Protein AF-0000000066293436 (afdb_homodimer)

Solvent-accessible surface area (backbone atoms only — not comparable to full-atom values): 49092 Å² total; per-residue (Å²): 128,84,59,32,35,33,38,34,26,56,53,79,49,27,48,44,30,46,71,68,44,54,93,80,40,53,36,35,38,35,24,72,69,66,93,58,50,68,62,38,42,75,71,63,32,43,76,42,77,33,56,64,73,37,66,68,45,36,54,74,65,43,43,64,69,28,44,31,36,37,44,45,48,89,44,69,69,58,42,39,49,28,52,53,52,43,46,69,59,22,66,82,33,47,31,37,34,50,52,49,90,96,38,90,63,62,61,68,95,53,85,64,73,42,71,47,44,31,50,55,34,26,18,51,51,49,41,51,49,51,52,51,49,52,52,50,51,52,50,48,50,49,50,48,56,51,51,52,18,39,53,54,40,66,66,48,86,60,58,80,93,55,73,53,42,26,29,37,37,34,29,22,47,38,53,48,51,28,30,50,22,29,46,51,47,50,44,53,54,34,44,74,72,71,37,50,58,45,42,31,31,23,83,56,74,77,51,59,42,53,47,36,43,34,61,77,54,66,57,76,72,40,50,54,88,78,54,64,74,86,58,36,51,30,36,31,38,31,53,51,36,44,70,86,40,39,61,63,90,69,94,69,42,42,32,35,42,21,19,58,75,71,58,80,66,74,44,80,34,72,52,69,40,50,71,41,31,24,38,15,27,56,47,42,48,51,29,60,73,67,69,48,81,64,51,43,54,54,22,32,34,26,43,48,4,33,31,63,59,9,60,70,59,57,41,68,61,29,72,57,39,47,52,33,41,60,64,29,48,84,42,38,43,53,70,60,48,49,44,22,78,53,50,63,36,49,65,65,42,48,48,37,36,22,34,29,60,74,46,46,42,74,43,95,74,27,34,34,38,16,58,50,47,76,47,89,58,75,72,29,33,51,52,23,11,53,55,52,38,35,29,58,68,32,39,30,21,38,19,33,32,33,46,91,63,26,35,40,38,16,34,29,40,77,46,84,93,47,44,38,15,59,47,33,27,74,59,55,64,27,41,57,40,50,45,41,20,36,31,61,40,75,40,66,80,57,63,73,54,81,53,60,65,61,49,49,54,50,50,51,49,51,51,50,50,41,51,30,54,69,72,66,48,79,78,75,84,124,129,85,57,34,35,33,36,33,27,56,53,79,48,28,48,44,30,45,71,68,44,54,92,81,40,53,36,36,39,34,24,70,68,66,92,58,50,69,62,38,42,74,72,63,32,46,76,44,78,31,56,64,74,37,66,68,45,37,54,74,64,42,43,63,68,29,44,31,36,36,44,45,48,90,44,67,68,58,40,41,48,27,50,53,50,44,46,66,61,22,68,83,32,47,31,37,34,50,53,47,90,98,39,90,64,61,60,67,96,54,88,64,73,41,72,48,44,31,52,54,36,25,18,52,51,50,42,52,47,52,53,50,47,51,51,50,50,52,50,49,50,50,49,48,54,51,51,54,17,38,53,54,40,66,66,47,88,61,55,80,92,55,70,53,42,25,29,37,35,34,30,22,46,40,55,50,53,29,29,52,22,30,46,51,47,52,43,53,54,33,46,75,72,71,38,49,58,44,42,30,32,23,85,56,76,76,53,62,42,54,47,36,43,34,61,77,55,66,56,76,73,39,52,54,89,79,55,63,73,84,58,38,51,30,36,31,38,29,54,51,37,46,72,86,39,40,63,61,89,69,95,69,43,42,31,36,41,22,18,58,65,76,57,82,67,74,42,81,35,71,51,70,41,54,71,39,30,24,37,15,26,55,48,42,48,52,30,60,74,68,69,48,81,66,50,45,54,54,21,32,34,25,41,48,4,32,31,62,59,7,59,71,59,58,40,70,61,29,72,58,40,46,52,33,41,60,64,28,48,84,41,37,45,52,67,60,48,50,42,21,76,55,50,64,37,49,66,66,40,49,47,37,36,21,34,29,60,75,46,45,43,73,43,94,75,26,33,34,39,17,59,49,48,77,47,88,58,74,71,30,34,52,53,22,12,53,56,54,38,37,30,56,66,33,39,29,22,39,18,32,33,32,44,91,64,27,36,40,38,16,34,30,40,76,47,84,94,47,46,38,15,57,48,33,28,76,60,54,65,27,41,56,40,50,45,41,22,36,31,60,39,74,42,67,81,58,63,72,56,81,53,61,65,60,50,49,52,51,49,52,50,52,53,50,51,41,52,30,52,70,71,66,49,79,78,76,83,125

Secondary structure (DSSP, 8-state):
-PPPEEEE--SHHHHHHHHHHTTTS-EEEEES--TTHHHHHHTT-EEEES-TTSHHHHHHTTGGG-SEEEE--S-HHHHHHHHHHHHHH-TTSEEEEE--TT-TTTTTTS--SEEE-HHHHHHHHHHHHHHHHHHHHHHHHHHHHHHHHHHHHHHS---GGG---SEEEEEEES--HHHHHHHHHHHHHHHHTT--EEEEEES----HHHHHHHHHTT---EEGGGS-GGG-SEEEEES---GGG-SS--S--SEEEE--S------SEEEE-TTSS-HHHHHHHHHHHTT-PPPHHHHHHHHHHHHHHTTTTTSS--HHHHHHHHHHHTT--HHHHHHHHSPPBPHHHHHHHHHHHHT-EEETTTEEEEEEEE-S-TTHHHHHHHHHHTBTT--EEEEEEEETTEEEEEEEE--TT--HHHHHHHHHS-EE-SSEEEEEEE-GGGGG---HHHHHHHHHHHHHHHHHHHHT------/-PPPEEEE--SHHHHHHHHHHTTTS-EEEEES--TTHHHHHHTT-EEEES-TTSHHHHHHTTGGG-SEEEE--S-HHHHHHHHHHHHHH-TTSEEEEE--TT-TTTTTTS--SEEE-HHHHHHHHHHHHHHHHHHHHHHHHHHHHHHHHHHHHHHS---GGG---SEEEEEEES--HHHHHHHHHHHHHHHHTT--EEEEEES----HHHHHHHHHTT---EEGGG--GGG-SEEEEES---GGG-SS--S--SEEEE--S------SEEEE-TTSS-HHHHHHHHHHHTT-PPPHHHHHHHHHHHHHHTTTTTSS--HHHHHHHHHHHTT--HHHHHHHHSPPBPHHHHHHHHHHHHT-EEETTTEEEEEEEE-S-TTHHHHHHHHHHTBTT--EEEEEEEETTEEEEEEEE--TT--HHHHHHHHHS-EE-SSEEEEEEE-GGGGG---HHHHHHHHHHHHHHHHHHHHT------

Organism: Methanocaldococcus jannaschii (strain ATCC 43067 / DSM 2661 / JAL-1 / JCM 10045 / NBRC 100440) (NCBI:txid243232)

Structure (mmCIF, N/CA/C/O backbone):
data_AF-0000000066293436-model_v1
#
loop_
_entity.id
_entity.type
_entity.pdbx_description
1 polymer 'Uncharacterized protein MJ1633'
#
loop_
_atom_site.group_PDB
_atom_site.id
_atom_site.type_symbol
_atom_site.label_atom_id
_atom_site.label_alt_id
_atom_site.label_comp_id
_atom_site.label_asym_id
_atom_site.label_entity_id
_atom_site.label_seq_id
_atom_site.pdbx_PDB_ins_code
_atom_site.Cartn_x
_atom_site.Cartn_y
_atom_site.Cartn_z
_atom_site.occupancy
_atom_site.B_iso_or_equiv
_atom_site.auth_seq_id
_atom_site.auth_comp_id
_atom_site.auth_asym_id
_atom_site.auth_atom_id
_atom_site.pdbx_PDB_model_num
ATOM 1 N N . MET A 1 1 ? 20.562 -7.352 -24.531 1 45.81 1 MET A N 1
ATOM 2 C CA . MET A 1 1 ? 20.688 -8.578 -25.312 1 45.81 1 MET A CA 1
ATOM 3 C C . MET A 1 1 ? 19.453 -9.461 -25.125 1 45.81 1 MET A C 1
ATOM 5 O O . MET A 1 1 ? 18.891 -9.539 -24.031 1 45.81 1 MET A O 1
ATOM 9 N N . MET A 1 2 ? 18.812 -9.641 -26.219 1 56.84 2 MET A N 1
ATOM 10 C CA . MET A 1 2 ? 17.578 -10.422 -26.219 1 56.84 2 MET A CA 1
ATOM 11 C C . MET A 1 2 ? 17.812 -11.805 -25.625 1 56.84 2 MET A C 1
ATOM 13 O O . MET A 1 2 ? 18.812 -12.461 -25.938 1 56.84 2 MET A O 1
ATOM 17 N N . ASN A 1 3 ? 17.109 -12.164 -24.453 1 65.5 3 ASN A N 1
ATOM 18 C CA . ASN A 1 3 ? 17.219 -13.5 -23.859 1 65.5 3 ASN A CA 1
ATOM 19 C C . ASN A 1 3 ? 16.703 -14.578 -24.812 1 65.5 3 ASN A C 1
ATOM 21 O O . ASN A 1 3 ? 15.68 -14.391 -25.469 1 65.5 3 ASN A O 1
ATOM 25 N N . MET A 1 4 ? 17.656 -15.516 -25.219 1 87.69 4 MET A N 1
ATOM 26 C CA . MET A 1 4 ? 17.25 -16.656 -26.031 1 87.69 4 MET A CA 1
ATOM 27 C C . MET A 1 4 ? 16.797 -17.812 -25.156 1 87.69 4 MET A C 1
ATOM 29 O O . MET A 1 4 ? 17.531 -18.25 -24.266 1 87.69 4 MET A O 1
ATOM 33 N N . ILE A 1 5 ? 15.461 -18.234 -25.375 1 95.75 5 ILE A N 1
ATOM 34 C CA . ILE A 1 5 ? 14.93 -19.375 -24.625 1 95.75 5 ILE A CA 1
ATOM 35 C C . ILE A 1 5 ? 14.797 -20.578 -25.547 1 95.75 5 ILE A C 1
ATOM 37 O O . ILE A 1 5 ? 14.227 -20.484 -26.641 1 95.75 5 ILE A O 1
ATOM 41 N N . THR A 1 6 ? 15.453 -21.625 -25.219 1 97.25 6 THR A N 1
ATOM 42 C CA . THR A 1 6 ? 15.305 -22.859 -25.969 1 97.25 6 THR A CA 1
ATOM 43 C C . THR A 1 6 ? 14.367 -23.812 -25.234 1 97.25 6 THR A C 1
ATOM 45 O O . THR A 1 6 ? 14.57 -24.125 -24.062 1 97.25 6 THR A O 1
ATOM 48 N N . VAL A 1 7 ? 13.344 -24.25 -25.891 1 97.81 7 VAL A N 1
ATOM 49 C CA . VAL A 1 7 ? 12.359 -25.172 -25.344 1 97.81 7 VAL A CA 1
ATOM 50 C C . VAL A 1 7 ? 12.539 -26.562 -25.953 1 97.81 7 VAL A C 1
ATOM 52 O O . VAL A 1 7 ? 12.375 -26.719 -27.172 1 97.81 7 VAL A O 1
ATOM 55 N N . ILE A 1 8 ? 12.93 -27.5 -25.125 1 98.5 8 ILE A N 1
ATOM 56 C CA . ILE A 1 8 ? 13.117 -28.859 -25.594 1 98.5 8 ILE A CA 1
ATOM 57 C C . ILE A 1 8 ? 11.914 -29.719 -25.188 1 98.5 8 ILE A C 1
ATOM 59 O O . ILE A 1 8 ? 11.703 -29.969 -24 1 98.5 8 ILE A O 1
ATOM 63 N N . GLY A 1 9 ? 11.242 -30.281 -26.094 1 97.31 9 GLY A N 1
ATOM 64 C CA . GLY A 1 9 ? 9.969 -30.953 -25.875 1 97.31 9 GLY A CA 1
ATOM 65 C C . GLY A 1 9 ? 8.773 -30.078 -26.172 1 97.31 9 GLY A C 1
ATOM 66 O O . GLY A 1 9 ? 8.438 -29.172 -25.391 1 97.31 9 GLY A O 1
ATOM 67 N N . PHE A 1 10 ? 8.109 -30.406 -27.25 1 96.62 10 PHE A N 1
ATOM 68 C CA . PHE A 1 10 ? 7.008 -29.578 -27.719 1 96.62 10 PHE A CA 1
ATOM 69 C C . PHE A 1 10 ? 5.727 -30.391 -27.844 1 96.62 10 PHE A C 1
ATOM 71 O O . PHE A 1 10 ? 5.012 -30.281 -28.844 1 96.62 10 PHE A O 1
ATOM 78 N N . GLY A 1 11 ? 5.531 -31.25 -26.906 1 93.88 11 GLY A N 1
ATOM 79 C CA . GLY A 1 11 ? 4.258 -31.938 -26.781 1 93.88 11 GLY A CA 1
ATOM 80 C C . GLY A 1 11 ? 3.178 -31.078 -26.141 1 93.88 11 GLY A C 1
ATOM 81 O O . GLY A 1 11 ? 3.152 -29.859 -26.328 1 93.88 11 GLY A O 1
ATOM 82 N N . SER A 1 12 ? 2.238 -31.766 -25.422 1 93.19 12 SER A N 1
ATOM 83 C CA . SER A 1 12 ? 1.113 -31.062 -24.812 1 93.19 12 SER A CA 1
ATOM 84 C C . SER A 1 12 ? 1.591 -30.031 -23.797 1 93.19 12 SER A C 1
ATOM 86 O O . SER A 1 12 ? 1.092 -28.906 -23.766 1 93.19 12 SER A O 1
ATOM 88 N N . PHE A 1 13 ? 2.564 -30.391 -23 1 95.88 13 PHE A N 1
ATOM 89 C CA . PHE A 1 13 ? 3.066 -29.5 -21.953 1 95.88 13 PHE A CA 1
ATOM 90 C C . PHE A 1 13 ? 3.906 -28.375 -22.578 1 95.88 13 PHE A C 1
ATOM 92 O O . PHE A 1 13 ? 3.701 -27.203 -22.266 1 95.88 13 PHE A O 1
ATOM 99 N N . GLY A 1 14 ? 4.855 -28.688 -23.453 1 96 14 GLY A N 1
ATOM 100 C CA . GLY A 1 14 ? 5.695 -27.703 -24.109 1 96 14 GLY A CA 1
ATOM 101 C C . GLY A 1 14 ? 4.902 -26.641 -24.859 1 96 14 GLY A C 1
ATOM 102 O O . GLY A 1 14 ? 5.258 -25.469 -24.844 1 96 14 GLY A O 1
ATOM 103 N N . ARG A 1 15 ? 3.855 -27.109 -25.516 1 94.56 15 ARG A N 1
ATOM 104 C CA . ARG A 1 15 ? 3.002 -26.188 -26.25 1 94.56 15 ARG A CA 1
ATOM 105 C C . ARG A 1 15 ? 2.383 -25.156 -25.312 1 94.56 15 ARG A C 1
ATOM 107 O O . ARG A 1 15 ? 2.32 -23.969 -25.656 1 94.56 15 ARG A O 1
ATOM 114 N N . LYS A 1 16 ? 1.873 -25.625 -24.156 1 95.25 16 LYS A N 1
ATOM 115 C CA . LYS A 1 16 ? 1.302 -24.703 -23.188 1 95.25 16 LYS A CA 1
ATOM 116 C C . LYS A 1 16 ? 2.35 -23.703 -22.688 1 95.25 16 LYS A C 1
ATOM 118 O O . LYS A 1 16 ? 2.07 -22.516 -22.547 1 95.25 16 LYS A O 1
ATOM 123 N N . VAL A 1 17 ? 3.539 -24.203 -22.422 1 96.5 17 VAL A N 1
ATOM 124 C CA . VAL A 1 17 ? 4.621 -23.359 -21.922 1 96.5 17 VAL A CA 1
ATOM 125 C C . VAL A 1 17 ? 4.934 -22.266 -22.938 1 96.5 17 VAL A C 1
ATOM 127 O O . VAL A 1 17 ? 4.977 -21.078 -22.609 1 96.5 17 VAL A O 1
ATOM 130 N N . VAL A 1 18 ? 5.105 -22.656 -24.203 1 95.19 18 VAL A N 1
ATOM 131 C CA . VAL A 1 18 ? 5.461 -21.719 -25.266 1 95.19 18 VAL A CA 1
ATOM 132 C C . VAL A 1 18 ? 4.375 -20.656 -25.406 1 95.19 18 VAL A C 1
ATOM 134 O O . VAL A 1 18 ? 4.676 -19.469 -25.609 1 95.19 18 VAL A O 1
ATOM 137 N N . ASN A 1 19 ? 3.152 -21.047 -25.266 1 92.69 19 ASN A N 1
ATOM 138 C CA . ASN A 1 19 ? 2.043 -20.109 -25.359 1 92.69 19 ASN A CA 1
ATOM 139 C C . ASN A 1 19 ? 2.129 -19.016 -24.297 1 92.69 19 ASN A C 1
ATOM 141 O O . ASN A 1 19 ? 1.684 -17.891 -24.5 1 92.69 19 ASN A O 1
ATOM 145 N N . PHE A 1 20 ? 2.697 -19.312 -23.109 1 93.31 20 PHE A N 1
ATOM 146 C CA . PHE A 1 20 ? 2.781 -18.375 -22 1 93.31 20 PHE A CA 1
ATOM 147 C C . PHE A 1 20 ? 3.99 -17.453 -22.156 1 93.31 20 PHE A C 1
ATOM 149 O O . PHE A 1 20 ? 4.023 -16.359 -21.594 1 93.31 20 PHE A O 1
ATOM 156 N N . ILE A 1 21 ? 5.035 -17.828 -22.984 1 92.75 21 ILE A N 1
ATOM 157 C CA . ILE A 1 21 ? 6.277 -17.062 -22.906 1 92.75 21 ILE A CA 1
ATOM 158 C C . ILE A 1 21 ? 6.652 -16.516 -24.281 1 92.75 21 ILE A C 1
ATOM 160 O O . ILE A 1 21 ? 7.605 -15.75 -24.422 1 92.75 21 ILE A O 1
ATOM 164 N N . LYS A 1 22 ? 5.945 -16.844 -25.391 1 86.62 22 LYS A N 1
ATOM 165 C CA . LYS A 1 22 ? 6.367 -16.547 -26.766 1 86.62 22 LYS A CA 1
ATOM 166 C C . LYS A 1 22 ? 6.32 -15.039 -27.031 1 86.62 22 LYS A C 1
ATOM 168 O O . LYS A 1 22 ? 7.051 -14.531 -27.891 1 86.62 22 LYS A O 1
ATOM 173 N N . ASN A 1 23 ? 5.488 -14.188 -26.406 1 79.5 23 ASN A N 1
ATOM 174 C CA . ASN A 1 23 ? 5.32 -12.773 -26.75 1 79.5 23 ASN A CA 1
ATOM 175 C C . ASN A 1 23 ? 6.434 -11.922 -26.156 1 79.5 23 ASN A C 1
ATOM 177 O O . ASN A 1 23 ? 6.621 -10.773 -26.562 1 79.5 23 ASN A O 1
ATOM 181 N N . LYS A 1 24 ? 7.27 -12.461 -25.391 1 70.44 24 LYS A N 1
ATOM 182 C CA . LYS A 1 24 ? 8.18 -11.586 -24.641 1 70.44 24 LYS A CA 1
ATOM 183 C C . LYS A 1 24 ? 9.633 -11.836 -25.047 1 70.44 24 LYS A C 1
ATOM 185 O O . LYS A 1 24 ? 10.492 -10.977 -24.875 1 70.44 24 LYS A O 1
ATOM 190 N N . GLU A 1 25 ? 9.977 -13.062 -25.719 1 78.38 25 GLU A N 1
ATOM 191 C CA . GLU A 1 25 ? 11.367 -13.461 -25.953 1 78.38 25 GLU A CA 1
ATOM 192 C C . GLU A 1 25 ? 11.492 -14.336 -27.203 1 78.38 25 GLU A C 1
ATOM 194 O O . GLU A 1 25 ? 10.531 -14.984 -27.609 1 78.38 25 GLU A O 1
ATOM 199 N N . PRO A 1 26 ? 12.672 -14.188 -27.828 1 88.88 26 PRO A N 1
ATOM 200 C CA . PRO A 1 26 ? 12.906 -15.164 -28.906 1 88.88 26 PRO A CA 1
ATOM 201 C C . PRO A 1 26 ? 12.961 -16.594 -28.391 1 88.88 26 PRO A C 1
ATOM 203 O O . PRO A 1 26 ? 13.609 -16.875 -27.375 1 88.88 26 PRO A O 1
ATOM 206 N N . ILE A 1 27 ? 12.25 -17.484 -29.094 1 94.62 27 ILE A N 1
ATOM 207 C CA . ILE A 1 27 ? 12.117 -18.859 -28.625 1 94.62 27 ILE A CA 1
ATOM 208 C C . ILE A 1 27 ? 12.578 -19.828 -29.719 1 94.62 27 ILE A C 1
ATOM 210 O O . ILE A 1 27 ? 12.289 -19.625 -30.891 1 94.62 27 ILE A O 1
ATOM 214 N N . THR A 1 28 ? 13.422 -20.719 -29.359 1 96.06 28 THR A N 1
ATOM 215 C CA . THR A 1 28 ? 13.773 -21.859 -30.203 1 96.06 28 THR A CA 1
ATOM 216 C C . THR A 1 28 ? 13.164 -23.141 -29.641 1 96.06 28 THR A C 1
ATOM 218 O O . THR A 1 28 ? 13.336 -23.453 -28.469 1 96.06 28 THR A O 1
ATOM 221 N N . ILE A 1 29 ? 12.469 -23.891 -30.484 1 97.06 29 ILE A N 1
ATOM 222 C CA . ILE A 1 29 ? 11.82 -25.125 -30.062 1 97.06 29 ILE A CA 1
ATOM 223 C C . ILE A 1 29 ? 12.523 -26.328 -30.703 1 97.06 29 ILE A C 1
ATOM 225 O O . ILE A 1 29 ? 12.883 -26.297 -31.875 1 97.06 29 ILE A O 1
ATOM 229 N N . ILE A 1 30 ? 12.805 -27.328 -29.875 1 97.94 30 ILE A N 1
ATOM 230 C CA . ILE A 1 30 ? 13.344 -28.578 -30.375 1 97.94 30 ILE A CA 1
ATOM 231 C C . ILE A 1 30 ? 12.367 -29.719 -30.047 1 97.94 30 ILE A C 1
ATOM 233 O O . ILE A 1 30 ? 11.969 -29.906 -28.906 1 97.94 30 ILE A O 1
ATOM 237 N N . ASP A 1 31 ? 11.961 -30.484 -31 1 97.19 31 ASP A N 1
ATOM 238 C CA . ASP A 1 31 ? 11.156 -31.672 -30.812 1 97.19 31 ASP A CA 1
ATOM 239 C C . ASP A 1 31 ? 11.328 -32.625 -32 1 97.19 31 ASP A C 1
ATOM 241 O O . ASP A 1 31 ? 11.688 -32.219 -33.094 1 97.19 31 ASP A O 1
ATOM 245 N N . LYS A 1 32 ? 11.039 -33.906 -31.75 1 95.19 32 LYS A N 1
ATOM 246 C CA . LYS A 1 32 ? 11.148 -34.906 -32.812 1 95.19 32 LYS A CA 1
ATOM 247 C C . LYS A 1 32 ? 10.023 -34.75 -33.812 1 95.19 32 LYS A C 1
ATOM 249 O O . LYS A 1 32 ? 10.211 -35.062 -35 1 95.19 32 LYS A O 1
ATOM 254 N N . ASN A 1 33 ? 8.875 -34.344 -33.375 1 91.12 33 ASN A N 1
ATOM 255 C CA . ASN A 1 33 ? 7.688 -34.188 -34.219 1 91.12 33 ASN A CA 1
ATOM 256 C C . ASN A 1 33 ? 6.965 -32.875 -33.938 1 91.12 33 ASN A C 1
ATOM 258 O O . ASN A 1 33 ? 6.492 -32.656 -32.812 1 91.12 33 ASN A O 1
ATOM 262 N N . ILE A 1 34 ? 6.93 -32.031 -34.938 1 91.5 34 ILE A N 1
ATOM 263 C CA . ILE A 1 34 ? 6.195 -30.781 -34.812 1 91.5 34 ILE A CA 1
ATOM 264 C C . ILE A 1 34 ? 5.273 -30.609 -36.031 1 91.5 34 ILE A C 1
ATOM 266 O O . ILE A 1 34 ? 5.734 -30.359 -37.156 1 91.5 34 ILE A O 1
ATOM 270 N N . ASP A 1 35 ? 4.031 -30.734 -35.781 1 88.25 35 ASP A N 1
ATOM 271 C CA . ASP A 1 35 ? 3.045 -30.734 -36.875 1 88.25 35 ASP A CA 1
ATOM 272 C C . ASP A 1 35 ? 2.803 -29.312 -37.375 1 88.25 35 ASP A C 1
ATOM 274 O O . ASP A 1 35 ? 2.471 -29.125 -38.562 1 88.25 35 ASP A O 1
ATOM 278 N N . ASP A 1 36 ? 2.951 -28.297 -36.562 1 88.62 36 ASP A N 1
ATOM 279 C CA . ASP A 1 36 ? 2.605 -26.938 -36.938 1 88.62 36 ASP A CA 1
ATOM 280 C C . ASP A 1 36 ? 3.846 -26.047 -36.969 1 88.62 36 ASP A C 1
ATOM 282 O O . ASP A 1 36 ? 3.793 -24.875 -36.594 1 88.62 36 ASP A O 1
ATOM 286 N N . ALA A 1 37 ? 4.941 -26.609 -37.438 1 87.19 37 ALA A N 1
ATOM 287 C CA . ALA A 1 37 ? 6.223 -25.922 -37.469 1 87.19 37 ALA A CA 1
ATOM 288 C C . ALA A 1 37 ? 6.129 -24.625 -38.281 1 87.19 37 ALA A C 1
ATOM 290 O O . ALA A 1 37 ? 6.633 -23.578 -37.875 1 87.19 37 ALA A O 1
ATOM 291 N N . ASP A 1 38 ? 5.426 -24.688 -39.406 1 88.69 38 ASP A N 1
ATOM 292 C CA . ASP A 1 38 ? 5.324 -23.531 -40.281 1 88.69 38 ASP A CA 1
ATOM 293 C C . ASP A 1 38 ? 4.605 -22.375 -39.594 1 88.69 38 ASP A C 1
ATOM 295 O O . ASP A 1 38 ? 5.012 -21.219 -39.75 1 88.69 38 ASP A O 1
ATOM 299 N N . ASP A 1 39 ? 3.557 -22.703 -38.938 1 90.06 39 ASP A N 1
ATOM 300 C CA . ASP A 1 39 ? 2.789 -21.672 -38.219 1 90.06 39 ASP A CA 1
ATOM 301 C C . ASP A 1 39 ? 3.617 -21.031 -37.125 1 90.06 39 ASP A C 1
ATOM 303 O O . ASP A 1 39 ? 3.539 -19.812 -36.906 1 90.06 39 ASP A O 1
ATOM 307 N N . LEU A 1 40 ? 4.387 -21.797 -36.5 1 90.12 40 LEU A N 1
ATOM 308 C CA . LEU A 1 40 ? 5.242 -21.312 -35.438 1 90.12 40 LEU A CA 1
ATOM 309 C C . LEU A 1 40 ? 6.316 -20.375 -35.969 1 90.12 40 LEU A C 1
ATOM 311 O O . LEU A 1 40 ? 6.602 -19.344 -35.375 1 90.12 40 LEU A O 1
ATOM 315 N N . VAL A 1 41 ? 6.844 -20.766 -37.094 1 88.25 41 VAL A N 1
ATOM 316 C CA . VAL A 1 41 ? 7.879 -19.953 -37.719 1 88.25 41 VAL A CA 1
ATOM 317 C C . VAL A 1 41 ? 7.305 -18.594 -38.094 1 88.25 41 VAL A C 1
ATOM 319 O O . VAL A 1 41 ? 7.961 -17.562 -37.938 1 88.25 41 VAL A O 1
ATOM 322 N N . LYS A 1 42 ? 6.066 -18.609 -38.562 1 88.69 42 LYS A N 1
ATOM 323 C CA . LYS A 1 42 ? 5.383 -17.359 -38.906 1 88.69 42 LYS A CA 1
ATOM 324 C C . LYS A 1 42 ? 5.203 -16.469 -37.656 1 88.69 42 LYS A C 1
ATOM 326 O O . LYS A 1 42 ? 5.168 -15.25 -37.781 1 88.69 42 LYS A O 1
ATOM 331 N N . GLU A 1 43 ? 5.168 -17.125 -36.562 1 86.62 43 GLU A N 1
ATOM 332 C CA . GLU A 1 43 ? 4.977 -16.391 -35.312 1 86.62 43 GLU A CA 1
ATOM 333 C C . GLU A 1 43 ? 6.309 -15.93 -34.719 1 86.62 43 GLU A C 1
ATOM 335 O O . GLU A 1 43 ? 6.359 -15.383 -33.625 1 86.62 43 GLU A O 1
ATOM 340 N N . GLY A 1 44 ? 7.422 -16.219 -35.438 1 85.88 44 GLY A N 1
ATOM 341 C CA . GLY A 1 44 ? 8.727 -15.742 -35 1 85.88 44 GLY A CA 1
ATOM 342 C C . GLY A 1 44 ? 9.477 -16.734 -34.156 1 85.88 44 GLY A C 1
ATOM 343 O O . GLY A 1 44 ? 10.484 -16.391 -33.531 1 85.88 44 GLY A O 1
ATOM 344 N N . VAL A 1 45 ? 8.992 -17.938 -34.094 1 91.38 45 VAL A N 1
ATOM 345 C CA . VAL A 1 45 ? 9.617 -18.984 -33.281 1 91.38 45 VAL A CA 1
ATOM 346 C C . VAL A 1 45 ? 10.539 -19.828 -34.156 1 91.38 45 VAL A C 1
ATOM 348 O O . VAL A 1 45 ? 10.188 -20.172 -35.281 1 91.38 45 VAL A O 1
ATOM 351 N N . THR A 1 46 ? 11.773 -20 -33.75 1 93.88 46 THR A N 1
ATOM 352 C CA . THR A 1 46 ? 12.68 -20.906 -34.438 1 93.88 46 THR A CA 1
ATOM 353 C C . THR A 1 46 ? 12.367 -22.359 -34.094 1 93.88 46 THR A C 1
ATOM 355 O O . THR A 1 46 ? 12.188 -22.688 -32.906 1 93.88 46 THR A O 1
ATOM 358 N N . VAL A 1 47 ? 12.273 -23.188 -35.125 1 95.88 47 VAL A N 1
ATOM 359 C CA . VAL A 1 47 ? 11.875 -24.562 -34.906 1 95.88 47 VAL A CA 1
ATOM 360 C C . VAL A 1 47 ? 12.961 -25.5 -35.438 1 95.88 47 VAL A C 1
ATOM 362 O O . VAL A 1 47 ? 13.391 -25.375 -36.594 1 95.88 47 VAL A O 1
ATOM 365 N N . ILE A 1 48 ? 13.422 -26.375 -34.625 1 96.81 48 ILE A N 1
ATOM 366 C CA . ILE A 1 48 ? 14.375 -27.422 -35 1 96.81 48 ILE A CA 1
ATOM 367 C C . ILE A 1 48 ? 13.734 -28.797 -34.781 1 96.81 48 ILE A C 1
ATOM 369 O O . ILE A 1 48 ? 13.477 -29.188 -33.656 1 96.81 48 ILE A O 1
ATOM 373 N N . VAL A 1 49 ? 13.539 -29.531 -35.875 1 96.38 49 VAL A N 1
ATOM 374 C CA . VAL A 1 49 ? 12.969 -30.859 -35.781 1 96.38 49 VAL A CA 1
ATOM 375 C C . VAL A 1 49 ? 14.086 -31.891 -35.656 1 96.38 49 VAL A C 1
ATOM 377 O O . VAL A 1 49 ? 14.945 -31.984 -36.531 1 96.38 49 VAL A O 1
ATOM 380 N N . GLY A 1 50 ? 14.125 -32.531 -34.531 1 96.38 50 GLY A N 1
ATOM 381 C CA . GLY A 1 50 ? 15.156 -33.562 -34.344 1 96.38 50 GLY A CA 1
ATOM 382 C C . GLY A 1 50 ? 15.164 -34.094 -32.906 1 96.38 50 GLY A C 1
ATOM 383 O O . GLY A 1 50 ? 14.359 -33.688 -32.094 1 96.38 50 GLY A O 1
ATOM 384 N N . ASP A 1 51 ? 15.961 -35.125 -32.688 1 97 51 ASP A N 1
ATOM 385 C CA . ASP A 1 51 ? 16.141 -35.781 -31.391 1 97 51 ASP A CA 1
ATOM 386 C C . ASP A 1 51 ? 17.141 -35 -30.531 1 97 51 ASP A C 1
ATOM 388 O O . ASP A 1 51 ? 18.344 -35.062 -30.781 1 97 51 ASP A O 1
ATOM 392 N N . ALA A 1 52 ? 16.656 -34.406 -29.516 1 97 52 ALA A N 1
ATOM 393 C CA . ALA A 1 52 ? 17.453 -33.5 -28.688 1 97 52 ALA A CA 1
ATOM 394 C C . ALA A 1 52 ? 18.484 -34.281 -27.859 1 97 52 ALA A C 1
ATOM 396 O O . ALA A 1 52 ? 19.344 -33.688 -27.203 1 97 52 ALA A O 1
ATOM 397 N N . THR A 1 53 ? 18.406 -35.625 -27.859 1 97.25 53 THR A N 1
ATOM 398 C CA . THR A 1 53 ? 19.438 -36.406 -27.203 1 97.25 53 THR A CA 1
ATOM 399 C C . THR A 1 53 ? 20.719 -36.438 -28.031 1 97.25 53 THR A C 1
ATOM 401 O O . THR A 1 53 ? 21.781 -36.875 -27.562 1 97.25 53 THR A O 1
ATOM 404 N N . GLN A 1 54 ? 20.656 -35.969 -29.281 1 97.12 54 GLN A N 1
ATOM 405 C CA . GLN A 1 54 ? 21.812 -35.938 -30.188 1 97.12 54 GLN A CA 1
ATOM 406 C C . GLN A 1 54 ? 22.469 -34.562 -30.156 1 97.12 54 GLN A C 1
ATOM 408 O O . GLN A 1 54 ? 21.812 -33.531 -30.375 1 97.12 54 GLN A O 1
ATOM 413 N N . ASP A 1 55 ? 23.75 -34.562 -30.078 1 96.88 55 ASP A N 1
ATOM 414 C CA . ASP A 1 55 ? 24.516 -33.312 -30 1 96.88 55 ASP A CA 1
ATOM 415 C C . ASP A 1 55 ? 24.297 -32.469 -31.25 1 96.88 55 ASP A C 1
ATOM 417 O O . ASP A 1 55 ? 24.219 -31.234 -31.172 1 96.88 55 ASP A O 1
ATOM 421 N N . GLU A 1 56 ? 24.234 -33.125 -32.312 1 96.81 56 GLU A N 1
ATOM 422 C CA . GLU A 1 56 ? 24.109 -32.438 -33.562 1 96.81 56 GLU A CA 1
ATOM 423 C C . GLU A 1 56 ? 22.844 -31.578 -33.594 1 96.81 56 GLU A C 1
ATOM 425 O O . GLU A 1 56 ? 22.844 -30.453 -34.125 1 96.81 56 GLU A O 1
ATOM 430 N N . VAL A 1 57 ? 21.797 -32.125 -33.062 1 97.81 57 VAL A N 1
ATOM 431 C CA . VAL A 1 57 ? 20.531 -31.406 -33.062 1 97.81 57 VAL A CA 1
ATOM 432 C C . VAL A 1 57 ? 20.609 -30.203 -32.125 1 97.81 57 VAL A C 1
ATOM 434 O O . VAL A 1 57 ? 20.141 -29.109 -32.469 1 97.81 57 VAL A O 1
ATOM 437 N N . LEU A 1 58 ? 21.172 -30.359 -30.938 1 97.94 58 LEU A N 1
ATOM 438 C CA . LEU A 1 58 ? 21.344 -29.281 -29.984 1 97.94 58 LEU A CA 1
ATOM 439 C C . LEU A 1 58 ? 22.234 -28.172 -30.547 1 97.94 58 LEU A C 1
ATOM 441 O O . LEU A 1 58 ? 21.953 -27 -30.344 1 97.94 58 LEU A O 1
ATOM 445 N N . LYS A 1 59 ? 23.234 -28.594 -31.266 1 96.69 59 LYS A N 1
ATOM 446 C CA . LYS A 1 59 ? 24.141 -27.625 -31.891 1 96.69 59 LYS A CA 1
ATOM 447 C C . LYS A 1 59 ? 23.438 -26.844 -33 1 96.69 59 LYS A C 1
ATOM 449 O O . LYS A 1 59 ? 23.656 -25.641 -33.156 1 96.69 59 LYS A O 1
ATOM 454 N N . LYS A 1 60 ? 22.672 -27.609 -33.781 1 96.25 60 LYS A N 1
ATOM 455 C CA . LYS A 1 60 ? 21.875 -26.969 -34.812 1 96.25 60 LYS A CA 1
ATOM 456 C C . LYS A 1 60 ? 20.969 -25.891 -34.219 1 96.25 60 LYS A C 1
ATOM 458 O O . LYS A 1 60 ? 20.719 -24.859 -34.844 1 96.25 60 LYS A O 1
ATOM 463 N N . ALA A 1 61 ? 20.516 -26.062 -33 1 96.19 61 ALA A N 1
ATOM 464 C CA . ALA A 1 61 ? 19.641 -25.125 -32.281 1 96.19 61 ALA A CA 1
ATOM 465 C C . ALA A 1 61 ? 20.453 -24.031 -31.609 1 96.19 61 ALA A C 1
ATOM 467 O O . ALA A 1 61 ? 19.906 -23.141 -30.953 1 96.19 61 ALA A O 1
ATOM 468 N N . LYS A 1 62 ? 21.75 -24.094 -31.719 1 95.5 62 LYS A N 1
ATOM 469 C CA . LYS A 1 62 ? 22.656 -23.141 -31.094 1 95.5 62 LYS A CA 1
ATOM 470 C C . LYS A 1 62 ? 22.469 -23.094 -29.594 1 95.5 62 LYS A C 1
ATOM 472 O O . LYS A 1 62 ? 22.328 -22.016 -29 1 95.5 62 LYS A O 1
ATOM 477 N N . ILE A 1 63 ? 22.391 -24.297 -28.969 1 96.06 63 ILE A N 1
ATOM 478 C CA . ILE A 1 63 ? 22.094 -24.438 -27.547 1 96.06 63 ILE A CA 1
ATOM 479 C C . ILE A 1 63 ? 23.156 -23.734 -26.719 1 96.06 63 ILE A C 1
ATOM 481 O O . ILE A 1 63 ? 22.891 -23.297 -25.594 1 96.06 63 ILE A O 1
ATOM 485 N N . GLU A 1 64 ? 24.375 -23.562 -27.266 1 94.38 64 GLU A N 1
ATOM 486 C CA . GLU A 1 64 ? 25.484 -22.906 -26.578 1 94.38 64 GLU A CA 1
ATOM 487 C C . GLU A 1 64 ? 25.188 -21.438 -26.328 1 94.38 64 GLU A C 1
ATOM 489 O O . GLU A 1 64 ? 25.766 -20.828 -25.422 1 94.38 64 GLU A O 1
ATOM 494 N N . ASN A 1 65 ? 24.297 -20.922 -27.125 1 92.81 65 ASN A N 1
ATOM 495 C CA . ASN A 1 65 ? 23.984 -19.484 -27.047 1 92.81 65 ASN A CA 1
ATOM 496 C C . ASN A 1 65 ? 22.719 -19.25 -26.234 1 92.81 65 ASN A C 1
ATOM 498 O O . ASN A 1 65 ? 22.328 -18.094 -26.016 1 92.81 65 ASN A O 1
ATOM 502 N N . ALA A 1 66 ? 22.062 -20.328 -25.781 1 94.5 66 ALA A N 1
ATOM 503 C CA . ALA A 1 66 ? 20.797 -20.172 -25.062 1 94.5 66 ALA A CA 1
ATOM 504 C C . ALA A 1 66 ? 21.016 -19.562 -23.672 1 94.5 66 ALA A C 1
ATOM 506 O O . ALA A 1 66 ? 21.984 -19.906 -22.984 1 94.5 66 ALA A O 1
ATOM 507 N N . ASP A 1 67 ? 20.141 -18.625 -23.312 1 94.19 67 ASP A N 1
ATOM 508 C CA . ASP A 1 67 ? 20.172 -18.047 -21.969 1 94.19 67 ASP A CA 1
ATOM 509 C C . ASP A 1 67 ? 19.391 -18.922 -20.984 1 94.19 67 ASP A C 1
ATOM 511 O O . ASP A 1 67 ? 19.797 -19.078 -19.828 1 94.19 67 ASP A O 1
ATOM 515 N N . ILE A 1 68 ? 18.297 -19.391 -21.406 1 96.56 68 ILE A N 1
ATOM 516 C CA . ILE A 1 68 ? 17.422 -20.266 -20.625 1 96.56 68 ILE A CA 1
ATOM 517 C C . ILE A 1 68 ? 17.078 -21.516 -21.438 1 96.56 68 ILE A C 1
ATOM 519 O O . ILE A 1 68 ? 16.766 -21.406 -22.625 1 96.56 68 ILE A O 1
ATOM 523 N N . VAL A 1 69 ? 17.188 -22.625 -20.859 1 98.06 69 VAL A N 1
ATOM 524 C CA . VAL A 1 69 ? 16.828 -23.875 -21.516 1 98.06 69 VAL A CA 1
ATOM 525 C C . VAL A 1 69 ? 15.75 -24.594 -20.719 1 98.06 69 VAL A C 1
ATOM 527 O O . VAL A 1 69 ? 15.891 -24.781 -19.516 1 98.06 69 VAL A O 1
ATOM 530 N N . LEU A 1 70 ? 14.664 -24.906 -21.375 1 98.44 70 LEU A N 1
ATOM 531 C CA . LEU A 1 70 ? 13.562 -25.656 -20.781 1 98.44 70 LEU A CA 1
ATOM 532 C C . LEU A 1 70 ? 13.562 -27.094 -21.266 1 98.44 70 LEU A C 1
ATOM 534 O O . LEU A 1 70 ? 13.5 -27.344 -22.484 1 98.44 70 LEU A O 1
ATOM 538 N N . ILE A 1 71 ? 13.727 -28.031 -20.406 1 98.69 71 ILE A N 1
ATOM 539 C CA . ILE A 1 71 ? 13.727 -29.453 -20.719 1 98.69 71 ILE A CA 1
ATOM 540 C C . ILE A 1 71 ? 12.391 -30.078 -20.281 1 98.69 71 ILE A C 1
ATOM 542 O O . ILE A 1 71 ? 12.195 -30.375 -19.109 1 98.69 71 ILE A O 1
ATOM 546 N N . LEU A 1 72 ? 11.531 -30.391 -21.312 1 98.25 72 LEU A N 1
ATOM 547 C CA . LEU A 1 72 ? 10.133 -30.547 -20.938 1 98.25 72 LEU A CA 1
ATOM 548 C C . LEU A 1 72 ? 9.578 -31.875 -21.438 1 98.25 72 LEU A C 1
ATOM 550 O O . LEU A 1 72 ? 8.375 -32.125 -21.344 1 98.25 72 LEU A O 1
ATOM 554 N N . THR A 1 73 ? 10.414 -32.812 -21.969 1 96.12 73 THR A N 1
ATOM 555 C CA . THR A 1 73 ? 9.906 -34.094 -22.438 1 96.12 73 THR A CA 1
ATOM 556 C C . THR A 1 73 ? 9.352 -34.906 -21.266 1 96.12 73 THR A C 1
ATOM 558 O O . THR A 1 73 ? 9.562 -34.531 -20.094 1 96.12 73 THR A O 1
ATOM 561 N N . ASN A 1 74 ? 8.609 -36 -21.547 1 93 74 ASN A N 1
ATOM 562 C CA . ASN A 1 74 ? 7.918 -36.719 -20.484 1 93 74 ASN A CA 1
ATOM 563 C C . ASN A 1 74 ? 8.531 -38.094 -20.25 1 93 74 ASN A C 1
ATOM 565 O O . ASN A 1 74 ? 7.996 -38.906 -19.484 1 93 74 ASN A O 1
ATOM 569 N N . GLU A 1 75 ? 9.594 -38.375 -20.891 1 95.38 75 GLU A N 1
ATOM 570 C CA . GLU A 1 75 ? 10.273 -39.656 -20.719 1 95.38 75 GLU A CA 1
ATOM 571 C C . GLU A 1 75 ? 11.516 -39.5 -19.828 1 95.38 75 GLU A C 1
ATOM 573 O O . GLU A 1 75 ? 12.398 -38.719 -20.141 1 95.38 75 GLU A O 1
ATOM 578 N N . PRO A 1 76 ? 11.586 -40.281 -18.75 1 96.81 76 PRO A N 1
ATOM 579 C CA . PRO A 1 76 ? 12.656 -40.094 -17.781 1 96.81 76 PRO A CA 1
ATOM 580 C C . PRO A 1 76 ? 14.047 -40.219 -18.391 1 96.81 76 PRO A C 1
ATOM 582 O O . PRO A 1 76 ? 14.898 -39.344 -18.203 1 96.81 76 PRO A O 1
ATOM 585 N N . GLU A 1 77 ? 14.242 -41.281 -19.188 1 96.62 77 GLU A N 1
ATOM 586 C CA . GLU A 1 77 ? 15.562 -41.531 -19.75 1 96.62 77 GLU A CA 1
ATOM 587 C C . GLU A 1 77 ? 15.938 -40.469 -20.781 1 96.62 77 GLU A C 1
ATOM 589 O O . GLU A 1 77 ? 17.078 -40 -20.812 1 96.62 77 GLU A O 1
ATOM 594 N N . VAL A 1 78 ? 15.008 -40.125 -21.578 1 97 78 VAL A N 1
ATOM 595 C CA . VAL A 1 78 ? 15.227 -39.125 -22.609 1 97 78 VAL A CA 1
ATOM 596 C C . VAL A 1 78 ? 15.516 -37.781 -21.953 1 97 78 VAL A C 1
ATOM 598 O O . VAL A 1 78 ? 16.484 -37.094 -22.312 1 97 78 VAL A O 1
ATOM 601 N N . ASN A 1 79 ? 14.742 -37.375 -21.016 1 97.38 79 ASN A N 1
ATOM 602 C CA . ASN A 1 79 ? 14.898 -36.094 -20.312 1 97.38 79 ASN A CA 1
ATOM 603 C C . ASN A 1 79 ? 16.25 -36 -19.609 1 97.38 79 ASN A C 1
ATOM 605 O O . ASN A 1 79 ? 16.906 -34.969 -19.641 1 97.38 79 ASN A O 1
ATOM 609 N N . ARG A 1 80 ? 16.562 -37.094 -18.922 1 97.75 80 ARG A N 1
ATOM 610 C CA . ARG A 1 80 ? 17.844 -37.125 -18.234 1 97.75 80 ARG A CA 1
ATOM 611 C C . ARG A 1 80 ? 19 -36.969 -19.219 1 97.75 80 ARG A C 1
ATOM 613 O O . ARG A 1 80 ? 19.938 -36.188 -18.969 1 97.75 80 ARG A O 1
ATOM 620 N N . ARG A 1 81 ? 18.953 -37.719 -20.297 1 97.88 81 ARG A N 1
ATOM 621 C CA . ARG A 1 81 ? 20 -37.656 -21.312 1 97.88 81 ARG A CA 1
ATOM 622 C C . ARG A 1 81 ? 20.125 -36.219 -21.875 1 97.88 81 ARG A C 1
ATOM 624 O O . ARG A 1 81 ? 21.234 -35.719 -22.062 1 97.88 81 ARG A O 1
ATOM 631 N N . ILE A 1 82 ? 19 -35.594 -22.188 1 98.38 82 ILE A N 1
ATOM 632 C CA . ILE A 1 82 ? 18.984 -34.25 -22.703 1 98.38 82 ILE A CA 1
ATOM 633 C C . ILE A 1 82 ? 19.625 -33.312 -21.672 1 98.38 82 ILE A C 1
ATOM 635 O O . ILE A 1 82 ? 20.469 -32.469 -22.031 1 98.38 82 ILE A O 1
ATOM 639 N N . ALA A 1 83 ? 19.188 -33.469 -20.422 1 98.38 83 ALA A N 1
ATOM 640 C CA . ALA A 1 83 ? 19.719 -32.625 -19.359 1 98.38 83 ALA A CA 1
ATOM 641 C C . ALA A 1 83 ? 21.234 -32.719 -19.266 1 98.38 83 ALA A C 1
ATOM 643 O O . ALA A 1 83 ? 21.938 -31.719 -19.094 1 98.38 83 ALA A O 1
ATOM 644 N N . GLU A 1 84 ? 21.719 -33.969 -19.406 1 98.19 84 GLU A N 1
ATOM 645 C CA . GLU A 1 84 ? 23.156 -34.188 -19.375 1 98.19 84 GLU A CA 1
ATOM 646 C C . GLU A 1 84 ? 23.875 -33.438 -20.5 1 98.19 84 GLU A C 1
ATOM 648 O O . GLU A 1 84 ? 24.875 -32.781 -20.266 1 98.19 84 GLU A O 1
ATOM 653 N N . ARG A 1 85 ? 23.344 -33.594 -21.672 1 97.94 85 ARG A N 1
ATOM 654 C CA . ARG A 1 85 ? 23.953 -32.969 -22.844 1 97.94 85 ARG A CA 1
ATOM 655 C C . ARG A 1 85 ? 23.891 -31.438 -22.734 1 97.94 85 ARG A C 1
ATOM 657 O O . ARG A 1 85 ? 24.844 -30.734 -23.062 1 97.94 85 ARG A O 1
ATOM 664 N N . VAL A 1 86 ? 22.75 -30.891 -22.297 1 98.06 86 VAL A N 1
ATOM 665 C CA . VAL A 1 86 ? 22.578 -29.453 -22.156 1 98.06 86 VAL A CA 1
ATOM 666 C C . VAL A 1 86 ? 23.562 -28.906 -21.125 1 98.06 86 VAL A C 1
ATOM 668 O O . VAL A 1 86 ? 24.156 -27.844 -21.328 1 98.06 86 VAL A O 1
ATOM 671 N N . CYS A 1 87 ? 23.719 -29.641 -19.984 1 97.5 87 CYS A N 1
ATOM 672 C CA . CYS A 1 87 ? 24.656 -29.219 -18.953 1 97.5 87 CYS A CA 1
ATOM 673 C C . CYS A 1 87 ? 26.078 -29.125 -19.516 1 97.5 87 CYS A C 1
ATOM 675 O O . CYS A 1 87 ? 26.859 -28.266 -19.125 1 97.5 87 CYS A O 1
ATOM 677 N N . GLU A 1 88 ? 26.375 -29.984 -20.469 1 96.94 88 GLU A N 1
ATOM 678 C CA . GLU A 1 88 ? 27.703 -30.016 -21.078 1 96.94 88 GLU A CA 1
ATOM 679 C C . GLU A 1 88 ? 27.844 -28.938 -22.141 1 96.94 88 GLU A C 1
ATOM 681 O O . GLU A 1 88 ? 28.859 -28.234 -22.172 1 96.94 88 GLU A O 1
ATOM 686 N N . LEU A 1 89 ? 26.891 -28.781 -22.984 1 97.06 89 LEU A N 1
ATOM 687 C CA . LEU A 1 89 ? 27 -27.938 -24.172 1 97.06 89 LEU A CA 1
ATOM 688 C C . LEU A 1 89 ? 26.672 -26.484 -23.844 1 97.06 89 LEU A C 1
ATOM 690 O O . LEU A 1 89 ? 27.078 -25.562 -24.562 1 97.06 89 LEU A O 1
ATOM 694 N N . SER A 1 90 ? 25.875 -26.281 -22.859 1 96.19 90 SER A N 1
ATOM 695 C CA . SER A 1 90 ? 25.469 -24.938 -22.438 1 96.19 90 SER A CA 1
ATOM 696 C C . SER A 1 90 ? 25.609 -24.766 -20.938 1 96.19 90 SER A C 1
ATOM 698 O O . SER A 1 90 ? 24.641 -24.5 -20.234 1 96.19 90 SER A O 1
ATOM 700 N N . PRO A 1 91 ? 26.812 -24.781 -20.453 1 94.69 91 PRO A N 1
ATOM 701 C CA . PRO A 1 91 ? 27.031 -24.75 -19 1 94.69 91 PRO A CA 1
ATOM 702 C C . PRO A 1 91 ? 26.562 -23.453 -18.359 1 94.69 91 PRO A C 1
ATOM 704 O O . PRO A 1 91 ? 26.234 -23.438 -17.172 1 94.69 91 PRO A O 1
ATOM 707 N N . ASN A 1 92 ? 26.359 -22.406 -19.094 1 91.88 92 ASN A N 1
ATOM 708 C CA . ASN A 1 92 ? 26.062 -21.109 -18.5 1 91.88 92 ASN A CA 1
ATOM 709 C C . ASN A 1 92 ? 24.578 -20.781 -18.562 1 91.88 92 ASN A C 1
ATOM 711 O O . ASN A 1 92 ? 24.125 -19.812 -17.953 1 91.88 92 ASN A O 1
ATOM 715 N N . SER A 1 93 ? 23.781 -21.594 -19.234 1 95.56 93 SER A N 1
ATOM 716 C CA . SER A 1 93 ? 22.344 -21.344 -19.359 1 95.56 93 SER A CA 1
ATOM 717 C C . SER A 1 93 ? 21.625 -21.656 -18.047 1 95.56 93 SER A C 1
ATOM 719 O O . SER A 1 93 ? 22.141 -22.406 -17.219 1 95.56 93 SER A O 1
ATOM 721 N N . TYR A 1 94 ? 20.547 -20.891 -17.812 1 96.5 94 TYR A N 1
ATOM 722 C CA . TYR A 1 94 ? 19.625 -21.266 -16.734 1 96.5 94 TYR A CA 1
ATOM 723 C C . TYR A 1 94 ? 18.719 -22.422 -17.172 1 96.5 94 TYR A C 1
ATOM 725 O O . TYR A 1 94 ? 17.984 -22.297 -18.156 1 96.5 94 TYR A O 1
ATOM 733 N N . LYS A 1 95 ? 18.812 -23.516 -16.5 1 98.06 95 LYS A N 1
ATOM 734 C CA . LYS A 1 95 ? 18.141 -24.734 -16.953 1 98.06 95 LYS A CA 1
ATOM 735 C C . LYS A 1 95 ? 16.938 -25.047 -16.062 1 98.06 95 LYS A C 1
ATOM 737 O O . LYS A 1 95 ? 17.078 -25.188 -14.852 1 98.06 95 LYS A O 1
ATOM 742 N N . ILE A 1 96 ? 15.75 -25.094 -16.641 1 98.31 96 ILE A N 1
ATOM 743 C CA . ILE A 1 96 ? 14.516 -25.516 -15.992 1 98.31 96 ILE A CA 1
ATOM 744 C C . ILE A 1 96 ? 14.062 -26.859 -16.547 1 98.31 96 ILE A C 1
ATOM 746 O O . ILE A 1 96 ? 13.906 -27.016 -17.766 1 98.31 96 ILE A O 1
ATOM 750 N N . ALA A 1 97 ? 13.898 -27.828 -15.695 1 98.31 97 ALA A N 1
ATOM 751 C CA . ALA A 1 97 ? 13.523 -29.172 -16.156 1 98.31 97 ALA A CA 1
ATOM 752 C C . ALA A 1 97 ? 12.18 -29.594 -15.562 1 98.31 97 ALA A C 1
ATOM 754 O O . ALA A 1 97 ? 11.844 -29.203 -14.438 1 98.31 97 ALA A O 1
ATOM 755 N N . ARG A 1 98 ? 11.5 -30.359 -16.328 1 97.5 98 ARG A N 1
ATOM 756 C CA . ARG A 1 98 ? 10.242 -30.953 -15.867 1 97.5 98 ARG A CA 1
ATOM 757 C C . ARG A 1 98 ? 10.5 -32.125 -14.938 1 97.5 98 ARG A C 1
ATOM 759 O O . ARG A 1 98 ? 11.266 -33.031 -15.273 1 97.5 98 ARG A O 1
ATOM 766 N N . ALA A 1 99 ? 9.906 -32.062 -13.789 1 96.88 99 ALA A N 1
ATOM 767 C CA . ALA A 1 99 ? 9.953 -33.219 -12.906 1 96.88 99 ALA A CA 1
ATOM 768 C C . ALA A 1 99 ? 9.133 -34.375 -13.484 1 96.88 99 ALA A C 1
ATOM 770 O O . ALA A 1 99 ? 8.055 -34.156 -14.047 1 96.88 99 ALA A O 1
ATOM 771 N N . ILE A 1 100 ? 9.633 -35.562 -13.406 1 94.56 100 ILE A N 1
ATOM 772 C CA . ILE A 1 100 ? 8.922 -36.75 -13.836 1 94.56 100 ILE A CA 1
ATOM 773 C C . ILE A 1 100 ? 8.469 -37.562 -12.617 1 94.56 100 ILE A C 1
ATOM 775 O O . ILE A 1 100 ? 9.281 -37.906 -11.758 1 94.56 100 ILE A O 1
ATOM 779 N N . PRO A 1 101 ? 7.137 -37.812 -12.578 1 88.94 101 PRO A N 1
ATOM 780 C CA . PRO A 1 101 ? 6.625 -38.562 -11.43 1 88.94 101 PRO A CA 1
ATOM 781 C C . PRO A 1 101 ? 7.344 -39.875 -11.234 1 88.94 101 PRO A C 1
ATOM 783 O O . PRO A 1 101 ? 7.715 -40.531 -12.211 1 88.94 101 PRO A O 1
ATOM 786 N N . ARG A 1 102 ? 7.582 -40.312 -9.992 1 89.62 102 ARG A N 1
ATOM 787 C CA . ARG A 1 102 ? 8.156 -41.562 -9.57 1 89.62 102 ARG A CA 1
ATOM 788 C C . ARG A 1 102 ? 9.68 -41.562 -9.719 1 89.62 102 ARG A C 1
ATOM 790 O O . ARG A 1 102 ? 10.352 -42.531 -9.344 1 89.62 102 ARG A O 1
ATOM 797 N N . TYR A 1 103 ? 10.242 -40.469 -10.32 1 94.56 103 TYR A N 1
ATOM 798 C CA . TYR A 1 103 ? 11.688 -40.344 -10.453 1 94.56 103 TYR A CA 1
ATOM 799 C C . TYR A 1 103 ? 12.18 -39.062 -9.781 1 94.56 103 TYR A C 1
ATOM 801 O O . TYR A 1 103 ? 12.719 -38.188 -10.438 1 94.56 103 TYR A O 1
ATOM 809 N N . PRO A 1 104 ? 12.117 -38.969 -8.5 1 91.69 104 PRO A N 1
ATOM 810 C CA . PRO A 1 104 ? 12.484 -37.75 -7.789 1 91.69 104 PRO A CA 1
ATOM 811 C C . PRO A 1 104 ? 13.969 -37.406 -7.918 1 91.69 104 PRO A C 1
ATOM 813 O O . PRO A 1 104 ? 14.352 -36.25 -7.805 1 91.69 104 PRO A O 1
ATOM 816 N N . GLU A 1 105 ? 14.812 -38.375 -8.219 1 95.06 105 GLU A N 1
ATOM 817 C CA . GLU A 1 105 ? 16.25 -38.156 -8.273 1 95.06 105 GLU A CA 1
ATOM 818 C C . GLU A 1 105 ? 16.766 -38.156 -9.711 1 95.06 105 GLU A C 1
ATOM 820 O O . GLU A 1 105 ? 17.938 -38.438 -9.961 1 95.06 105 GLU A O 1
ATOM 825 N N . LEU A 1 106 ? 15.812 -37.938 -10.547 1 96.62 106 LEU A N 1
ATOM 826 C CA . LEU A 1 106 ? 16.094 -38.094 -11.969 1 96.62 106 LEU A CA 1
ATOM 827 C C . LEU A 1 106 ? 17.312 -37.25 -12.359 1 96.62 106 LEU A C 1
ATOM 829 O O . LEU A 1 106 ? 18.125 -37.688 -13.18 1 96.62 106 LEU A O 1
ATOM 833 N N . TYR A 1 107 ? 17.438 -36.031 -11.773 1 97.44 107 TYR A N 1
ATOM 834 C CA . TYR A 1 107 ? 18.453 -35.094 -12.234 1 97.44 107 TYR A CA 1
ATOM 835 C C . TYR A 1 107 ? 19.594 -35 -11.234 1 97.44 107 TYR A C 1
ATOM 837 O O . TYR A 1 107 ? 20.391 -34.031 -11.281 1 97.44 107 TYR A O 1
ATOM 845 N N . MET A 1 108 ? 19.672 -35.938 -10.305 1 96.5 108 MET A N 1
ATOM 846 C CA . MET A 1 108 ? 20.734 -35.938 -9.297 1 96.5 108 MET A CA 1
ATOM 847 C C . MET A 1 108 ? 22.109 -35.875 -9.961 1 96.5 108 MET A C 1
ATOM 849 O O . MET A 1 108 ? 22.359 -36.625 -10.906 1 96.5 108 MET A O 1
ATOM 853 N N . GLY A 1 109 ? 22.953 -35.031 -9.547 1 96.5 109 GLY A N 1
ATOM 854 C CA . GLY A 1 109 ? 24.297 -34.906 -10.062 1 96.5 109 GLY A CA 1
ATOM 855 C C . GLY A 1 109 ? 24.422 -33.938 -11.234 1 96.5 109 GLY A C 1
ATOM 856 O O . GLY A 1 109 ? 25.516 -33.688 -11.719 1 96.5 109 GLY A O 1
ATOM 857 N N . LEU A 1 110 ? 23.297 -33.438 -11.727 1 97.5 110 LEU A N 1
ATOM 858 C CA . LEU A 1 110 ? 23.297 -32.5 -12.828 1 97.5 110 LEU A CA 1
ATOM 859 C C . LEU A 1 110 ? 23.062 -31.078 -12.328 1 97.5 110 LEU A C 1
ATOM 861 O O . LEU A 1 110 ? 22.438 -30.875 -11.289 1 97.5 110 LEU A O 1
ATOM 865 N N . ASN A 1 111 ? 23.578 -30.156 -13.023 1 96.56 111 ASN A N 1
ATOM 866 C CA . ASN A 1 111 ? 23.422 -28.75 -12.68 1 96.56 111 ASN A CA 1
ATOM 867 C C . ASN A 1 111 ? 22.125 -28.188 -13.273 1 96.56 111 ASN A C 1
ATOM 869 O O . ASN A 1 111 ? 22.172 -27.359 -14.188 1 96.56 111 ASN A O 1
ATOM 873 N N . ILE A 1 112 ? 21.016 -28.594 -12.719 1 97.69 112 ILE A N 1
ATOM 874 C CA . ILE A 1 112 ? 19.703 -28.062 -13.078 1 97.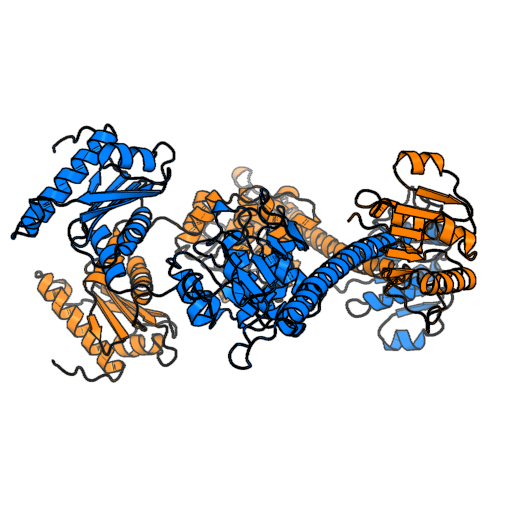69 112 ILE A CA 1
ATOM 875 C C . ILE A 1 112 ? 19.297 -26.984 -12.086 1 97.69 112 ILE A C 1
ATOM 877 O O . ILE A 1 112 ? 19.328 -27.203 -10.867 1 97.69 112 ILE A O 1
ATOM 881 N N . ASP A 1 113 ? 18.906 -25.828 -12.602 1 96.69 113 ASP A N 1
ATOM 882 C CA . ASP A 1 113 ? 18.625 -24.688 -11.734 1 96.69 113 ASP A CA 1
ATOM 883 C C . ASP A 1 113 ? 17.266 -24.812 -11.07 1 96.69 113 ASP A C 1
ATOM 885 O O . ASP A 1 113 ? 17.078 -24.406 -9.922 1 96.69 113 ASP A O 1
ATOM 889 N N . LYS A 1 114 ? 16.266 -25.281 -11.766 1 97.5 114 LYS A N 1
ATOM 890 C CA . LYS A 1 114 ? 14.922 -25.422 -11.227 1 97.5 114 LYS A CA 1
ATOM 891 C C . LYS A 1 114 ? 14.227 -26.656 -11.812 1 97.5 114 LYS A C 1
ATOM 893 O O . LYS A 1 114 ? 14.344 -26.938 -13.008 1 97.5 114 LYS A O 1
ATOM 898 N N . ILE A 1 115 ? 13.672 -27.375 -10.969 1 98 115 ILE A N 1
ATOM 899 C CA . ILE A 1 115 ? 12.852 -28.5 -11.375 1 98 115 ILE A CA 1
ATOM 900 C C . ILE A 1 115 ? 11.383 -28.203 -11.078 1 98 115 ILE A C 1
ATOM 902 O O . ILE A 1 115 ? 11.023 -27.891 -9.945 1 98 115 ILE A O 1
ATOM 906 N N . ILE A 1 116 ? 10.508 -28.266 -12.055 1 97.56 116 ILE A N 1
ATOM 907 C CA . ILE A 1 116 ? 9.102 -27.922 -11.883 1 97.56 116 ILE A CA 1
ATOM 908 C C . ILE A 1 116 ? 8.25 -29.188 -11.945 1 97.56 116 ILE A C 1
ATOM 910 O O . ILE A 1 116 ? 8.352 -29.969 -12.898 1 97.56 116 ILE A O 1
ATOM 914 N N . ASN A 1 117 ? 7.547 -29.438 -10.945 1 97.12 117 ASN A N 1
ATOM 915 C CA . ASN A 1 117 ? 6.598 -30.531 -10.859 1 97.12 117 ASN A CA 1
ATOM 916 C C . ASN A 1 117 ? 5.176 -30.078 -11.188 1 97.12 117 ASN A C 1
ATOM 918 O O . ASN A 1 117 ? 4.543 -29.391 -10.391 1 97.12 117 ASN A O 1
ATOM 922 N N . ILE A 1 118 ? 4.688 -30.531 -12.305 1 96.31 118 ILE A N 1
ATOM 923 C CA . ILE A 1 118 ? 3.412 -30 -12.789 1 96.31 118 ILE A CA 1
ATOM 924 C C . ILE A 1 118 ? 2.285 -30.469 -11.875 1 96.31 118 ILE A C 1
ATOM 926 O O . ILE A 1 118 ? 1.265 -29.797 -11.734 1 96.31 118 ILE A O 1
ATOM 930 N N . LEU A 1 119 ? 2.432 -31.656 -11.227 1 96.44 119 LEU A N 1
ATOM 931 C CA . LEU A 1 119 ? 1.421 -32.125 -10.281 1 96.44 119 LEU A CA 1
ATOM 932 C C . LEU A 1 119 ? 1.332 -31.172 -9.086 1 96.44 119 LEU A C 1
ATOM 934 O O . LEU A 1 119 ? 0.235 -30.844 -8.625 1 96.44 119 LEU A O 1
ATOM 938 N N . GLU A 1 120 ? 2.512 -30.797 -8.648 1 97.12 120 GLU A N 1
ATOM 939 C CA . GLU A 1 120 ? 2.547 -29.844 -7.539 1 97.12 120 GLU A CA 1
ATOM 940 C C . GLU A 1 120 ? 1.939 -28.5 -7.938 1 97.12 120 GLU A C 1
ATOM 942 O O . GLU A 1 120 ? 1.217 -27.891 -7.152 1 97.12 120 GLU A O 1
ATOM 947 N N . SER A 1 121 ? 2.266 -28.031 -9.156 1 97.81 121 SER A N 1
ATOM 948 C CA . SER A 1 121 ? 1.691 -26.797 -9.68 1 97.81 121 SER A CA 1
ATOM 949 C C . SER A 1 121 ? 0.168 -26.859 -9.703 1 97.81 121 SER A C 1
ATOM 951 O O . SER A 1 121 ? -0.505 -25.906 -9.289 1 97.81 121 SER A O 1
ATOM 953 N N . GLY A 1 122 ? -0.305 -27.922 -10.188 1 97.56 122 GLY A N 1
ATOM 954 C CA . GLY A 1 122 ? -1.746 -28.125 -10.211 1 97.56 122 GLY A CA 1
ATOM 955 C C . GLY A 1 122 ? -2.365 -28.172 -8.828 1 97.56 122 GLY A C 1
ATOM 956 O O . GLY A 1 122 ? -3.443 -27.625 -8.602 1 97.56 122 GLY A O 1
ATOM 957 N N . ALA A 1 123 ? -1.681 -28.891 -7.914 1 97.5 123 ALA A N 1
ATOM 958 C CA . ALA A 1 123 ? -2.17 -29.016 -6.543 1 97.5 123 ALA A CA 1
ATOM 959 C C . ALA A 1 123 ? -2.297 -27.641 -5.883 1 97.5 123 ALA A C 1
ATOM 961 O O . ALA A 1 123 ? -3.27 -27.375 -5.176 1 97.5 123 ALA A O 1
ATOM 962 N N . LYS A 1 124 ? -1.321 -26.844 -6.16 1 97.06 124 LYS A N 1
ATOM 963 C CA . LYS A 1 124 ? -1.375 -25.484 -5.637 1 97.06 124 LYS A CA 1
ATOM 964 C C . LYS A 1 124 ? -2.58 -24.719 -6.188 1 97.06 124 LYS A C 1
ATOM 966 O O . LYS A 1 124 ? -3.24 -23.984 -5.461 1 97.06 124 LYS A O 1
ATOM 971 N N . ASP A 1 125 ? -2.852 -24.875 -7.449 1 97.12 125 ASP A N 1
ATOM 972 C CA . ASP A 1 125 ? -3.998 -24.234 -8.078 1 97.12 125 ASP A CA 1
ATOM 973 C C . ASP A 1 125 ? -5.309 -24.734 -7.473 1 97.12 125 ASP A C 1
ATOM 975 O O . ASP A 1 125 ? -6.242 -23.953 -7.27 1 97.12 125 ASP A O 1
ATOM 979 N N . ILE A 1 126 ? -5.371 -26.047 -7.234 1 97.19 126 ILE A N 1
ATOM 980 C CA . ILE A 1 126 ? -6.562 -26.625 -6.613 1 97.19 126 ILE A CA 1
ATOM 981 C C . ILE A 1 126 ? -6.742 -26.031 -5.215 1 97.19 126 ILE A C 1
ATOM 983 O O . ILE A 1 126 ? -7.855 -25.672 -4.828 1 97.19 126 ILE A O 1
ATOM 987 N N . ALA A 1 127 ? -5.648 -26 -4.473 1 95.56 127 ALA A N 1
ATOM 988 C CA . ALA A 1 127 ? -5.707 -25.438 -3.125 1 95.56 127 ALA A CA 1
ATOM 989 C C . ALA A 1 127 ? -6.242 -24.016 -3.148 1 95.56 127 ALA A C 1
ATOM 991 O O . ALA A 1 127 ? -7.082 -23.641 -2.326 1 95.56 127 ALA A O 1
ATOM 992 N N . LYS A 1 128 ? -5.754 -23.219 -4.055 1 94.69 128 LYS A N 1
ATOM 993 C CA . LYS A 1 128 ? -6.238 -21.844 -4.207 1 94.69 128 LYS A CA 1
ATOM 994 C C . LYS A 1 128 ? -7.727 -21.828 -4.551 1 94.69 128 LYS A C 1
ATOM 996 O O . LYS A 1 128 ? -8.484 -21.016 -4.004 1 94.69 128 LYS A O 1
ATOM 1001 N N . GLU A 1 129 ? -8.109 -22.688 -5.441 1 94.69 129 GLU A N 1
ATOM 1002 C CA . GLU A 1 129 ? -9.508 -22.766 -5.848 1 94.69 129 GLU A CA 1
ATOM 1003 C C . GLU A 1 129 ? -10.398 -23.172 -4.676 1 94.69 129 GLU A C 1
ATOM 1005 O O . GLU A 1 129 ? -11.539 -22.703 -4.57 1 94.69 129 GLU A O 1
ATOM 1010 N N . VAL A 1 130 ? -9.906 -24.062 -3.863 1 94.94 130 VAL A N 1
ATOM 1011 C CA . VAL A 1 130 ? -10.641 -24.484 -2.674 1 94.94 130 VAL A CA 1
ATOM 1012 C C . VAL A 1 130 ? -10.891 -23.281 -1.773 1 94.94 130 VAL A C 1
ATOM 1014 O O . VAL A 1 130 ? -12.008 -23.078 -1.278 1 94.94 130 VAL A O 1
ATOM 1017 N N . GLU A 1 131 ? -9.906 -22.453 -1.618 1 92.5 131 GLU A N 1
ATOM 1018 C CA . GLU A 1 131 ? -10.062 -21.25 -0.812 1 92.5 131 GLU A CA 1
ATOM 1019 C C . GLU A 1 131 ? -11.086 -20.297 -1.428 1 92.5 131 GLU A C 1
ATOM 1021 O O . GLU A 1 131 ? -11.898 -19.703 -0.714 1 92.5 131 GLU A O 1
ATOM 1026 N N . ASP A 1 132 ? -10.992 -20.141 -2.674 1 93.5 132 ASP A N 1
ATOM 1027 C CA . ASP A 1 132 ? -11.945 -19.297 -3.383 1 93.5 132 ASP A CA 1
ATOM 1028 C C . ASP A 1 132 ? -13.375 -19.812 -3.225 1 93.5 132 ASP A C 1
ATOM 1030 O O . ASP A 1 132 ? -14.312 -19.031 -3.072 1 93.5 132 ASP A O 1
ATOM 1034 N N . ALA A 1 133 ? -13.492 -21.109 -3.316 1 93.44 133 ALA A N 1
ATOM 1035 C CA . ALA A 1 133 ? -14.805 -21.734 -3.18 1 93.44 133 ALA A CA 1
ATOM 1036 C C . ALA A 1 133 ? -15.391 -21.484 -1.791 1 93.44 133 ALA A C 1
ATOM 1038 O O . ALA A 1 133 ? -16.594 -21.266 -1.649 1 93.44 133 ALA A O 1
ATOM 1039 N N . LYS A 1 134 ? -14.547 -21.562 -0.823 1 92 134 LYS A N 1
ATOM 1040 C CA . LYS A 1 134 ? -14.992 -21.281 0.541 1 92 134 LYS A CA 1
ATOM 1041 C C . LYS A 1 134 ? -15.516 -19.859 0.67 1 92 134 LYS A C 1
ATOM 1043 O O . LYS A 1 134 ? -16.562 -19.641 1.292 1 92 134 LYS A O 1
ATOM 1048 N N . LEU A 1 135 ? -14.812 -18.969 0.126 1 94 135 LEU A N 1
ATOM 1049 C CA . LEU A 1 135 ? -15.25 -17.578 0.144 1 94 135 LEU A CA 1
ATOM 1050 C C . LEU A 1 135 ? -16.562 -17.406 -0.599 1 94 135 LEU A C 1
ATOM 1052 O O . LEU A 1 135 ? -17.453 -16.688 -0.14 1 94 135 LEU A O 1
ATOM 1056 N N . LYS A 1 136 ? -16.703 -18.047 -1.693 1 93.25 136 LYS A N 1
ATOM 1057 C CA . LYS A 1 136 ? -17.938 -17.984 -2.459 1 93.25 136 LYS A CA 1
ATOM 1058 C C . LYS A 1 136 ? -19.125 -18.516 -1.641 1 93.25 136 LYS A C 1
ATOM 1060 O O . LYS A 1 136 ? -20.219 -17.938 -1.68 1 93.25 136 LYS A O 1
ATOM 1065 N N . ARG A 1 137 ? -18.922 -19.578 -0.992 1 91.88 137 ARG A N 1
ATOM 1066 C CA . ARG A 1 137 ? -19.953 -20.141 -0.143 1 91.88 137 ARG A CA 1
ATOM 1067 C C . ARG A 1 137 ? -20.359 -19.172 0.958 1 91.88 137 ARG A C 1
ATOM 1069 O O . ARG A 1 137 ? -21.547 -19 1.247 1 91.88 137 ARG A O 1
ATOM 1076 N N . LYS A 1 138 ? -19.359 -18.594 1.554 1 93.62 138 LYS A N 1
ATOM 1077 C CA . LYS A 1 138 ? -19.625 -17.578 2.564 1 93.62 138 LYS A CA 1
ATOM 1078 C C . LYS A 1 138 ? -20.469 -16.453 1.993 1 93.62 138 LYS A C 1
ATOM 1080 O O . LYS A 1 138 ? -21.391 -15.945 2.658 1 93.62 138 LYS A O 1
ATOM 1085 N N . LEU A 1 139 ? -20.156 -16.078 0.859 1 96.5 139 LEU A N 1
ATOM 1086 C CA . LEU A 1 139 ? -20.875 -14.977 0.218 1 96.5 139 LEU A CA 1
ATOM 1087 C C . LEU A 1 139 ? -22.312 -15.398 -0.109 1 96.5 139 LEU A C 1
ATOM 1089 O O . LEU A 1 139 ? -23.234 -14.578 -0.029 1 96.5 139 LEU A O 1
ATOM 1093 N N . MET A 1 140 ? -22.484 -16.656 -0.43 1 94.62 140 MET A N 1
ATOM 1094 C CA . MET A 1 140 ? -23.844 -17.156 -0.664 1 94.62 140 MET A CA 1
ATOM 1095 C C . MET A 1 140 ? -24.641 -17.172 0.629 1 94.62 140 MET A C 1
ATOM 1097 O O . MET A 1 140 ? -25.844 -16.906 0.616 1 94.62 140 MET A O 1
ATOM 1101 N N . GLN A 1 141 ? -23.969 -17.547 1.662 1 95.62 141 GLN A N 1
ATOM 1102 C CA . GLN A 1 141 ? -24.641 -17.484 2.961 1 95.62 141 GLN A CA 1
ATOM 1103 C C . GLN A 1 141 ? -25.062 -16.062 3.289 1 95.62 141 GLN A C 1
ATOM 1105 O O . GLN A 1 141 ? -26.172 -15.836 3.781 1 95.62 141 GLN A O 1
ATOM 1110 N N . LEU A 1 142 ? -24.188 -15.117 3.072 1 97.88 142 LEU A N 1
ATOM 1111 C CA . LEU A 1 142 ? -24.5 -13.711 3.279 1 97.88 142 LEU A CA 1
ATOM 1112 C C . LEU A 1 142 ? -25.719 -13.297 2.457 1 97.88 142 LEU A C 1
ATOM 1114 O O . LEU A 1 142 ? -26.641 -12.672 2.979 1 97.88 142 LEU A O 1
ATOM 1118 N N . LYS A 1 143 ? -25.703 -13.695 1.239 1 97.56 143 LYS A N 1
ATOM 1119 C CA . LYS A 1 143 ? -26.812 -13.398 0.347 1 97.56 143 LYS A CA 1
ATOM 1120 C C . LYS A 1 143 ? -28.109 -13.992 0.881 1 97.56 143 LYS A C 1
ATOM 1122 O O . LYS A 1 143 ? -29.156 -13.328 0.883 1 97.56 143 LYS A O 1
ATOM 1127 N N . SER A 1 144 ? -28.031 -15.219 1.312 1 97 144 SER A N 1
ATOM 1128 C CA . SER A 1 144 ? -29.219 -15.906 1.837 1 97 144 SER A CA 1
ATOM 1129 C C . SER A 1 144 ? -29.781 -15.172 3.043 1 97 144 SER A C 1
ATOM 1131 O O . SER A 1 144 ? -31 -14.992 3.143 1 97 144 SER A O 1
ATOM 1133 N N . VAL A 1 145 ? -28.906 -14.758 3.939 1 97.25 145 VAL A N 1
ATOM 1134 C CA . VAL A 1 145 ? -29.344 -14.039 5.129 1 97.25 145 VAL A CA 1
ATOM 1135 C C . VAL A 1 145 ? -30.062 -12.75 4.723 1 97.25 145 VAL A C 1
ATOM 1137 O O . VAL A 1 145 ? -31.109 -12.406 5.285 1 97.25 145 VAL A O 1
ATOM 1140 N N . LEU A 1 146 ? -29.547 -12.07 3.752 1 97.5 146 LEU A N 1
ATOM 1141 C CA . LEU A 1 146 ? -30.125 -10.812 3.285 1 97.5 146 LEU A CA 1
ATOM 1142 C C . LEU A 1 146 ? -31.469 -11.031 2.617 1 97.5 146 LEU A C 1
ATOM 1144 O O . LEU A 1 146 ? -32.438 -10.32 2.906 1 97.5 146 LEU A O 1
ATOM 1148 N N . ILE A 1 147 ? -31.547 -12.07 1.797 1 96.06 147 ILE A N 1
ATOM 1149 C CA . ILE A 1 147 ? -32.781 -12.352 1.049 1 96.06 147 ILE A CA 1
ATOM 1150 C C . ILE A 1 147 ? -33.875 -12.836 2.002 1 96.06 147 ILE A C 1
ATOM 1152 O O . ILE A 1 147 ? -35.031 -12.422 1.892 1 96.06 147 ILE A O 1
ATOM 1156 N N . GLU A 1 148 ? -33.5 -13.703 2.863 1 94.81 148 GLU A N 1
ATOM 1157 C CA . GLU A 1 148 ? -34.469 -14.18 3.855 1 94.81 148 GLU A CA 1
ATOM 1158 C C . GLU A 1 148 ? -35 -13.031 4.707 1 94.81 148 GLU A C 1
ATOM 1160 O O . GLU A 1 148 ? -36.156 -12.992 5.051 1 94.81 148 GLU A O 1
ATOM 1165 N N . GLY A 1 149 ? -34.094 -12.164 5.074 1 91.69 149 GLY A N 1
ATOM 1166 C CA . GLY A 1 149 ? -34.5 -10.984 5.809 1 91.69 149 GLY A CA 1
ATOM 1167 C C . GLY A 1 149 ? -35.469 -10.109 5.043 1 91.69 149 GLY A C 1
ATOM 1168 O O . GLY A 1 149 ? -36.469 -9.633 5.602 1 91.69 149 GLY A O 1
ATOM 1169 N N . LYS A 1 150 ? -35.156 -9.992 3.846 1 92.56 150 LYS A N 1
ATOM 1170 C CA . LYS A 1 150 ? -36.062 -9.211 2.996 1 92.56 150 LYS A CA 1
ATOM 1171 C C . LYS A 1 150 ? -37.438 -9.852 2.922 1 92.56 150 LYS A C 1
ATOM 1173 O O . LYS A 1 150 ? -38.469 -9.164 3.01 1 92.56 150 LYS A O 1
ATOM 1178 N N . LYS A 1 151 ? -37.5 -11.094 2.766 1 92.5 151 LYS A N 1
ATOM 1179 C CA . LYS A 1 151 ? -38.75 -11.828 2.705 1 92.5 151 LYS A CA 1
ATOM 1180 C C . LYS A 1 151 ? -39.531 -11.672 4 1 92.5 151 LYS A C 1
ATOM 1182 O O . LYS A 1 151 ? -40.75 -11.555 3.977 1 92.5 151 LYS A O 1
ATOM 1187 N N . ARG A 1 152 ? -38.812 -11.695 5.043 1 89.12 152 ARG A N 1
ATOM 1188 C CA . ARG A 1 152 ? -39.438 -11.5 6.34 1 89.12 152 ARG A CA 1
ATOM 1189 C C . ARG A 1 152 ? -40.094 -10.117 6.43 1 89.12 152 ARG A C 1
ATOM 1191 O O . ARG A 1 152 ? -41.188 -9.977 6.992 1 89.12 152 ARG A O 1
ATOM 1198 N N . CYS A 1 153 ? -39.469 -9.109 5.91 1 87.38 153 CYS A N 1
ATOM 1199 C CA . CYS A 1 153 ? -40 -7.75 5.91 1 87.38 153 CYS A CA 1
ATOM 1200 C C . CYS A 1 153 ? -41.25 -7.633 5.043 1 87.38 153 CYS A C 1
ATOM 1202 O O . CYS A 1 153 ? -42.188 -6.906 5.383 1 87.38 153 CYS A O 1
ATOM 1204 N N . MET A 1 154 ? -41.219 -8.305 3.924 1 83.19 154 MET A N 1
ATOM 1205 C CA . MET A 1 154 ? -42.312 -8.242 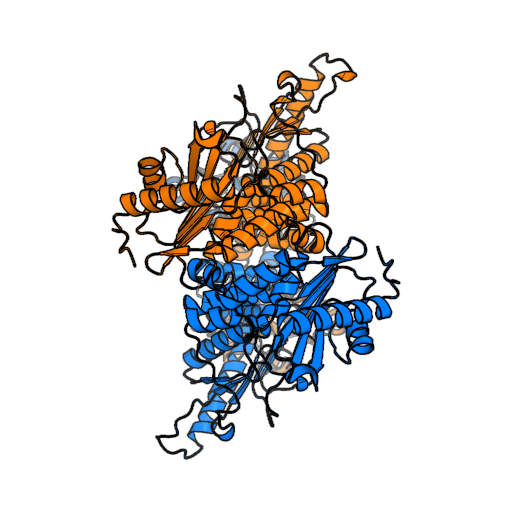2.986 1 83.19 154 MET A CA 1
ATOM 1206 C C . MET A 1 154 ? -43.562 -8.898 3.578 1 83.19 154 MET A C 1
ATOM 1208 O O . MET A 1 154 ? -44.688 -8.5 3.268 1 83.19 154 MET A O 1
ATOM 1212 N N . LYS A 1 155 ? -43.344 -9.805 4.301 1 79 155 LYS A N 1
ATOM 1213 C CA . LYS A 1 155 ? -44.469 -10.5 4.926 1 79 155 LYS A CA 1
ATOM 1214 C C . LYS A 1 155 ? -45.094 -9.648 6.027 1 79 155 LYS A C 1
ATOM 1216 O O . LYS A 1 155 ? -46.281 -9.82 6.355 1 79 155 LYS A O 1
ATOM 1221 N N . LEU A 1 156 ? -44.25 -8.844 6.559 1 73 156 LEU A N 1
ATOM 1222 C CA . LEU A 1 156 ? -44.781 -7.977 7.613 1 73 156 LEU A CA 1
ATOM 1223 C C . LEU A 1 156 ? -45.625 -6.852 7.023 1 73 156 LEU A C 1
ATOM 1225 O O . LEU A 1 156 ? -45.312 -6.324 5.957 1 73 156 LEU A O 1
ATOM 1229 N N . GLU A 1 157 ? -47.094 -7.023 6.754 1 57.47 157 GLU A N 1
ATOM 1230 C CA . GLU A 1 157 ? -48.125 -6.164 6.199 1 57.47 157 GLU A CA 1
ATOM 1231 C C . GLU A 1 157 ? -47.781 -4.688 6.402 1 57.47 157 GLU A C 1
ATOM 1233 O O . GLU A 1 157 ? -48.375 -4.027 7.273 1 57.47 157 GLU A O 1
ATOM 1238 N N . LYS A 1 158 ? -46.625 -4.328 6.055 1 55.91 158 LYS A N 1
ATOM 1239 C CA . LYS A 1 158 ? -46.344 -2.912 6.301 1 55.91 158 LYS A CA 1
ATOM 1240 C C . LYS A 1 158 ? -46.938 -2.043 5.188 1 55.91 158 LYS A C 1
ATOM 1242 O O . LYS A 1 158 ? -47.062 -2.484 4.043 1 55.91 158 LYS A O 1
ATOM 1247 N N . THR A 1 159 ? -47.594 -0.887 5.477 1 49.97 159 THR A N 1
ATOM 1248 C CA . THR A 1 159 ? -48.219 0.061 4.559 1 49.97 159 THR A CA 1
ATOM 1249 C C . THR A 1 159 ? -47.188 0.571 3.541 1 49.97 159 THR A C 1
ATOM 1251 O O . THR A 1 159 ? -46 0.537 3.793 1 49.97 159 THR A O 1
ATOM 1254 N N . GLU A 1 160 ? -47.531 0.776 2.254 1 50.66 160 GLU A N 1
ATOM 1255 C CA . GLU A 1 160 ? -46.781 1.279 1.121 1 50.66 160 GLU A CA 1
ATOM 1256 C C . GLU A 1 160 ? -45.781 2.354 1.562 1 50.66 160 GLU A C 1
ATOM 1258 O O . GLU A 1 160 ? -44.656 2.426 1.048 1 50.66 160 GLU A O 1
ATOM 1263 N N . GLU A 1 161 ? -46.25 3.279 2.266 1 49 161 GLU A N 1
ATOM 1264 C CA . GLU A 1 161 ? -45.5 4.422 2.779 1 49 161 GLU A CA 1
ATOM 1265 C C . GLU A 1 161 ? -44.344 3.975 3.682 1 49 161 GLU A C 1
ATOM 1267 O O . GLU A 1 161 ? -43.406 4.734 3.924 1 49 161 GLU A O 1
ATOM 1272 N N . GLU A 1 162 ? -44.5 2.729 4.086 1 52.31 162 GLU A N 1
ATOM 1273 C CA . GLU A 1 162 ? -43.562 2.191 5.074 1 52.31 162 GLU A CA 1
ATOM 1274 C C . GLU A 1 162 ? -42.531 1.27 4.422 1 52.31 162 GLU A C 1
ATOM 1276 O O . GLU A 1 162 ? -41.906 0.469 5.102 1 52.31 162 GLU A O 1
ATOM 1281 N N . LYS A 1 163 ? -42.562 1.256 3.227 1 57.16 163 LYS A N 1
ATOM 1282 C CA . LYS A 1 163 ? -41.625 0.404 2.527 1 57.16 163 LYS A CA 1
ATOM 1283 C C . LYS A 1 163 ? -40.188 0.836 2.816 1 57.16 163 LYS A C 1
ATOM 1285 O O . LYS A 1 163 ? -39.594 1.631 2.07 1 57.16 163 LYS A O 1
ATOM 1290 N N . LYS A 1 164 ? -39.688 0.637 4.047 1 68.94 164 LYS A N 1
ATOM 1291 C CA . LYS A 1 164 ? -38.375 0.983 4.52 1 68.94 164 LYS A CA 1
ATOM 1292 C C . LYS A 1 164 ? -37.344 -0.117 4.184 1 68.94 164 LYS A C 1
ATOM 1294 O O . LYS A 1 164 ? -37.75 -1.233 3.834 1 68.94 164 LYS A O 1
ATOM 1299 N N . ALA A 1 165 ? -36.156 0.228 4.059 1 80.88 165 ALA A N 1
ATOM 1300 C CA . ALA A 1 165 ? -35.062 -0.682 3.742 1 80.88 165 ALA A CA 1
ATOM 1301 C C . ALA A 1 165 ? -35.031 -1.845 4.727 1 80.88 165 ALA A C 1
ATOM 1303 O O . ALA A 1 165 ? -35.094 -1.643 5.941 1 80.88 165 ALA A O 1
ATOM 1304 N N . PRO A 1 166 ? -35.125 -3.051 4.23 1 90.62 166 PRO A N 1
ATOM 1305 C CA . PRO A 1 166 ? -35.125 -4.223 5.109 1 90.62 166 PRO A CA 1
ATOM 1306 C C . PRO A 1 166 ? -33.844 -4.34 5.922 1 90.62 166 PRO A C 1
ATOM 1308 O O . PRO A 1 166 ? -33.844 -4.93 7.004 1 90.62 166 PRO A O 1
ATOM 1311 N N . LEU A 1 167 ? -32.781 -3.828 5.414 1 97 167 LEU A N 1
ATOM 1312 C CA . LEU A 1 167 ? -31.453 -4.043 6.02 1 97 167 LEU A CA 1
ATOM 1313 C C . LEU A 1 167 ? -30.953 -2.768 6.684 1 97 167 LEU A C 1
ATOM 1315 O O . LEU A 1 167 ? -30.922 -1.704 6.059 1 97 167 LEU A O 1
ATOM 1319 N N . LEU A 1 168 ? -30.609 -2.863 7.945 1 96.88 168 LEU A N 1
ATOM 1320 C CA . LEU A 1 168 ? -29.891 -1.817 8.664 1 96.88 168 LEU A CA 1
ATOM 1321 C C . LEU A 1 168 ? -28.422 -2.186 8.836 1 96.88 168 LEU A C 1
ATOM 1323 O O . LEU A 1 168 ? -28.094 -3.244 9.383 1 96.88 168 LEU A O 1
ATOM 1327 N N . ILE A 1 169 ? -27.578 -1.402 8.289 1 98.31 169 ILE A N 1
ATOM 1328 C CA . ILE A 1 169 ? -26.141 -1.564 8.492 1 98.31 169 ILE A CA 1
ATOM 1329 C C . ILE A 1 169 ? -25.656 -0.607 9.586 1 98.31 169 ILE A C 1
ATOM 1331 O O . ILE A 1 169 ? -25.688 0.612 9.398 1 98.31 169 ILE A O 1
ATOM 1335 N N . LEU A 1 170 ? -25.203 -1.126 10.641 1 97.12 170 LEU A N 1
ATOM 1336 C CA . LEU A 1 170 ? -24.828 -0.334 11.812 1 97.12 170 LEU A CA 1
ATOM 1337 C C . LEU A 1 170 ? -23.328 -0.328 12.008 1 97.12 170 LEU A C 1
ATOM 1339 O O . LEU A 1 170 ? -22.688 -1.378 11.953 1 97.12 170 LEU A O 1
ATOM 1343 N N . THR A 1 171 ? -22.75 0.841 12.211 1 96.5 171 THR A N 1
ATOM 1344 C CA . THR A 1 171 ? -21.344 0.975 12.578 1 96.5 171 THR A CA 1
ATOM 1345 C C . THR A 1 171 ? -21.188 1.199 14.078 1 96.5 171 THR A C 1
ATOM 1347 O O . THR A 1 171 ? -22.188 1.283 14.805 1 96.5 171 THR A O 1
ATOM 1350 N N . HIS A 1 172 ? -19.938 1.163 14.594 1 93.25 172 HIS A N 1
ATOM 1351 C CA . HIS A 1 172 ? -19.703 1.499 15.992 1 93.25 172 HIS A CA 1
ATOM 1352 C C . HIS A 1 172 ? -20 2.969 16.266 1 93.25 172 HIS A C 1
ATOM 1354 O O . HIS A 1 172 ? -20.25 3.74 15.336 1 93.25 172 HIS A O 1
ATOM 1360 N N . ILE A 1 173 ? -19.922 3.195 17.609 1 92.62 173 ILE A N 1
ATOM 1361 C CA . ILE A 1 173 ? -20.109 4.582 18.016 1 92.62 173 ILE A CA 1
ATOM 1362 C C . ILE A 1 173 ? -19 5.449 17.406 1 92.62 173 ILE A C 1
ATOM 1364 O O . ILE A 1 173 ? -17.844 5.051 17.375 1 92.62 173 ILE A O 1
ATOM 1368 N N . ASN A 1 174 ? -19.281 6.605 16.781 1 91.88 174 ASN A N 1
ATOM 1369 C CA . ASN A 1 174 ? -18.344 7.527 16.156 1 91.88 174 ASN A CA 1
ATOM 1370 C C . ASN A 1 174 ? -17.578 6.859 15.016 1 91.88 174 ASN A C 1
ATOM 1372 O O . ASN A 1 174 ? -16.375 6.629 15.125 1 91.88 174 ASN A O 1
ATOM 1376 N N . PRO A 1 175 ? -18.188 6.48 14.016 1 95.25 175 PRO A N 1
ATOM 1377 C CA . PRO A 1 175 ? -17.625 5.688 12.93 1 95.25 175 PRO A CA 1
ATOM 1378 C C . PRO A 1 175 ? -16.391 6.344 12.312 1 95.25 175 PRO A C 1
ATOM 1380 O O . PRO A 1 175 ? -16.328 7.566 12.172 1 95.25 175 PRO A O 1
ATOM 1383 N N . ASP A 1 176 ? -15.383 5.586 12.07 1 95.94 176 ASP A N 1
ATOM 1384 C CA . ASP A 1 176 ? -14.188 6.023 11.367 1 95.94 176 ASP A CA 1
ATOM 1385 C C . ASP A 1 176 ? -14.266 5.68 9.883 1 95.94 176 ASP A C 1
ATOM 1387 O O . ASP A 1 176 ? -15.281 5.172 9.406 1 95.94 176 ASP A O 1
ATOM 1391 N N . PRO A 1 177 ? -13.273 6.035 9.102 1 98 177 PRO A N 1
ATOM 1392 C CA . PRO A 1 177 ? -13.336 5.809 7.656 1 98 177 PRO A CA 1
ATOM 1393 C C . PRO A 1 177 ? -13.492 4.332 7.297 1 98 177 PRO A C 1
ATOM 1395 O O . PRO A 1 177 ? -14.195 3.994 6.34 1 98 177 PRO A O 1
ATOM 1398 N N . ASP A 1 178 ? -12.852 3.447 8.023 1 98.19 178 ASP A N 1
ATOM 1399 C CA . ASP A 1 178 ? -12.961 2.014 7.766 1 98.19 178 ASP A CA 1
ATOM 1400 C C . ASP A 1 178 ? -14.398 1.534 7.922 1 98.19 178 ASP A C 1
ATOM 1402 O O . ASP A 1 178 ? -14.93 0.842 7.051 1 98.19 178 ASP A O 1
ATOM 1406 N N . ALA A 1 179 ? -15 1.938 9.031 1 98.06 179 ALA A N 1
ATOM 1407 C CA . ALA A 1 179 ? -16.391 1.56 9.297 1 98.06 179 ALA A CA 1
ATOM 1408 C C . ALA A 1 179 ? -17.312 2.111 8.219 1 98.06 179 ALA A C 1
ATOM 1410 O O . ALA A 1 179 ? -18.172 1.389 7.703 1 98.06 179 ALA A O 1
ATOM 1411 N N . ILE A 1 180 ? -17.141 3.334 7.898 1 98.44 180 ILE A N 1
ATOM 1412 C CA . ILE A 1 180 ? -18 4.008 6.938 1 98.44 180 ILE A CA 1
ATOM 1413 C C . ILE A 1 180 ? -17.859 3.357 5.562 1 98.44 180 ILE A C 1
ATOM 1415 O O . ILE A 1 180 ? -18.844 3.01 4.926 1 98.44 180 ILE A O 1
ATOM 1419 N N . ALA A 1 181 ? -16.625 3.15 5.129 1 98.75 181 ALA A N 1
ATOM 1420 C CA . ALA A 1 181 ? -16.344 2.553 3.824 1 98.75 181 ALA A CA 1
ATOM 1421 C C . ALA A 1 181 ? -16.906 1.131 3.75 1 98.75 181 ALA A C 1
ATOM 1423 O O . ALA A 1 181 ? -17.469 0.731 2.73 1 98.75 181 ALA A O 1
ATOM 1424 N N . SER A 1 182 ? -16.703 0.4 4.781 1 98.75 182 SER A N 1
ATOM 1425 C CA . SER A 1 182 ? -17.156 -0.982 4.836 1 98.75 182 SER A CA 1
ATOM 1426 C C . SER A 1 182 ? -18.688 -1.056 4.777 1 98.75 182 SER A C 1
ATOM 1428 O O . SER A 1 182 ? -19.234 -1.935 4.117 1 98.75 182 SER A O 1
ATOM 1430 N N . ALA A 1 183 ? -19.312 -0.156 5.5 1 98.69 183 ALA A N 1
ATOM 1431 C CA . ALA A 1 183 ? -20.766 -0.085 5.445 1 98.69 183 ALA A CA 1
ATOM 1432 C C . ALA A 1 183 ? -21.25 0.216 4.031 1 98.69 183 ALA A C 1
ATOM 1434 O O . ALA A 1 183 ? -22.219 -0.385 3.557 1 98.69 183 ALA A O 1
ATOM 1435 N N . MET A 1 184 ? -20.594 1.127 3.354 1 98.62 184 MET A N 1
ATOM 1436 C CA . MET A 1 184 ? -20.922 1.451 1.967 1 98.62 184 MET A CA 1
ATOM 1437 C C . MET A 1 184 ? -20.797 0.219 1.077 1 98.62 184 MET A C 1
ATOM 1439 O O . MET A 1 184 ? -21.609 0.011 0.18 1 98.62 184 MET A O 1
ATOM 1443 N N . ALA A 1 185 ? -19.75 -0.545 1.291 1 98.81 185 ALA A N 1
ATOM 1444 C CA . ALA A 1 185 ? -19.5 -1.734 0.481 1 98.81 185 ALA A CA 1
ATOM 1445 C C . ALA A 1 185 ? -20.594 -2.775 0.685 1 98.81 185 ALA A C 1
ATOM 1447 O O . ALA A 1 185 ? -21.094 -3.367 -0.279 1 98.81 185 ALA A O 1
ATOM 1448 N N . LEU A 1 186 ? -20.938 -3 1.97 1 98.75 186 LEU A N 1
ATOM 1449 C CA . LEU A 1 186 ? -22.016 -3.955 2.238 1 98.75 186 LEU A CA 1
ATOM 1450 C C . LEU A 1 186 ? -23.328 -3.492 1.615 1 98.75 186 LEU A C 1
ATOM 1452 O O . LEU A 1 186 ? -24.078 -4.305 1.09 1 98.75 186 LEU A O 1
ATOM 1456 N N . LYS A 1 187 ? -23.625 -2.182 1.739 1 98.44 187 LYS A N 1
ATOM 1457 C CA . LYS A 1 187 ? -24.812 -1.624 1.09 1 98.44 187 LYS A CA 1
ATOM 1458 C C . LYS A 1 187 ? -24.812 -1.918 -0.407 1 98.44 187 LYS A C 1
ATOM 1460 O O . LYS A 1 187 ? -25.828 -2.332 -0.966 1 98.44 187 LYS A O 1
ATOM 1465 N N . THR A 1 188 ? -23.672 -1.708 -1.057 1 98.25 188 THR A N 1
ATOM 1466 C CA . THR A 1 188 ? -23.531 -1.963 -2.486 1 98.25 188 THR A CA 1
ATOM 1467 C C . THR A 1 188 ? -23.781 -3.434 -2.801 1 98.25 188 THR A C 1
ATOM 1469 O O . THR A 1 188 ? -24.484 -3.756 -3.773 1 98.25 188 THR A O 1
ATOM 1472 N N . LEU A 1 189 ? -23.234 -4.328 -2 1 98.06 189 LEU A N 1
ATOM 1473 C CA . LEU A 1 189 ? -23.438 -5.762 -2.17 1 98.06 189 LEU A CA 1
ATOM 1474 C C . LEU A 1 189 ? -24.922 -6.121 -2.035 1 98.06 189 LEU A C 1
ATOM 1476 O O . LEU A 1 189 ? -25.453 -6.867 -2.855 1 98.06 189 LEU A O 1
ATOM 1480 N N . ALA A 1 190 ? -25.562 -5.602 -0.981 1 98.12 190 ALA A N 1
ATOM 1481 C CA . ALA A 1 190 ? -26.984 -5.859 -0.733 1 98.12 190 ALA A CA 1
ATOM 1482 C C . ALA A 1 190 ? -27.844 -5.367 -1.894 1 98.12 190 ALA A C 1
ATOM 1484 O O . ALA A 1 190 ? -28.75 -6.07 -2.346 1 98.12 190 ALA A O 1
ATOM 1485 N N . GLU A 1 191 ? -27.516 -4.188 -2.35 1 97.06 191 GLU A N 1
ATOM 1486 C CA . GLU A 1 191 ? -28.266 -3.613 -3.461 1 97.06 191 GLU A CA 1
ATOM 1487 C C . GLU A 1 191 ? -28.156 -4.473 -4.715 1 97.06 191 GLU A C 1
ATOM 1489 O O . GLU A 1 191 ? -29.109 -4.605 -5.48 1 97.06 191 GLU A O 1
ATOM 1494 N N . ARG A 1 192 ? -26.984 -5.008 -4.957 1 96.38 192 ARG A N 1
ATOM 1495 C CA . ARG A 1 192 ? -26.781 -5.906 -6.086 1 96.38 192 ARG A CA 1
ATOM 1496 C C . ARG A 1 192 ? -27.719 -7.109 -6.008 1 96.38 192 ARG A C 1
ATOM 1498 O O . ARG A 1 192 ? -28.125 -7.66 -7.031 1 96.38 192 ARG A O 1
ATOM 1505 N N . TRP A 1 193 ? -28.062 -7.48 -4.785 1 96.5 193 TRP A N 1
ATOM 1506 C CA . TRP A 1 193 ? -28.938 -8.633 -4.57 1 96.5 193 TRP A CA 1
ATOM 1507 C C . TRP A 1 193 ? -30.375 -8.188 -4.34 1 96.5 193 TRP A C 1
ATOM 1509 O O . TRP A 1 193 ? -31.219 -8.977 -3.904 1 96.5 193 TRP A O 1
ATOM 1519 N N . GLY A 1 194 ? -30.656 -6.934 -4.539 1 95.5 194 GLY A N 1
ATOM 1520 C CA . GLY A 1 194 ? -32 -6.402 -4.492 1 95.5 194 GLY A CA 1
ATOM 1521 C C . GLY A 1 194 ? -32.469 -6.094 -3.082 1 95.5 194 GLY A C 1
ATOM 1522 O O . GLY A 1 194 ? -33.688 -6.098 -2.807 1 95.5 194 GLY A O 1
ATOM 1523 N N . VAL A 1 195 ? -31.609 -5.926 -2.191 1 96.75 195 VAL A N 1
ATOM 1524 C CA . VAL A 1 195 ? -31.953 -5.617 -0.811 1 96.75 195 VAL A CA 1
ATOM 1525 C C . VAL A 1 195 ? -31.547 -4.184 -0.478 1 96.75 195 VAL A C 1
ATOM 1527 O O . VAL A 1 195 ? -30.359 -3.883 -0.362 1 96.75 195 VAL A O 1
ATOM 1530 N N . ASP A 1 196 ? -32.5 -3.344 -0.255 1 95.56 196 ASP A N 1
ATOM 1531 C CA . ASP A 1 196 ? -32.219 -1.962 0.12 1 95.56 196 ASP A CA 1
ATOM 1532 C C . ASP A 1 196 ? -31.75 -1.875 1.566 1 95.56 196 ASP A C 1
ATOM 1534 O O . ASP A 1 196 ? -32.062 -2.738 2.387 1 95.56 196 ASP A O 1
ATOM 1538 N N . SER A 1 197 ? -30.953 -0.868 1.748 1 97 197 SER A N 1
ATOM 1539 C CA . SER A 1 197 ? -30.375 -0.777 3.086 1 97 197 SER A CA 1
ATOM 1540 C C . SER A 1 197 ? -30.156 0.675 3.5 1 97 197 SER A C 1
ATOM 1542 O O . SER A 1 197 ? -30.125 1.568 2.65 1 97 197 SER A O 1
ATOM 1544 N N . ASP A 1 198 ? -30.125 0.915 4.781 1 97 198 ASP A N 1
ATOM 1545 C CA . ASP A 1 198 ? -29.719 2.17 5.398 1 97 198 ASP A CA 1
ATOM 1546 C C . ASP A 1 198 ? -28.453 1.972 6.246 1 97 198 ASP A C 1
ATOM 1548 O O . ASP A 1 198 ? -28.281 0.921 6.867 1 97 198 ASP A O 1
ATOM 1552 N N . ILE A 1 199 ? -27.594 2.924 6.176 1 98.12 199 ILE A N 1
ATOM 1553 C CA . ILE A 1 199 ? -26.438 2.93 7.051 1 98.12 199 ILE A CA 1
ATOM 1554 C C . ILE A 1 199 ? -26.688 3.859 8.234 1 98.12 199 ILE A C 1
ATOM 1556 O O . ILE A 1 199 ? -27.109 5.004 8.062 1 98.12 199 ILE A O 1
ATOM 1560 N N . ALA A 1 200 ? -26.438 3.365 9.414 1 97.12 200 ALA A N 1
ATOM 1561 C CA . ALA A 1 200 ? -26.688 4.188 10.594 1 97.12 200 ALA A CA 1
ATOM 1562 C C . ALA A 1 200 ? -25.484 4.164 11.539 1 97.12 200 ALA A C 1
ATOM 1564 O O . ALA A 1 200 ? -24.703 3.211 11.539 1 97.12 200 ALA A O 1
ATOM 1565 N N . TYR A 1 201 ? -25.281 5.188 12.227 1 96.12 201 TYR A N 1
ATOM 1566 C CA . TYR A 1 201 ? -24.234 5.328 13.234 1 96.12 201 TYR A CA 1
ATOM 1567 C C . TYR A 1 201 ? -24.766 5.977 14.5 1 96.12 201 TYR A C 1
ATOM 1569 O O . TYR A 1 201 ? -25.938 6.371 14.555 1 96.12 201 TYR A O 1
ATOM 1577 N N . GLY A 1 202 ? -23.984 5.816 15.547 1 93.88 202 GLY A N 1
ATOM 1578 C CA . GLY A 1 202 ? -24.297 6.562 16.766 1 93.88 202 GLY A CA 1
ATOM 1579 C C . GLY A 1 202 ? -23.234 7.586 17.109 1 93.88 202 GLY A C 1
ATOM 1580 O O . GLY A 1 202 ? -22.266 7.77 16.359 1 93.88 202 GLY A O 1
ATOM 1581 N N . GLY A 1 203 ? -23.469 8.289 18.062 1 91.44 203 GLY A N 1
ATOM 1582 C CA . GLY A 1 203 ? -22.484 9.242 18.516 1 91.44 203 GLY A CA 1
ATOM 1583 C C . GLY A 1 203 ? -22.297 10.406 17.562 1 91.44 203 GLY A C 1
ATOM 1584 O O . GLY A 1 203 ? -23.266 10.984 17.078 1 91.44 203 GLY A O 1
ATOM 1585 N N . ASN A 1 204 ? -21.016 10.844 17.469 1 88.31 204 ASN A N 1
ATOM 1586 C CA . ASN A 1 204 ? -20.719 12 16.625 1 88.31 204 ASN A CA 1
ATOM 1587 C C . ASN A 1 204 ? -19.578 11.711 15.656 1 88.31 204 ASN A C 1
ATOM 1589 O O . ASN A 1 204 ? -18.688 10.914 15.969 1 88.31 204 ASN A O 1
ATOM 1593 N N . ILE A 1 205 ? -19.703 12.289 14.516 1 89 205 ILE A N 1
ATOM 1594 C CA . ILE A 1 205 ? -18.609 12.289 13.539 1 89 205 ILE A CA 1
ATOM 1595 C C . ILE A 1 205 ? -17.812 13.578 13.656 1 89 205 ILE A C 1
ATOM 1597 O O . ILE A 1 205 ? -18.156 14.586 13.039 1 89 205 ILE A O 1
ATOM 1601 N N . GLY A 1 206 ? -16.812 13.57 14.477 1 82.12 206 GLY A N 1
ATOM 1602 C CA . GLY A 1 206 ? -16.156 14.805 14.883 1 82.12 206 GLY A CA 1
ATOM 1603 C C . GLY A 1 206 ? -14.93 15.133 14.039 1 82.12 206 GLY A C 1
ATOM 1604 O O . GLY A 1 206 ? -14.664 16.297 13.766 1 82.12 206 GLY A O 1
ATOM 1605 N N . TYR A 1 207 ? -14.172 14.156 13.492 1 87.69 207 TYR A N 1
ATOM 1606 C CA . TYR A 1 207 ? -12.922 14.422 12.781 1 87.69 207 TYR A CA 1
ATOM 1607 C C . TYR A 1 207 ? -13.195 15.047 11.422 1 87.69 207 TYR A C 1
ATOM 1609 O O . TYR A 1 207 ? -14.094 14.609 10.695 1 87.69 207 TYR A O 1
ATOM 1617 N N . ASP A 1 208 ? -12.469 16.062 11.133 1 90.5 208 ASP A N 1
ATOM 1618 C CA . ASP A 1 208 ? -12.656 16.797 9.891 1 90.5 208 ASP A CA 1
ATOM 1619 C C . ASP A 1 208 ? -12.5 15.883 8.68 1 90.5 208 ASP A C 1
ATOM 1621 O O . ASP A 1 208 ? -13.195 16.047 7.676 1 90.5 208 ASP A O 1
ATOM 1625 N N . GLU A 1 209 ? -11.586 14.953 8.734 1 93.94 209 GLU A N 1
ATOM 1626 C CA . GLU A 1 209 ? -11.383 14.008 7.641 1 93.94 209 GLU A CA 1
ATOM 1627 C C . GLU A 1 209 ? -12.617 13.148 7.406 1 93.94 209 GLU A C 1
ATOM 1629 O O . GLU A 1 209 ? -12.977 12.867 6.262 1 93.94 209 GLU A O 1
ATOM 1634 N N . ASN A 1 210 ? -13.25 12.727 8.508 1 96.06 210 ASN A N 1
ATOM 1635 C CA . ASN A 1 210 ? -14.461 11.914 8.398 1 96.06 210 ASN A CA 1
ATOM 1636 C C . ASN A 1 210 ? -15.602 12.703 7.762 1 96.06 210 ASN A C 1
ATOM 1638 O O . ASN A 1 210 ? -16.312 12.18 6.898 1 96.06 210 ASN A O 1
ATOM 1642 N N . LYS A 1 211 ? -15.719 13.961 8.227 1 94.69 211 LYS A N 1
ATOM 1643 C CA . LYS A 1 211 ? -16.75 14.836 7.664 1 94.69 211 LYS A CA 1
ATOM 1644 C C . LYS A 1 211 ? -16.5 15.078 6.176 1 94.69 211 LYS A C 1
ATOM 1646 O O . LYS A 1 211 ? -17.438 15.031 5.375 1 94.69 211 LYS A O 1
ATOM 1651 N N . ALA A 1 212 ? -15.242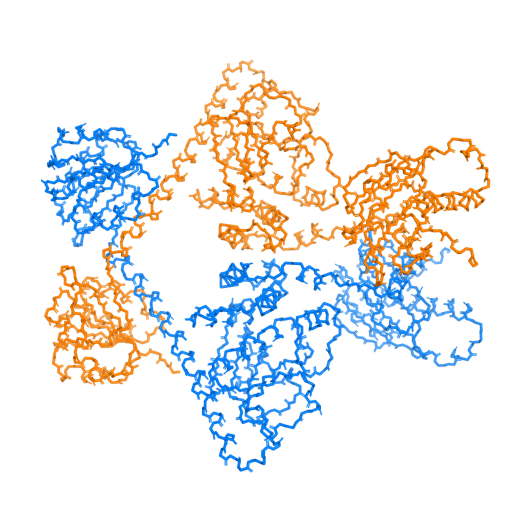 15.359 5.875 1 95.56 212 ALA A N 1
ATOM 1652 C CA . ALA A 1 212 ? -14.883 15.57 4.477 1 95.56 212 ALA A CA 1
ATOM 1653 C C . ALA A 1 212 ? -15.211 14.344 3.635 1 95.56 212 ALA A C 1
ATOM 1655 O O . ALA A 1 212 ? -15.766 14.461 2.539 1 95.56 212 ALA A O 1
ATOM 1656 N N . MET A 1 213 ? -14.906 13.164 4.16 1 97.81 213 MET A N 1
ATOM 1657 C CA . MET A 1 213 ? -15.18 11.914 3.455 1 97.81 213 MET A CA 1
ATOM 1658 C C . MET A 1 213 ? -16.672 11.766 3.166 1 97.81 213 MET A C 1
ATOM 1660 O O . MET A 1 213 ? -17.062 11.5 2.029 1 97.81 213 MET A O 1
ATOM 1664 N N . ILE A 1 214 ? -17.484 12.008 4.156 1 97.56 214 ILE A N 1
ATOM 1665 C CA . ILE A 1 214 ? -18.938 11.859 4.051 1 97.56 214 ILE A CA 1
ATOM 1666 C C . ILE A 1 214 ? -19.484 12.852 3.029 1 97.56 214 ILE A C 1
ATOM 1668 O O . ILE A 1 214 ? -20.266 12.477 2.148 1 97.56 214 ILE A O 1
ATOM 1672 N N . ASN A 1 215 ? -19.016 14.07 3.133 1 96.5 215 ASN A N 1
ATOM 1673 C CA . ASN A 1 215 ? -19.531 15.133 2.279 1 96.5 215 ASN A CA 1
ATOM 1674 C C . ASN A 1 215 ? -19.078 14.969 0.834 1 96.5 215 ASN A C 1
ATOM 1676 O O . ASN A 1 215 ? -19.875 15.039 -0.093 1 96.5 215 ASN A O 1
ATOM 1680 N N . LEU A 1 216 ? -17.812 14.758 0.621 1 97 216 LEU A N 1
ATOM 1681 C CA . LEU A 1 216 ? -17.219 14.727 -0.716 1 97 216 LEU A CA 1
ATOM 1682 C C . LEU A 1 216 ? -17.672 13.484 -1.477 1 97 216 LEU A C 1
ATOM 1684 O O . LEU A 1 216 ? -17.812 13.516 -2.703 1 97 216 LEU A O 1
ATOM 1688 N N . LEU A 1 217 ? -17.938 12.375 -0.757 1 97.88 217 LEU A N 1
ATOM 1689 C CA . LEU A 1 217 ? -18.328 11.133 -1.415 1 97.88 217 LEU A CA 1
ATOM 1690 C C . LEU A 1 217 ? -19.844 10.953 -1.394 1 97.88 217 LEU A C 1
ATOM 1692 O O . LEU A 1 217 ? -20.359 9.945 -1.874 1 97.88 217 LEU A O 1
ATOM 1696 N N . GLY A 1 218 ? -20.562 11.891 -0.818 1 96.44 218 GLY A N 1
ATOM 1697 C CA . GLY A 1 218 ? -22.016 11.867 -0.815 1 96.44 218 GLY A CA 1
ATOM 1698 C C . GLY A 1 218 ? -22.594 10.68 -0.06 1 96.44 218 GLY A C 1
ATOM 1699 O O . GLY A 1 218 ? -23.516 10.023 -0.537 1 96.44 218 GLY A O 1
ATOM 1700 N N . ILE A 1 219 ? -22.016 10.352 1.066 1 97 219 ILE A N 1
ATOM 1701 C CA . ILE A 1 219 ? -22.438 9.188 1.825 1 97 219 ILE A CA 1
ATOM 1702 C C . ILE A 1 219 ? -23.641 9.547 2.705 1 97 219 ILE A C 1
ATOM 1704 O O . ILE A 1 219 ? -23.562 10.492 3.498 1 97 219 ILE A O 1
ATOM 1708 N N . LYS A 1 220 ? -24.656 8.875 2.604 1 95.88 220 LYS A N 1
ATOM 1709 C CA . LYS A 1 220 ? -25.844 9.102 3.422 1 95.88 220 LYS A CA 1
ATOM 1710 C C . LYS A 1 220 ? -25.797 8.25 4.688 1 95.88 220 LYS A C 1
ATOM 1712 O O . LYS A 1 220 ? -25.859 7.02 4.617 1 95.88 220 LYS A O 1
ATOM 1717 N N . LEU A 1 221 ? -25.688 8.852 5.766 1 96.69 221 LEU A N 1
ATOM 1718 C CA . LEU A 1 221 ? -25.672 8.211 7.078 1 96.69 221 LEU A CA 1
ATOM 1719 C C . LEU A 1 221 ? -26.828 8.703 7.938 1 96.69 221 LEU A C 1
ATOM 1721 O O . LEU A 1 221 ? -27.141 9.898 7.941 1 96.69 221 LEU A O 1
ATOM 1725 N N . LEU A 1 222 ? -27.453 7.809 8.57 1 96.06 222 LEU A N 1
ATOM 1726 C CA . LEU A 1 222 ? -28.531 8.148 9.508 1 96.06 222 LEU A CA 1
ATOM 1727 C C . LEU A 1 222 ? -28.047 7.988 10.945 1 96.06 222 LEU A C 1
ATOM 1729 O O . LEU A 1 222 ? -27.234 7.113 11.242 1 96.06 222 LEU A O 1
ATOM 1733 N N . ASN A 1 223 ? -28.5 8.859 11.773 1 95.75 223 ASN A N 1
ATOM 1734 C CA . ASN A 1 223 ? -28.25 8.648 13.195 1 95.75 223 ASN A CA 1
ATOM 1735 C C . ASN A 1 223 ? -29.266 7.672 13.805 1 95.75 223 ASN A C 1
ATOM 1737 O O . ASN A 1 223 ? -30.453 7.723 13.477 1 95.75 223 ASN A O 1
ATOM 1741 N N . VAL A 1 224 ? -28.781 6.836 14.625 1 95 224 VAL A N 1
ATOM 1742 C CA . VAL A 1 224 ? -29.625 5.797 15.203 1 95 224 VAL A CA 1
ATOM 1743 C C . VAL A 1 224 ? -30.797 6.43 15.961 1 95 224 VAL A C 1
ATOM 1745 O O . VAL A 1 224 ? -31.859 5.824 16.094 1 95 224 VAL A O 1
ATOM 1748 N N . GLU A 1 225 ? -30.625 7.621 16.422 1 92.94 225 GLU A N 1
ATOM 1749 C CA . GLU A 1 225 ? -31.672 8.336 17.141 1 92.94 225 GLU A CA 1
ATOM 1750 C C . GLU A 1 225 ? -32.844 8.68 16.219 1 92.94 225 GLU A C 1
ATOM 1752 O O . GLU A 1 225 ? -33.969 8.891 16.672 1 92.94 225 GLU A O 1
ATOM 1757 N N . ASP A 1 226 ? -32.594 8.695 14.945 1 92.44 226 ASP A N 1
ATOM 1758 C CA . ASP A 1 226 ? -33.594 9.141 13.977 1 92.44 226 ASP A CA 1
ATOM 1759 C C . ASP A 1 226 ? -34.219 7.945 13.281 1 92.44 226 ASP A C 1
ATOM 1761 O O . ASP A 1 226 ? -34.969 8.117 12.312 1 92.44 226 ASP A O 1
ATOM 1765 N N . ILE A 1 227 ? -33.906 6.785 13.719 1 91.44 227 ILE A N 1
ATOM 1766 C CA . ILE A 1 227 ? -34.5 5.656 13 1 91.44 227 ILE A CA 1
ATOM 1767 C C . ILE A 1 227 ? -35.312 4.797 13.961 1 91.44 227 ILE A C 1
ATOM 1769 O O . ILE A 1 227 ? -35.125 4.863 15.18 1 91.44 227 ILE A O 1
ATOM 1773 N N . ASP A 1 228 ? -36.25 4.043 13.406 1 90.75 228 ASP A N 1
ATOM 1774 C CA . ASP A 1 228 ? -37.031 3.031 14.109 1 90.75 228 ASP A CA 1
ATOM 1775 C C . ASP A 1 228 ? -36.531 1.625 13.773 1 90.75 228 ASP A C 1
ATOM 1777 O O . ASP A 1 228 ? -36.75 1.138 12.656 1 90.75 228 ASP A O 1
ATOM 1781 N N . LEU A 1 229 ? -36.031 0.989 14.742 1 90.25 229 LEU A N 1
ATOM 1782 C CA . LEU A 1 229 ? -35.406 -0.316 14.562 1 90.25 229 LEU A CA 1
ATOM 1783 C C . LEU A 1 229 ? -36.438 -1.345 14.07 1 90.25 229 LEU A C 1
ATOM 1785 O O . LEU A 1 229 ? -36.062 -2.295 13.375 1 90.25 229 LEU A O 1
ATOM 1789 N N . ASP A 1 230 ? -37.656 -1.112 14.383 1 88.12 230 ASP A N 1
ATOM 1790 C CA . ASP A 1 230 ? -38.719 -2.064 14.055 1 88.12 230 ASP A CA 1
ATOM 1791 C C . ASP A 1 230 ? -39 -2.082 12.555 1 88.12 230 ASP A C 1
ATOM 1793 O O . ASP A 1 230 ? -39.656 -3 12.039 1 88.12 230 ASP A O 1
ATOM 1797 N N . ASN A 1 231 ? -38.438 -1.09 11.914 1 89 231 ASN A N 1
ATOM 1798 C CA . ASN A 1 231 ? -38.656 -0.998 10.477 1 89 231 ASN A CA 1
ATOM 1799 C C . ASN A 1 231 ? -37.719 -1.931 9.703 1 89 231 ASN A C 1
ATOM 1801 O O . ASN A 1 231 ? -37.906 -2.156 8.508 1 89 231 ASN A O 1
ATOM 1805 N N . TYR A 1 232 ? -36.781 -2.465 10.367 1 93 232 TYR A N 1
ATOM 1806 C CA . TYR A 1 232 ? -35.781 -3.27 9.688 1 93 232 TYR A CA 1
ATOM 1807 C C . TYR A 1 232 ? -35.938 -4.746 10.031 1 93 232 TYR A C 1
ATOM 1809 O O . TYR A 1 232 ? -36.312 -5.094 11.148 1 93 232 TYR A O 1
ATOM 1817 N N . CYS A 1 233 ? -35.594 -5.578 9.125 1 93.25 233 CYS A N 1
ATOM 1818 C CA . CYS A 1 233 ? -35.781 -7.016 9.289 1 93.25 233 CYS A CA 1
ATOM 1819 C C . CYS A 1 233 ? -34.438 -7.719 9.375 1 93.25 233 CYS A C 1
ATOM 1821 O O . CYS A 1 233 ? -34.344 -8.867 9.812 1 93.25 233 CYS A O 1
ATOM 1823 N N . VAL A 1 234 ? -33.406 -7.121 8.898 1 95.88 234 VAL A N 1
ATOM 1824 C CA . VAL A 1 234 ? -32.031 -7.629 8.961 1 95.88 234 VAL A CA 1
ATOM 1825 C C . VAL A 1 234 ? -31.109 -6.562 9.547 1 95.88 234 VAL A C 1
ATOM 1827 O O . VAL A 1 234 ? -31.203 -5.387 9.188 1 95.88 234 VAL A O 1
ATOM 1830 N N . ILE A 1 235 ? -30.312 -6.977 10.492 1 96.69 235 ILE A N 1
ATOM 1831 C CA . ILE A 1 235 ? -29.375 -6.043 11.109 1 96.69 235 ILE A CA 1
ATOM 1832 C C . ILE A 1 235 ? -27.953 -6.527 10.898 1 96.69 235 ILE A C 1
ATOM 1834 O O . ILE A 1 235 ? -27.609 -7.664 11.234 1 96.69 235 ILE A O 1
ATOM 1838 N N . ALA A 1 236 ? -27.156 -5.75 10.281 1 97.81 236 ALA A N 1
ATOM 1839 C CA . ALA A 1 236 ? -25.734 -6.02 10.094 1 97.81 236 ALA A CA 1
ATOM 1840 C C . ALA A 1 236 ? -24.875 -5.074 10.938 1 97.81 236 ALA A C 1
ATOM 1842 O O . ALA A 1 236 ? -25.188 -3.885 11.047 1 97.81 236 ALA A O 1
ATOM 1843 N N . VAL A 1 237 ? -23.891 -5.59 11.57 1 97 237 VAL A N 1
ATOM 1844 C CA . VAL A 1 237 ? -22.922 -4.82 12.336 1 97 237 VAL A CA 1
ATOM 1845 C C . VAL A 1 237 ? -21.547 -4.902 11.672 1 97 237 VAL A C 1
ATOM 1847 O O . VAL A 1 237 ? -21.031 -5.996 11.422 1 97 237 VAL A O 1
ATOM 1850 N N . ILE A 1 238 ? -20.984 -3.75 11.422 1 96.88 238 ILE A N 1
ATOM 1851 C CA . ILE A 1 238 ? -19.75 -3.686 10.633 1 96.88 238 ILE A CA 1
ATOM 1852 C C . ILE A 1 238 ? -18.641 -3.029 11.453 1 96.88 238 ILE A C 1
ATOM 1854 O O . ILE A 1 238 ? -18.875 -2.025 12.133 1 96.88 238 ILE A O 1
ATOM 1858 N N . ASP A 1 239 ? -17.438 -3.541 11.375 1 96.44 239 ASP A N 1
ATOM 1859 C CA . ASP A 1 239 ? -16.219 -2.986 11.961 1 96.44 239 ASP A CA 1
ATOM 1860 C C . ASP A 1 239 ? -16.406 -2.719 13.453 1 96.44 239 ASP A C 1
ATOM 1862 O O . ASP A 1 239 ? -15.992 -1.67 13.961 1 96.44 239 ASP A O 1
ATOM 1866 N N . THR A 1 240 ? -17.109 -3.561 14.078 1 90.75 240 THR A N 1
ATOM 1867 C CA . THR A 1 240 ? -17.391 -3.463 15.508 1 90.75 240 THR A CA 1
ATOM 1868 C C . THR A 1 240 ? -17.297 -4.832 16.172 1 90.75 240 THR A C 1
ATOM 1870 O O . THR A 1 240 ? -17.938 -5.789 15.734 1 90.75 240 THR A O 1
ATOM 1873 N N . SER A 1 241 ? -16.547 -4.895 17.234 1 82.38 241 SER A N 1
ATOM 1874 C CA . SER A 1 241 ? -16.312 -6.211 17.812 1 82.38 241 SER A CA 1
ATOM 1875 C C . SER A 1 241 ? -16.969 -6.34 19.188 1 82.38 241 SER A C 1
ATOM 1877 O O . SER A 1 241 ? -17.109 -7.445 19.703 1 82.38 241 SER A O 1
ATOM 1879 N N . THR A 1 242 ? -17.375 -5.262 19.797 1 88.38 242 THR A N 1
ATOM 1880 C CA . THR A 1 242 ? -17.922 -5.355 21.141 1 88.38 242 THR A CA 1
ATOM 1881 C C . THR A 1 242 ? -19.266 -4.652 21.234 1 88.38 242 THR A C 1
ATOM 1883 O O . THR A 1 242 ? -19.5 -3.645 20.562 1 88.38 242 THR A O 1
ATOM 1886 N N . SER A 1 243 ? -20.047 -5.164 22.109 1 91.06 243 SER A N 1
ATOM 1887 C CA . SER A 1 243 ? -21.375 -4.586 22.344 1 91.06 243 SER A CA 1
ATOM 1888 C C . SER A 1 243 ? -21.266 -3.182 22.938 1 91.06 243 SER A C 1
ATOM 1890 O O . SER A 1 243 ? -22.141 -2.342 22.703 1 91.06 243 SER A O 1
ATOM 1892 N N . LYS A 1 244 ? -20.188 -2.871 23.578 1 89.19 244 LYS A N 1
ATOM 1893 C CA . LYS A 1 244 ? -19.984 -1.574 24.219 1 89.19 244 LYS A CA 1
ATOM 1894 C C . LYS A 1 244 ? -19.828 -0.471 23.172 1 89.19 244 LYS A C 1
ATOM 1896 O O . LYS A 1 244 ? -20.047 0.704 23.469 1 89.19 244 LYS A O 1
ATOM 1901 N N . GLN A 1 245 ? -19.484 -0.827 22 1 90.88 245 GLN A N 1
ATOM 1902 C CA . GLN A 1 245 ? -19.234 0.16 20.953 1 90.88 245 GLN A CA 1
ATOM 1903 C C . GLN A 1 245 ? -20.484 0.335 20.062 1 90.88 245 GLN A C 1
ATOM 1905 O O . GLN A 1 245 ? -20.5 1.205 19.203 1 90.88 245 GLN A O 1
ATOM 1910 N N . LEU A 1 246 ? -21.484 -0.484 20.312 1 93.81 246 LEU A N 1
ATOM 1911 C CA . LEU A 1 246 ? -22.719 -0.342 19.547 1 93.81 246 LEU A CA 1
ATOM 1912 C C . LEU A 1 246 ? -23.531 0.855 20.047 1 93.81 246 LEU A C 1
ATOM 1914 O O . LEU A 1 246 ? -23.609 1.104 21.25 1 93.81 246 LEU A O 1
ATOM 1918 N N . PRO A 1 247 ? -24.078 1.58 19.156 1 92.06 247 PRO A N 1
ATOM 1919 C CA . PRO A 1 247 ? -24.828 2.77 19.562 1 92.06 247 PRO A CA 1
ATOM 1920 C C . PRO A 1 247 ? -26.172 2.428 20.219 1 92.06 247 PRO A C 1
ATOM 1922 O O . PRO A 1 247 ? -26.766 3.275 20.891 1 92.06 247 PRO A O 1
ATOM 1925 N N . ILE A 1 248 ? -26.688 1.252 20 1 91.5 248 ILE A N 1
ATOM 1926 C CA . ILE A 1 248 ? -27.969 0.815 20.547 1 91.5 248 ILE A CA 1
ATOM 1927 C C . ILE A 1 248 ? -27.906 -0.673 20.891 1 91.5 248 ILE A C 1
ATOM 1929 O O . ILE A 1 248 ? -27.094 -1.409 20.328 1 91.5 248 ILE A O 1
ATOM 1933 N N . GLU A 1 249 ? -28.641 -1.036 21.828 1 89.5 249 GLU A N 1
ATOM 1934 C CA . GLU A 1 249 ? -28.75 -2.459 22.141 1 89.5 249 GLU A CA 1
ATOM 1935 C C . GLU A 1 249 ? -29.531 -3.201 21.047 1 89.5 249 GLU A C 1
ATOM 1937 O O . GLU A 1 249 ? -30.578 -2.748 20.609 1 89.5 249 GLU A O 1
ATOM 1942 N N . LEU A 1 250 ? -28.938 -4.211 20.641 1 89.19 250 LEU A N 1
ATOM 1943 C CA . LEU A 1 250 ? -29.562 -4.984 19.562 1 89.19 250 LEU A CA 1
ATOM 1944 C C . LEU A 1 250 ? -30 -6.355 20.078 1 89.19 250 LEU A C 1
ATOM 1946 O O . LEU A 1 250 ? -29.203 -7.09 20.672 1 89.19 250 LEU A O 1
ATOM 1950 N N . PRO A 1 251 ? -31.312 -6.609 19.922 1 81.69 251 PRO A N 1
ATOM 1951 C CA . PRO A 1 251 ? -31.797 -7.922 20.359 1 81.69 251 PRO A CA 1
ATOM 1952 C C . PRO A 1 251 ? -31.172 -9.07 19.578 1 81.69 251 PRO A C 1
ATOM 1954 O O . PRO A 1 251 ? -30.906 -10.133 20.141 1 81.69 251 PRO A O 1
ATOM 1957 N N . ASN A 1 252 ? -31.062 -9 18.312 1 91.06 252 ASN A N 1
ATOM 1958 C CA . ASN A 1 252 ? -30.484 -10.008 17.422 1 91.06 252 ASN A CA 1
ATOM 1959 C C . ASN A 1 252 ? -29.672 -9.375 16.297 1 91.06 252 ASN A C 1
ATOM 1961 O O . ASN A 1 252 ? -30.062 -8.344 15.758 1 91.06 252 ASN A O 1
ATOM 1965 N N . ILE A 1 253 ? -28.562 -9.922 16.047 1 95.19 253 ILE A N 1
ATOM 1966 C CA . ILE A 1 253 ? -27.719 -9.484 14.945 1 95.19 253 ILE A CA 1
ATOM 1967 C C . ILE A 1 253 ? -27.641 -10.586 13.883 1 95.19 253 ILE A C 1
ATOM 1969 O O . ILE A 1 253 ? -27.406 -11.75 14.203 1 95.19 253 ILE A O 1
ATOM 1973 N N . ASP A 1 254 ? -27.859 -10.195 12.656 1 96.94 254 ASP A N 1
ATOM 1974 C CA . ASP A 1 254 ? -27.906 -11.18 11.578 1 96.94 254 ASP A CA 1
ATOM 1975 C C . ASP A 1 254 ? -26.531 -11.336 10.93 1 96.94 254 ASP A C 1
ATOM 1977 O O . ASP A 1 254 ? -26.156 -12.422 10.484 1 96.94 254 ASP A O 1
ATOM 1981 N N . ILE A 1 255 ? -25.797 -10.234 10.797 1 97.5 255 ILE A N 1
ATOM 1982 C CA . ILE A 1 255 ? -24.547 -10.219 10.062 1 97.5 255 ILE A CA 1
ATOM 1983 C C . ILE A 1 255 ? -23.484 -9.461 10.859 1 97.5 255 ILE A C 1
ATOM 1985 O O . ILE A 1 255 ? -23.75 -8.367 11.375 1 97.5 255 ILE A O 1
ATOM 1989 N N . ILE A 1 256 ? -22.312 -10 11.023 1 97.12 256 ILE A N 1
ATOM 1990 C CA . ILE A 1 256 ? -21.172 -9.312 11.609 1 97.12 256 ILE A CA 1
ATOM 1991 C C . ILE A 1 256 ? -19.953 -9.453 10.695 1 97.12 256 ILE A C 1
ATOM 1993 O O . ILE A 1 256 ? -19.578 -10.57 10.32 1 97.12 256 ILE A O 1
ATOM 1997 N N . ILE A 1 257 ? -19.359 -8.422 10.211 1 97.62 257 ILE A N 1
ATOM 1998 C CA . ILE A 1 257 ? -18.094 -8.398 9.477 1 97.62 257 ILE A CA 1
ATOM 1999 C C . ILE A 1 257 ? -17.109 -7.461 10.172 1 97.62 257 ILE A C 1
ATOM 2001 O O . ILE A 1 257 ? -17.406 -6.285 10.391 1 97.62 257 ILE A O 1
ATOM 2005 N N . ASP A 1 258 ? -15.969 -7.953 10.555 1 96.38 258 ASP A N 1
ATOM 2006 C CA . ASP A 1 258 ? -15.039 -7.195 11.383 1 96.38 258 ASP A CA 1
ATOM 2007 C C . ASP A 1 258 ? -13.625 -7.742 11.266 1 96.38 258 ASP A C 1
ATOM 2009 O O . ASP A 1 258 ? -13.422 -8.859 10.789 1 96.38 258 ASP A O 1
ATOM 2013 N N . HIS A 1 259 ? -12.648 -6.98 11.594 1 95.81 259 HIS A N 1
ATOM 2014 C CA . HIS A 1 259 ? -11.273 -7.465 11.594 1 95.81 259 HIS A CA 1
ATOM 2015 C C . HIS A 1 259 ? -10.688 -7.457 13.008 1 95.81 259 HIS A C 1
ATOM 2017 O O . HIS A 1 259 ? -9.57 -7.922 13.219 1 95.81 259 HIS A O 1
ATOM 2023 N N . HIS A 1 260 ? -11.469 -7.133 13.93 1 90.69 260 HIS A N 1
ATOM 2024 C CA . HIS A 1 260 ? -10.953 -7.078 15.289 1 90.69 260 HIS A CA 1
ATOM 2025 C C . HIS A 1 260 ? -11.055 -8.438 15.977 1 90.69 260 HIS A C 1
ATOM 2027 O O . HIS A 1 260 ? -11.922 -9.25 15.633 1 90.69 260 HIS A O 1
ATOM 2033 N N . ASN A 1 261 ? -10.211 -8.945 16.859 1 80.81 261 ASN A N 1
ATOM 2034 C CA . ASN A 1 261 ? -10.102 -10.266 17.469 1 80.81 261 ASN A CA 1
ATOM 2035 C C . ASN A 1 261 ? -11.211 -10.516 18.484 1 80.81 261 ASN A C 1
ATOM 2037 O O . ASN A 1 261 ? -11.75 -11.625 18.562 1 80.81 261 ASN A O 1
ATOM 2041 N N . ASN A 1 262 ? -11.477 -9.742 19.438 1 72.69 262 ASN A N 1
ATOM 2042 C CA . ASN A 1 262 ? -12.305 -9.992 20.609 1 72.69 262 ASN A CA 1
ATOM 2043 C C . ASN A 1 262 ? -13.734 -9.508 20.406 1 72.69 262 ASN A C 1
ATOM 2045 O O . ASN A 1 262 ? -13.984 -8.305 20.297 1 72.69 262 ASN A O 1
ATOM 2049 N N . THR A 1 263 ? -14.562 -10.68 20.062 1 78.75 263 THR A N 1
ATOM 2050 C CA . THR A 1 263 ? -15.953 -10.273 19.875 1 78.75 263 THR A CA 1
ATOM 2051 C C . THR A 1 263 ? -16.844 -10.922 20.938 1 78.75 263 THR A C 1
ATOM 2053 O O . THR A 1 263 ? -16.625 -12.07 21.328 1 78.75 263 THR A O 1
ATOM 2056 N N . ASP A 1 264 ? -17.688 -10.141 21.578 1 89.12 264 ASP A N 1
ATOM 2057 C CA . ASP A 1 264 ? -18.75 -10.656 22.438 1 89.12 264 ASP A CA 1
ATOM 2058 C C . ASP A 1 264 ? -20.078 -10.703 21.703 1 89.12 264 ASP A C 1
ATOM 2060 O O . ASP A 1 264 ? -21.141 -10.828 22.312 1 89.12 264 ASP A O 1
ATOM 2064 N N . LEU A 1 265 ? -20.016 -10.531 20.438 1 91.38 265 LEU A N 1
ATOM 2065 C CA . LEU A 1 265 ? -21.203 -10.5 19.594 1 91.38 265 LEU A CA 1
ATOM 2066 C C . LEU A 1 265 ? -21.312 -11.781 18.766 1 91.38 265 LEU A C 1
ATOM 2068 O O . LEU A 1 265 ? -20.312 -12.414 18.453 1 91.38 265 LEU A O 1
ATOM 2072 N N . THR A 1 266 ? -22.531 -12.25 18.516 1 92.44 266 THR A N 1
ATOM 2073 C CA . THR A 1 266 ? -22.812 -13.406 17.672 1 92.44 266 THR A CA 1
ATOM 2074 C C . THR A 1 266 ? -23.875 -13.07 16.625 1 92.44 266 THR A C 1
ATOM 2076 O O . THR A 1 266 ? -24.719 -12.203 16.844 1 92.44 266 THR A O 1
ATOM 2079 N N . ALA A 1 267 ? -23.766 -13.625 15.477 1 95 267 ALA A N 1
ATOM 2080 C CA . ALA A 1 267 ? -24.734 -13.406 14.391 1 95 267 ALA A CA 1
ATOM 2081 C C . ALA A 1 267 ? -24.891 -14.664 13.547 1 95 267 ALA A C 1
ATOM 2083 O O . ALA A 1 267 ? -24.141 -15.625 13.688 1 95 267 ALA A O 1
ATOM 2084 N N . LYS A 1 268 ? -25.953 -14.633 12.727 1 94.06 268 LYS A N 1
ATOM 2085 C CA . LYS A 1 268 ? -26.188 -15.734 11.797 1 94.06 268 LYS A CA 1
ATOM 2086 C C . LYS A 1 268 ? -25.047 -15.859 10.789 1 94.06 268 LYS A C 1
ATOM 2088 O O . LYS A 1 268 ? -24.625 -16.969 10.469 1 94.06 268 LYS A O 1
ATOM 2093 N N . TYR A 1 269 ? -24.609 -14.781 10.352 1 96.38 269 TYR A N 1
ATOM 2094 C CA . TYR A 1 269 ? -23.453 -14.703 9.484 1 96.38 269 TYR A CA 1
ATOM 2095 C C . TYR A 1 269 ? -22.312 -13.922 10.148 1 96.38 269 TYR A C 1
ATOM 2097 O O . TYR A 1 269 ? -22.5 -12.773 10.555 1 96.38 269 TYR A O 1
ATOM 2105 N N . MET A 1 270 ? -21.156 -14.555 10.242 1 95.38 270 MET A N 1
ATOM 2106 C CA . MET A 1 270 ? -20 -13.891 10.852 1 95.38 270 MET A CA 1
ATOM 2107 C C . MET A 1 270 ? -18.75 -14.078 10.008 1 95.38 270 MET A C 1
ATOM 2109 O O . MET A 1 270 ? -18.453 -15.195 9.586 1 95.38 270 MET A O 1
ATOM 2113 N N . ASP A 1 271 ? -18.094 -13.055 9.664 1 95.69 271 ASP A N 1
ATOM 2114 C CA . ASP A 1 271 ? -16.766 -13.062 9.047 1 95.69 271 ASP A CA 1
ATOM 2115 C C . ASP A 1 271 ? -15.82 -12.125 9.789 1 95.69 271 ASP A C 1
ATOM 2117 O O . ASP A 1 271 ? -15.688 -10.961 9.422 1 95.69 271 ASP A O 1
ATOM 2121 N N . VAL A 1 272 ? -15.148 -12.664 10.805 1 95.75 272 VAL A N 1
ATOM 2122 C CA . VAL A 1 272 ? -14.227 -11.914 11.656 1 95.75 272 VAL A CA 1
ATOM 2123 C C . VAL A 1 272 ? -12.789 -12.375 11.406 1 95.75 272 VAL A C 1
ATOM 2125 O O . VAL A 1 272 ? -12.453 -13.531 11.664 1 95.75 272 VAL A O 1
ATOM 2128 N N . ARG A 1 273 ? -11.969 -11.516 10.859 1 95.38 273 ARG A N 1
ATOM 2129 C CA . ARG A 1 273 ? -10.594 -11.852 10.492 1 95.38 273 ARG A CA 1
ATOM 2130 C C . ARG A 1 273 ? -9.602 -10.906 11.164 1 95.38 273 ARG A C 1
ATOM 2132 O O . ARG A 1 273 ? -9.148 -9.938 10.547 1 95.38 273 ARG A O 1
ATOM 2139 N N . PRO A 1 274 ? -9.117 -11.266 12.32 1 95 274 PRO A N 1
ATOM 2140 C CA . PRO A 1 274 ? -8.25 -10.367 13.086 1 95 274 PRO A CA 1
ATOM 2141 C C . PRO A 1 274 ? -6.891 -10.156 12.43 1 95 274 PRO A C 1
ATOM 2143 O O . PRO A 1 274 ? -6.172 -9.219 12.773 1 95 274 PRO A O 1
ATOM 2146 N N . GLU A 1 275 ? -6.527 -11.031 11.516 1 94.81 275 GLU A N 1
ATOM 2147 C CA . GLU A 1 275 ? -5.223 -10.93 10.867 1 94.81 275 GLU A CA 1
ATOM 2148 C C . GLU A 1 275 ? -5.227 -9.836 9.797 1 94.81 275 GLU A C 1
ATOM 2150 O O . GLU A 1 275 ? -4.168 -9.422 9.328 1 94.81 275 GLU A O 1
ATOM 2155 N N . VAL A 1 276 ? -6.43 -9.422 9.406 1 97 276 VAL A N 1
ATOM 2156 C CA . VAL A 1 276 ? -6.562 -8.406 8.367 1 97 276 VAL A CA 1
ATOM 2157 C C . VAL A 1 276 ? -6.496 -7.016 9 1 97 276 VAL A C 1
ATOM 215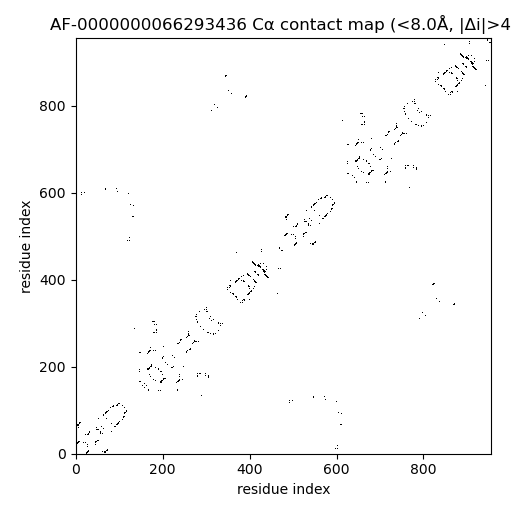9 O O . VAL A 1 276 ? -6.977 -6.809 10.109 1 97 276 VAL A O 1
ATOM 2162 N N . GLY A 1 277 ? -5.922 -6.074 8.289 1 97.44 277 GLY A N 1
ATOM 2163 C CA . GLY A 1 277 ? -5.664 -4.754 8.852 1 97.44 277 GLY A CA 1
ATOM 2164 C C . GLY A 1 277 ? -6.906 -3.883 8.906 1 97.44 277 GLY A C 1
ATOM 2165 O O . GLY A 1 277 ? -7.008 -2.998 9.758 1 97.44 277 GLY A O 1
ATOM 2166 N N . ALA A 1 278 ? -7.832 -4.145 8.023 1 98.19 278 ALA A N 1
ATOM 2167 C CA . ALA A 1 278 ? -9.023 -3.299 7.941 1 98.19 278 ALA A CA 1
ATOM 2168 C C . ALA A 1 278 ? -10.242 -4.105 7.508 1 98.19 278 ALA A C 1
ATOM 2170 O O . ALA A 1 278 ? -10.125 -5.039 6.711 1 98.19 278 ALA A O 1
ATOM 2171 N N . THR A 1 279 ? -11.398 -3.77 8 1 98.44 279 THR A N 1
ATOM 2172 C CA . THR A 1 279 ? -12.648 -4.375 7.543 1 98.44 279 THR A CA 1
ATOM 2173 C C . THR A 1 279 ? -12.891 -4.059 6.07 1 98.44 279 THR A C 1
ATOM 2175 O O . THR A 1 279 ? -13.422 -4.895 5.332 1 98.44 279 THR A O 1
ATOM 2178 N N . ALA A 1 280 ? -12.422 -2.891 5.695 1 98.81 280 ALA A N 1
ATOM 2179 C CA . ALA A 1 280 ? -12.539 -2.471 4.301 1 98.81 280 ALA A CA 1
ATOM 2180 C C . ALA A 1 280 ? -11.82 -3.449 3.373 1 98.81 280 ALA A C 1
ATOM 2182 O O . ALA A 1 280 ? -12.25 -3.67 2.238 1 98.81 280 ALA A O 1
ATOM 2183 N N . SER A 1 281 ? -10.727 -4.074 3.803 1 98.81 281 SER A N 1
ATOM 2184 C CA . SER A 1 281 ? -10.016 -5.078 3.014 1 98.81 281 SER A CA 1
ATOM 2185 C C . SER A 1 281 ? -10.875 -6.316 2.793 1 98.81 281 SER A C 1
ATOM 2187 O O . SER A 1 281 ? -10.898 -6.879 1.695 1 98.81 281 SER A O 1
ATOM 2189 N N . ILE A 1 282 ? -11.594 -6.734 3.812 1 98.5 282 ILE A N 1
ATOM 2190 C CA . ILE A 1 282 ? -12.469 -7.898 3.744 1 98.5 282 ILE A CA 1
ATOM 2191 C C . ILE A 1 282 ? -13.578 -7.648 2.723 1 98.5 282 ILE A C 1
ATOM 2193 O O . ILE A 1 282 ? -13.805 -8.469 1.832 1 98.5 282 ILE A O 1
ATOM 2197 N N . LEU A 1 283 ? -14.211 -6.48 2.803 1 98.81 283 LEU A N 1
ATOM 2198 C CA . LEU A 1 283 ? -15.328 -6.176 1.91 1 98.81 283 LEU A CA 1
ATOM 2199 C C . LEU A 1 283 ? -14.836 -5.973 0.481 1 98.81 283 LEU A C 1
ATOM 2201 O O . LEU A 1 283 ? -15.547 -6.289 -0.476 1 98.81 283 LEU A O 1
ATOM 2205 N N . THR A 1 284 ? -13.602 -5.406 0.361 1 98.88 284 THR A N 1
ATOM 2206 C CA . THR A 1 284 ? -13.016 -5.305 -0.974 1 98.88 284 THR A CA 1
ATOM 2207 C C . THR A 1 284 ? -12.82 -6.691 -1.58 1 98.88 284 THR A C 1
ATOM 2209 O O . THR A 1 284 ? -13.086 -6.902 -2.766 1 98.88 284 THR A O 1
ATOM 2212 N N . GLN A 1 285 ? -12.375 -7.59 -0.774 1 98.44 285 GLN A N 1
ATOM 2213 C CA . GLN A 1 285 ? -12.227 -8.961 -1.248 1 98.44 285 GLN A CA 1
ATOM 2214 C C . GLN A 1 285 ? -13.562 -9.531 -1.708 1 98.44 285 GLN A C 1
ATOM 2216 O O . GLN A 1 285 ? -13.617 -10.289 -2.682 1 98.44 285 GLN A O 1
ATOM 2221 N N . TYR A 1 286 ? -14.703 -9.203 -0.95 1 98.5 286 TYR A N 1
ATOM 2222 C CA . TYR A 1 286 ? -16.031 -9.633 -1.369 1 98.5 286 TYR A CA 1
ATOM 2223 C C . TYR A 1 286 ? -16.344 -9.133 -2.771 1 98.5 286 TYR A C 1
ATOM 2225 O O . TYR A 1 286 ? -16.797 -9.898 -3.627 1 98.5 286 TYR A O 1
ATOM 2233 N N . LEU A 1 287 ? -16.078 -7.852 -2.998 1 98.31 287 LEU A N 1
ATOM 2234 C CA . LEU A 1 287 ? -16.344 -7.246 -4.301 1 98.31 287 LEU A CA 1
ATOM 2235 C C . LEU A 1 287 ? -15.531 -7.934 -5.395 1 98.31 287 LEU A C 1
ATOM 2237 O O . LEU A 1 287 ? -16.062 -8.242 -6.465 1 98.31 287 LEU A O 1
ATOM 2241 N N . MET A 1 288 ? -14.258 -8.18 -5.121 1 97.56 288 MET A N 1
ATOM 2242 C CA . MET A 1 288 ? -13.383 -8.836 -6.082 1 97.56 288 MET A CA 1
ATOM 2243 C C . MET A 1 288 ? -13.914 -10.219 -6.453 1 97.56 288 MET A C 1
ATOM 2245 O O . MET A 1 288 ? -13.992 -10.562 -7.633 1 97.56 288 MET A O 1
ATOM 2249 N N . GLU A 1 289 ? -14.305 -10.953 -5.434 1 95.5 289 GLU A N 1
ATOM 2250 C CA . GLU A 1 289 ? -14.766 -12.32 -5.641 1 95.5 289 GLU A CA 1
ATOM 2251 C C . GLU A 1 289 ? -16.047 -12.352 -6.453 1 95.5 289 GLU A C 1
ATOM 2253 O O . GLU A 1 289 ? -16.25 -13.242 -7.281 1 95.5 289 GLU A O 1
ATOM 2258 N N . LEU A 1 290 ? -16.906 -11.383 -6.285 1 96.12 290 LEU A N 1
ATOM 2259 C CA . LEU A 1 290 ? -18.203 -11.336 -6.957 1 96.12 290 LEU A CA 1
ATOM 2260 C C . LEU A 1 290 ? -18.109 -10.562 -8.273 1 96.12 290 LEU A C 1
ATOM 2262 O O . LEU A 1 290 ? -19.109 -10.352 -8.945 1 96.12 290 LEU A O 1
ATOM 2266 N N . ASP A 1 291 ? -16.906 -10.133 -8.609 1 95.81 291 ASP A N 1
ATOM 2267 C CA . ASP A 1 291 ? -16.656 -9.367 -9.828 1 95.81 291 ASP A CA 1
ATOM 2268 C C . ASP A 1 291 ? -17.547 -8.133 -9.898 1 95.81 291 ASP A C 1
ATOM 2270 O O . ASP A 1 291 ? -18.188 -7.883 -10.93 1 95.81 291 ASP A O 1
ATOM 2274 N N . ILE A 1 292 ? -17.703 -7.543 -8.742 1 97.06 292 ILE A N 1
ATOM 2275 C CA . ILE A 1 292 ? -18.438 -6.285 -8.68 1 97.06 292 ILE A CA 1
ATOM 2276 C C . ILE A 1 292 ? -17.453 -5.113 -8.734 1 97.06 292 ILE A C 1
ATOM 2278 O O . ILE A 1 292 ? -16.672 -4.91 -7.809 1 97.06 292 ILE A O 1
ATOM 2282 N N . GLU A 1 293 ? -17.516 -4.406 -9.789 1 97.5 293 GLU A N 1
ATOM 2283 C CA . GLU A 1 293 ? -16.672 -3.221 -9.922 1 97.5 293 GLU A CA 1
ATOM 2284 C C . GLU A 1 293 ? -17.172 -2.09 -9.023 1 97.5 293 GLU A C 1
ATOM 2286 O O . GLU A 1 293 ? -18.312 -1.661 -9.125 1 97.5 293 GLU A O 1
ATOM 2291 N N . PRO A 1 294 ? -16.375 -1.648 -8.125 1 98.31 294 PRO A N 1
ATOM 2292 C CA . PRO A 1 294 ? -16.812 -0.546 -7.27 1 98.31 294 PRO A CA 1
ATOM 2293 C C . PRO A 1 294 ? -16.938 0.774 -8.023 1 98.31 294 PRO A C 1
ATOM 2295 O O . PRO A 1 294 ? -16.188 1.021 -8.969 1 98.31 294 PRO A O 1
ATOM 2298 N N . SER A 1 295 ? -17.938 1.575 -7.633 1 98.25 295 SER A N 1
ATOM 2299 C CA . SER A 1 295 ? -17.969 2.949 -8.125 1 98.25 295 SER A CA 1
ATOM 2300 C C . SER A 1 295 ? -16.734 3.721 -7.68 1 98.25 295 SER A C 1
ATOM 2302 O O . SER A 1 295 ? -16.031 3.295 -6.762 1 98.25 295 SER A O 1
ATOM 2304 N N . ARG A 1 296 ? -16.453 4.797 -8.32 1 98.25 296 ARG A N 1
ATOM 2305 C CA . ARG A 1 296 ? -15.32 5.637 -7.973 1 98.25 296 ARG A CA 1
ATOM 2306 C C . ARG A 1 296 ? -15.391 6.086 -6.52 1 98.25 296 ARG A C 1
ATOM 2308 O O . ARG A 1 296 ? -14.383 6.074 -5.805 1 98.25 296 ARG A O 1
ATOM 2315 N N . ASN A 1 297 ? -16.562 6.477 -6.023 1 98.69 297 ASN A N 1
ATOM 2316 C CA . ASN A 1 297 ? -16.781 6.91 -4.645 1 98.69 297 ASN A CA 1
ATOM 2317 C C . ASN A 1 297 ? -16.516 5.777 -3.656 1 98.69 297 ASN A C 1
ATOM 2319 O O . ASN A 1 297 ? -15.836 5.969 -2.648 1 98.69 297 ASN A O 1
ATOM 2323 N N . LEU A 1 298 ? -17.078 4.617 -4.035 1 98.75 298 LEU A N 1
ATOM 2324 C CA . LEU A 1 298 ? -16.906 3.479 -3.143 1 98.75 298 LEU A CA 1
ATOM 2325 C C . LEU A 1 298 ? -15.43 3.074 -3.072 1 98.75 298 LEU A C 1
ATOM 2327 O O . LEU A 1 298 ? -14.906 2.811 -1.987 1 98.75 298 LEU A O 1
ATOM 2331 N N . ALA A 1 299 ? -14.766 2.986 -4.242 1 98.88 299 ALA A N 1
ATOM 2332 C CA . ALA A 1 299 ? -13.352 2.627 -4.289 1 98.88 299 ALA A CA 1
ATOM 2333 C C . ALA A 1 299 ? -12.516 3.6 -3.463 1 98.88 299 ALA A C 1
ATOM 2335 O O . ALA A 1 299 ? -11.617 3.184 -2.727 1 98.88 299 ALA A O 1
ATOM 2336 N N . THR A 1 300 ? -12.805 4.941 -3.57 1 98.88 300 THR A N 1
ATOM 2337 C CA . THR A 1 300 ? -12.094 5.977 -2.83 1 98.88 300 THR A CA 1
ATOM 2338 C C . THR A 1 300 ? -12.297 5.805 -1.328 1 98.88 300 THR A C 1
ATOM 2340 O O . THR A 1 300 ? -11.344 5.883 -0.554 1 98.88 300 THR A O 1
ATOM 2343 N N . ALA A 1 301 ? -13.516 5.504 -0.932 1 98.88 301 ALA A N 1
ATOM 2344 C CA . ALA A 1 301 ? -13.836 5.301 0.478 1 98.88 301 ALA A CA 1
ATOM 2345 C C . ALA A 1 301 ? -13.109 4.086 1.038 1 98.88 301 ALA A C 1
ATOM 2347 O O . ALA A 1 301 ? -12.492 4.16 2.105 1 98.88 301 ALA A O 1
ATOM 2348 N N . LEU A 1 302 ? -13.188 2.977 0.276 1 98.94 302 LEU A N 1
ATOM 2349 C CA . LEU A 1 302 ? -12.562 1.735 0.728 1 98.94 302 LEU A CA 1
ATOM 2350 C C . LEU A 1 302 ? -11.047 1.887 0.814 1 98.94 302 LEU A C 1
ATOM 2352 O O . LEU A 1 302 ? -10.43 1.438 1.782 1 98.94 302 LEU A O 1
ATOM 2356 N N . PHE A 1 303 ? -10.5 2.498 -0.215 1 98.81 303 PHE A N 1
ATOM 2357 C CA . PHE A 1 303 ? -9.062 2.723 -0.232 1 98.81 303 PHE A CA 1
ATOM 2358 C C . PHE A 1 303 ? -8.625 3.537 0.979 1 98.81 303 PHE A C 1
ATOM 2360 O O . PHE A 1 303 ? -7.664 3.178 1.665 1 98.81 303 PHE A O 1
ATOM 2367 N N . TYR A 1 304 ? -9.328 4.625 1.284 1 98.75 304 TYR A N 1
ATOM 2368 C CA . TYR A 1 304 ? -9.008 5.465 2.432 1 98.75 304 TYR A CA 1
ATOM 2369 C C . TYR A 1 304 ? -9.242 4.719 3.738 1 98.75 304 TYR A C 1
ATOM 2371 O O . TYR A 1 304 ? -8.5 4.898 4.707 1 98.75 304 TYR A O 1
ATOM 2379 N N . GLY A 1 305 ? -10.336 3.889 3.783 1 98.5 305 GLY A N 1
ATOM 2380 C CA . GLY A 1 305 ? -10.57 3.066 4.961 1 98.5 305 GLY A CA 1
ATOM 2381 C C . GLY A 1 305 ? -9.406 2.156 5.297 1 98.5 305 GLY A C 1
ATOM 2382 O O . GLY A 1 305 ? -9 2.061 6.457 1 98.5 305 GLY A O 1
ATOM 2383 N N . ILE A 1 306 ? -8.836 1.539 4.293 1 98.75 306 ILE A N 1
ATOM 2384 C CA . ILE A 1 306 ? -7.688 0.658 4.48 1 98.75 306 ILE A CA 1
ATOM 2385 C C . ILE A 1 306 ? -6.488 1.469 4.965 1 98.75 306 ILE A C 1
ATOM 2387 O O . ILE A 1 306 ? -5.836 1.099 5.945 1 98.75 306 ILE A O 1
ATOM 2391 N N . GLN A 1 307 ? -6.211 2.584 4.309 1 98 307 GLN A N 1
ATOM 2392 C CA . GLN A 1 307 ? -5.066 3.422 4.656 1 98 307 GLN A CA 1
ATOM 2393 C C . GLN A 1 307 ? -5.195 3.957 6.082 1 98 307 GLN A C 1
ATOM 2395 O O . GLN A 1 307 ? -4.223 3.951 6.84 1 98 307 GLN A O 1
ATOM 2400 N N . SER A 1 308 ? -6.406 4.422 6.383 1 96.88 308 SER A N 1
ATOM 2401 C CA . SER A 1 308 ? -6.633 5.027 7.691 1 96.88 308 SER A CA 1
ATOM 2402 C C . SER A 1 308 ? -6.426 4.02 8.812 1 96.88 308 SER A C 1
ATOM 2404 O O . SER A 1 308 ? -5.727 4.305 9.789 1 96.88 308 SER A O 1
ATOM 2406 N N . ASP A 1 309 ? -6.941 2.834 8.68 1 96.31 309 ASP A N 1
ATOM 2407 C CA . ASP A 1 309 ? -6.891 1.839 9.75 1 96.31 309 ASP A CA 1
ATOM 2408 C C . ASP A 1 309 ? -5.5 1.215 9.852 1 96.31 309 ASP A C 1
ATOM 2410 O O . ASP A 1 309 ? -5.102 0.744 10.914 1 96.31 309 ASP A O 1
ATOM 2414 N N . THR A 1 310 ? -4.746 1.218 8.781 1 97.12 310 THR A N 1
ATOM 2415 C CA . THR A 1 310 ? -3.42 0.613 8.789 1 97.12 310 THR A CA 1
ATOM 2416 C C . THR A 1 310 ? -2.34 1.68 8.953 1 97.12 310 THR A C 1
ATOM 2418 O O . THR A 1 310 ? -1.147 1.381 8.867 1 97.12 310 THR A O 1
ATOM 2421 N N . ASP A 1 311 ? -2.709 2.943 9.156 1 96.12 311 ASP A N 1
ATOM 2422 C CA . ASP A 1 311 ? -1.767 4.059 9.195 1 96.12 311 ASP A CA 1
ATOM 2423 C C . ASP A 1 311 ? -0.86 4.059 7.969 1 96.12 311 ASP A C 1
ATOM 2425 O O . ASP A 1 311 ? 0.366 4.039 8.094 1 96.12 311 ASP A O 1
ATOM 2429 N N . TYR A 1 312 ? -1.561 4.074 6.801 1 96.88 312 TYR A N 1
ATOM 2430 C CA . TYR A 1 312 ? -0.877 4.062 5.512 1 96.88 312 TYR A CA 1
ATOM 2431 C C . TYR A 1 312 ? 0.104 2.898 5.426 1 96.88 312 TYR A C 1
ATOM 2433 O O . TYR A 1 312 ? 1.262 3.08 5.043 1 96.88 312 TYR A O 1
ATOM 2441 N N . PHE A 1 313 ? -0.319 1.648 5.875 1 97.38 313 PHE A N 1
ATOM 2442 C CA . PHE A 1 313 ? 0.327 0.345 5.77 1 97.38 313 PHE A CA 1
ATOM 2443 C C . PHE A 1 313 ? 1.528 0.26 6.703 1 97.38 313 PHE A C 1
ATOM 2445 O O . PHE A 1 313 ? 2.393 -0.602 6.535 1 97.38 313 PHE A O 1
ATOM 2452 N N . LYS A 1 314 ? 1.629 1.106 7.742 1 96 314 LYS A N 1
ATOM 2453 C CA . LYS A 1 314 ? 2.789 1.121 8.625 1 96 314 LYS A CA 1
ATOM 2454 C C . LYS A 1 314 ? 2.57 0.214 9.836 1 96 314 LYS A C 1
ATOM 2456 O O . LYS A 1 314 ? 3.525 -0.148 10.523 1 96 314 LYS A O 1
ATOM 2461 N N . ARG A 1 315 ? 1.236 -0.155 10.016 1 92.31 315 ARG A N 1
ATOM 2462 C CA . ARG A 1 315 ? 1 -0.979 11.195 1 92.31 315 ARG A CA 1
ATOM 2463 C C . ARG A 1 315 ? -0.147 -1.956 10.961 1 92.31 315 ARG A C 1
ATOM 2465 O O . ARG A 1 315 ? -1.115 -1.63 10.273 1 92.31 315 ARG A O 1
ATOM 2472 N N . GLU A 1 316 ? -0.055 -3.139 11.555 1 91.44 316 GLU A N 1
ATOM 2473 C CA . GLU A 1 316 ? -1.104 -4.152 11.586 1 91.44 316 GLU A CA 1
ATOM 2474 C C . GLU A 1 316 ? -1.658 -4.426 10.195 1 91.44 316 GLU A C 1
ATOM 2476 O O . GLU A 1 316 ? -2.871 -4.355 9.977 1 91.44 316 GLU A O 1
ATOM 2481 N N . THR A 1 317 ? -0.768 -4.68 9.281 1 95.12 317 THR A N 1
ATOM 2482 C CA . THR A 1 317 ? -1.147 -4.887 7.891 1 95.12 317 THR A CA 1
ATOM 2483 C C . THR A 1 317 ? -0.996 -6.355 7.5 1 95.12 317 THR A C 1
ATOM 2485 O O . THR A 1 317 ? -0.175 -7.074 8.078 1 95.12 317 THR A O 1
ATOM 2488 N N . SER A 1 318 ? -1.822 -6.797 6.668 1 96.44 318 SER A N 1
ATOM 2489 C CA . SER A 1 318 ? -1.744 -8.141 6.094 1 96.44 318 SER A CA 1
ATOM 2490 C C . SER A 1 318 ? -1.57 -8.086 4.582 1 96.44 318 SER A C 1
ATOM 2492 O O . SER A 1 318 ? -1.681 -7.016 3.977 1 96.44 318 SER A O 1
ATOM 2494 N N . LYS A 1 319 ? -1.298 -9.234 4.023 1 95.69 319 LYS A N 1
ATOM 2495 C CA . LYS A 1 319 ? -1.181 -9.336 2.572 1 95.69 319 LYS A CA 1
ATOM 2496 C C . LYS A 1 319 ? -2.473 -8.906 1.884 1 95.69 319 LYS A C 1
ATOM 2498 O O . LYS A 1 319 ? -2.436 -8.266 0.829 1 95.69 319 LYS A O 1
ATOM 2503 N N . LEU A 1 320 ? -3.539 -9.227 2.479 1 97.38 320 LEU A N 1
ATOM 2504 C CA . LEU A 1 320 ? -4.832 -8.891 1.89 1 97.38 320 LEU A CA 1
ATOM 2505 C C . LEU A 1 320 ? -5.016 -7.379 1.798 1 97.38 320 LEU A C 1
ATOM 2507 O O . LEU A 1 320 ? -5.617 -6.879 0.845 1 97.38 320 LEU A O 1
ATOM 2511 N N . ASP A 1 321 ? -4.504 -6.617 2.809 1 98.56 321 ASP A N 1
ATOM 2512 C CA . ASP A 1 321 ? -4.629 -5.16 2.791 1 98.56 321 ASP A CA 1
ATOM 2513 C C . ASP A 1 321 ? -3.943 -4.57 1.562 1 98.56 321 ASP A C 1
ATOM 2515 O O . ASP A 1 321 ? -4.504 -3.701 0.89 1 98.56 321 ASP A O 1
ATOM 2519 N N . PHE A 1 322 ? -2.766 -5.086 1.266 1 98.31 322 PHE A N 1
ATOM 2520 C CA . PHE A 1 322 ? -2.031 -4.613 0.099 1 98.31 322 PHE A CA 1
ATOM 2521 C C . PHE A 1 322 ? -2.732 -5.031 -1.188 1 98.31 322 PHE A C 1
ATOM 2523 O O . PHE A 1 322 ? -2.824 -4.246 -2.135 1 98.31 322 PHE A O 1
ATOM 2530 N N . GLU A 1 323 ? -3.211 -6.242 -1.255 1 97.62 323 GLU A N 1
ATOM 2531 C CA . GLU A 1 323 ? -3.91 -6.742 -2.436 1 97.62 323 GLU A CA 1
ATOM 2532 C C . GLU A 1 323 ? -5.18 -5.938 -2.703 1 97.62 323 GLU A C 1
ATOM 2534 O O . GLU A 1 323 ? -5.461 -5.574 -3.848 1 97.62 323 GLU A O 1
ATOM 2539 N N . ALA A 1 324 ? -5.926 -5.707 -1.616 1 98.5 324 ALA A N 1
ATOM 2540 C CA . ALA A 1 324 ? -7.16 -4.934 -1.729 1 98.5 324 ALA A CA 1
ATOM 2541 C C . ALA A 1 324 ? -6.871 -3.516 -2.217 1 98.5 324 ALA A C 1
ATOM 2543 O O . ALA A 1 324 ? -7.539 -3.02 -3.129 1 98.5 324 ALA A O 1
ATOM 2544 N N . ALA A 1 325 ? -5.848 -2.91 -1.622 1 98.62 325 ALA A N 1
ATOM 2545 C CA . ALA A 1 325 ? -5.484 -1.552 -2.018 1 98.62 325 ALA A CA 1
ATOM 2546 C C . ALA A 1 325 ? -5.047 -1.504 -3.479 1 98.62 325 ALA A C 1
ATOM 2548 O O . ALA A 1 325 ? -5.418 -0.587 -4.215 1 98.62 325 ALA A O 1
ATOM 2549 N N . ALA A 1 326 ? -4.254 -2.477 -3.885 1 98.12 326 ALA A N 1
ATOM 2550 C CA . ALA A 1 326 ? -3.791 -2.539 -5.27 1 98.12 326 ALA A CA 1
ATOM 2551 C C . ALA A 1 326 ? -4.965 -2.656 -6.234 1 98.12 326 ALA A C 1
ATOM 2553 O O . ALA A 1 326 ? -4.977 -2.014 -7.289 1 98.12 326 ALA A O 1
ATOM 2554 N N . TYR A 1 327 ? -5.938 -3.445 -5.887 1 98 327 TYR A N 1
ATOM 2555 C CA . TYR A 1 327 ? -7.133 -3.611 -6.707 1 98 327 TYR A CA 1
ATOM 2556 C C . TYR A 1 327 ? -7.91 -2.305 -6.812 1 98 327 TYR A C 1
ATOM 2558 O O . TYR A 1 327 ? -8.328 -1.908 -7.902 1 98 327 TYR A O 1
ATOM 2566 N N . LEU A 1 328 ? -8.055 -1.618 -5.688 1 98.62 328 LEU A N 1
ATOM 2567 C CA . LEU A 1 328 ? -8.875 -0.415 -5.609 1 98.62 328 LEU A CA 1
ATOM 2568 C C . LEU A 1 328 ? -8.203 0.752 -6.32 1 98.62 328 LEU A C 1
ATOM 2570 O O . LEU A 1 328 ? -8.875 1.658 -6.816 1 98.62 328 LEU A O 1
ATOM 2574 N N . GLN A 1 329 ? -6.898 0.749 -6.352 1 98.06 329 GLN A N 1
ATOM 2575 C CA . GLN A 1 329 ? -6.086 1.883 -6.773 1 98.06 329 GLN A CA 1
ATOM 2576 C C . GLN A 1 329 ? -6.516 2.383 -8.148 1 98.06 329 GLN A C 1
ATOM 2578 O O . GLN A 1 329 ? -6.559 3.592 -8.391 1 98.06 329 GLN A O 1
ATOM 2583 N N . SER A 1 330 ? -6.879 1.508 -9.078 1 95.88 330 SER A N 1
ATOM 2584 C CA . SER A 1 330 ? -7.215 1.907 -10.445 1 95.88 330 SER A CA 1
ATOM 2585 C C . SER A 1 330 ? -8.594 2.562 -10.5 1 95.88 330 SER A C 1
ATOM 2587 O O . SER A 1 330 ? -8.938 3.199 -11.5 1 95.88 330 SER A O 1
ATOM 2589 N N . TYR A 1 331 ? -9.375 2.479 -9.398 1 97.88 331 TYR A N 1
ATOM 2590 C CA . TYR A 1 331 ? -10.75 2.963 -9.414 1 97.88 331 TYR A CA 1
ATOM 2591 C C . TYR A 1 331 ? -10.891 4.246 -8.602 1 97.88 331 TYR A C 1
ATOM 2593 O O . TYR A 1 331 ? -11.898 4.949 -8.703 1 97.88 331 TYR A O 1
ATOM 2601 N N . ILE A 1 332 ? -9.922 4.594 -7.801 1 98.25 332 ILE A N 1
ATOM 2602 C CA . ILE A 1 332 ? -10.094 5.668 -6.828 1 98.25 332 ILE A CA 1
ATOM 2603 C C . ILE A 1 332 ? -10.047 7.02 -7.539 1 98.25 332 ILE A C 1
ATOM 2605 O O . ILE A 1 332 ? -9.555 7.117 -8.664 1 98.25 332 ILE A O 1
ATOM 2609 N N . ASP A 1 333 ? -10.625 8.016 -6.949 1 97.88 333 ASP A N 1
ATOM 2610 C CA . ASP A 1 333 ? -10.422 9.422 -7.27 1 97.88 333 ASP A CA 1
ATOM 2611 C C . ASP A 1 333 ? -9.359 10.047 -6.363 1 97.88 333 ASP A C 1
ATOM 2613 O O . ASP A 1 333 ? -9.664 10.484 -5.25 1 97.88 333 ASP A O 1
ATOM 2617 N N . ALA A 1 334 ? -8.188 10.156 -6.926 1 96.69 334 ALA A N 1
ATOM 2618 C CA . ALA A 1 334 ? -7.043 10.594 -6.129 1 96.69 334 ALA A CA 1
ATOM 2619 C C . ALA A 1 334 ? -7.227 12.031 -5.656 1 96.69 334 ALA A C 1
ATOM 2621 O O . ALA A 1 334 ? -6.789 12.391 -4.559 1 96.69 334 ALA A O 1
ATOM 2622 N N . SER A 1 335 ? -7.84 12.859 -6.41 1 94.31 335 SER A N 1
ATOM 2623 C CA . SER A 1 335 ? -8.062 14.258 -6.047 1 94.31 335 SER A CA 1
ATOM 2624 C C . SER A 1 335 ? -8.992 14.367 -4.84 1 94.31 335 SER A C 1
ATOM 2626 O O . SER A 1 335 ? -8.703 15.102 -3.891 1 94.31 335 SER A O 1
ATOM 2628 N N . ILE A 1 336 ? -10.094 13.625 -4.875 1 96.94 336 ILE A N 1
ATOM 2629 C CA . ILE A 1 336 ? -11.039 13.625 -3.764 1 96.94 336 ILE A CA 1
ATOM 2630 C C . ILE A 1 336 ? -10.359 13.07 -2.514 1 96.94 336 ILE A C 1
ATOM 2632 O O . ILE A 1 336 ? -10.555 13.586 -1.412 1 96.94 336 ILE A O 1
ATOM 2636 N N . LEU A 1 337 ? -9.617 11.977 -2.734 1 97.81 337 LEU A N 1
ATOM 2637 C CA . LEU A 1 337 ? -8.906 11.375 -1.611 1 97.81 337 LEU A CA 1
ATOM 2638 C C . LEU A 1 337 ? -7.961 12.383 -0.962 1 97.81 337 LEU A C 1
ATOM 2640 O O . LEU A 1 337 ? -7.875 12.453 0.266 1 97.81 337 LEU A O 1
ATOM 2644 N N . ASN A 1 338 ? -7.27 13.148 -1.742 1 94.88 338 ASN A N 1
ATOM 2645 C CA . ASN A 1 338 ? -6.379 14.18 -1.224 1 94.88 338 ASN A CA 1
ATOM 2646 C C . ASN A 1 338 ? -7.141 15.227 -0.416 1 94.88 338 ASN A C 1
ATOM 2648 O O . ASN A 1 338 ? -6.652 15.703 0.61 1 94.88 338 ASN A O 1
ATOM 2652 N N . MET A 1 339 ? -8.281 15.586 -0.881 1 94.56 339 MET A N 1
ATOM 2653 C CA . MET A 1 339 ? -9.117 16.547 -0.169 1 94.56 339 MET A CA 1
ATOM 2654 C C . MET A 1 339 ? -9.594 15.977 1.161 1 94.56 339 MET A C 1
ATOM 2656 O O . MET A 1 339 ? -9.68 16.688 2.158 1 94.56 339 MET A O 1
ATOM 2660 N N . ILE A 1 340 ? -9.883 14.68 1.187 1 97.12 340 ILE A N 1
ATOM 2661 C CA . ILE A 1 340 ? -10.312 14.008 2.41 1 97.12 340 ILE A CA 1
ATOM 2662 C C . ILE A 1 340 ? -9.18 14.031 3.434 1 97.12 340 ILE A C 1
ATOM 2664 O O . ILE A 1 340 ? -9.398 14.328 4.609 1 97.12 340 ILE A O 1
ATOM 2668 N N . GLU A 1 341 ? -8 13.766 2.967 1 95.75 341 GLU A N 1
ATOM 2669 C CA . GLU A 1 341 ? -6.836 13.648 3.838 1 95.75 341 GLU A CA 1
ATOM 2670 C C . GLU A 1 341 ? -6.387 15.023 4.336 1 95.75 341 GLU A C 1
ATOM 2672 O O . GLU A 1 341 ? -5.711 15.125 5.363 1 95.75 341 GLU A O 1
ATOM 2677 N N . ASN A 1 342 ? -6.734 16.047 3.529 1 92.81 342 ASN A N 1
ATOM 2678 C CA . ASN A 1 342 ? -6.312 17.406 3.84 1 92.81 342 ASN A CA 1
ATOM 2679 C C . ASN A 1 342 ? -7.492 18.375 3.848 1 92.81 342 ASN A C 1
ATOM 2681 O O . ASN A 1 342 ? -7.547 19.297 3.039 1 92.81 342 ASN A O 1
ATOM 2685 N N . PRO A 1 343 ? -8.344 18.188 4.75 1 93.19 343 PRO A N 1
ATOM 2686 C CA . PRO A 1 343 ? -9.492 19.078 4.797 1 93.19 343 PRO A CA 1
ATOM 2687 C C . PRO A 1 343 ? -9.102 20.531 5.098 1 93.19 343 PRO A C 1
ATOM 2689 O O . PRO A 1 343 ? -8.062 20.781 5.707 1 93.19 343 PRO A O 1
ATOM 2692 N N . GLU A 1 344 ? -9.922 21.438 4.68 1 94 344 GLU A N 1
ATOM 2693 C CA . GLU A 1 344 ? -9.703 22.844 4.977 1 94 344 GLU A CA 1
ATOM 2694 C C . GLU A 1 344 ? -9.844 23.125 6.473 1 94 344 GLU A C 1
ATOM 2696 O O . GLU A 1 344 ? -10.562 22.422 7.176 1 94 344 GLU A O 1
ATOM 2701 N N . ILE A 1 345 ? -9.156 24.062 6.93 1 95 345 ILE A N 1
ATOM 2702 C CA . ILE A 1 345 ? -9.203 24.484 8.328 1 95 345 ILE A CA 1
ATOM 2703 C C . ILE A 1 345 ? -10.039 25.766 8.453 1 95 345 ILE A C 1
ATOM 2705 O O . ILE A 1 345 ? -9.836 26.719 7.703 1 95 345 ILE A O 1
ATOM 2709 N N . SER A 1 346 ? -10.961 25.781 9.391 1 94.44 346 SER A N 1
ATOM 2710 C CA . SER A 1 346 ? -11.781 26.969 9.586 1 94.44 346 SER A CA 1
ATOM 2711 C C . SER A 1 346 ? -10.938 28.156 10.039 1 94.44 346 SER A C 1
ATOM 2713 O O . SER A 1 346 ? -9.859 27.969 10.602 1 94.44 346 SER A O 1
ATOM 2715 N N . THR A 1 347 ? -11.43 29.297 9.82 1 95.06 347 THR A N 1
ATOM 2716 C CA . THR A 1 347 ? -10.734 30.531 10.195 1 95.06 347 THR A CA 1
ATOM 2717 C C . THR A 1 347 ? -10.477 30.562 11.703 1 95.06 347 THR A C 1
ATOM 2719 O O . THR A 1 347 ? -9.375 30.891 12.141 1 95.06 347 THR A O 1
ATOM 2722 N N . GLU A 1 348 ? -11.438 30.188 12.422 1 96 348 GLU A N 1
ATOM 2723 C CA . GLU A 1 348 ? -11.305 30.219 13.875 1 96 348 GLU A CA 1
ATOM 2724 C C . GLU A 1 348 ? -10.219 29.25 14.352 1 96 348 GLU A C 1
ATOM 2726 O O . GLU A 1 348 ? -9.383 29.609 15.188 1 96 348 GLU A O 1
ATOM 2731 N N . VAL A 1 349 ? -10.328 28.047 13.867 1 96.06 349 VAL A N 1
ATOM 2732 C CA . VAL A 1 349 ? -9.352 27.047 14.266 1 96.06 349 VAL A CA 1
ATOM 2733 C C . VAL A 1 349 ? -7.945 27.5 13.883 1 96.06 349 VAL A C 1
ATOM 2735 O O . VAL A 1 349 ? -7.016 27.406 14.688 1 96.06 349 VAL A O 1
ATOM 2738 N N . MET A 1 350 ? -7.758 28.016 12.742 1 97 350 MET A N 1
ATOM 2739 C CA . MET A 1 350 ? -6.449 28.484 12.289 1 97 350 MET A CA 1
ATOM 2740 C C . MET A 1 350 ? -5.93 29.609 13.172 1 97 350 MET A C 1
ATOM 2742 O O . MET A 1 350 ? -4.734 29.672 13.461 1 97 350 MET A O 1
ATOM 2746 N N . GLU A 1 351 ? -6.793 30.484 13.5 1 97.56 351 GLU A N 1
ATOM 2747 C CA . GLU A 1 351 ? -6.414 31.578 14.391 1 97.56 351 GLU A CA 1
ATOM 2748 C C . GLU A 1 351 ? -6.012 31.047 15.766 1 97.56 351 GLU A C 1
ATOM 2750 O O . GLU A 1 351 ? -5.09 31.578 16.391 1 97.56 351 GLU A O 1
ATOM 2755 N N . VAL A 1 352 ? -6.766 30.062 16.219 1 97.56 352 VAL A N 1
ATOM 2756 C CA . VAL A 1 352 ? -6.434 29.453 17.5 1 97.56 352 VAL A CA 1
ATOM 2757 C C . VAL A 1 352 ? -5.051 28.812 17.422 1 97.56 352 VAL A C 1
ATOM 2759 O O . VAL A 1 352 ? -4.262 28.906 18.359 1 97.56 352 VAL A O 1
ATOM 2762 N N . LEU A 1 353 ? -4.75 28.109 16.297 1 98 353 LEU A N 1
ATOM 2763 C CA . LEU A 1 353 ? -3.416 27.547 16.094 1 98 353 LEU A CA 1
ATOM 2764 C C . LEU A 1 353 ? -2.357 28.641 16.172 1 98 353 LEU A C 1
ATOM 2766 O O . LEU A 1 353 ? -1.35 28.5 16.875 1 98 353 LEU A O 1
ATOM 2770 N N . ALA A 1 354 ? -2.631 29.781 15.484 1 98.12 354 ALA A N 1
ATOM 2771 C CA . ALA A 1 354 ? -1.692 30.891 15.445 1 98.12 354 ALA A CA 1
ATOM 2772 C C . ALA A 1 354 ? -1.5 31.5 16.828 1 98.12 354 ALA A C 1
ATOM 2774 O O . ALA A 1 354 ? -0.371 31.781 17.234 1 98.12 354 ALA A O 1
ATOM 2775 N N . LYS A 1 355 ? -2.57 31.672 17.531 1 97.25 355 LYS A N 1
ATOM 2776 C CA . LYS A 1 355 ? -2.514 32.25 18.875 1 97.25 355 LYS A CA 1
ATOM 2777 C C . LYS A 1 355 ? -1.719 31.328 19.812 1 97.25 355 LYS A C 1
ATOM 2779 O O . LYS A 1 355 ? -0.972 31.828 20.672 1 97.25 355 LYS A O 1
ATOM 2784 N N . ALA A 1 356 ? -1.938 30.062 19.656 1 97.69 356 ALA A N 1
ATOM 2785 C CA . ALA A 1 356 ? -1.208 29.125 20.5 1 97.69 356 ALA A CA 1
ATOM 2786 C C . ALA A 1 356 ? 0.299 29.266 20.312 1 97.69 356 ALA A C 1
ATOM 2788 O O . ALA A 1 356 ? 1.061 29.203 21.281 1 97.69 356 ALA A O 1
ATOM 2789 N N . VAL A 1 357 ? 0.688 29.469 19.094 1 98.12 357 VAL A N 1
ATOM 2790 C CA . VAL A 1 357 ? 2.104 29.641 18.781 1 98.12 357 VAL A CA 1
ATOM 2791 C C . VAL A 1 357 ? 2.602 30.969 19.359 1 98.12 357 VAL A C 1
ATOM 2793 O O . VAL A 1 357 ? 3.635 31.016 20.031 1 98.12 357 VAL A O 1
ATOM 2796 N N . MET A 1 358 ? 1.854 32 19.172 1 96.69 358 MET A N 1
ATOM 2797 C CA . MET A 1 358 ? 2.297 33.344 19.516 1 96.69 358 MET A CA 1
ATOM 2798 C C . MET A 1 358 ? 2.289 33.562 21.031 1 96.69 358 MET A C 1
ATOM 2800 O O . MET A 1 358 ? 3.127 34.281 21.562 1 96.69 358 MET A O 1
ATOM 2804 N N . ASN A 1 359 ? 1.381 32.906 21.703 1 94.88 359 ASN A N 1
ATOM 2805 C CA . ASN A 1 359 ? 1.211 33.094 23.141 1 94.88 359 ASN A CA 1
ATOM 2806 C C . ASN A 1 359 ? 1.913 32.031 23.953 1 94.88 359 ASN A C 1
ATOM 2808 O O . ASN A 1 359 ? 1.765 31.953 25.172 1 94.88 359 ASN A O 1
ATOM 2812 N N . ARG A 1 360 ? 2.691 31.25 23.312 1 96.06 360 ARG A N 1
ATOM 2813 C CA . ARG A 1 360 ? 3.273 30.094 23.984 1 96.06 360 ARG A CA 1
ATOM 2814 C C . ARG A 1 360 ? 4.293 30.531 25.031 1 96.06 360 ARG A C 1
ATOM 2816 O O . ARG A 1 360 ? 5.051 31.469 24.812 1 96.06 360 ARG A O 1
ATOM 2823 N N . ARG A 1 361 ? 4.273 29.875 26.094 1 94.19 361 ARG A N 1
ATOM 2824 C CA . ARG A 1 361 ? 5.301 29.969 27.125 1 94.19 361 ARG A CA 1
ATOM 2825 C C . ARG A 1 361 ? 5.992 28.641 27.359 1 94.19 361 ARG A C 1
ATOM 2827 O O . ARG A 1 361 ? 5.34 27.641 27.672 1 94.19 361 ARG A O 1
ATOM 2834 N N . VAL A 1 362 ? 7.25 28.672 27.172 1 95 362 VAL A N 1
ATOM 2835 C CA . VAL A 1 362 ? 8 27.422 27.312 1 95 362 VAL A CA 1
ATOM 2836 C C . VAL A 1 362 ? 8.547 27.312 28.734 1 95 362 VAL A C 1
ATOM 2838 O O . VAL A 1 362 ? 9.203 28.234 29.234 1 95 362 VAL A O 1
ATOM 2841 N N . VAL A 1 363 ? 8.203 26.234 29.266 1 91.56 363 VAL A N 1
ATOM 2842 C CA . VAL A 1 363 ? 8.68 25.969 30.609 1 91.56 363 VAL A CA 1
ATOM 2843 C C . VAL A 1 363 ? 9.555 24.719 30.609 1 91.56 363 VAL A C 1
ATOM 2845 O O . VAL A 1 363 ? 9.312 23.781 29.844 1 91.56 363 VAL A O 1
ATOM 2848 N N . LYS A 1 364 ? 10.609 24.75 31.375 1 88.94 364 LYS A N 1
ATOM 2849 C CA . LYS A 1 364 ? 11.555 23.641 31.531 1 88.94 364 LYS A CA 1
ATOM 2850 C C . LYS A 1 364 ? 12.141 23.234 30.172 1 88.94 364 LYS A C 1
ATOM 2852 O O . LYS A 1 364 ? 12.453 22.062 29.953 1 88.94 364 LYS A O 1
ATOM 2857 N N . GLY A 1 365 ? 12.023 24.062 29.328 1 90.5 365 GLY A N 1
ATOM 2858 C CA . GLY A 1 365 ? 12.711 23.906 28.047 1 90.5 365 GLY A CA 1
ATOM 2859 C C . GLY A 1 365 ? 11.914 23.094 27.047 1 90.5 365 GLY A C 1
ATOM 2860 O O . GLY A 1 365 ? 12.141 23.219 25.828 1 90.5 365 GLY A O 1
ATOM 2861 N N . ASN A 1 366 ? 10.953 22.266 27.531 1 94.88 366 ASN A N 1
ATOM 2862 C CA . ASN A 1 366 ? 10.328 21.375 26.547 1 94.88 366 ASN A CA 1
ATOM 2863 C C . ASN A 1 366 ? 8.812 21.312 26.734 1 94.88 366 ASN A C 1
ATOM 2865 O O . ASN A 1 366 ? 8.133 20.547 26.062 1 94.88 366 ASN A O 1
ATOM 2869 N N . ILE A 1 367 ? 8.258 22.078 27.641 1 95.94 367 ILE A N 1
ATOM 2870 C CA . ILE A 1 367 ? 6.82 22.125 27.875 1 95.94 367 ILE A CA 1
ATOM 2871 C C . ILE A 1 367 ? 6.266 23.469 27.422 1 95.94 367 ILE A C 1
ATOM 2873 O O . ILE A 1 367 ? 6.715 24.531 27.891 1 95.94 367 ILE A O 1
ATOM 2877 N N . ALA A 1 368 ? 5.328 23.438 26.547 1 97.06 368 ALA A N 1
ATOM 2878 C CA . ALA A 1 368 ? 4.734 24.688 26.062 1 97.06 368 ALA A CA 1
ATOM 2879 C C . ALA A 1 368 ? 3.307 24.844 26.578 1 97.06 368 ALA A C 1
ATOM 2881 O O . ALA A 1 368 ? 2.475 23.953 26.422 1 97.06 368 ALA A O 1
ATOM 2882 N N . LEU A 1 369 ? 3.057 25.938 27.219 1 95.62 369 LEU A N 1
ATOM 2883 C CA . LEU A 1 369 ? 1.721 26.344 27.656 1 95.62 369 LEU A CA 1
ATOM 2884 C C . LEU A 1 369 ? 1.222 27.531 26.844 1 95.62 369 LEU A C 1
ATOM 2886 O O . LEU A 1 369 ? 1.973 28.469 26.594 1 95.62 369 LEU A O 1
ATOM 2890 N N . ALA A 1 370 ? -0.039 27.422 26.391 1 96 370 ALA A N 1
ATOM 2891 C CA . ALA A 1 370 ? -0.537 28.531 25.578 1 96 370 ALA A CA 1
ATOM 2892 C C . ALA A 1 370 ? -2.006 28.812 25.875 1 96 370 ALA A C 1
ATOM 2894 O O . ALA A 1 370 ? -2.838 27.906 25.859 1 96 370 ALA A O 1
ATOM 2895 N N . TYR A 1 371 ? -2.281 30.047 26.203 1 94.12 371 TYR A N 1
ATOM 2896 C CA . TYR A 1 371 ? -3.65 30.531 26.328 1 94.12 371 TYR A CA 1
ATOM 2897 C C . TYR A 1 371 ? -4.137 31.172 25.031 1 94.12 371 TYR A C 1
ATOM 2899 O O . TYR A 1 371 ? -3.484 32.062 24.5 1 94.12 371 TYR A O 1
ATOM 2907 N N . VAL A 1 372 ? -5.344 30.766 24.578 1 95 372 VAL A N 1
ATOM 2908 C CA . VAL A 1 372 ? -5.746 31.203 23.25 1 95 372 VAL A CA 1
ATOM 2909 C C . VAL A 1 372 ? -6.961 32.125 23.344 1 95 372 VAL A C 1
ATOM 2911 O O . VAL A 1 372 ? -7.492 32.562 22.328 1 95 372 VAL A O 1
ATOM 2914 N N . GLY A 1 373 ? -7.449 32.438 24.531 1 91.25 373 GLY A N 1
ATOM 2915 C CA . GLY A 1 373 ? -8.578 33.344 24.719 1 91.25 373 GLY A CA 1
ATOM 2916 C C . GLY A 1 373 ? -9.922 32.625 24.594 1 91.25 373 GLY A C 1
ATOM 2917 O O . GLY A 1 373 ? -10.031 31.438 24.875 1 91.25 373 GLY A O 1
ATOM 2918 N N . GLU A 1 374 ? -10.93 33.438 24.266 1 90.81 374 GLU A N 1
ATOM 2919 C CA . GLU A 1 374 ? -12.281 32.906 24.078 1 90.81 374 GLU A CA 1
ATOM 2920 C C . GLU A 1 374 ? -12.453 32.281 22.703 1 90.81 374 GLU A C 1
ATOM 2922 O O . GLU A 1 374 ? -12.086 32.906 21.688 1 90.81 374 GLU A O 1
ATOM 2927 N N . ILE A 1 375 ? -12.906 31.125 22.781 1 92.94 375 ILE A N 1
ATOM 2928 C CA . ILE A 1 375 ? -13.117 30.438 21.516 1 92.94 375 ILE A CA 1
ATOM 2929 C C . ILE A 1 375 ? -14.531 29.859 21.469 1 92.94 375 ILE A C 1
ATOM 2931 O O . ILE A 1 375 ? -15.156 29.625 22.516 1 92.94 375 ILE A O 1
ATOM 2935 N N . SER A 1 376 ? -15.047 29.641 20.281 1 92.12 376 SER A N 1
ATOM 2936 C CA . SER A 1 376 ? -16.375 29.062 20.078 1 92.12 376 SER A CA 1
ATOM 2937 C C . SER A 1 376 ? -16.281 27.562 19.781 1 92.12 376 SER A C 1
ATOM 2939 O O . SER A 1 376 ? -17.156 26.797 20.188 1 92.12 376 SER A O 1
ATOM 2941 N N . ASN A 1 377 ? -15.25 27.219 19.156 1 90.25 377 ASN A N 1
ATOM 2942 C CA . ASN A 1 377 ? -15.039 25.828 18.75 1 90.25 377 ASN A CA 1
ATOM 2943 C C . ASN A 1 377 ? -14.055 25.125 19.688 1 90.25 377 ASN A C 1
ATOM 2945 O O . ASN A 1 377 ? -12.844 25.266 19.531 1 90.25 377 ASN A O 1
ATOM 2949 N N . ARG A 1 378 ? -14.578 24.234 20.484 1 88.19 378 ARG A N 1
ATOM 2950 C CA . ARG A 1 378 ? -13.758 23.547 21.469 1 88.19 378 ARG A CA 1
ATOM 2951 C C . ARG A 1 378 ? -12.734 22.641 20.797 1 88.19 378 ARG A C 1
ATOM 2953 O O . ARG A 1 378 ? -11.672 22.375 21.359 1 88.19 378 ARG A O 1
ATOM 2960 N N . ASP A 1 379 ? 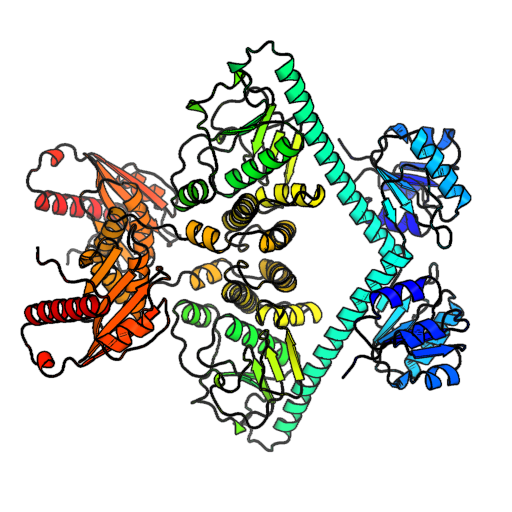-13.008 22.172 19.609 1 89.56 379 ASP A N 1
ATOM 2961 C CA . ASP A 1 379 ? -12.148 21.234 18.906 1 89.56 379 ASP A CA 1
ATOM 2962 C C . ASP A 1 379 ? -10.867 21.906 18.422 1 89.56 379 ASP A C 1
ATOM 2964 O O . ASP A 1 379 ? -9.906 21.234 18.047 1 89.56 379 ASP A O 1
ATOM 2968 N N . ALA A 1 380 ? -10.828 23.188 18.531 1 95.44 380 ALA A N 1
ATOM 2969 C CA . ALA A 1 380 ? -9.641 23.953 18.125 1 95.44 380 ALA A CA 1
ATOM 2970 C C . ALA A 1 380 ? -8.492 23.719 19.094 1 95.44 380 ALA A C 1
ATOM 2972 O O . ALA A 1 380 ? -7.32 23.781 18.719 1 95.44 380 ALA A O 1
ATOM 2973 N N . LEU A 1 381 ? -8.836 23.391 20.328 1 96.12 381 LEU A N 1
ATOM 2974 C CA . LEU A 1 381 ? -7.812 23.312 21.359 1 96.12 381 LEU A CA 1
ATOM 2975 C C . LEU A 1 381 ? -6.934 22.078 21.172 1 96.12 381 LEU A C 1
ATOM 2977 O O . LEU A 1 381 ? -5.703 22.188 21.172 1 96.12 381 LEU A O 1
ATOM 2981 N N . PRO A 1 382 ? -7.586 20.891 21 1 95.56 382 PRO A N 1
ATOM 2982 C CA . PRO A 1 382 ? -6.723 19.734 20.734 1 95.56 382 PRO A CA 1
ATOM 2983 C C . PRO A 1 382 ? -5.871 19.906 19.484 1 95.56 382 PRO A C 1
ATOM 2985 O O . PRO A 1 382 ? -4.707 19.5 19.453 1 95.56 382 PRO A O 1
ATOM 2988 N N . LYS A 1 383 ? -6.383 20.5 18.469 1 96.06 383 LYS A N 1
ATOM 2989 C CA . LYS A 1 383 ? -5.645 20.75 17.234 1 96.06 383 LYS A CA 1
ATOM 2990 C C . LYS A 1 383 ? -4.469 21.688 17.469 1 96.06 383 LYS A C 1
ATOM 2992 O O . LYS A 1 383 ? -3.381 21.484 16.922 1 96.06 383 LYS A O 1
ATOM 2997 N N . ALA A 1 384 ? -4.758 22.672 18.266 1 97.81 384 ALA A N 1
ATOM 2998 C CA . ALA A 1 384 ? -3.699 23.625 18.609 1 97.81 384 ALA A CA 1
ATOM 2999 C C . ALA A 1 384 ? -2.596 22.953 19.422 1 97.81 384 ALA A C 1
ATOM 3001 O O . ALA A 1 384 ? -1.412 23.234 19.219 1 97.81 384 ALA A O 1
ATOM 3002 N N . ALA A 1 385 ? -3.012 22.109 20.344 1 97.75 385 ALA A N 1
ATOM 3003 C CA . ALA A 1 385 ? -2.037 21.375 21.141 1 97.75 385 ALA A CA 1
ATOM 3004 C C . ALA A 1 385 ? -1.17 20.484 20.25 1 97.75 385 ALA A C 1
ATOM 3006 O O . ALA A 1 385 ? 0.049 20.422 20.422 1 97.75 385 ALA A O 1
ATOM 3007 N N . ASP A 1 386 ? -1.778 19.859 19.328 1 96.25 386 ASP A N 1
ATOM 3008 C CA . ASP A 1 386 ? -1.063 19 18.391 1 96.25 386 ASP A CA 1
ATOM 3009 C C . ASP A 1 386 ? -0.105 19.828 17.531 1 96.25 386 ASP A C 1
ATOM 3011 O O . ASP A 1 386 ? 1.02 19.406 17.266 1 96.25 386 ASP A O 1
ATOM 3015 N N . PHE A 1 387 ? -0.602 20.938 17.031 1 96.81 387 PHE A N 1
ATOM 3016 C CA . PHE A 1 387 ? 0.202 21.812 16.188 1 96.81 387 PHE A CA 1
ATOM 3017 C C . PHE A 1 387 ? 1.431 22.312 16.953 1 96.81 387 PHE A C 1
ATOM 3019 O O . PHE A 1 387 ? 2.545 22.266 16.422 1 96.81 387 PHE A O 1
ATOM 3026 N N . LEU A 1 388 ? 1.194 22.719 18.125 1 97.31 388 LEU A N 1
ATOM 3027 C CA . LEU A 1 388 ? 2.275 23.234 18.969 1 97.31 388 LEU A CA 1
ATOM 3028 C C . LEU A 1 388 ? 3.291 22.141 19.266 1 97.31 388 LEU A C 1
ATOM 3030 O O . LEU A 1 388 ? 4.48 22.406 19.438 1 97.31 388 LEU A O 1
ATOM 3034 N N . LEU A 1 389 ? 2.818 20.953 19.344 1 96.81 389 LEU A N 1
ATOM 3035 C CA . LEU A 1 389 ? 3.668 19.812 19.672 1 96.81 389 LEU A CA 1
ATOM 3036 C C . LEU A 1 389 ? 4.684 19.562 18.562 1 96.81 389 LEU A C 1
ATOM 3038 O O . LEU A 1 389 ? 5.699 18.906 18.781 1 96.81 389 LEU A O 1
ATOM 3042 N N . LYS A 1 390 ? 4.406 20.094 17.422 1 96.06 390 LYS A N 1
ATOM 3043 C CA . LYS A 1 390 ? 5.297 19.922 16.281 1 96.06 390 LYS A CA 1
ATOM 3044 C C . LYS A 1 390 ? 6.512 20.844 16.375 1 96.06 390 LYS A C 1
ATOM 3046 O O . LYS A 1 390 ? 7.48 20.672 15.633 1 96.06 390 LYS A O 1
ATOM 3051 N N . MET A 1 391 ? 6.496 21.766 17.25 1 96.44 391 MET A N 1
ATOM 3052 C CA . MET A 1 391 ? 7.574 22.75 17.391 1 96.44 391 MET A CA 1
ATOM 3053 C C . MET A 1 391 ? 8.852 22.078 17.891 1 96.44 391 MET A C 1
ATOM 3055 O O . MET A 1 391 ? 8.805 21.234 18.797 1 96.44 391 MET A O 1
ATOM 3059 N N . GLU A 1 392 ? 9.875 22.484 17.297 1 95.06 392 GLU A N 1
ATOM 3060 C CA . GLU A 1 392 ? 11.18 21.938 17.672 1 95.06 392 GLU A CA 1
ATOM 3061 C C . GLU A 1 392 ? 11.461 22.156 19.156 1 95.06 392 GLU A C 1
ATOM 3063 O O . GLU A 1 392 ? 11.289 23.266 19.672 1 95.06 392 GLU A O 1
ATOM 3068 N N . GLY A 1 393 ? 11.828 21.109 19.844 1 94.38 393 GLY A N 1
ATOM 3069 C CA . GLY A 1 393 ? 12.219 21.188 21.234 1 94.38 393 GLY A CA 1
ATOM 3070 C C . GLY A 1 393 ? 11.055 21.016 22.188 1 94.38 393 GLY A C 1
ATOM 3071 O O . GLY A 1 393 ? 11.25 20.906 23.406 1 94.38 393 GLY A O 1
ATOM 3072 N N . ILE A 1 394 ? 9.867 20.938 21.688 1 97.06 394 ILE A N 1
ATOM 3073 C CA . ILE A 1 394 ? 8.688 20.828 22.531 1 97.06 394 ILE A CA 1
ATOM 3074 C C . ILE A 1 394 ? 8.219 19.375 22.578 1 97.06 394 ILE A C 1
ATOM 3076 O O . ILE A 1 394 ? 7.992 18.766 21.547 1 97.06 394 ILE A O 1
ATOM 3080 N N . SER A 1 395 ? 8.062 18.844 23.781 1 96.81 395 SER A N 1
ATOM 3081 C CA . SER A 1 395 ? 7.645 17.453 23.922 1 96.81 395 SER A CA 1
ATOM 3082 C C . SER A 1 395 ? 6.262 17.344 24.547 1 96.81 395 SER A C 1
ATOM 3084 O O . SER A 1 395 ? 5.617 16.297 24.484 1 96.81 395 SER A O 1
ATOM 3086 N N . THR A 1 396 ? 5.883 18.391 25.219 1 97.19 396 THR A N 1
ATOM 3087 C CA . THR A 1 396 ? 4.586 18.422 25.875 1 97.19 396 THR A CA 1
ATOM 3088 C C . THR A 1 396 ? 3.904 19.766 25.703 1 97.19 396 THR A C 1
ATOM 3090 O O . THR A 1 396 ? 4.555 20.812 25.766 1 97.19 396 THR A O 1
ATOM 3093 N N . THR A 1 397 ? 2.613 19.734 25.453 1 98 397 THR A N 1
ATOM 3094 C CA . THR A 1 397 ? 1.893 20.984 25.234 1 98 397 THR A CA 1
ATOM 3095 C C . THR A 1 397 ? 0.593 21.016 26.031 1 98 397 THR A C 1
ATOM 3097 O O . THR A 1 397 ? -0.045 19.969 26.219 1 98 397 THR A O 1
ATOM 3100 N N . PHE A 1 398 ? 0.265 22.172 26.562 1 96.94 398 PHE A N 1
ATOM 3101 C CA . PHE A 1 398 ? -1.02 22.484 27.172 1 96.94 398 PHE A CA 1
ATOM 3102 C C . PHE A 1 398 ? -1.625 23.734 26.531 1 96.94 398 PHE A C 1
ATOM 3104 O O . PHE A 1 398 ? -1.067 24.828 26.625 1 96.94 398 PHE A O 1
ATOM 3111 N N . VAL A 1 399 ? -2.719 23.531 25.891 1 97.38 399 VAL A N 1
ATOM 3112 C CA . VAL A 1 399 ? -3.418 24.656 25.281 1 97.38 399 VAL A CA 1
ATOM 3113 C C . VAL A 1 399 ? -4.785 24.828 25.953 1 97.38 399 VAL A C 1
ATOM 3115 O O . VAL A 1 399 ? -5.512 23.859 26.141 1 97.38 399 VAL A O 1
ATOM 3118 N N . PHE A 1 400 ? -5.055 26.031 26.344 1 95.06 400 PHE A N 1
ATOM 3119 C CA . PHE A 1 400 ? -6.324 26.219 27.031 1 95.06 400 PHE A CA 1
ATOM 3120 C C . PHE A 1 400 ? -6.961 27.547 26.641 1 95.06 400 PHE A C 1
ATOM 3122 O O . PHE A 1 400 ? -6.27 28.469 26.203 1 95.06 400 PHE A O 1
ATOM 3129 N N . GLY A 1 401 ? -8.242 27.594 26.672 1 93.44 401 GLY A N 1
ATOM 3130 C CA . GLY A 1 401 ? -9.086 28.734 26.312 1 93.44 401 GLY A CA 1
ATOM 3131 C C . GLY A 1 401 ? -10.438 28.703 27.016 1 93.44 401 GLY A C 1
ATOM 3132 O O . GLY A 1 401 ? -10.727 27.797 27.797 1 93.44 401 GLY A O 1
ATOM 3133 N N . ILE A 1 402 ? -11.172 29.75 26.797 1 91.62 402 ILE A N 1
ATOM 3134 C CA . ILE A 1 402 ? -12.469 29.891 27.453 1 91.62 402 ILE A CA 1
ATOM 3135 C C . ILE A 1 402 ? -13.586 29.609 26.453 1 91.62 402 ILE A C 1
ATOM 3137 O O . ILE A 1 402 ? -13.617 30.172 25.359 1 91.62 402 ILE A O 1
ATOM 3141 N N . VAL A 1 403 ? -14.414 28.719 26.75 1 90.25 403 VAL A N 1
ATOM 3142 C CA . VAL A 1 403 ? -15.633 28.406 26 1 90.25 403 VAL A CA 1
ATOM 3143 C C . VAL A 1 403 ? -16.844 28.578 26.906 1 90.25 403 VAL A C 1
ATOM 3145 O O . VAL A 1 403 ? -17.047 27.797 27.844 1 90.25 403 VAL A O 1
ATOM 3148 N N . GLY A 1 404 ? -17.656 29.562 26.594 1 86.81 404 GLY A N 1
ATOM 3149 C CA . GLY A 1 404 ? -18.75 29.859 27.5 1 86.81 404 GLY A CA 1
ATOM 3150 C C . GLY A 1 404 ? -18.297 30.25 28.891 1 86.81 404 GLY A C 1
ATOM 3151 O O . GLY A 1 404 ? -17.562 31.234 29.062 1 86.81 404 GLY A O 1
ATOM 3152 N N . ASP A 1 405 ? -18.625 29.391 29.922 1 87.25 405 ASP A N 1
ATOM 3153 C CA . ASP A 1 405 ? -18.312 29.688 31.312 1 87.25 405 ASP A CA 1
ATOM 3154 C C . ASP A 1 405 ? -17.281 28.703 31.859 1 87.25 405 ASP A C 1
ATOM 3156 O O . ASP A 1 405 ? -17.203 28.5 33.062 1 87.25 405 ASP A O 1
ATOM 3160 N N . GLU A 1 406 ? -16.578 28.172 30.922 1 92 406 GLU A N 1
ATOM 3161 C CA . GLU A 1 406 ? -15.609 27.172 31.344 1 92 406 GLU A CA 1
ATOM 3162 C C . GLU A 1 406 ? -14.266 27.375 30.656 1 92 406 GLU A C 1
ATOM 3164 O O . GLU A 1 406 ? -14.211 27.828 29.5 1 92 406 GLU A O 1
ATOM 3169 N N . ILE A 1 407 ? -13.234 27 31.391 1 92.75 407 ILE A N 1
ATOM 3170 C CA . ILE A 1 407 ? -11.898 26.906 30.812 1 92.75 407 ILE A CA 1
ATOM 3171 C C . ILE A 1 407 ? -11.648 25.484 30.328 1 92.75 407 ILE A C 1
ATOM 3173 O O . ILE A 1 407 ? -11.773 24.531 31.109 1 92.75 407 ILE A O 1
ATOM 3177 N N . HIS A 1 408 ? -11.43 25.391 29.125 1 95.25 408 HIS A N 1
ATOM 3178 C CA . HIS A 1 408 ? -11.094 24.078 28.562 1 95.25 408 HIS A CA 1
ATOM 3179 C C . HIS A 1 408 ? -9.594 23.953 28.328 1 95.25 408 HIS A C 1
ATOM 3181 O O . HIS A 1 408 ? -8.953 24.906 27.875 1 95.25 408 HIS A O 1
ATOM 3187 N N . ILE A 1 409 ? -8.992 22.797 28.641 1 95.62 409 ILE A N 1
ATOM 3188 C CA . ILE A 1 409 ? -7.566 22.531 28.484 1 95.62 409 ILE A CA 1
ATOM 3189 C C . ILE A 1 409 ? -7.363 21.281 27.641 1 95.62 409 ILE A C 1
ATOM 3191 O O . ILE A 1 409 ? -8.055 20.281 27.828 1 95.62 409 ILE A O 1
ATOM 3195 N N . SER A 1 410 ? -6.539 21.312 26.625 1 97.19 410 SER A N 1
ATOM 3196 C CA . SER A 1 410 ? -6.09 20.156 25.859 1 97.19 410 SER A CA 1
ATOM 3197 C C . SER A 1 410 ? -4.578 19.984 25.969 1 97.19 410 SER A C 1
ATOM 3199 O O . SER A 1 410 ? -3.82 20.938 25.781 1 97.19 410 SER A O 1
ATOM 3201 N N . ALA A 1 411 ? -4.188 18.766 26.25 1 97.38 411 ALA A N 1
ATOM 3202 C CA . ALA A 1 411 ? -2.768 18.5 26.453 1 97.38 411 ALA A CA 1
ATOM 3203 C C . ALA A 1 411 ? -2.303 17.359 25.531 1 97.38 411 ALA A C 1
ATOM 3205 O O . ALA A 1 411 ? -3.072 16.453 25.234 1 97.38 411 ALA A O 1
ATOM 3206 N N . ARG A 1 412 ? -1.096 17.469 25.031 1 97.06 412 ARG A N 1
ATOM 3207 C CA . ARG A 1 412 ? -0.43 16.453 24.219 1 97.06 412 ARG A CA 1
ATOM 3208 C C . ARG A 1 412 ? 1.009 16.234 24.672 1 97.06 412 ARG A C 1
ATOM 3210 O O . ARG A 1 412 ? 1.666 17.188 25.125 1 97.06 412 ARG A O 1
ATOM 3217 N N . THR A 1 413 ? 1.498 14.961 24.594 1 96.38 413 THR A N 1
ATOM 3218 C CA . THR A 1 413 ? 2.896 14.742 24.938 1 96.38 413 THR A CA 1
ATOM 3219 C C . THR A 1 413 ? 3.494 13.617 24.109 1 96.38 413 THR A C 1
ATOM 3221 O O . THR A 1 413 ? 2.783 12.695 23.703 1 96.38 413 THR A O 1
ATOM 3224 N N . LYS A 1 414 ? 4.707 13.773 23.688 1 92.12 414 LYS A N 1
ATOM 3225 C CA . LYS A 1 414 ? 5.484 12.695 23.094 1 92.12 414 LYS A CA 1
ATOM 3226 C C . LYS A 1 414 ? 6.441 12.07 24.109 1 92.12 414 LYS A C 1
ATOM 3228 O O . LYS A 1 414 ? 7.145 11.109 23.797 1 92.12 414 LYS A O 1
ATOM 3233 N N . ASP A 1 415 ? 6.402 12.648 25.312 1 91.94 415 ASP A N 1
ATOM 3234 C CA . ASP A 1 415 ? 7.238 12.141 26.391 1 91.94 415 ASP A CA 1
ATOM 3235 C C . ASP A 1 415 ? 6.555 10.977 27.109 1 91.94 415 ASP A C 1
ATOM 3237 O O . ASP A 1 415 ? 5.648 11.188 27.922 1 91.94 415 ASP A O 1
ATOM 3241 N N . LEU A 1 416 ? 7.129 9.812 26.938 1 87.38 416 LEU A N 1
ATOM 3242 C CA . LEU A 1 416 ? 6.496 8.602 27.453 1 87.38 416 LEU A CA 1
ATOM 3243 C C . LEU A 1 416 ? 6.613 8.531 28.969 1 87.38 416 LEU A C 1
ATOM 3245 O O . LEU A 1 416 ? 5.93 7.734 29.609 1 87.38 416 LEU A O 1
ATOM 3249 N N . ARG A 1 417 ? 7.422 9.367 29.719 1 88.94 417 ARG A N 1
ATOM 3250 C CA . ARG A 1 417 ? 7.582 9.383 31.172 1 88.94 417 ARG A CA 1
ATOM 3251 C C . ARG A 1 417 ? 6.43 10.125 31.844 1 88.94 417 ARG A C 1
ATOM 3253 O O . ARG A 1 417 ? 6.234 10.008 33.062 1 88.94 417 ARG A O 1
ATOM 3260 N N . LEU A 1 418 ? 5.652 10.805 30.922 1 91.5 418 LEU A N 1
ATOM 3261 C CA . LEU A 1 418 ? 4.535 11.586 31.438 1 91.5 418 LEU A CA 1
ATOM 3262 C C . LEU A 1 418 ? 3.207 10.906 31.141 1 91.5 418 LEU A C 1
ATOM 3264 O O . LEU A 1 418 ? 3.043 10.273 30.094 1 91.5 418 LEU A O 1
ATOM 3268 N N . ASN A 1 419 ? 2.326 10.984 32.094 1 94.5 419 ASN A N 1
ATOM 3269 C CA . ASN A 1 419 ? 0.945 10.555 31.922 1 94.5 419 ASN A CA 1
ATOM 3270 C C . ASN A 1 419 ? -0.03 11.719 32.031 1 94.5 419 ASN A C 1
ATOM 3272 O O . ASN A 1 419 ? -0.452 12.078 33.156 1 94.5 419 ASN A O 1
ATOM 3276 N N . LEU A 1 420 ? -0.404 12.234 30.938 1 94.94 420 LEU A N 1
ATOM 3277 C CA . LEU A 1 420 ? -1.214 13.445 30.906 1 94.94 420 LEU A CA 1
ATOM 3278 C C . LEU A 1 420 ? -2.588 13.195 31.516 1 94.94 420 LEU A C 1
ATOM 3280 O O . LEU A 1 420 ? -3.172 14.102 32.125 1 94.94 420 LEU A O 1
ATOM 3284 N N . GLY A 1 421 ? -3.068 11.945 31.297 1 95.06 421 GLY A N 1
ATOM 3285 C CA . GLY A 1 421 ? -4.332 11.617 31.938 1 95.06 421 GLY A CA 1
ATOM 3286 C C . GLY A 1 421 ? -4.293 11.766 33.438 1 95.06 421 GLY A C 1
ATOM 3287 O O . GLY A 1 421 ? -5.199 12.352 34.031 1 95.06 421 GLY A O 1
ATOM 3288 N N . GLU A 1 422 ? -3.332 11.336 34.031 1 94.38 422 GLU A N 1
ATOM 3289 C CA . GLU A 1 422 ? -3.146 11.445 35.5 1 94.38 422 GLU A CA 1
ATOM 3290 C C . GLU A 1 422 ? -2.9 12.891 35.906 1 94.38 422 GLU A C 1
ATOM 3292 O O . GLU A 1 422 ? -3.416 13.344 36.938 1 94.38 422 GLU A O 1
ATOM 3297 N N . ILE A 1 423 ? -2.135 13.562 35.156 1 93.44 423 ILE A N 1
ATOM 3298 C CA . ILE A 1 423 ? -1.76 14.93 35.5 1 93.44 423 ILE A CA 1
ATOM 3299 C C . ILE A 1 423 ? -3.002 15.82 35.5 1 93.44 423 ILE A C 1
ATOM 3301 O O . ILE A 1 423 ? -3.229 16.578 36.438 1 93.44 423 ILE A O 1
ATOM 3305 N N . LEU A 1 424 ? -3.764 15.758 34.5 1 95.12 424 LEU A N 1
ATOM 3306 C CA . LEU A 1 424 ? -4.934 16.625 34.375 1 95.12 424 LEU A CA 1
ATOM 3307 C C . LEU A 1 424 ? -6.02 16.188 35.375 1 95.12 424 LEU A C 1
ATOM 3309 O O . LEU A 1 424 ? -6.801 17.016 35.844 1 95.12 424 LEU A O 1
ATOM 3313 N N . ASN A 1 425 ? -6.055 14.914 35.656 1 94.5 425 ASN A N 1
ATOM 3314 C CA . ASN A 1 425 ? -6.969 14.445 36.688 1 94.5 425 ASN A CA 1
ATOM 3315 C C . ASN A 1 425 ? -6.621 15.039 38.062 1 94.5 425 ASN A C 1
ATOM 3317 O O . ASN A 1 425 ? -7.488 15.578 38.75 1 94.5 425 ASN A O 1
ATOM 3321 N N . LYS A 1 426 ? -5.41 14.938 38.438 1 93.69 426 LYS A N 1
ATOM 3322 C CA . LYS A 1 426 ? -4.93 15.445 39.719 1 93.69 426 LYS A CA 1
ATOM 3323 C C . LYS A 1 426 ? -5.055 16.969 39.781 1 93.69 426 LYS A C 1
ATOM 3325 O O . LYS A 1 426 ? -5.379 17.531 40.812 1 93.69 426 LYS A O 1
ATOM 3330 N N . ALA A 1 427 ? -4.816 17.578 38.688 1 91.88 427 ALA A N 1
ATOM 3331 C CA . ALA A 1 427 ? -4.777 19.031 38.688 1 91.88 427 ALA A CA 1
ATOM 3332 C C . ALA A 1 427 ? -6.188 19.625 38.625 1 91.88 427 ALA A C 1
ATOM 3334 O O . ALA A 1 427 ? -6.477 20.641 39.25 1 91.88 427 ALA A O 1
ATOM 3335 N N . PHE A 1 428 ? -7.023 19 37.75 1 92.81 428 PHE A N 1
ATOM 3336 C CA . PHE A 1 428 ? -8.266 19.688 37.406 1 92.81 428 PHE A CA 1
ATOM 3337 C C . PHE A 1 428 ? -9.438 18.719 37.375 1 92.81 428 PHE A C 1
ATOM 3339 O O . PHE A 1 428 ? -10.555 19.094 37.031 1 92.81 428 PHE A O 1
ATOM 3346 N N . GLY A 1 429 ? -9.25 17.469 37.594 1 90.5 429 GLY A N 1
ATOM 3347 C CA . GLY A 1 429 ? -10.305 16.484 37.531 1 90.5 429 GLY A CA 1
ATOM 3348 C C . GLY A 1 429 ? -10.625 16.047 36.094 1 90.5 429 GLY A C 1
ATOM 3349 O O . GLY A 1 429 ? -11.734 15.586 35.844 1 90.5 429 GLY A O 1
ATOM 3350 N N . GLY A 1 430 ? -9.766 16.281 35.25 1 93 430 GLY A N 1
ATOM 3351 C CA . GLY A 1 430 ? -9.938 15.883 33.875 1 93 430 GLY A CA 1
ATOM 3352 C C . GLY A 1 430 ? -9.625 14.422 33.625 1 93 430 GLY A C 1
ATOM 3353 O O . GLY A 1 430 ? -9.836 13.578 34.5 1 93 430 GLY A O 1
ATOM 3354 N N . GLY A 1 431 ? -9.375 14.117 32.312 1 88.69 431 GLY A N 1
ATOM 3355 C CA . GLY A 1 431 ? -9.07 12.742 31.969 1 88.69 431 GLY A CA 1
ATOM 3356 C C . GLY A 1 431 ? -8.586 12.586 30.531 1 88.69 431 GLY A C 1
ATOM 3357 O O . GLY A 1 431 ? -8.586 13.555 29.766 1 88.69 431 GLY A O 1
ATOM 3358 N N . GLY A 1 432 ? -8.062 11.414 30.312 1 91.06 432 GLY A N 1
ATOM 3359 C CA . GLY A 1 432 ? -7.535 11.094 29 1 91.06 432 GLY A CA 1
ATOM 3360 C C . GLY A 1 432 ? -6.508 9.977 29.031 1 91.06 432 GLY A C 1
ATOM 3361 O O . GLY A 1 432 ? -6.512 9.141 29.922 1 91.06 432 GLY A O 1
ATOM 3362 N N . HIS A 1 433 ? -5.777 9.914 28 1 91.38 433 HIS A N 1
ATOM 3363 C CA . HIS A 1 433 ? -4.727 8.914 27.859 1 91.38 433 HIS A CA 1
ATOM 3364 C C . HIS A 1 433 ? -3.371 9.477 28.266 1 91.38 433 HIS A C 1
ATOM 3366 O O . HIS A 1 433 ? -3.27 10.641 28.672 1 91.38 433 HIS A O 1
ATOM 3372 N N . GLN A 1 434 ? -2.439 8.578 28.219 1 91.94 434 GLN A N 1
ATOM 3373 C CA . GLN A 1 434 ? -1.083 8.969 28.594 1 91.94 434 GLN A CA 1
ATOM 3374 C C . GLN A 1 434 ? -0.576 10.109 27.719 1 91.94 434 GLN A C 1
ATOM 3376 O O . GLN A 1 434 ? 0.02 11.062 28.219 1 91.94 434 GLN A O 1
ATOM 3381 N N . THR A 1 435 ? -0.894 10.117 26.422 1 94.06 435 THR A N 1
ATOM 3382 C CA . THR A 1 435 ? -0.259 11.055 25.5 1 94.06 435 THR A CA 1
ATOM 3383 C C . THR A 1 435 ? -1.211 12.195 25.141 1 94.06 435 THR A C 1
ATOM 3385 O O . THR A 1 435 ? -0.81 13.172 24.516 1 94.06 435 THR A O 1
ATOM 3388 N N . ALA A 1 436 ? -2.465 12.062 25.453 1 95.06 436 ALA A N 1
ATOM 3389 C CA . ALA A 1 436 ? -3.486 13.055 25.125 1 95.06 436 ALA A CA 1
ATOM 3390 C C . ALA A 1 436 ? -4.562 13.109 26.219 1 95.06 436 ALA A C 1
ATOM 3392 O O . ALA A 1 436 ? -5.137 12.086 26.578 1 95.06 436 ALA A O 1
ATOM 3393 N N . ALA A 1 437 ? -4.789 14.305 26.75 1 96.06 437 ALA A N 1
ATOM 3394 C CA . ALA A 1 437 ? -5.773 14.453 27.812 1 96.06 437 ALA A CA 1
ATOM 3395 C C . ALA A 1 437 ? -6.441 15.828 27.75 1 96.06 437 ALA A C 1
ATOM 3397 O O . ALA A 1 437 ? -5.984 16.719 27.031 1 96.06 437 ALA A O 1
ATOM 3398 N N . ALA A 1 438 ? -7.57 15.93 28.422 1 96.31 438 ALA A N 1
ATOM 3399 C CA . ALA A 1 438 ? -8.352 17.172 28.469 1 96.31 438 ALA A CA 1
ATOM 3400 C C . ALA A 1 438 ? -8.969 17.375 29.844 1 96.31 438 ALA A C 1
ATOM 3402 O O . ALA A 1 438 ? -9.086 16.438 30.625 1 96.31 438 ALA A O 1
ATOM 3403 N N . ALA A 1 439 ? -9.219 18.625 30.141 1 94.88 439 ALA A N 1
ATOM 3404 C CA . ALA A 1 439 ? -9.883 19 31.375 1 94.88 439 ALA A CA 1
ATOM 3405 C C . ALA A 1 439 ? -10.734 20.25 31.203 1 94.88 439 ALA A C 1
ATOM 3407 O O . ALA A 1 439 ? -10.539 21 30.234 1 94.88 439 ALA A O 1
ATOM 3408 N N . LYS A 1 440 ? -11.719 20.406 32.031 1 93.75 440 LYS A N 1
ATOM 3409 C CA . LYS A 1 440 ? -12.578 21.578 32.094 1 93.75 440 LYS A CA 1
ATOM 3410 C C . LYS A 1 440 ? -12.656 22.141 33.5 1 93.75 440 LYS A C 1
ATOM 3412 O O . LYS A 1 440 ? -12.719 21.391 34.469 1 93.75 440 LYS A O 1
ATOM 3417 N N . ILE A 1 441 ? -12.57 23.438 33.562 1 91.44 441 ILE A N 1
ATOM 3418 C CA . ILE A 1 441 ? -12.641 24.141 34.844 1 91.44 441 ILE A CA 1
ATOM 3419 C C . ILE A 1 441 ? -13.734 25.203 34.781 1 91.44 441 ILE A C 1
ATOM 3421 O O . ILE A 1 441 ? -13.711 26.078 33.906 1 91.44 441 ILE A O 1
ATOM 3425 N N . PRO A 1 442 ? -14.633 25.109 35.688 1 89.25 442 PRO A N 1
ATOM 3426 C CA . PRO A 1 442 ? -15.633 26.172 35.719 1 89.25 442 PRO A CA 1
ATOM 3427 C C . PRO A 1 442 ? -15.039 27.531 36.062 1 89.25 442 PRO A C 1
ATOM 3429 O O . PRO A 1 442 ? -14.164 27.625 36.938 1 89.25 442 PRO A O 1
ATOM 3432 N N . LEU A 1 443 ? -15.391 28.562 35.344 1 84.75 443 LEU A N 1
ATOM 3433 C CA . LEU A 1 443 ? -14.906 29.906 35.625 1 84.75 443 LEU A CA 1
ATOM 3434 C C . LEU A 1 443 ? -15.445 30.422 36.938 1 84.75 443 LEU A C 1
ATOM 3436 O O . LEU A 1 443 ? -14.805 31.234 37.594 1 84.75 443 LEU A O 1
ATOM 3440 N N . GLY A 1 444 ? -16.578 29.875 37.375 1 76.19 444 GLY A N 1
ATOM 3441 C CA . GLY A 1 444 ? -17.219 30.312 38.625 1 76.19 444 GLY A CA 1
ATOM 3442 C C . GLY A 1 444 ? -17.453 31.797 38.656 1 76.19 444 GLY A C 1
ATOM 3443 O O . GLY A 1 444 ? -18.062 32.375 37.75 1 76.19 444 GLY A O 1
ATOM 3444 N N . ILE A 1 445 ? -16.812 32.375 39.75 1 62.91 445 ILE A N 1
ATOM 3445 C CA . ILE A 1 445 ? -17.078 33.781 40.031 1 62.91 445 ILE A CA 1
ATOM 3446 C C . ILE A 1 445 ? -16.375 34.656 39.031 1 62.91 445 ILE A C 1
ATOM 3448 O O . ILE A 1 445 ? -16.719 35.844 38.875 1 62.91 445 ILE A O 1
ATOM 3452 N N . PHE A 1 446 ? -15.484 34.156 38.344 1 69.62 446 PHE A N 1
ATOM 3453 C CA . PHE A 1 446 ? -14.695 34.938 37.406 1 69.62 446 PHE A CA 1
ATOM 3454 C C . PHE A 1 446 ? -15.469 35.188 36.125 1 69.62 446 PHE A C 1
ATOM 3456 O O . PHE A 1 446 ? -15.062 36 35.281 1 69.62 446 PHE A O 1
ATOM 3463 N N . LYS A 1 447 ? -16.531 34.531 36 1 69.62 447 LYS A N 1
ATOM 3464 C CA . LYS A 1 447 ? -17.375 34.75 34.844 1 69.62 447 LYS A CA 1
ATOM 3465 C C . LYS A 1 447 ? -17.797 36.188 34.719 1 69.62 447 LYS A C 1
ATOM 3467 O O . LYS A 1 447 ? -17.969 36.719 33.594 1 69.62 447 LYS A O 1
ATOM 3472 N N . ALA A 1 448 ? -17.844 36.812 35.844 1 67 448 ALA A N 1
ATOM 3473 C CA . ALA A 1 448 ? -18.438 38.156 35.906 1 67 448 ALA A CA 1
ATOM 3474 C C . ALA A 1 448 ? -17.359 39.25 35.75 1 67 448 ALA A C 1
ATOM 3476 O O . ALA A 1 448 ? -17.672 40.438 35.688 1 67 448 ALA A O 1
ATOM 3477 N N . VAL A 1 449 ? -16.203 38.781 35.562 1 69.62 449 VAL A N 1
ATOM 3478 C CA . VAL A 1 449 ? -15.117 39.75 35.469 1 69.62 449 VAL A CA 1
ATOM 3479 C C . VAL A 1 449 ? -15.195 40.469 34.125 1 69.62 449 VAL A C 1
ATOM 3481 O O . VAL A 1 449 ? -15.289 39.844 33.094 1 69.62 449 VAL A O 1
ATOM 3484 N N . SER A 1 450 ? -15.328 41.75 34.188 1 72.88 450 SER A N 1
ATOM 3485 C CA . SER A 1 450 ? -15.492 42.562 32.969 1 72.88 450 SER A CA 1
ATOM 3486 C C . SER A 1 450 ? -14.156 42.812 32.281 1 72.88 450 SER A C 1
ATOM 3488 O O . SER A 1 450 ? -14.102 42.969 31.062 1 72.88 450 SER A O 1
ATOM 3490 N N . ASP A 1 451 ? -13.125 42.781 33.125 1 78.69 451 ASP A N 1
ATOM 3491 C CA . ASP A 1 451 ? -11.797 43 32.562 1 78.69 451 ASP A CA 1
ATOM 3492 C C . ASP A 1 451 ? -11.242 41.688 31.969 1 78.69 451 ASP A C 1
ATOM 3494 O O . ASP A 1 451 ? -10.594 40.906 32.656 1 78.69 451 ASP A O 1
ATOM 3498 N N . LYS A 1 452 ? -11.336 41.594 30.688 1 77.25 452 LYS A N 1
ATOM 3499 C CA . LYS A 1 452 ? -10.961 40.375 29.984 1 77.25 452 LYS A CA 1
ATOM 3500 C C . LYS A 1 452 ? -9.453 40.156 30.031 1 77.25 452 LYS A C 1
ATOM 3502 O O . LYS A 1 452 ? -9 39 30.078 1 77.25 452 LYS A O 1
ATOM 3507 N N . GLU A 1 453 ? -8.781 41.125 30.047 1 82.12 453 GLU A N 1
ATOM 3508 C CA . GLU A 1 453 ? -7.324 41 30.094 1 82.12 453 GLU A CA 1
ATOM 3509 C C . GLU A 1 453 ? -6.855 40.5 31.469 1 82.12 453 GLU A C 1
ATOM 3511 O O . GLU A 1 453 ? -5.941 39.688 31.547 1 82.12 453 GLU A O 1
ATOM 3516 N N . ALA A 1 454 ? -7.441 41.094 32.438 1 81.25 454 ALA A N 1
ATOM 3517 C CA . ALA A 1 454 ? -7.105 40.625 33.781 1 81.25 454 ALA A CA 1
ATOM 3518 C C . ALA A 1 454 ? -7.492 39.188 34 1 81.25 454 ALA A C 1
ATOM 3520 O O . ALA A 1 454 ? -6.754 38.406 34.625 1 81.25 454 ALA A O 1
ATOM 3521 N N . LEU A 1 455 ? -8.609 38.938 33.5 1 81 455 LEU A N 1
ATOM 3522 C CA . LEU A 1 455 ? -9.07 37.531 33.594 1 81 455 LEU A CA 1
ATOM 3523 C C . LEU A 1 455 ? -8.086 36.594 32.906 1 81 455 LEU A C 1
ATOM 3525 O O . LEU A 1 455 ? -7.758 35.531 33.469 1 81 455 LEU A O 1
ATOM 3529 N N . ARG A 1 456 ? -7.695 36.969 31.734 1 81.75 456 ARG A N 1
ATOM 3530 C CA . ARG A 1 456 ? -6.73 36.188 30.984 1 81.75 456 ARG A CA 1
ATOM 3531 C C . ARG A 1 456 ? -5.473 35.938 31.797 1 81.75 456 ARG A C 1
ATOM 3533 O O . ARG A 1 456 ? -5.02 34.781 31.891 1 81.75 456 ARG A O 1
ATOM 3540 N N . LYS A 1 457 ? -4.957 36.906 32.344 1 83.75 457 LYS A N 1
ATOM 3541 C CA . LYS A 1 457 ? -3.711 36.781 33.094 1 83.75 457 LYS A CA 1
ATOM 3542 C C . LYS A 1 457 ? -3.881 35.875 34.281 1 83.75 457 LYS A C 1
ATOM 3544 O O . LYS A 1 457 ? -3.006 35.031 34.594 1 83.75 457 LYS A O 1
ATOM 3549 N N . LEU A 1 458 ? -4.957 36.062 34.906 1 81.06 458 LEU A N 1
ATOM 3550 C CA . LEU A 1 458 ? -5.219 35.25 36.125 1 81.06 458 LEU A CA 1
ATOM 3551 C C . LEU A 1 458 ? -5.383 33.781 35.75 1 81.06 458 LEU A C 1
ATOM 3553 O O . LEU A 1 458 ? -4.844 32.906 36.469 1 81.06 458 LEU A O 1
ATOM 3557 N N . VAL A 1 459 ? -6.086 33.594 34.75 1 82.25 459 VAL A N 1
ATOM 3558 C CA . VAL A 1 459 ? -6.363 32.219 34.344 1 82.25 459 VAL A CA 1
ATOM 3559 C C . VAL A 1 459 ? -5.062 31.547 33.906 1 82.25 459 VAL A C 1
ATOM 3561 O O . VAL A 1 459 ? -4.789 30.406 34.312 1 82.25 459 VAL A O 1
ATOM 3564 N N . GLU A 1 460 ? -4.34 32.219 33.125 1 85.44 460 GLU A N 1
ATOM 3565 C CA . GLU A 1 460 ? -3.072 31.672 32.625 1 85.44 460 GLU A CA 1
ATOM 3566 C C . GLU A 1 460 ? -2.143 31.312 33.781 1 85.44 460 GLU A C 1
ATOM 3568 O O . GLU A 1 460 ? -1.525 30.25 33.781 1 85.44 460 GLU A O 1
ATOM 3573 N N . GLU A 1 461 ? -2.062 32.219 34.719 1 85.12 461 GLU A N 1
ATOM 3574 C CA . GLU A 1 461 ? -1.163 32 35.844 1 85.12 461 GLU A CA 1
ATOM 3575 C C . GLU A 1 461 ? -1.629 30.844 36.719 1 85.12 461 GLU A C 1
ATOM 3577 O O . GLU A 1 461 ? -0.815 30.031 37.156 1 85.12 461 GLU A O 1
ATOM 3582 N N . ALA A 1 462 ? -2.867 30.828 36.969 1 85.06 462 ALA A N 1
ATOM 3583 C CA . ALA A 1 462 ? -3.422 29.781 37.844 1 85.06 462 ALA A CA 1
ATOM 3584 C C . ALA A 1 462 ? -3.232 28.406 37.219 1 85.06 462 ALA A C 1
ATOM 3586 O O . ALA A 1 462 ? -2.828 27.453 37.906 1 85.06 462 ALA A O 1
ATOM 3587 N N . ILE A 1 463 ? -3.539 28.297 36 1 87.5 463 ILE A N 1
ATOM 3588 C CA . ILE A 1 463 ? -3.447 27.031 35.312 1 87.5 463 ILE A CA 1
ATOM 3589 C C . ILE A 1 463 ? -1.989 26.578 35.25 1 87.5 463 ILE A C 1
ATOM 3591 O O . ILE A 1 463 ? -1.675 25.422 35.5 1 87.5 463 ILE A O 1
ATOM 3595 N N . ARG A 1 464 ? -1.182 27.438 34.875 1 87 464 ARG A N 1
ATOM 3596 C CA . ARG A 1 464 ? 0.246 27.141 34.781 1 87 464 ARG A CA 1
ATOM 3597 C C . ARG A 1 464 ? 0.783 26.656 36.125 1 87 464 ARG A C 1
ATOM 3599 O O . ARG A 1 464 ? 1.479 25.641 36.188 1 87 464 ARG A O 1
ATOM 3606 N N . ALA A 1 465 ? 0.44 27.359 37.094 1 88.19 465 ALA A N 1
ATOM 3607 C CA . ALA A 1 465 ? 0.929 27.031 38.438 1 88.19 465 ALA A CA 1
ATOM 3608 C C . ALA A 1 465 ? 0.467 25.641 38.875 1 88.19 465 ALA A C 1
ATOM 3610 O O . ALA A 1 465 ? 1.243 24.875 39.438 1 88.19 465 ALA A O 1
ATOM 3611 N N . LYS A 1 466 ? -0.719 25.391 38.594 1 90.5 466 LYS A N 1
ATOM 3612 C CA . LYS A 1 466 ? -1.285 24.109 39 1 90.5 466 LYS A CA 1
ATOM 3613 C C . LYS A 1 466 ? -0.652 22.953 38.219 1 90.5 466 LYS A C 1
ATOM 3615 O O . LYS A 1 466 ? -0.349 21.906 38.812 1 90.5 466 LYS A O 1
ATOM 3620 N N . ILE A 1 467 ? -0.492 23.156 36.969 1 89.19 467 ILE A N 1
ATOM 3621 C CA . ILE A 1 467 ? 0.104 22.125 36.125 1 89.19 467 ILE A CA 1
ATOM 3622 C C . ILE A 1 467 ? 1.535 21.844 36.594 1 89.19 467 ILE A C 1
ATOM 3624 O O . ILE A 1 467 ? 1.938 20.688 36.719 1 89.19 467 ILE A O 1
ATOM 3628 N N . LEU A 1 468 ? 2.24 22.875 36.844 1 88.12 468 LEU A N 1
ATOM 3629 C CA . LEU A 1 468 ? 3.633 22.734 37.25 1 88.12 468 LEU A CA 1
ATOM 3630 C C . LEU A 1 468 ? 3.73 22.078 38.625 1 88.12 468 LEU A C 1
ATOM 3632 O O . LEU A 1 468 ? 4.648 21.297 38.875 1 88.12 468 LEU A O 1
ATOM 3636 N N . GLU A 1 469 ? 2.83 22.453 39.406 1 90.12 469 GLU A N 1
ATOM 3637 C CA . GLU A 1 469 ? 2.779 21.844 40.75 1 90.12 469 GLU A CA 1
ATOM 3638 C C . GLU A 1 469 ? 2.615 20.328 40.656 1 90.12 469 GLU A C 1
ATOM 3640 O O . GLU A 1 469 ? 3.322 19.594 41.344 1 90.12 469 GLU A O 1
ATOM 3645 N N . VAL A 1 470 ? 1.755 19.953 39.812 1 90.62 470 VAL A N 1
ATOM 3646 C CA . VAL A 1 470 ? 1.436 18.531 39.719 1 90.62 470 VAL A CA 1
ATOM 3647 C C . VAL A 1 470 ? 2.6 17.781 39.062 1 90.62 470 VAL A C 1
ATOM 3649 O O . VAL A 1 470 ? 2.883 16.641 39.438 1 90.62 470 VAL A O 1
ATOM 3652 N N . ILE A 1 471 ? 3.273 18.469 38.125 1 87.69 471 ILE A N 1
ATOM 3653 C CA . ILE A 1 471 ? 4.391 17.828 37.438 1 87.69 471 ILE A CA 1
ATOM 3654 C C . ILE A 1 471 ? 5.625 17.844 38.344 1 87.69 471 ILE A C 1
ATOM 3656 O O . ILE A 1 471 ? 6.562 17.078 38.125 1 87.69 471 ILE A O 1
ATOM 3660 N N . GLY A 1 472 ? 5.562 18.438 39.469 1 77.62 472 GLY A N 1
ATOM 3661 C CA . GLY A 1 472 ? 6.656 18.5 40.438 1 77.62 472 GLY A CA 1
ATOM 3662 C C . GLY A 1 472 ? 7.715 19.531 40.062 1 77.62 472 GLY A C 1
ATOM 3663 O O . GLY A 1 472 ? 8.898 19.328 40.344 1 77.62 472 GLY A O 1
ATOM 3664 N N . ILE A 1 473 ? 7.441 20.406 39.156 1 66.88 473 ILE A N 1
ATOM 3665 C CA . ILE A 1 473 ? 8.414 21.406 38.75 1 66.88 473 ILE A CA 1
ATOM 3666 C C . ILE A 1 473 ? 8.195 22.703 39.531 1 66.88 473 ILE A C 1
ATOM 3668 O O . ILE A 1 473 ? 7.094 23.266 39.5 1 66.88 473 ILE A O 1
ATOM 3672 N N . LYS A 1 474 ? 8.914 23.016 40.625 1 56.12 474 LYS A N 1
ATOM 3673 C CA . LYS A 1 474 ? 8.852 24.297 41.344 1 56.12 474 LYS A CA 1
ATOM 3674 C C . LYS A 1 474 ? 9.242 25.453 40.438 1 56.12 474 LYS A C 1
ATOM 3676 O O . LYS A 1 474 ? 10.211 25.359 39.688 1 56.12 474 LYS A O 1
ATOM 3681 N N . GLU A 1 475 ? 8.227 26.391 40.031 1 51.91 475 GLU A N 1
ATOM 3682 C CA . GLU A 1 475 ? 8.453 27.609 39.25 1 51.91 475 GLU A CA 1
ATOM 3683 C C . GLU A 1 475 ? 9.719 28.328 39.719 1 51.91 475 GLU A C 1
ATOM 3685 O O . GLU A 1 475 ? 9.859 28.625 40.906 1 51.91 475 GLU A O 1
ATOM 3690 N N . GLU A 1 476 ? 10.844 28.062 39.281 1 42.12 476 GLU A N 1
ATOM 3691 C CA . GLU A 1 476 ? 11.82 29.094 39.625 1 42.12 476 GLU A CA 1
ATOM 3692 C C . GLU A 1 476 ? 11.391 30.453 39.125 1 42.12 476 GLU A C 1
ATOM 3694 O O . GLU A 1 476 ? 11.07 30.609 37.938 1 42.12 476 GLU A O 1
ATOM 3699 N N . GLU A 1 477 ? 10.625 31.25 39.875 1 39.38 477 GLU A N 1
ATOM 3700 C CA . GLU A 1 477 ? 10.375 32.688 39.688 1 39.38 477 GLU A CA 1
ATOM 3701 C C . GLU A 1 477 ? 11.594 33.375 39.094 1 39.38 477 GLU A C 1
ATOM 3703 O O . GLU A 1 477 ? 12.656 33.406 39.719 1 39.38 477 GLU A O 1
ATOM 3708 N N . LYS A 1 478 ? 12 33.406 37.844 1 36.88 478 LYS A N 1
ATOM 3709 C CA . LYS A 1 478 ? 12.734 34.594 37.438 1 36.88 478 LYS A CA 1
ATOM 3710 C C . LYS A 1 478 ? 11.781 35.75 37.125 1 36.88 478 LYS A C 1
ATOM 3712 O O . LYS A 1 478 ? 10.75 35.531 36.469 1 36.88 478 LYS A O 1
ATOM 3717 N N . MET B 1 1 ? -19.766 -23.688 10.25 1 45.56 1 MET B N 1
ATOM 3718 C CA . MET B 1 1 ? -19.844 -25.078 9.828 1 45.56 1 MET B CA 1
ATOM 3719 C C . MET B 1 1 ? -18.594 -25.484 9.062 1 45.56 1 MET B C 1
ATOM 3721 O O . MET B 1 1 ? -18.062 -24.703 8.273 1 45.56 1 MET B O 1
ATOM 3725 N N . MET B 1 2 ? -17.938 -26.422 9.648 1 56.5 2 MET B N 1
ATOM 3726 C CA . MET B 1 2 ? -16.688 -26.906 9.07 1 56.5 2 MET B CA 1
ATOM 3727 C C . MET B 1 2 ? -16.906 -27.391 7.637 1 56.5 2 MET B C 1
ATOM 3729 O O . MET B 1 2 ? -17.891 -28.062 7.344 1 56.5 2 MET B O 1
ATOM 3733 N N . ASN B 1 3 ? -16.219 -26.734 6.605 1 65.12 3 ASN B N 1
ATOM 3734 C CA . ASN B 1 3 ? -16.297 -27.156 5.211 1 65.12 3 ASN B CA 1
ATOM 3735 C C . ASN B 1 3 ? -15.758 -28.562 5.02 1 65.12 3 ASN B C 1
ATOM 3737 O O . ASN B 1 3 ? -14.734 -28.938 5.602 1 65.12 3 ASN B O 1
ATOM 3741 N N . MET B 1 4 ? -16.703 -29.516 4.574 1 87.62 4 MET B N 1
ATOM 3742 C CA . MET B 1 4 ? -16.25 -30.875 4.25 1 87.62 4 MET B CA 1
ATOM 3743 C C . MET B 1 4 ? -15.797 -30.969 2.799 1 87.62 4 MET B C 1
ATOM 3745 O O . MET B 1 4 ? -16.531 -30.578 1.888 1 87.62 4 MET B O 1
ATOM 3749 N N . ILE B 1 5 ? -14.453 -31.375 2.627 1 95.69 5 ILE B N 1
ATOM 3750 C CA . ILE B 1 5 ? -13.906 -31.547 1.286 1 95.69 5 ILE B CA 1
ATOM 3751 C C . ILE B 1 5 ? -13.742 -33.031 0.975 1 95.69 5 ILE B C 1
ATOM 3753 O O . ILE B 1 5 ? -13.164 -33.781 1.767 1 95.69 5 ILE B O 1
ATOM 3757 N N . THR B 1 6 ? -14.375 -33.469 -0.025 1 97.25 6 THR B N 1
ATOM 3758 C CA . THR B 1 6 ? -14.195 -34.844 -0.475 1 97.25 6 THR B CA 1
ATOM 3759 C C . THR B 1 6 ? -13.242 -34.906 -1.669 1 97.25 6 THR B C 1
ATOM 3761 O O . THR B 1 6 ? -13.453 -34.219 -2.668 1 97.25 6 THR B O 1
ATOM 3764 N N . VAL B 1 7 ? -12.211 -35.656 -1.553 1 97.81 7 VAL B N 1
ATOM 3765 C CA . VAL B 1 7 ? -11.211 -35.844 -2.605 1 97.81 7 VAL B CA 1
ATOM 3766 C C . VAL B 1 7 ? -11.359 -37.219 -3.244 1 97.81 7 VAL B C 1
ATOM 3768 O O . VAL B 1 7 ? -11.18 -38.219 -2.578 1 97.81 7 VAL B O 1
ATOM 3771 N N . ILE B 1 8 ? -11.734 -37.219 -4.504 1 98.5 8 ILE B N 1
ATOM 3772 C CA . ILE B 1 8 ? -11.883 -38.469 -5.227 1 98.5 8 ILE B CA 1
ATOM 3773 C C . ILE B 1 8 ? -10.672 -38.688 -6.129 1 98.5 8 ILE B C 1
ATOM 3775 O O . ILE B 1 8 ? -10.461 -37.938 -7.094 1 98.5 8 ILE B O 1
ATOM 3779 N N . GLY B 1 9 ? -9.977 -39.719 -5.961 1 97.31 9 GLY B N 1
ATOM 3780 C CA . GLY B 1 9 ? -8.695 -39.969 -6.602 1 97.31 9 GLY B CA 1
ATOM 3781 C C . GLY B 1 9 ? -7.516 -39.594 -5.73 1 97.31 9 GLY B C 1
ATOM 3782 O O . GLY B 1 9 ? -7.215 -38.406 -5.551 1 97.31 9 GLY B O 1
ATOM 3783 N N . PHE B 1 10 ? -6.836 -40.625 -5.273 1 96.62 10 PHE B N 1
ATOM 3784 C CA . PHE B 1 10 ? -5.746 -40.406 -4.332 1 96.62 10 PHE B CA 1
ATOM 3785 C C . PHE B 1 10 ? -4.449 -41 -4.852 1 96.62 10 PHE B C 1
ATOM 3787 O O . PHE B 1 10 ? -3.73 -41.688 -4.109 1 96.62 10 PHE B O 1
ATOM 3794 N N . GLY B 1 11 ? -4.25 -40.844 -6.117 1 93.81 11 GLY B N 1
ATOM 3795 C CA . GLY B 1 11 ? -2.963 -41.156 -6.707 1 93.81 11 GLY B CA 1
ATOM 3796 C C . GLY B 1 11 ? -1.907 -40.094 -6.473 1 93.81 11 GLY B C 1
ATOM 3797 O O . GLY B 1 11 ? -1.901 -39.438 -5.43 1 93.81 11 GLY B O 1
ATOM 3798 N N . SER B 1 12 ? -0.96 -40 -7.445 1 93.19 12 SER B N 1
ATOM 3799 C CA . SER B 1 12 ? 0.143 -39.062 -7.312 1 93.19 12 SER B CA 1
ATOM 3800 C C . SER B 1 12 ? -0.366 -37.625 -7.199 1 93.19 12 SER B C 1
ATOM 3802 O O . SER B 1 12 ? 0.107 -36.844 -6.359 1 93.19 12 SER B O 1
ATOM 3804 N N . PHE B 1 13 ? -1.34 -37.281 -8.008 1 95.81 13 PHE B N 1
ATOM 3805 C CA . PHE B 1 13 ? -1.869 -35.906 -8.008 1 95.81 13 PHE B CA 1
ATOM 3806 C C . PHE B 1 13 ? -2.725 -35.656 -6.773 1 95.81 13 PHE B C 1
ATOM 3808 O O . PHE B 1 13 ? -2.545 -34.656 -6.082 1 95.81 13 PHE B O 1
ATOM 3815 N N . GLY B 1 14 ? -3.654 -36.562 -6.445 1 96 14 GLY B N 1
ATOM 3816 C CA . GLY B 1 14 ? -4.508 -36.406 -5.277 1 96 14 GLY B CA 1
ATOM 3817 C C . GLY B 1 14 ? -3.73 -36.281 -3.982 1 96 14 GLY B C 1
ATOM 3818 O O . GLY B 1 14 ? -4.105 -35.5 -3.109 1 96 14 GLY B O 1
ATOM 3819 N N . ARG B 1 15 ? -2.668 -37.062 -3.895 1 94.62 15 ARG B N 1
ATOM 3820 C CA . ARG B 1 15 ? -1.827 -37 -2.703 1 94.62 15 ARG B CA 1
ATOM 3821 C C . ARG B 1 15 ? -1.236 -35.594 -2.525 1 94.62 15 ARG B C 1
ATOM 3823 O O . ARG B 1 15 ? -1.193 -35.062 -1.41 1 94.62 15 ARG B O 1
ATOM 3830 N N . LYS B 1 16 ? -0.731 -35.031 -3.643 1 95.25 16 LYS B N 1
ATOM 3831 C CA . LYS B 1 16 ? -0.187 -33.656 -3.578 1 95.25 16 LYS B CA 1
ATOM 3832 C C . LYS B 1 16 ? -1.258 -32.656 -3.168 1 95.25 16 LYS B C 1
ATOM 3834 O O . LYS B 1 16 ? -1.001 -31.766 -2.357 1 95.25 16 LYS B O 1
ATOM 3839 N N . VAL B 1 17 ? -2.445 -32.812 -3.719 1 96.56 17 VAL B N 1
ATOM 3840 C CA . VAL B 1 17 ? -3.551 -31.906 -3.414 1 96.56 17 VAL B CA 1
ATOM 3841 C C . VAL B 1 17 ? -3.873 -31.969 -1.922 1 96.56 17 VAL B C 1
ATOM 3843 O O . VAL B 1 17 ? -3.941 -30.938 -1.252 1 96.56 17 VAL B O 1
ATOM 3846 N N . VAL B 1 18 ? -4.023 -33.188 -1.389 1 95.25 18 VAL B N 1
ATOM 3847 C CA . VAL B 1 18 ? -4.387 -33.375 0.011 1 95.25 18 VAL B CA 1
ATOM 3848 C C . VAL B 1 18 ? -3.32 -32.75 0.914 1 95.25 18 VAL B C 1
ATOM 3850 O O . VAL B 1 18 ? -3.641 -32.156 1.935 1 95.25 18 VAL B O 1
ATOM 3853 N N . ASN B 1 19 ? -2.09 -32.875 0.538 1 92.75 19 ASN B N 1
ATOM 3854 C CA . ASN B 1 19 ? -0.999 -32.312 1.323 1 92.75 19 ASN B CA 1
ATOM 3855 C C . ASN B 1 19 ? -1.118 -30.812 1.436 1 92.75 19 ASN B C 1
ATOM 3857 O O . ASN B 1 19 ? -0.702 -30.219 2.436 1 92.75 19 ASN B O 1
ATOM 3861 N N . PHE B 1 20 ? -1.691 -30.125 0.428 1 93.38 20 PHE B N 1
ATOM 3862 C CA . PHE B 1 20 ? -1.804 -28.656 0.417 1 93.38 20 PHE B CA 1
ATOM 3863 C C . PHE B 1 20 ? -3.029 -28.203 1.199 1 93.38 20 PHE B C 1
ATOM 3865 O O . PHE B 1 20 ? -3.09 -27.062 1.661 1 93.38 20 PHE B O 1
ATOM 3872 N N . ILE B 1 21 ? -4.055 -29.094 1.46 1 92.75 21 ILE B N 1
ATOM 3873 C CA . ILE B 1 21 ? -5.312 -28.562 1.965 1 92.75 21 ILE B CA 1
ATOM 3874 C C . ILE B 1 21 ? -5.684 -29.25 3.273 1 92.75 21 ILE B C 1
ATOM 3876 O O . ILE B 1 21 ? -6.652 -28.875 3.934 1 92.75 21 ILE B O 1
ATOM 3880 N N . LYS B 1 22 ? -4.957 -30.281 3.768 1 86.5 22 LYS B N 1
ATOM 3881 C CA . LYS B 1 22 ? -5.371 -31.125 4.883 1 86.5 22 LYS B CA 1
ATOM 3882 C C . LYS B 1 22 ? -5.348 -30.359 6.199 1 86.5 22 LYS B C 1
ATOM 3884 O O . LYS B 1 22 ? -6.078 -30.688 7.133 1 86.5 22 LYS B O 1
ATOM 3889 N N . ASN B 1 23 ? -4.535 -29.312 6.434 1 79.69 23 ASN B N 1
ATOM 3890 C CA . ASN B 1 23 ? -4.387 -28.641 7.723 1 79.69 23 ASN B CA 1
ATOM 3891 C C . ASN B 1 23 ? -5.52 -27.641 7.973 1 79.69 23 ASN B C 1
ATOM 3893 O O . ASN B 1 23 ? -5.73 -27.203 9.102 1 79.69 23 ASN B O 1
ATOM 3897 N N . LYS B 1 24 ? -6.348 -27.422 7.047 1 70.75 24 LYS B N 1
ATOM 3898 C CA . LYS B 1 24 ? -7.281 -26.312 7.219 1 70.75 24 LYS B CA 1
ATOM 3899 C C . LYS B 1 24 ? -8.727 -26.812 7.281 1 70.75 24 LYS B C 1
ATOM 3901 O O . LYS B 1 24 ? -9.602 -26.125 7.809 1 70.75 24 LYS B O 1
ATOM 3906 N N . GLU B 1 25 ? -9.039 -28.125 6.797 1 78.5 25 GLU B N 1
ATOM 3907 C CA . GLU B 1 25 ? -10.414 -28.594 6.629 1 78.5 25 GLU B CA 1
ATOM 3908 C C . GLU B 1 25 ? -10.516 -30.094 6.801 1 78.5 25 GLU B C 1
ATOM 3910 O O . GLU B 1 25 ? -9.539 -30.828 6.582 1 78.5 25 GLU B O 1
ATOM 3915 N N . PRO B 1 26 ? -11.695 -30.5 7.32 1 88.81 26 PRO B N 1
ATOM 3916 C CA . PRO B 1 26 ? -11.906 -31.953 7.285 1 88.81 26 PRO B CA 1
ATOM 3917 C C . PRO B 1 26 ? -11.938 -32.5 5.863 1 88.81 26 PRO B C 1
ATOM 3919 O O . PRO B 1 26 ? -12.594 -31.938 4.988 1 88.81 26 PRO B O 1
ATOM 3922 N N . ILE B 1 27 ? -11.211 -33.625 5.656 1 94.62 27 ILE B N 1
ATOM 3923 C CA . ILE B 1 27 ? -11.062 -34.156 4.312 1 94.62 27 ILE B CA 1
ATOM 3924 C C . ILE B 1 27 ? -11.5 -35.625 4.297 1 94.62 27 ILE B C 1
ATOM 3926 O O . ILE B 1 27 ? -11.195 -36.375 5.223 1 94.62 27 ILE B O 1
ATOM 3930 N N . THR B 1 28 ? -12.32 -35.969 3.383 1 96 28 THR B N 1
ATOM 3931 C CA . THR B 1 28 ? -12.641 -37.344 3.062 1 96 28 THR B CA 1
ATOM 3932 C C . THR B 1 28 ? -12.016 -37.75 1.732 1 96 28 THR B C 1
ATOM 3934 O O . THR B 1 28 ? -12.188 -37.062 0.724 1 96 28 THR B O 1
ATOM 3937 N N . ILE B 1 29 ? -11.305 -38.875 1.729 1 97.06 29 ILE B N 1
ATOM 3938 C CA . ILE B 1 29 ? -10.625 -39.344 0.526 1 97.06 29 ILE B CA 1
ATOM 3939 C C . ILE B 1 29 ? -11.305 -40.625 0.029 1 97.06 29 ILE B C 1
ATOM 3941 O O . ILE B 1 29 ? -11.648 -41.5 0.825 1 97.06 29 ILE B O 1
ATOM 3945 N N . ILE B 1 30 ? -11.555 -40.688 -1.261 1 97.94 30 ILE B N 1
ATOM 3946 C CA . ILE B 1 30 ? -12.062 -41.875 -1.894 1 97.94 30 ILE B CA 1
ATOM 3947 C C . ILE B 1 30 ? -11.07 -42.375 -2.947 1 97.94 30 ILE B C 1
ATOM 3949 O O . ILE B 1 30 ? -10.672 -41.625 -3.832 1 97.94 30 ILE B O 1
ATOM 3953 N N . ASP B 1 31 ? -10.641 -43.562 -2.904 1 97.12 31 ASP B N 1
ATOM 3954 C CA . ASP B 1 31 ? -9.812 -44.219 -3.926 1 97.12 31 ASP B CA 1
ATOM 3955 C C . ASP B 1 31 ? -9.961 -45.719 -3.885 1 97.12 31 ASP B C 1
ATOM 3957 O O . ASP B 1 31 ? -10.32 -46.312 -2.852 1 97.12 31 ASP B O 1
ATOM 3961 N N . LYS B 1 32 ? -9.641 -46.375 -5.004 1 95.25 32 LYS B N 1
ATOM 3962 C CA . LYS B 1 32 ? -9.719 -47.812 -5.078 1 95.25 32 LYS B CA 1
ATOM 3963 C C . LYS B 1 32 ? -8.594 -48.469 -4.281 1 95.25 32 LYS B C 1
ATOM 3965 O O . LYS B 1 32 ? -8.758 -49.562 -3.754 1 95.25 32 LYS B O 1
ATOM 3970 N N . ASN B 1 33 ? -7.449 -47.844 -4.238 1 91.25 33 ASN B N 1
ATOM 3971 C CA . ASN B 1 33 ? -6.258 -48.344 -3.566 1 91.25 33 ASN B CA 1
ATOM 3972 C C . ASN B 1 33 ? -5.566 -47.25 -2.75 1 91.25 33 ASN B C 1
ATOM 3974 O O . ASN B 1 33 ? -5.113 -46.25 -3.305 1 91.25 33 ASN B O 1
ATOM 3978 N N . ILE B 1 34 ? -5.543 -47.5 -1.459 1 91.5 34 ILE B N 1
ATOM 3979 C CA . ILE B 1 34 ? -4.844 -46.562 -0.581 1 91.5 34 ILE B CA 1
ATOM 3980 C C . ILE B 1 34 ? -3.908 -47.344 0.347 1 91.5 34 ILE B C 1
ATOM 3982 O O . ILE B 1 34 ? -4.363 -48.031 1.266 1 91.5 34 ILE B O 1
ATOM 3986 N N . ASP B 1 35 ? -2.664 -47.188 0.109 1 88.19 35 ASP B N 1
ATOM 3987 C CA . ASP B 1 35 ? -1.666 -48 0.827 1 88.19 35 ASP B CA 1
ATOM 3988 C C . ASP B 1 35 ? -1.444 -47.438 2.234 1 88.19 35 ASP B C 1
ATOM 3990 O O . ASP B 1 35 ? -1.1 -48.188 3.152 1 88.19 35 ASP B O 1
ATOM 3994 N N . ASP B 1 36 ? -1.632 -46.156 2.467 1 88.62 36 ASP B N 1
ATOM 3995 C CA . ASP B 1 36 ? -1.31 -45.531 3.744 1 88.62 36 ASP B CA 1
ATOM 3996 C C . ASP B 1 36 ? -2.568 -45.031 4.434 1 88.62 36 ASP B C 1
ATOM 3998 O O . ASP B 1 36 ? -2.545 -43.969 5.055 1 88.62 36 ASP B O 1
ATOM 4002 N N . ALA B 1 37 ? -3.65 -45.781 4.309 1 87.12 37 ALA B N 1
ATOM 4003 C CA . ALA B 1 37 ? -4.945 -45.375 4.84 1 87.12 37 ALA B CA 1
ATOM 4004 C C . ALA B 1 37 ? -4.871 -45.125 6.348 1 87.12 37 ALA B C 1
ATOM 4006 O O . ALA B 1 37 ? -5.398 -44.125 6.852 1 87.12 37 ALA B O 1
ATOM 4007 N N . ASP B 1 38 ? -4.152 -46 7.043 1 88.69 38 ASP B N 1
ATOM 4008 C CA . ASP B 1 38 ? -4.062 -45.906 8.5 1 88.69 38 ASP B CA 1
ATOM 4009 C C . ASP B 1 38 ? -3.375 -44.594 8.922 1 88.69 38 ASP B C 1
ATOM 4011 O O . ASP B 1 38 ? -3.803 -43.969 9.883 1 88.69 38 ASP B O 1
ATOM 4015 N N . ASP B 1 39 ? -2.324 -44.312 8.242 1 90.06 39 ASP B N 1
ATOM 4016 C CA . ASP B 1 39 ? -1.583 -43.094 8.562 1 90.06 39 ASP B CA 1
ATOM 4017 C C . ASP B 1 39 ? -2.436 -41.844 8.32 1 90.06 39 ASP B C 1
ATOM 4019 O O . ASP B 1 39 ? -2.385 -40.875 9.094 1 90.06 39 ASP B O 1
ATOM 4023 N N . LEU B 1 40 ? -3.195 -41.906 7.324 1 90.06 40 LEU B N 1
ATOM 4024 C CA . LEU B 1 40 ? -4.074 -40.781 6.977 1 90.06 40 LEU B CA 1
ATOM 4025 C C . LEU B 1 40 ? -5.16 -40.594 8.031 1 90.06 40 LEU B C 1
ATOM 4027 O O . LEU B 1 40 ? -5.469 -39.469 8.414 1 90.06 40 LEU B O 1
ATOM 4031 N N . VAL B 1 41 ? -5.672 -41.719 8.469 1 88.25 41 VAL B N 1
ATOM 4032 C CA . VAL B 1 41 ? -6.719 -41.656 9.484 1 88.25 41 VAL B CA 1
ATOM 4033 C C . VAL B 1 41 ? -6.168 -41.062 10.766 1 88.25 41 VAL B C 1
ATOM 4035 O O . VAL B 1 41 ? -6.84 -40.25 11.422 1 88.25 41 VAL B O 1
ATOM 4038 N N . LYS B 1 42 ? -4.922 -41.375 11.07 1 88.69 42 LYS B N 1
ATOM 4039 C CA . LYS B 1 42 ? -4.262 -40.812 12.242 1 88.69 42 LYS B CA 1
ATOM 4040 C C . LYS B 1 42 ? -4.105 -39.312 12.109 1 88.69 42 LYS B C 1
ATOM 4042 O O . LYS B 1 42 ? -4.094 -38.594 13.109 1 88.69 42 LYS B O 1
ATOM 4047 N N . GLU B 1 43 ? -4.066 -38.875 10.883 1 86.69 43 GLU B N 1
ATOM 4048 C CA . GLU B 1 43 ? -3.898 -37.469 10.625 1 86.69 43 GLU B CA 1
ATOM 4049 C C . GLU B 1 43 ? -5.246 -36.75 10.578 1 86.69 43 GLU B C 1
ATOM 4051 O O . GLU B 1 43 ? -5.312 -35.562 10.266 1 86.69 43 GLU B O 1
ATOM 4056 N N . GLY B 1 44 ? -6.344 -37.5 10.812 1 85.88 44 GLY B N 1
ATOM 4057 C CA . GLY B 1 44 ? -7.66 -36.875 10.891 1 85.88 44 GLY B CA 1
ATOM 4058 C C . GLY B 1 44 ? -8.398 -36.875 9.562 1 85.88 44 GLY B C 1
ATOM 4059 O O . GLY B 1 44 ? -9.422 -36.219 9.414 1 85.88 44 GLY B O 1
ATOM 4060 N N . VAL B 1 45 ? -7.902 -37.625 8.617 1 91.38 45 VAL B N 1
ATOM 4061 C CA . VAL B 1 45 ? -8.516 -37.719 7.293 1 91.38 45 VAL B CA 1
ATOM 4062 C C . VAL B 1 45 ? -9.414 -38.938 7.211 1 91.38 45 VAL B C 1
ATOM 4064 O O . VAL B 1 45 ? -9.047 -40.031 7.695 1 91.38 45 VAL B O 1
ATOM 4067 N N . THR B 1 46 ? -10.633 -38.781 6.805 1 93.81 46 THR B N 1
ATOM 4068 C CA . THR B 1 46 ? -11.516 -39.906 6.566 1 93.81 46 THR B CA 1
ATOM 4069 C C . THR B 1 46 ? -11.172 -40.594 5.246 1 93.81 46 THR B C 1
ATOM 4071 O O . THR B 1 46 ? -11 -39.938 4.223 1 93.81 46 THR B O 1
ATOM 4074 N N . VAL B 1 47 ? -11.062 -41.906 5.316 1 95.88 47 VAL B N 1
ATOM 4075 C CA . VAL B 1 47 ? -10.641 -42.656 4.129 1 95.88 47 VAL B CA 1
ATOM 4076 C C . VAL B 1 47 ? -11.695 -43.688 3.758 1 95.88 47 VAL B C 1
ATOM 4078 O O . VAL B 1 47 ? -12.125 -44.469 4.602 1 95.88 47 VAL B O 1
ATOM 4081 N N . ILE B 1 48 ? -12.156 -43.656 2.561 1 96.81 48 ILE B N 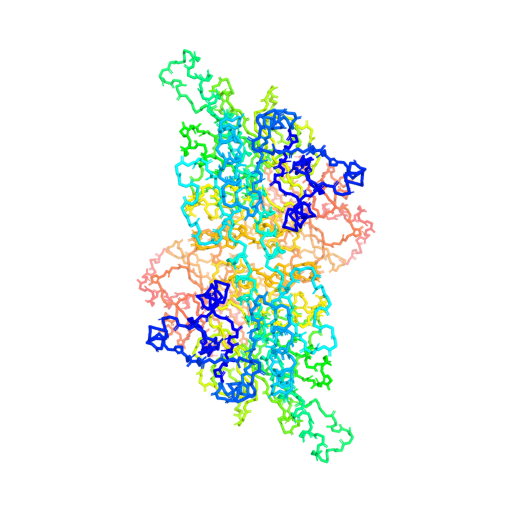1
ATOM 4082 C CA . ILE B 1 48 ? -13.078 -44.656 2.008 1 96.81 48 ILE B CA 1
ATOM 4083 C C . ILE B 1 48 ? -12.414 -45.375 0.838 1 96.81 48 ILE B C 1
ATOM 4085 O O . ILE B 1 48 ? -12.156 -44.781 -0.208 1 96.81 48 ILE B O 1
ATOM 4089 N N . VAL B 1 49 ? -12.188 -46.656 0.988 1 96.38 49 VAL B N 1
ATOM 4090 C CA . VAL B 1 49 ? -11.594 -47.469 -0.08 1 96.38 49 VAL B CA 1
ATOM 4091 C C . VAL B 1 49 ? -12.695 -48.062 -0.945 1 96.38 49 VAL B C 1
ATOM 4093 O O . VAL B 1 49 ? -13.547 -48.812 -0.447 1 96.38 49 VAL B O 1
ATOM 4096 N N . GLY B 1 50 ? -12.734 -47.656 -2.172 1 96.38 50 GLY B N 1
ATOM 4097 C CA . GLY B 1 50 ? -13.742 -48.156 -3.074 1 96.38 50 GLY B CA 1
ATOM 4098 C C . GLY B 1 50 ? -13.766 -47.469 -4.422 1 96.38 50 GLY B C 1
ATOM 4099 O O . GLY B 1 50 ? -12.977 -46.531 -4.656 1 96.38 50 GLY B O 1
ATOM 4100 N N . ASP B 1 51 ? -14.531 -48 -5.352 1 97 51 ASP B N 1
ATOM 4101 C CA . ASP B 1 51 ? -14.719 -47.438 -6.688 1 97 51 ASP B CA 1
ATOM 4102 C C . ASP B 1 51 ? -15.734 -46.312 -6.684 1 97 51 ASP B C 1
ATOM 4104 O O . ASP B 1 51 ? -16.938 -46.531 -6.57 1 97 51 ASP B O 1
ATOM 4108 N N . ALA B 1 52 ? -15.289 -45.125 -6.895 1 97 52 ALA B N 1
ATOM 4109 C CA . ALA B 1 52 ? -16.109 -43.906 -6.766 1 97 52 ALA B CA 1
ATOM 4110 C C . ALA B 1 52 ? -17.125 -43.812 -7.902 1 97 52 ALA B C 1
ATOM 4112 O O . ALA B 1 52 ? -18 -42.969 -7.895 1 97 52 ALA B O 1
ATOM 4113 N N . THR B 1 53 ? -17.016 -44.719 -8.93 1 97.25 53 THR B N 1
ATOM 4114 C CA . THR B 1 53 ? -18.047 -44.75 -9.961 1 97.25 53 THR B CA 1
ATOM 4115 C C . THR B 1 53 ? -19.312 -45.406 -9.445 1 97.25 53 THR B C 1
ATOM 4117 O O . THR B 1 53 ? -20.375 -45.344 -10.086 1 97.25 53 THR B O 1
ATOM 4120 N N . GLN B 1 54 ? -19.266 -46.062 -8.281 1 97.06 54 GLN B N 1
ATOM 4121 C CA . GLN B 1 54 ? -20.391 -46.719 -7.66 1 97.06 54 GLN B CA 1
ATOM 4122 C C . GLN B 1 54 ? -21.078 -45.812 -6.645 1 97.06 54 GLN B C 1
ATOM 4124 O O . GLN B 1 54 ? -20.438 -45.312 -5.73 1 97.06 54 GLN B O 1
ATOM 4129 N N . ASP B 1 55 ? -22.375 -45.781 -6.707 1 96.88 55 ASP B N 1
ATOM 4130 C CA . ASP B 1 55 ? -23.156 -44.938 -5.82 1 96.88 55 ASP B CA 1
ATOM 4131 C C . ASP B 1 55 ? -22.938 -45.312 -4.359 1 96.88 55 ASP B C 1
ATOM 4133 O O . ASP B 1 55 ? -22.875 -44.438 -3.49 1 96.88 55 ASP B O 1
ATOM 4137 N N . GLU B 1 56 ? -22.859 -46.531 -4.168 1 96.81 56 GLU B N 1
ATOM 4138 C CA . GLU B 1 56 ? -22.734 -47.031 -2.801 1 96.81 56 GLU B CA 1
ATOM 4139 C C . GLU B 1 56 ? -21.469 -46.469 -2.131 1 96.81 56 GLU B C 1
ATOM 4141 O O . GLU B 1 56 ? -21.5 -46.156 -0.944 1 96.81 56 GLU B O 1
ATOM 4146 N N . VAL B 1 57 ? -20.438 -46.406 -2.871 1 97.75 57 VAL B N 1
ATOM 4147 C CA . VAL B 1 57 ? -19.172 -45.906 -2.344 1 97.75 57 VAL B CA 1
ATOM 4148 C C . VAL B 1 57 ? -19.281 -44.406 -2.041 1 97.75 57 VAL B C 1
ATOM 4150 O O . VAL B 1 57 ? -18.844 -43.938 -0.989 1 97.75 57 VAL B O 1
ATOM 4153 N N . LEU B 1 58 ? -19.859 -43.625 -2.941 1 97.94 58 LEU B N 1
ATOM 4154 C CA . LEU B 1 58 ? -20.062 -42.188 -2.76 1 97.94 58 LEU B CA 1
ATOM 4155 C C . LEU B 1 58 ? -20.969 -41.938 -1.559 1 97.94 58 LEU B C 1
ATOM 4157 O O . LEU B 1 58 ? -20.719 -41 -0.792 1 97.94 58 LEU B O 1
ATOM 4161 N N . LYS B 1 59 ? -21.953 -42.75 -1.401 1 96.62 59 LYS B N 1
ATOM 4162 C CA . LYS B 1 59 ? -22.859 -42.625 -0.27 1 96.62 59 LYS B CA 1
ATOM 4163 C C . LYS B 1 59 ? -22.156 -42.938 1.047 1 96.62 59 LYS B C 1
ATOM 4165 O O . LYS B 1 59 ? -22.391 -42.281 2.061 1 96.62 59 LYS B O 1
ATOM 4170 N N . LYS B 1 60 ? -21.375 -44 0.98 1 96.19 60 LYS B N 1
ATOM 4171 C CA . LYS B 1 60 ? -20.578 -44.344 2.156 1 96.19 60 LYS B CA 1
ATOM 4172 C C . LYS B 1 60 ? -19.703 -43.156 2.582 1 96.19 60 LYS B C 1
ATOM 4174 O O . LYS B 1 60 ? -19.469 -42.969 3.775 1 96.19 60 LYS B O 1
ATOM 4179 N N . ALA B 1 61 ? -19.25 -42.344 1.657 1 96.06 61 ALA B N 1
ATOM 4180 C CA . ALA B 1 61 ? -18.422 -41.188 1.915 1 96.06 61 ALA B CA 1
ATOM 4181 C C . ALA B 1 61 ? -19.266 -39.969 2.283 1 96.06 61 ALA B C 1
ATOM 4183 O O . ALA B 1 61 ? -18.734 -38.875 2.525 1 96.06 61 ALA B O 1
ATOM 4184 N N . LYS B 1 62 ? -20.547 -40.125 2.301 1 95.44 62 LYS B N 1
ATOM 4185 C CA . LYS B 1 62 ? -21.484 -39.062 2.607 1 95.44 62 LYS B CA 1
ATOM 4186 C C . LYS B 1 62 ? -21.312 -37.875 1.65 1 95.44 62 LYS B C 1
ATOM 4188 O O . LYS B 1 62 ? -21.219 -36.719 2.084 1 95.44 62 LYS B O 1
ATOM 4193 N N . ILE B 1 63 ? -21.219 -38.188 0.339 1 96 63 ILE B N 1
ATOM 4194 C CA . ILE B 1 63 ? -20.938 -37.219 -0.703 1 96 63 ILE B CA 1
ATOM 4195 C C . ILE B 1 63 ? -22.031 -36.125 -0.716 1 96 63 ILE B C 1
ATOM 4197 O O . ILE B 1 63 ? -21.781 -35 -1.114 1 96 63 ILE B O 1
ATOM 4201 N N . GLU B 1 64 ? -23.219 -36.469 -0.245 1 94.38 64 GLU B N 1
ATOM 4202 C CA . GLU B 1 64 ? -24.359 -35.531 -0.214 1 94.38 64 GLU B CA 1
ATOM 4203 C C . GLU B 1 64 ? -24.094 -34.375 0.745 1 94.38 64 GLU B C 1
ATOM 4205 O O . GLU B 1 64 ? -24.688 -33.312 0.603 1 94.38 64 GLU B O 1
ATOM 4210 N N . ASN B 1 65 ? -23.203 -34.625 1.674 1 92.81 65 ASN B N 1
ATOM 4211 C CA . ASN B 1 65 ? -22.922 -33.625 2.693 1 92.81 65 ASN B CA 1
ATOM 4212 C C . ASN B 1 65 ? -21.672 -32.812 2.361 1 92.81 65 ASN B C 1
ATOM 4214 O O . ASN B 1 65 ? -21.297 -31.906 3.094 1 92.81 65 ASN B O 1
ATOM 4218 N N . ALA B 1 66 ? -20.984 -33.188 1.251 1 94.5 66 ALA B N 1
ATOM 4219 C CA . ALA B 1 66 ? -19.734 -32.5 0.908 1 94.5 66 ALA B CA 1
ATOM 4220 C C . ALA B 1 66 ? -19.984 -31.078 0.459 1 94.5 66 ALA B C 1
ATOM 4222 O O . ALA B 1 66 ? -20.938 -30.797 -0.263 1 94.5 66 ALA B O 1
ATOM 4223 N N . ASP B 1 67 ? -19.141 -30.156 0.949 1 94.12 67 ASP B N 1
ATOM 4224 C CA . ASP B 1 67 ? -19.172 -28.766 0.499 1 94.12 67 ASP B CA 1
ATOM 4225 C C . ASP B 1 67 ? -18.406 -28.578 -0.804 1 94.12 67 ASP B C 1
ATOM 4227 O O . ASP B 1 67 ? -18.812 -27.828 -1.68 1 94.12 67 ASP B O 1
ATOM 4231 N N . ILE B 1 68 ? -17.297 -29.188 -0.86 1 96.56 68 ILE B N 1
ATOM 4232 C CA . ILE B 1 68 ? -16.422 -29.156 -2.033 1 96.56 68 ILE B CA 1
ATOM 4233 C C . ILE B 1 68 ? -16.047 -30.578 -2.434 1 96.56 68 ILE B C 1
ATOM 4235 O O . ILE B 1 68 ? -15.734 -31.406 -1.578 1 96.56 68 ILE B O 1
ATOM 4239 N N . VAL B 1 69 ? -16.141 -30.875 -3.66 1 98.06 69 VAL B N 1
ATOM 4240 C CA . VAL B 1 69 ? -15.758 -32.188 -4.168 1 98.06 69 VAL B CA 1
ATOM 4241 C C . VAL B 1 69 ? -14.664 -32.031 -5.223 1 98.06 69 VAL B C 1
ATOM 4243 O O . VAL B 1 69 ? -14.812 -31.25 -6.168 1 98.06 69 VAL B O 1
ATOM 4246 N N . LEU B 1 70 ? -13.562 -32.688 -5.016 1 98.44 70 LEU B N 1
ATOM 4247 C CA . LEU B 1 70 ? -12.461 -32.719 -5.965 1 98.44 70 LEU B CA 1
ATOM 4248 C C . LEU B 1 70 ? -12.422 -34.031 -6.73 1 98.44 70 LEU B C 1
ATOM 4250 O O . LEU B 1 70 ? -12.344 -35.125 -6.129 1 98.44 70 LEU B O 1
ATOM 4254 N N . ILE B 1 71 ? -12.578 -34 -8.008 1 98.62 71 ILE B N 1
ATOM 4255 C CA . ILE B 1 71 ? -12.539 -35.156 -8.883 1 98.62 71 ILE B CA 1
ATOM 4256 C C . ILE B 1 71 ? -11.203 -35.219 -9.617 1 98.62 71 ILE B C 1
ATOM 4258 O O . ILE B 1 71 ? -11.008 -34.531 -10.609 1 98.62 71 ILE B O 1
ATOM 4262 N N . LEU B 1 72 ? -10.32 -36.188 -9.18 1 98.25 72 LEU B N 1
ATOM 4263 C CA . LEU B 1 72 ? -8.922 -35.969 -9.531 1 98.25 72 LEU B CA 1
ATOM 4264 C C . LEU B 1 72 ? -8.336 -37.219 -10.203 1 98.25 72 LEU B C 1
ATOM 4266 O O . LEU B 1 72 ? -7.133 -37.281 -10.445 1 98.25 72 LEU B O 1
ATOM 4270 N N . THR B 1 73 ? -9.148 -38.25 -10.562 1 96.12 73 THR B N 1
ATOM 4271 C CA . THR B 1 73 ? -8.609 -39.438 -11.227 1 96.12 73 THR B CA 1
ATOM 4272 C C . THR B 1 73 ? -8.055 -39.062 -12.602 1 96.12 73 THR B C 1
ATOM 4274 O O . THR B 1 73 ? -8.281 -37.938 -13.094 1 96.12 73 THR B O 1
ATOM 4277 N N . ASN B 1 74 ? -7.293 -39.969 -13.25 1 93 74 ASN B N 1
ATOM 4278 C CA . ASN B 1 74 ? -6.602 -39.625 -14.492 1 93 74 ASN B CA 1
ATOM 4279 C C . ASN B 1 74 ? -7.184 -40.375 -15.688 1 93 74 ASN B C 1
ATOM 4281 O O . ASN B 1 74 ? -6.641 -40.312 -16.797 1 93 74 ASN B O 1
ATOM 4285 N N . GLU B 1 75 ? -8.227 -41.062 -15.5 1 95.31 75 GLU B N 1
ATOM 4286 C CA . GLU B 1 75 ? -8.883 -41.781 -16.594 1 95.31 75 GLU B CA 1
ATOM 4287 C C . GLU B 1 75 ? -10.133 -41.031 -17.062 1 95.31 75 GLU B C 1
ATOM 4289 O O . GLU B 1 75 ? -11.031 -40.75 -16.266 1 95.31 75 GLU B O 1
ATOM 4294 N N . PRO B 1 76 ? -10.203 -40.719 -18.344 1 96.81 76 PRO B N 1
ATOM 4295 C CA . PRO B 1 76 ? -11.281 -39.875 -18.844 1 96.81 76 PRO B CA 1
ATOM 4296 C C . PRO B 1 76 ? -12.664 -40.469 -18.562 1 96.81 76 PRO B C 1
ATOM 4298 O O . PRO B 1 76 ? -13.539 -39.781 -18.031 1 96.81 76 PRO B O 1
ATOM 4301 N N . GLU B 1 77 ? -12.828 -41.781 -18.844 1 96.62 77 GLU B N 1
ATOM 4302 C CA . GLU B 1 77 ? -14.141 -42.375 -18.672 1 96.62 77 GLU B CA 1
ATOM 4303 C C . GLU B 1 77 ? -14.523 -42.469 -17.188 1 96.62 77 GLU B C 1
ATOM 4305 O O . GLU B 1 77 ? -15.672 -42.188 -16.828 1 96.62 77 GLU B O 1
ATOM 4310 N N . VAL B 1 78 ? -13.602 -42.844 -16.406 1 97 78 VAL B N 1
ATOM 4311 C CA . VAL B 1 78 ? -13.828 -42.969 -14.977 1 97 78 VAL B CA 1
ATOM 4312 C C . VAL B 1 78 ? -14.148 -41.594 -14.383 1 97 78 VAL B C 1
ATOM 4314 O O . VAL B 1 78 ? -15.125 -41.438 -13.641 1 97 78 VAL B O 1
ATOM 4317 N N . ASN B 1 79 ? -13.383 -40.594 -14.695 1 97.38 79 ASN B N 1
ATOM 4318 C CA . ASN B 1 79 ? -13.578 -39.25 -14.18 1 97.38 79 ASN B CA 1
ATOM 4319 C C . ASN B 1 79 ? -14.93 -38.688 -14.586 1 97.38 79 ASN B C 1
ATOM 4321 O O . ASN B 1 79 ? -15.602 -38.031 -13.781 1 97.38 79 ASN B O 1
ATOM 4325 N N . ARG B 1 80 ? -15.242 -38.875 -15.859 1 97.75 80 ARG B N 1
ATOM 4326 C CA . ARG B 1 80 ? -16.531 -38.406 -16.344 1 97.75 80 ARG B CA 1
ATOM 4327 C C . ARG B 1 80 ? -17.672 -39.062 -15.586 1 97.75 80 ARG B C 1
ATOM 4329 O O . ARG B 1 80 ? -18.625 -38.375 -15.164 1 97.75 80 ARG B O 1
ATOM 4336 N N . ARG B 1 81 ? -17.609 -40.375 -15.445 1 97.88 81 ARG B N 1
ATOM 4337 C CA . ARG B 1 81 ? -18.656 -41.094 -14.75 1 97.88 81 ARG B CA 1
ATOM 4338 C C . ARG B 1 81 ? -18.797 -40.625 -13.305 1 97.88 81 ARG B C 1
ATOM 4340 O O . ARG B 1 81 ? -19.906 -40.438 -12.812 1 97.88 81 ARG B O 1
ATOM 4347 N N . ILE B 1 82 ? -17.672 -40.438 -12.617 1 98.38 82 ILE B N 1
ATOM 4348 C CA . ILE B 1 82 ? -17.688 -39.906 -11.25 1 98.38 82 ILE B CA 1
ATOM 4349 C C . ILE B 1 82 ? -18.344 -38.531 -11.219 1 98.38 82 ILE B C 1
ATOM 4351 O O . ILE B 1 82 ? -19.203 -38.281 -10.367 1 98.38 82 ILE B O 1
ATOM 4355 N N . ALA B 1 83 ? -17.922 -37.688 -12.156 1 98.38 83 ALA B N 1
ATOM 4356 C CA . ALA B 1 83 ? -18.484 -36.344 -12.227 1 98.38 83 ALA B CA 1
ATOM 4357 C C . ALA B 1 83 ? -20 -36.375 -12.383 1 98.38 83 ALA B C 1
ATOM 4359 O O . ALA B 1 83 ? -20.719 -35.594 -11.734 1 98.38 83 ALA B O 1
ATOM 4360 N N . GLU B 1 84 ? -20.438 -37.281 -13.219 1 98.19 84 GLU B N 1
ATOM 4361 C CA . GLU B 1 84 ? -21.875 -37.438 -13.43 1 98.19 84 GLU B CA 1
ATOM 4362 C C . GLU B 1 84 ? -22.594 -37.812 -12.141 1 98.19 84 GLU B C 1
ATOM 4364 O O . GLU B 1 84 ? -23.609 -37.219 -11.789 1 98.19 84 GLU B O 1
ATOM 4369 N N . ARG B 1 85 ? -22.062 -38.812 -11.477 1 97.94 85 ARG B N 1
ATOM 4370 C CA . ARG B 1 85 ? -22.672 -39.281 -10.242 1 97.94 85 ARG B CA 1
ATOM 4371 C C . ARG B 1 85 ? -22.625 -38.219 -9.156 1 97.94 85 ARG B C 1
ATOM 4373 O O . ARG B 1 85 ? -23.609 -38 -8.43 1 97.94 85 ARG B O 1
ATOM 4380 N N . VAL B 1 86 ? -21.516 -37.5 -9.023 1 98.06 86 VAL B N 1
ATOM 4381 C CA . VAL B 1 86 ? -21.359 -36.438 -8.023 1 98.06 86 VAL B CA 1
ATOM 4382 C C . VAL B 1 86 ? -22.375 -35.344 -8.289 1 98.06 86 VAL B C 1
ATOM 4384 O O . VAL B 1 86 ? -22.984 -34.812 -7.355 1 98.06 86 VAL B O 1
ATOM 4387 N N . CYS B 1 87 ? -22.516 -34.938 -9.602 1 97.5 87 CYS B N 1
ATOM 4388 C CA . CYS B 1 87 ? -23.484 -33.906 -9.961 1 97.5 87 CYS B CA 1
ATOM 4389 C C . CYS B 1 87 ? -24.891 -34.312 -9.539 1 97.5 87 CYS B C 1
ATOM 4391 O O . CYS B 1 87 ? -25.688 -33.469 -9.141 1 97.5 87 CYS B O 1
ATOM 4393 N N . GLU B 1 88 ? -25.156 -35.594 -9.562 1 96.94 88 GLU B N 1
ATOM 4394 C CA . GLU B 1 88 ? -26.469 -36.094 -9.203 1 96.94 88 GLU B CA 1
ATOM 4395 C C . GLU B 1 88 ? -26.641 -36.188 -7.688 1 96.94 88 GLU B C 1
ATOM 4397 O O . GLU B 1 88 ? -27.656 -35.781 -7.141 1 96.94 88 GLU B O 1
ATOM 4402 N N . LEU B 1 89 ? -25.688 -36.719 -7 1 97.06 89 LEU B N 1
ATOM 4403 C CA . LEU B 1 89 ? -25.797 -37.062 -5.586 1 97.06 89 LEU B CA 1
ATOM 4404 C C . LEU B 1 89 ? -25.5 -35.844 -4.707 1 97.06 89 LEU B C 1
ATOM 4406 O O . LEU B 1 89 ? -25.922 -35.812 -3.549 1 97.06 89 LEU B O 1
ATOM 4410 N N . SER B 1 90 ? -24.719 -34.938 -5.191 1 96.19 90 SER B N 1
ATOM 4411 C CA . SER B 1 90 ? -24.328 -33.75 -4.453 1 96.19 90 SER B CA 1
ATOM 4412 C C . SER B 1 90 ? -24.5 -32.5 -5.305 1 96.19 90 SER B C 1
ATOM 4414 O O . SER B 1 90 ? -23.531 -31.781 -5.562 1 96.19 90 SER B O 1
ATOM 4416 N N . PRO B 1 91 ? -25.703 -32.188 -5.645 1 94.75 91 PRO B N 1
ATOM 4417 C CA . PRO B 1 91 ? -25.938 -31.062 -6.574 1 94.75 91 PRO B CA 1
ATOM 4418 C C . PRO B 1 91 ? -25.5 -29.719 -6.016 1 94.75 91 PRO B C 1
ATOM 4420 O O . PRO B 1 91 ? -25.188 -28.797 -6.781 1 94.75 91 PRO B O 1
ATOM 4423 N N . ASN B 1 92 ? -25.312 -29.578 -4.742 1 91.88 92 ASN B N 1
ATOM 4424 C CA . ASN B 1 92 ? -25.062 -28.281 -4.133 1 91.88 92 ASN B CA 1
ATOM 4425 C C . ASN B 1 92 ? -23.578 -28.078 -3.848 1 91.88 92 ASN B C 1
ATOM 4427 O O . ASN B 1 92 ? -23.156 -26.984 -3.49 1 91.88 92 ASN B O 1
ATOM 4431 N N . SER B 1 93 ? -22.75 -29.109 -4.004 1 95.56 93 SER B N 1
ATOM 4432 C CA . SER B 1 93 ? -21.328 -29 -3.719 1 95.56 93 SER B CA 1
ATOM 4433 C C . SER B 1 93 ? -20.609 -28.203 -4.805 1 95.56 93 SER B C 1
ATOM 4435 O O . SER B 1 93 ? -21.109 -28.078 -5.922 1 95.56 93 SER B O 1
ATOM 4437 N N . TYR B 1 94 ? -19.547 -27.5 -4.375 1 96.44 94 TYR B N 1
ATOM 4438 C CA . TYR B 1 94 ? -18.625 -26.922 -5.348 1 96.44 94 TYR B CA 1
ATOM 4439 C C . TYR B 1 94 ? -17.703 -27.984 -5.926 1 96.44 94 TYR B C 1
ATOM 4441 O O . TYR B 1 94 ? -16.953 -28.625 -5.188 1 96.44 94 TYR B O 1
ATOM 4449 N N . LYS B 1 95 ? -17.781 -28.188 -7.191 1 98.06 95 LYS B N 1
ATOM 4450 C CA . LYS B 1 95 ? -17.078 -29.312 -7.809 1 98.06 95 LYS B CA 1
ATOM 4451 C C . LYS B 1 95 ? -15.883 -28.844 -8.625 1 98.06 95 LYS B C 1
ATOM 4453 O O . LYS B 1 95 ? -16.031 -28.016 -9.531 1 98.06 95 LYS B O 1
ATOM 4458 N N . ILE B 1 96 ? -14.688 -29.281 -8.273 1 98.31 96 ILE B N 1
ATOM 4459 C CA . ILE B 1 96 ? -13.453 -29.031 -9.008 1 98.31 96 ILE B CA 1
ATOM 4460 C C . ILE B 1 96 ? -12.969 -30.328 -9.648 1 98.31 96 ILE B C 1
ATOM 4462 O O . ILE B 1 96 ? -12.797 -31.344 -8.969 1 98.31 96 ILE B O 1
ATOM 4466 N N . ALA B 1 97 ? -12.797 -30.312 -10.938 1 98.31 97 ALA B N 1
ATOM 4467 C CA . ALA B 1 97 ? -12.391 -31.531 -11.648 1 98.31 97 ALA B CA 1
ATOM 4468 C C . ALA B 1 97 ? -11.047 -31.344 -12.352 1 98.31 97 ALA B C 1
ATOM 4470 O O . ALA B 1 97 ? -10.727 -30.234 -12.789 1 98.31 97 ALA B O 1
ATOM 4471 N N . ARG B 1 98 ? -10.344 -32.406 -12.422 1 97.56 98 ARG B N 1
ATOM 4472 C CA . ARG B 1 98 ? -9.078 -32.406 -13.148 1 97.56 98 ARG B CA 1
ATOM 4473 C C . ARG B 1 98 ? -9.32 -32.5 -14.656 1 97.56 98 ARG B C 1
ATOM 4475 O O . ARG B 1 98 ? -10.062 -33.344 -15.125 1 97.56 98 ARG B O 1
ATOM 4482 N N . ALA B 1 99 ? -8.742 -31.562 -15.359 1 96.88 99 ALA B N 1
ATOM 4483 C CA . ALA B 1 99 ? -8.773 -31.672 -16.812 1 96.88 99 ALA B CA 1
ATOM 4484 C C . ALA B 1 99 ? -7.922 -32.844 -17.312 1 96.88 99 ALA B C 1
ATOM 4486 O O . ALA B 1 99 ? -6.844 -33.094 -16.766 1 96.88 99 ALA B O 1
ATOM 4487 N N . ILE B 1 100 ? -8.398 -33.562 -18.234 1 94.5 100 ILE B N 1
ATOM 4488 C CA . ILE B 1 100 ? -7.652 -34.656 -18.859 1 94.5 100 ILE B CA 1
ATOM 4489 C C . ILE B 1 100 ? -7.203 -34.25 -20.25 1 94.5 100 ILE B C 1
ATOM 4491 O O . ILE B 1 100 ? -8.023 -33.844 -21.094 1 94.5 100 ILE B O 1
ATOM 4495 N N . PRO B 1 101 ? -5.867 -34.344 -20.453 1 89.06 101 PRO B N 1
ATOM 4496 C CA . PRO B 1 101 ? -5.355 -33.969 -21.781 1 89.06 101 PRO B CA 1
ATOM 4497 C C . PRO B 1 101 ? -6.051 -34.688 -22.922 1 89.06 101 PRO B C 1
ATOM 4499 O O . PRO B 1 101 ? -6.398 -35.875 -22.766 1 89.06 101 PRO B O 1
ATOM 4502 N N . ARG B 1 102 ? -6.301 -34.031 -24.047 1 89.62 102 ARG B N 1
ATOM 4503 C CA . ARG B 1 102 ? -6.855 -34.562 -25.297 1 89.62 102 ARG B CA 1
ATOM 4504 C C . ARG B 1 102 ? -8.375 -34.688 -25.203 1 89.62 102 ARG B C 1
ATOM 4506 O O . ARG B 1 102 ? -9.031 -35.062 -26.172 1 89.62 102 ARG B O 1
ATOM 4513 N N . TYR B 1 103 ? -8.945 -34.469 -24 1 94.56 103 TYR B N 1
ATOM 4514 C CA . TYR B 1 103 ? -10.391 -34.5 -23.828 1 94.56 103 TYR B CA 1
ATOM 4515 C C . TYR B 1 103 ? -10.922 -33.156 -23.312 1 94.56 103 TYR B C 1
ATOM 4517 O O . TYR B 1 103 ? -11.469 -33.094 -22.203 1 94.56 103 TYR B O 1
ATOM 4525 N N . PRO B 1 104 ? -10.867 -32.125 -24.062 1 91.75 104 PRO B N 1
ATOM 4526 C CA . PRO B 1 104 ? -11.273 -30.797 -23.594 1 91.75 104 PRO B CA 1
ATOM 4527 C C . PRO B 1 104 ? -12.758 -30.719 -23.281 1 91.75 104 PRO B C 1
ATOM 4529 O O . PRO B 1 104 ? -13.172 -29.875 -22.469 1 91.75 104 PRO B O 1
ATOM 4532 N N . GLU B 1 105 ? -13.586 -31.594 -23.828 1 95.06 105 GLU B N 1
ATOM 4533 C CA . GLU B 1 105 ? -15.031 -31.516 -23.625 1 95.06 105 GLU B CA 1
ATOM 4534 C C . GLU B 1 105 ? -15.516 -32.625 -22.703 1 95.06 105 GLU B C 1
ATOM 4536 O O . GLU B 1 105 ? -16.672 -33.031 -22.766 1 95.06 105 GLU B O 1
ATOM 4541 N N . LEU B 1 106 ? -14.555 -33.094 -21.984 1 96.69 106 LEU B N 1
ATOM 4542 C CA . LEU B 1 106 ? -14.828 -34.25 -21.156 1 96.69 106 LEU B CA 1
ATOM 4543 C C . LEU B 1 106 ? -16.047 -34.031 -20.281 1 96.69 106 LEU B C 1
ATOM 4545 O O . LEU B 1 106 ? -16.859 -34.938 -20.078 1 96.69 106 LEU B O 1
ATOM 4549 N N . TYR B 1 107 ? -16.203 -32.781 -19.734 1 97.44 107 TYR B N 1
ATOM 4550 C CA . TYR B 1 107 ? -17.234 -32.531 -18.734 1 97.44 107 TYR B CA 1
ATOM 4551 C C . TYR B 1 107 ? -18.391 -31.75 -19.328 1 97.44 107 TYR B C 1
ATOM 4553 O O . TYR B 1 107 ? -19.203 -31.188 -18.578 1 97.44 107 TYR B O 1
ATOM 4561 N N . MET B 1 108 ? -18.453 -31.672 -20.641 1 96.5 108 MET B N 1
ATOM 4562 C CA . MET B 1 108 ? -19.531 -30.922 -21.297 1 96.5 108 MET B CA 1
ATOM 4563 C C . MET B 1 108 ? -20.891 -31.438 -20.859 1 96.5 108 MET B C 1
ATOM 4565 O O . MET B 1 108 ? -21.125 -32.656 -20.797 1 96.5 108 MET B O 1
ATOM 4569 N N . GLY B 1 109 ? -21.766 -30.578 -20.484 1 96.5 109 GLY B N 1
ATOM 4570 C CA . GLY B 1 109 ? -23.109 -30.922 -20.078 1 96.5 109 GLY B CA 1
ATOM 4571 C C . GLY B 1 109 ? -23.234 -31.172 -18.578 1 96.5 109 GLY B C 1
ATOM 4572 O O . GLY B 1 109 ? -24.344 -31.406 -18.078 1 96.5 109 GLY B O 1
ATOM 4573 N N . LEU B 1 110 ? -22.125 -31.203 -17.875 1 97.56 110 LEU B N 1
ATOM 4574 C CA . LEU B 1 110 ? -22.125 -31.406 -16.438 1 97.56 110 LEU B CA 1
ATOM 4575 C C . LEU B 1 110 ? -21.922 -30.094 -15.68 1 97.56 110 LEU B C 1
ATOM 4577 O O . LEU B 1 110 ? -21.312 -29.172 -16.203 1 97.56 110 LEU B O 1
ATOM 4581 N N . ASN B 1 111 ? -22.469 -30.031 -14.531 1 96.56 111 ASN B N 1
ATOM 4582 C CA . ASN B 1 111 ? -22.328 -28.844 -13.695 1 96.56 111 ASN B CA 1
ATOM 4583 C C . ASN B 1 111 ? -21.047 -28.891 -12.867 1 96.56 111 ASN B C 1
ATOM 4585 O O . ASN B 1 111 ? -21.094 -29.062 -11.648 1 96.56 111 ASN B O 1
ATOM 4589 N N . ILE B 1 112 ? -19.922 -28.719 -13.523 1 97.75 112 ILE B N 1
ATOM 4590 C CA . ILE B 1 112 ? -18.625 -28.625 -12.883 1 97.75 112 ILE B CA 1
ATOM 4591 C C . ILE B 1 112 ? -18.234 -27.156 -12.719 1 97.75 112 ILE B C 1
ATOM 4593 O O . ILE B 1 112 ? -18.281 -26.375 -13.68 1 97.75 112 ILE B O 1
ATOM 4597 N N . ASP B 1 113 ? -17.859 -26.781 -11.5 1 96.69 113 ASP B N 1
ATOM 4598 C CA . ASP B 1 113 ? -17.625 -25.375 -11.203 1 96.69 113 ASP B CA 1
ATOM 4599 C C . ASP B 1 113 ? -16.266 -24.922 -11.727 1 96.69 113 ASP B C 1
ATOM 4601 O O . ASP B 1 113 ? -16.094 -23.781 -12.156 1 96.69 113 ASP B O 1
ATOM 4605 N N . LYS B 1 114 ? -15.258 -25.734 -11.609 1 97.5 114 LYS B N 1
ATOM 4606 C CA . LYS B 1 114 ? -13.906 -25.391 -12.062 1 97.5 114 LYS B CA 1
ATOM 4607 C C . LYS B 1 114 ? -13.188 -26.625 -12.602 1 97.5 114 LYS B C 1
ATOM 4609 O O . LYS B 1 114 ? -13.289 -27.719 -12.039 1 97.5 114 LYS B O 1
ATOM 4614 N N . ILE B 1 115 ? -12.625 -26.438 -13.695 1 98 115 ILE B N 1
ATOM 4615 C CA . ILE B 1 115 ? -11.773 -27.469 -14.281 1 98 115 ILE B CA 1
ATOM 4616 C C . ILE B 1 115 ? -10.312 -27.031 -14.234 1 98 115 ILE B C 1
ATOM 4618 O O . ILE B 1 115 ? -9.969 -25.953 -14.727 1 98 115 ILE B O 1
ATOM 4622 N N . ILE B 1 116 ? -9.43 -27.797 -13.633 1 97.62 116 ILE B N 1
ATOM 4623 C CA . ILE B 1 116 ? -8.031 -27.406 -13.477 1 97.62 116 ILE B CA 1
ATOM 4624 C C . ILE B 1 116 ? -7.152 -28.266 -14.375 1 97.62 116 ILE B C 1
ATOM 4626 O O . ILE B 1 116 ? -7.227 -29.5 -14.336 1 97.62 116 ILE B O 1
ATOM 4630 N N . ASN B 1 117 ? -6.449 -27.656 -15.219 1 97.12 117 ASN B N 1
ATOM 4631 C CA . ASN B 1 117 ? -5.477 -28.297 -16.094 1 97.12 117 ASN B CA 1
ATOM 4632 C C . ASN B 1 117 ? -4.066 -28.219 -15.523 1 97.12 117 ASN B C 1
ATOM 4634 O O . ASN B 1 117 ? -3.453 -27.156 -15.516 1 97.12 117 ASN B O 1
ATOM 4638 N N . ILE B 1 118 ? -3.559 -29.344 -15.117 1 96.31 118 ILE B N 1
ATOM 4639 C CA . ILE B 1 118 ? -2.287 -29.344 -14.398 1 96.31 118 ILE B CA 1
ATOM 4640 C C . ILE B 1 118 ? -1.163 -28.938 -15.344 1 96.31 118 ILE B C 1
ATOM 4642 O O . ILE B 1 118 ? -0.159 -28.359 -14.914 1 96.31 118 ILE B O 1
ATOM 4646 N N . LEU B 1 119 ? -1.287 -29.234 -16.656 1 96.5 119 LEU B N 1
ATOM 4647 C CA . LEU B 1 119 ? -0.279 -28.797 -17.625 1 96.5 119 LEU B CA 1
ATOM 4648 C C . LEU B 1 119 ? -0.222 -27.266 -17.703 1 96.5 119 LEU B C 1
ATOM 4650 O O . LEU B 1 119 ? 0.863 -26.688 -17.75 1 96.5 119 LEU B O 1
ATOM 4654 N N . GLU B 1 120 ? -1.414 -26.719 -17.703 1 97.12 120 GLU B N 1
ATOM 4655 C CA . GLU B 1 120 ? -1.479 -25.25 -17.719 1 97.12 120 GLU B CA 1
ATOM 4656 C C . GLU B 1 120 ? -0.894 -24.672 -16.438 1 97.12 120 GLU B C 1
ATOM 4658 O O . GLU B 1 120 ? -0.192 -23.656 -16.469 1 97.12 120 GLU B O 1
ATOM 4663 N N . SER B 1 121 ? -1.216 -25.281 -15.273 1 97.81 121 SER B N 1
ATOM 4664 C CA . SER B 1 121 ? -0.661 -24.859 -13.992 1 97.81 121 SER B CA 1
ATOM 4665 C C . SER B 1 121 ? 0.864 -24.891 -14.016 1 97.81 121 SER B C 1
ATOM 4667 O O . SER B 1 121 ? 1.515 -23.938 -13.562 1 97.81 121 SER B O 1
ATOM 4669 N N . GLY B 1 122 ? 1.368 -25.953 -14.5 1 97.56 122 GLY B N 1
ATOM 4670 C CA . GLY B 1 122 ? 2.812 -26.062 -14.625 1 97.56 122 GLY B CA 1
ATOM 4671 C C . GLY B 1 122 ? 3.418 -25.047 -15.562 1 97.56 122 GLY B C 1
ATOM 4672 O O . GLY B 1 122 ? 4.48 -24.484 -15.289 1 97.56 122 GLY B O 1
ATOM 4673 N N . ALA B 1 123 ? 2.73 -24.828 -16.703 1 97.5 123 ALA B N 1
ATOM 4674 C CA . ALA B 1 123 ? 3.211 -23.859 -17.688 1 97.5 123 ALA B CA 1
ATOM 4675 C C . ALA B 1 123 ? 3.303 -22.469 -17.094 1 97.5 123 ALA B C 1
ATOM 4677 O O . ALA B 1 123 ? 4.262 -21.734 -17.344 1 97.5 123 ALA B O 1
ATOM 4678 N N . LYS B 1 124 ? 2.324 -22.172 -16.312 1 97.06 124 LYS B N 1
ATOM 4679 C CA . LYS B 1 124 ? 2.348 -20.875 -15.617 1 97.06 124 LYS B CA 1
ATOM 4680 C C . LYS B 1 124 ? 3.541 -20.781 -14.68 1 97.06 124 LYS B C 1
ATOM 4682 O O . LYS B 1 124 ? 4.184 -19.734 -14.586 1 97.06 124 LYS B O 1
ATOM 4687 N N . ASP B 1 125 ? 3.824 -21.828 -13.969 1 97.12 125 ASP B N 1
ATOM 4688 C CA . ASP B 1 125 ? 4.965 -21.859 -13.055 1 97.12 125 ASP B CA 1
ATOM 4689 C C . ASP B 1 125 ? 6.281 -21.703 -13.82 1 97.12 125 ASP B C 1
ATOM 4691 O O . ASP B 1 125 ? 7.195 -21.016 -13.359 1 97.12 125 ASP B O 1
ATOM 4695 N N . ILE B 1 126 ? 6.367 -22.375 -14.969 1 97.19 126 ILE B N 1
ATOM 4696 C CA . ILE B 1 126 ? 7.562 -22.266 -15.797 1 97.19 126 ILE B CA 1
ATOM 4697 C C . ILE B 1 126 ? 7.719 -20.828 -16.266 1 97.19 126 ILE B C 1
ATOM 4699 O O . ILE B 1 126 ? 8.82 -20.266 -16.234 1 97.19 126 ILE B O 1
ATOM 4703 N N . ALA B 1 127 ? 6.617 -20.266 -16.75 1 95.62 127 ALA B N 1
ATOM 4704 C CA . ALA B 1 127 ? 6.652 -18.875 -17.203 1 95.62 127 ALA B CA 1
ATOM 4705 C C . ALA B 1 127 ? 7.16 -17.953 -16.109 1 95.62 127 ALA B C 1
ATOM 4707 O O . ALA B 1 127 ? 7.984 -17.078 -16.359 1 95.62 127 ALA B O 1
ATOM 4708 N N . LYS B 1 128 ? 6.668 -18.125 -14.914 1 94.69 128 LYS B N 1
ATOM 4709 C CA . LYS B 1 128 ? 7.125 -17.328 -13.773 1 94.69 128 LYS B CA 1
ATOM 4710 C C . LYS B 1 128 ? 8.609 -17.547 -13.516 1 94.69 128 LYS B C 1
ATOM 4712 O O . LYS B 1 128 ? 9.352 -16.594 -13.258 1 94.69 128 LYS B O 1
ATOM 4717 N N . GLU B 1 129 ? 9.023 -18.781 -13.586 1 94.75 129 GLU B N 1
ATOM 4718 C CA . GLU B 1 129 ? 10.43 -19.094 -13.367 1 94.75 129 GLU B CA 1
ATOM 4719 C C . GLU B 1 129 ? 11.312 -18.469 -14.43 1 94.75 129 GLU B C 1
ATOM 4721 O O . GLU B 1 129 ? 12.445 -18.062 -14.141 1 94.75 129 GLU B O 1
ATOM 4726 N N . VAL B 1 130 ? 10.828 -18.453 -15.641 1 94.94 130 VAL B N 1
ATOM 4727 C CA . VAL B 1 130 ? 11.562 -17.812 -16.734 1 94.94 130 VAL B CA 1
ATOM 4728 C C . VAL B 1 130 ? 11.781 -16.328 -16.406 1 94.94 130 VAL B C 1
ATOM 4730 O O . VAL B 1 130 ? 12.891 -15.812 -16.578 1 94.94 130 VAL B O 1
ATOM 4733 N N . GLU B 1 131 ? 10.781 -15.695 -15.906 1 92.56 131 GLU B N 1
ATOM 4734 C CA . GLU B 1 131 ? 10.906 -14.289 -15.523 1 92.56 131 GLU B CA 1
ATOM 4735 C C . GLU B 1 131 ? 11.914 -14.117 -14.398 1 92.56 131 GLU B C 1
ATOM 4737 O O . GLU B 1 131 ? 12.711 -13.172 -14.414 1 92.56 131 GLU B O 1
ATOM 4742 N N . ASP B 1 132 ? 11.828 -14.953 -13.461 1 93.5 132 ASP B N 1
ATOM 4743 C CA . ASP B 1 132 ? 12.773 -14.914 -12.344 1 93.5 132 ASP B CA 1
ATOM 4744 C C . ASP B 1 132 ? 14.211 -15.109 -12.828 1 93.5 132 ASP B C 1
ATOM 4746 O O . ASP B 1 132 ? 15.133 -14.461 -12.336 1 93.5 132 ASP B O 1
ATOM 4750 N N . ALA B 1 133 ? 14.359 -16.016 -13.742 1 93.5 133 ALA B N 1
ATOM 4751 C CA . ALA B 1 133 ? 15.68 -16.312 -14.297 1 93.5 133 ALA B CA 1
ATOM 4752 C C . ALA B 1 133 ? 16.25 -15.086 -15.023 1 93.5 133 ALA B C 1
ATOM 4754 O O . ALA B 1 133 ? 17.438 -14.805 -14.93 1 93.5 133 ALA B O 1
ATOM 4755 N N . LYS B 1 134 ? 15.383 -14.422 -15.719 1 92.12 134 LYS B N 1
ATOM 4756 C CA . LYS B 1 134 ? 15.812 -13.203 -16.406 1 92.12 134 LYS B CA 1
ATOM 4757 C C . LYS B 1 134 ? 16.312 -12.164 -15.406 1 92.12 134 LYS B C 1
ATOM 4759 O O . LYS B 1 134 ? 17.344 -11.523 -15.633 1 92.12 134 LYS B O 1
ATOM 4764 N N . LEU B 1 135 ? 15.602 -12 -14.383 1 94.12 135 LEU B N 1
ATOM 4765 C CA . LEU B 1 135 ? 16.016 -11.062 -13.344 1 94.12 135 LEU B CA 1
ATOM 4766 C C . LEU B 1 135 ? 17.344 -11.492 -12.719 1 94.12 135 LEU B C 1
ATOM 4768 O O . LEU B 1 135 ? 18.203 -10.648 -12.469 1 94.12 135 LEU B O 1
ATOM 4772 N N . LYS B 1 136 ? 17.484 -12.727 -12.477 1 93.38 136 LYS B N 1
ATOM 4773 C CA . LYS B 1 136 ? 18.734 -13.242 -11.922 1 93.38 136 LYS B CA 1
ATOM 4774 C C . LYS B 1 136 ? 19.906 -12.945 -12.852 1 93.38 136 LYS B C 1
ATOM 4776 O O . LYS B 1 136 ? 21 -12.578 -12.383 1 93.38 136 LYS B O 1
ATOM 4781 N N . ARG B 1 137 ? 19.719 -13.156 -14.078 1 91.94 137 ARG B N 1
ATOM 4782 C CA . ARG B 1 137 ? 20.766 -12.867 -15.055 1 91.94 137 ARG B CA 1
ATOM 4783 C C . ARG B 1 137 ? 21.141 -11.383 -15.039 1 91.94 137 ARG B C 1
ATOM 4785 O O . ARG B 1 137 ? 22.312 -11.031 -15.094 1 91.94 137 ARG B O 1
ATOM 4792 N N . LYS B 1 138 ? 20.125 -10.594 -15 1 93.69 138 LYS B N 1
ATOM 4793 C CA . LYS B 1 138 ? 20.359 -9.156 -14.898 1 93.69 138 LYS B CA 1
ATOM 4794 C C . LYS B 1 138 ? 21.188 -8.828 -13.664 1 93.69 138 LYS B C 1
ATOM 4796 O O . LYS B 1 138 ? 22.078 -7.977 -13.719 1 93.69 138 LYS B O 1
ATOM 4801 N N . LEU B 1 139 ? 20.875 -9.438 -12.633 1 96.56 139 LEU B N 1
ATOM 4802 C CA . LEU B 1 139 ? 21.578 -9.188 -11.383 1 96.56 139 LEU B CA 1
ATOM 4803 C C . LEU B 1 139 ? 23.016 -9.672 -11.477 1 96.56 139 LEU B C 1
ATOM 4805 O O . LEU B 1 139 ? 23.922 -9.062 -10.906 1 96.56 139 LEU B O 1
ATOM 4809 N N . MET B 1 140 ? 23.234 -10.734 -12.211 1 94.69 140 MET B N 1
ATOM 4810 C CA . MET B 1 140 ? 24.594 -11.219 -12.43 1 94.69 140 MET B CA 1
ATOM 4811 C C . MET B 1 140 ? 25.391 -10.234 -13.281 1 94.69 140 MET B C 1
ATOM 4813 O O . MET B 1 140 ? 26.578 -10.039 -13.062 1 94.69 140 MET B O 1
ATOM 4817 N N . GLN B 1 141 ? 24.719 -9.719 -14.25 1 95.62 141 GLN B N 1
ATOM 4818 C CA . GLN B 1 141 ? 25.359 -8.688 -15.055 1 95.62 141 GLN B CA 1
ATOM 4819 C C . GLN B 1 141 ? 25.766 -7.492 -14.203 1 95.62 141 GLN B C 1
ATOM 4821 O O . GLN B 1 141 ? 26.859 -6.957 -14.352 1 95.62 141 GLN B O 1
ATOM 4826 N N . LEU B 1 142 ? 24.859 -7.055 -13.359 1 97.88 142 LEU B N 1
ATOM 4827 C CA . LEU B 1 142 ? 25.156 -5.965 -12.438 1 97.88 142 LEU B CA 1
ATOM 4828 C C . LEU B 1 142 ? 26.375 -6.289 -11.578 1 97.88 142 LEU B C 1
ATOM 4830 O O . LEU B 1 142 ? 27.281 -5.465 -11.445 1 97.88 142 LEU B O 1
ATOM 4834 N N . LYS B 1 143 ? 26.359 -7.457 -11.07 1 97.56 143 LYS B N 1
ATOM 4835 C CA . LYS B 1 143 ? 27.484 -7.914 -10.25 1 97.56 143 LYS B CA 1
ATOM 4836 C C . LYS B 1 143 ? 28.781 -7.879 -11.039 1 97.56 143 LYS B C 1
ATOM 4838 O O . LYS B 1 143 ? 29.812 -7.422 -10.531 1 97.56 143 LYS B O 1
ATOM 4843 N N . SER B 1 144 ? 28.734 -8.367 -12.234 1 97 144 SER B N 1
ATOM 4844 C CA . SER B 1 144 ? 29.922 -8.398 -13.094 1 97 144 SER B CA 1
ATOM 4845 C C . SER B 1 144 ? 30.469 -7 -13.328 1 97 144 SER B C 1
ATOM 4847 O O . SER B 1 144 ? 31.688 -6.785 -13.25 1 97 144 SER B O 1
ATOM 4849 N N . VAL B 1 145 ? 29.562 -6.078 -13.617 1 97.25 145 VAL B N 1
ATOM 4850 C CA . VAL B 1 145 ? 29.984 -4.703 -13.859 1 97.25 145 VAL B CA 1
ATOM 4851 C C . VAL B 1 145 ? 30.672 -4.141 -12.617 1 97.25 145 VAL B C 1
ATOM 4853 O O . VAL B 1 145 ? 31.703 -3.471 -12.719 1 97.25 145 VAL B O 1
ATOM 4856 N N . LEU B 1 146 ? 30.156 -4.438 -11.469 1 97.5 146 LEU B N 1
ATOM 4857 C CA . LEU B 1 146 ? 30.703 -3.943 -10.211 1 97.5 146 LEU B CA 1
ATOM 4858 C C . LEU B 1 146 ? 32.062 -4.566 -9.922 1 97.5 146 LEU B C 1
ATOM 4860 O O . LEU B 1 146 ? 33 -3.859 -9.562 1 97.5 146 LEU B O 1
ATOM 4864 N N . ILE B 1 147 ? 32.188 -5.859 -10.164 1 96.06 147 ILE B N 1
ATOM 4865 C CA . ILE B 1 147 ? 33.406 -6.578 -9.867 1 96.06 147 ILE B CA 1
ATOM 4866 C C . ILE B 1 147 ? 34.5 -6.16 -10.844 1 96.06 147 ILE B C 1
ATOM 4868 O O . ILE B 1 147 ? 35.656 -5.945 -10.453 1 96.06 147 ILE B O 1
ATOM 4872 N N . GLU B 1 148 ? 34.156 -6.094 -12.078 1 94.88 148 GLU B N 1
ATOM 4873 C CA . GLU B 1 148 ? 35.094 -5.641 -13.078 1 94.88 148 GLU B CA 1
ATOM 4874 C C . GLU B 1 148 ? 35.594 -4.23 -12.766 1 94.88 148 GLU B C 1
ATOM 4876 O O . GLU B 1 148 ? 36.781 -3.928 -12.953 1 94.88 148 GLU B O 1
ATOM 4881 N N . GLY B 1 149 ? 34.688 -3.414 -12.367 1 91.75 149 GLY B N 1
ATOM 4882 C CA . GLY B 1 149 ? 35.062 -2.072 -11.953 1 91.75 149 GLY B CA 1
ATOM 4883 C C . GLY B 1 149 ? 36.031 -2.055 -10.781 1 91.75 149 GLY B C 1
ATOM 4884 O O . GLY B 1 149 ? 37 -1.298 -10.773 1 91.75 149 GLY B O 1
ATOM 4885 N N . LYS B 1 150 ? 35.719 -2.877 -9.898 1 92.56 150 LYS B N 1
ATOM 4886 C CA . LYS B 1 150 ? 36.625 -2.988 -8.75 1 92.56 150 LYS B CA 1
ATOM 4887 C C . LYS B 1 150 ? 38.031 -3.441 -9.172 1 92.56 150 LYS B C 1
ATOM 4889 O O . LYS B 1 150 ? 39.031 -2.9 -8.703 1 92.56 150 LYS B O 1
ATOM 4894 N N . LYS B 1 151 ? 38.094 -4.375 -9.984 1 92.5 151 LYS B N 1
ATOM 4895 C CA . LYS B 1 151 ? 39.375 -4.879 -10.484 1 92.5 151 LYS B CA 1
ATOM 4896 C C . LYS B 1 151 ? 40.156 -3.787 -11.219 1 92.5 151 LYS B C 1
ATOM 4898 O O . LYS B 1 151 ? 41.375 -3.705 -11.102 1 92.5 151 LYS B O 1
ATOM 4903 N N . ARG B 1 152 ? 39.406 -3.037 -11.93 1 89.19 152 ARG B N 1
ATOM 4904 C CA . ARG B 1 152 ? 40.031 -1.918 -12.625 1 89.19 152 ARG B CA 1
ATOM 4905 C C . ARG B 1 152 ? 40.656 -0.932 -11.641 1 89.19 152 ARG B C 1
ATOM 4907 O O . ARG B 1 152 ? 41.719 -0.389 -11.891 1 89.19 152 ARG B O 1
ATOM 4914 N N . CYS B 1 153 ? 40 -0.667 -10.547 1 87.56 153 CYS B N 1
ATOM 4915 C CA . CYS B 1 153 ? 40.5 0.247 -9.516 1 87.56 153 CYS B CA 1
ATOM 4916 C C . CYS B 1 153 ? 41.75 -0.307 -8.836 1 87.56 153 CYS B C 1
ATOM 4918 O O . CYS B 1 153 ? 42.656 0.447 -8.5 1 87.56 153 CYS B O 1
ATOM 4920 N N . MET B 1 154 ? 41.719 -1.598 -8.609 1 83.38 154 MET B N 1
ATOM 4921 C CA . MET B 1 154 ? 42.844 -2.236 -7.926 1 83.38 154 MET B CA 1
ATOM 4922 C C . MET B 1 154 ? 44.094 -2.197 -8.789 1 83.38 154 MET B C 1
ATOM 4924 O O . MET B 1 154 ? 45.219 -2.152 -8.273 1 83.38 154 MET B O 1
ATOM 4928 N N . LYS B 1 155 ? 43.906 -2.246 -9.953 1 79.25 155 LYS B N 1
ATOM 4929 C CA . LYS B 1 155 ? 45.031 -2.209 -10.867 1 79.25 155 LYS B CA 1
ATOM 4930 C C . LYS B 1 155 ? 45.625 -0.809 -10.945 1 79.25 155 LYS B C 1
ATOM 4932 O O . LYS B 1 155 ? 46.781 -0.647 -11.305 1 79.25 155 LYS B O 1
ATOM 4937 N N . LEU B 1 156 ? 44.781 0.089 -10.648 1 73.06 156 LEU B N 1
ATOM 4938 C CA . LEU B 1 156 ? 45.25 1.463 -10.68 1 73.06 156 LEU B CA 1
ATOM 4939 C C . LEU B 1 156 ? 46.094 1.771 -9.445 1 73.06 156 LEU B C 1
ATOM 4941 O O . LEU B 1 156 ? 45.781 1.302 -8.344 1 73.06 156 LEU B O 1
ATOM 4945 N N . GLU B 1 157 ? 47.531 1.541 -9.375 1 58.38 157 GLU B N 1
ATOM 4946 C CA . GLU B 1 157 ? 48.562 1.72 -8.359 1 58.38 157 GLU B CA 1
ATOM 4947 C C . GLU B 1 157 ? 48.219 2.861 -7.41 1 58.38 157 GLU B C 1
ATOM 4949 O O . GLU B 1 157 ? 48.812 3.936 -7.469 1 58.38 157 GLU B O 1
ATOM 4954 N N . LYS B 1 158 ? 47.031 2.84 -6.895 1 57.59 158 LYS B N 1
ATOM 4955 C CA . LYS B 1 158 ? 46.75 3.965 -6.016 1 57.59 158 LYS B CA 1
ATOM 4956 C C . LYS B 1 158 ? 47.25 3.713 -4.602 1 57.59 158 LYS B C 1
ATOM 4958 O O . LYS B 1 158 ? 47.375 2.562 -4.172 1 57.59 158 LYS B O 1
ATOM 4963 N N . THR B 1 159 ? 47.844 4.68 -3.91 1 51.75 159 THR B N 1
ATOM 4964 C CA . THR B 1 159 ? 48.375 4.621 -2.555 1 51.75 159 THR B CA 1
ATOM 4965 C C . THR B 1 159 ? 47.312 4.191 -1.563 1 51.75 159 THR B C 1
ATOM 4967 O O . THR B 1 159 ? 46.094 4.328 -1.837 1 51.75 159 THR B O 1
ATOM 4970 N N . GLU B 1 160 ? 47.625 3.396 -0.505 1 52.16 160 GLU B N 1
ATOM 4971 C CA . GLU B 1 160 ? 46.781 2.902 0.569 1 52.16 160 GLU B CA 1
ATOM 4972 C C . GLU B 1 160 ? 45.75 3.965 1.01 1 52.16 160 GLU B C 1
ATOM 4974 O O . GLU B 1 160 ? 44.625 3.648 1.335 1 52.16 160 GLU B O 1
ATOM 4979 N N . GLU B 1 161 ? 46.25 5.117 1.211 1 50.03 161 GLU B N 1
ATOM 4980 C CA . GLU B 1 161 ? 45.469 6.273 1.633 1 50.03 161 GLU B CA 1
ATOM 4981 C C . GLU B 1 161 ? 44.406 6.629 0.6 1 50.03 161 GLU B C 1
ATOM 4983 O O . GLU B 1 161 ? 43.406 7.277 0.925 1 50.03 161 GLU B O 1
ATOM 4988 N N . GLU B 1 162 ? 44.719 6.105 -0.574 1 52.88 162 GLU B N 1
ATOM 4989 C CA . GLU B 1 162 ? 43.844 6.438 -1.713 1 52.88 162 GLU B CA 1
ATOM 4990 C C . GLU B 1 162 ? 42.844 5.332 -1.984 1 52.88 162 GLU B C 1
ATOM 4992 O O . GLU B 1 162 ? 42.125 5.375 -2.986 1 52.88 162 GLU B O 1
ATOM 4997 N N . LYS B 1 163 ? 42.969 4.379 -1.236 1 57.66 163 LYS B N 1
ATOM 4998 C CA . LYS B 1 163 ? 42.062 3.262 -1.471 1 57.66 163 LYS B CA 1
ATOM 4999 C C . LYS B 1 163 ? 40.625 3.672 -1.226 1 57.66 163 LYS B C 1
ATOM 5001 O O . LYS B 1 163 ? 40.125 3.621 -0.092 1 57.66 163 LYS B O 1
ATOM 5006 N N . LYS B 1 164 ? 40 4.465 -2.129 1 68.19 164 LYS B N 1
ATOM 5007 C CA . LYS B 1 164 ? 38.656 4.98 -2.115 1 68.19 164 LYS B CA 1
ATOM 5008 C C . LYS B 1 164 ? 37.688 3.963 -2.707 1 68.19 164 LYS B C 1
ATOM 5010 O O . LYS B 1 164 ? 38.094 2.969 -3.303 1 68.19 164 LYS B O 1
ATOM 5015 N N . ALA B 1 165 ? 36.5 4.059 -2.383 1 81.38 165 ALA B N 1
ATOM 5016 C CA . ALA B 1 165 ? 35.406 3.201 -2.863 1 81.38 165 ALA B CA 1
ATOM 5017 C C . ALA B 1 165 ? 35.375 3.168 -4.387 1 81.38 165 ALA B C 1
ATOM 5019 O O . ALA B 1 165 ? 35.438 4.211 -5.039 1 81.38 165 ALA B O 1
ATOM 5020 N N . PRO B 1 166 ? 35.531 1.986 -4.969 1 90.69 166 PRO B N 1
ATOM 5021 C CA . PRO B 1 166 ? 35.531 1.869 -6.43 1 90.69 166 PRO B CA 1
ATOM 5022 C C . PRO B 1 166 ? 34.25 2.377 -7.066 1 90.69 166 PRO B C 1
ATOM 5024 O O . PRO B 1 166 ? 34.25 2.797 -8.227 1 90.69 166 PRO B O 1
ATOM 5027 N N . LEU B 1 167 ? 33.188 2.32 -6.355 1 96.94 167 LEU B N 1
ATOM 5028 C CA . LEU B 1 167 ? 31.875 2.607 -6.93 1 96.94 167 LEU B CA 1
ATOM 5029 C C . LEU B 1 167 ? 31.328 3.939 -6.418 1 96.94 167 LEU B C 1
ATOM 5031 O O . LEU B 1 167 ? 31.281 4.172 -5.207 1 96.94 167 LEU B O 1
ATOM 5035 N N . LEU B 1 168 ? 30.984 4.816 -7.324 1 96.88 168 LEU B N 1
ATOM 5036 C CA . LEU B 1 168 ? 30.234 6.035 -7.023 1 96.88 168 LEU B CA 1
ATOM 5037 C C . LEU B 1 168 ? 28.781 5.891 -7.43 1 96.88 168 LEU B C 1
ATOM 5039 O O . LEU B 1 168 ? 28.469 5.586 -8.586 1 96.88 168 LEU B O 1
ATOM 5043 N N . ILE B 1 169 ? 27.906 5.984 -6.488 1 98.38 169 ILE B N 1
ATOM 5044 C CA . ILE B 1 169 ? 26.484 6.004 -6.758 1 98.38 169 ILE B CA 1
ATOM 5045 C C . ILE B 1 169 ? 25.969 7.441 -6.766 1 98.38 169 ILE B C 1
ATOM 5047 O O . ILE B 1 169 ? 25.969 8.117 -5.734 1 98.38 169 ILE B O 1
ATOM 5051 N N . LEU B 1 170 ? 25.516 7.883 -7.863 1 97.31 170 LEU B N 1
ATOM 5052 C CA . LEU B 1 170 ? 25.125 9.273 -8.047 1 97.31 170 LEU B CA 1
ATOM 5053 C C . LEU B 1 170 ? 23.609 9.391 -8.188 1 97.31 170 LEU B C 1
ATOM 5055 O O . LEU B 1 170 ? 22.984 8.641 -8.938 1 97.31 170 LEU B O 1
ATOM 5059 N N . THR B 1 171 ? 23.016 10.305 -7.441 1 96.69 171 THR B N 1
ATOM 5060 C CA . THR B 1 171 ? 21.594 10.641 -7.594 1 96.69 171 THR B CA 1
ATOM 5061 C C . THR B 1 171 ? 21.438 11.914 -8.414 1 96.69 171 THR B C 1
ATOM 5063 O O . THR B 1 171 ? 22.422 12.539 -8.82 1 96.69 171 THR B O 1
ATOM 5066 N N . HIS B 1 172 ? 20.188 12.25 -8.797 1 93.75 172 HIS B N 1
ATOM 5067 C CA . HIS B 1 172 ? 19.938 13.523 -9.461 1 93.75 172 HIS B CA 1
ATOM 5068 C C . HIS B 1 172 ? 20.203 14.703 -8.531 1 93.75 172 HIS B C 1
ATOM 5070 O O . HIS B 1 172 ? 20.422 14.508 -7.332 1 93.75 172 HIS B O 1
ATOM 5076 N N . ILE B 1 173 ? 20.125 15.859 -9.242 1 93.38 173 ILE B N 1
ATOM 5077 C CA . ILE B 1 173 ? 20.266 17.094 -8.469 1 93.38 173 ILE B CA 1
ATOM 5078 C C . ILE B 1 173 ? 19.156 17.188 -7.434 1 93.38 173 ILE B C 1
ATOM 5080 O O . ILE B 1 173 ? 18 16.859 -7.734 1 93.38 173 ILE B O 1
ATOM 5084 N N . ASN B 1 174 ? 19.391 17.5 -6.141 1 92.38 174 ASN B N 1
ATOM 5085 C CA . ASN B 1 174 ? 18.422 17.609 -5.059 1 92.38 174 ASN B CA 1
ATOM 5086 C C . ASN B 1 174 ? 17.672 16.297 -4.828 1 92.38 174 ASN B C 1
ATOM 5088 O O . ASN B 1 174 ? 16.469 16.203 -5.082 1 92.38 174 ASN B O 1
ATOM 5092 N N . PRO B 1 175 ? 18.328 15.305 -4.438 1 95.38 175 PRO B N 1
ATOM 5093 C CA . PRO B 1 175 ? 17.781 13.953 -4.328 1 95.38 175 PRO B CA 1
ATOM 5094 C C . PRO B 1 175 ? 16.531 13.891 -3.441 1 95.38 175 PRO B C 1
ATOM 5096 O O . PRO B 1 175 ? 16.469 14.586 -2.424 1 95.38 175 PRO B O 1
ATOM 5099 N N . ASP B 1 176 ? 15.562 13.195 -3.859 1 96.06 176 ASP B N 1
ATOM 5100 C CA . ASP B 1 176 ? 14.359 12.93 -3.076 1 96.06 176 ASP B CA 1
ATOM 5101 C C . ASP B 1 176 ? 14.461 11.586 -2.355 1 96.06 176 ASP B C 1
ATOM 5103 O O . ASP B 1 176 ? 15.492 10.914 -2.416 1 96.06 176 ASP B O 1
ATOM 5107 N N . PRO B 1 177 ? 13.469 11.211 -1.577 1 98.06 177 PRO B N 1
ATOM 5108 C CA . PRO B 1 177 ? 13.547 9.977 -0.791 1 98.06 177 PRO B CA 1
ATOM 5109 C C . PRO B 1 177 ? 13.734 8.734 -1.659 1 98.06 177 PRO B C 1
ATOM 5111 O O . PRO B 1 177 ? 14.453 7.809 -1.271 1 98.06 177 PRO B O 1
ATOM 5114 N N . ASP B 1 178 ? 13.109 8.68 -2.805 1 98.25 178 ASP B N 1
ATOM 5115 C CA . ASP B 1 178 ? 13.242 7.543 -3.711 1 98.25 178 ASP B CA 1
ATOM 5116 C C . ASP B 1 178 ? 14.695 7.371 -4.16 1 98.25 178 ASP B C 1
ATOM 5118 O O . ASP B 1 178 ? 15.242 6.27 -4.098 1 98.25 178 ASP B O 1
ATOM 5122 N N . ALA B 1 179 ? 15.273 8.484 -4.59 1 98.12 179 ALA B N 1
ATOM 5123 C CA . ALA B 1 179 ? 16.672 8.461 -5.039 1 98.12 179 ALA B CA 1
ATOM 5124 C C . ALA B 1 179 ? 17.594 8.039 -3.908 1 98.12 179 ALA B C 1
ATOM 5126 O O . ALA B 1 179 ? 18.469 7.188 -4.102 1 98.12 179 ALA B O 1
ATOM 5127 N N . ILE B 1 180 ? 17.391 8.602 -2.775 1 98.44 180 ILE B N 1
ATOM 5128 C CA . ILE B 1 180 ? 18.25 8.344 -1.627 1 98.44 180 ILE B CA 1
ATOM 5129 C C . ILE B 1 180 ? 18.141 6.879 -1.207 1 98.44 180 ILE B C 1
ATOM 5131 O O . ILE B 1 180 ? 19.141 6.191 -1.031 1 98.44 180 ILE B O 1
ATOM 5135 N N . ALA B 1 181 ? 16.922 6.391 -1.084 1 98.81 181 ALA B N 1
ATOM 5136 C CA . ALA B 1 181 ? 16.672 5.012 -0.67 1 98.81 181 ALA B CA 1
ATOM 5137 C C . ALA B 1 181 ? 17.25 4.023 -1.681 1 98.81 181 ALA B C 1
ATOM 5139 O O . ALA B 1 181 ? 17.828 3.006 -1.301 1 98.81 181 ALA B O 1
ATOM 5140 N N . SER B 1 182 ? 17.047 4.312 -2.914 1 98.81 182 SER B N 1
ATOM 5141 C CA . SER B 1 182 ? 17.531 3.445 -3.98 1 98.81 182 SER B CA 1
ATOM 5142 C C . SER B 1 182 ? 19.062 3.383 -3.984 1 98.81 182 SER B C 1
ATOM 5144 O O . SER B 1 182 ? 19.641 2.316 -4.203 1 98.81 182 SER B O 1
ATOM 5146 N N . ALA B 1 183 ? 19.656 4.531 -3.787 1 98.69 183 ALA B N 1
ATOM 5147 C CA . ALA B 1 183 ? 21.125 4.57 -3.688 1 98.69 183 ALA B CA 1
ATOM 5148 C C . ALA B 1 183 ? 21.609 3.715 -2.521 1 98.69 183 ALA B C 1
ATOM 5150 O O . ALA B 1 183 ? 22.594 2.984 -2.65 1 98.69 183 ALA B O 1
ATOM 5151 N N . MET B 1 184 ? 20.938 3.801 -1.392 1 98.62 184 MET B N 1
ATOM 5152 C CA . MET B 1 184 ? 21.281 2.982 -0.229 1 98.62 184 MET B CA 1
ATOM 5153 C C . MET B 1 184 ? 21.188 1.497 -0.564 1 98.62 184 MET B C 1
ATOM 5155 O O . MET B 1 184 ? 22.016 0.704 -0.121 1 98.62 184 MET B O 1
ATOM 5159 N N . ALA B 1 185 ? 20.141 1.132 -1.287 1 98.81 185 ALA B N 1
ATOM 5160 C CA . ALA B 1 185 ? 19.938 -0.268 -1.646 1 98.81 185 ALA B CA 1
ATOM 5161 C C . ALA B 1 185 ? 21.047 -0.781 -2.551 1 98.81 185 ALA B C 1
ATOM 5163 O O . ALA B 1 185 ? 21.547 -1.888 -2.355 1 98.81 185 ALA B O 1
ATOM 5164 N N . LEU B 1 186 ? 21.375 0.045 -3.568 1 98.75 186 LEU B N 1
ATOM 5165 C CA . LEU B 1 186 ? 22.469 -0.364 -4.453 1 98.75 186 LEU B CA 1
ATOM 5166 C C . LEU B 1 186 ? 23.781 -0.499 -3.68 1 98.75 186 LEU B C 1
ATOM 5168 O O . LEU B 1 186 ? 24.562 -1.415 -3.936 1 98.75 186 LEU B O 1
ATOM 5172 N N . LYS B 1 187 ? 24.047 0.467 -2.773 1 98.44 187 LYS B N 1
ATOM 5173 C CA . LYS B 1 187 ? 25.234 0.375 -1.914 1 98.44 187 LYS B CA 1
ATOM 5174 C C . LYS B 1 187 ? 25.25 -0.943 -1.144 1 98.44 187 LYS B C 1
ATOM 5176 O O . LYS B 1 187 ? 26.281 -1.614 -1.074 1 98.44 187 LYS B O 1
ATOM 5181 N N . THR B 1 188 ? 24.125 -1.32 -0.564 1 98.31 188 THR B N 1
ATOM 5182 C CA . THR B 1 188 ? 24 -2.564 0.189 1 98.31 188 THR B CA 1
ATOM 5183 C C . THR B 1 188 ? 24.281 -3.768 -0.703 1 98.31 188 THR B C 1
ATOM 5185 O O . THR B 1 188 ? 24.984 -4.695 -0.295 1 98.31 188 THR B O 1
ATOM 5188 N N . LEU B 1 189 ? 23.734 -3.766 -1.913 1 98.12 189 LEU B N 1
ATOM 5189 C CA . LEU B 1 189 ? 23.969 -4.836 -2.875 1 98.12 189 LEU B CA 1
ATOM 5190 C C . LEU B 1 189 ? 25.453 -4.941 -3.217 1 98.12 189 LEU B C 1
ATOM 5192 O O . LEU B 1 189 ? 26.016 -6.039 -3.234 1 98.12 189 LEU B O 1
ATOM 5196 N N . ALA B 1 190 ? 26.078 -3.797 -3.521 1 98.12 190 ALA B N 1
ATOM 5197 C CA . ALA B 1 190 ? 27.5 -3.754 -3.869 1 98.12 190 ALA B CA 1
ATOM 5198 C C . ALA B 1 190 ? 28.359 -4.277 -2.723 1 98.12 190 ALA B C 1
ATOM 5200 O O . ALA B 1 190 ? 29.297 -5.062 -2.945 1 98.12 190 ALA B O 1
ATOM 5201 N N . GLU B 1 191 ? 28.031 -3.852 -1.543 1 97.12 191 GLU B N 1
ATOM 5202 C CA . GLU B 1 191 ? 28.781 -4.289 -0.37 1 97.12 191 GLU B CA 1
ATOM 5203 C C . GLU B 1 191 ? 28.688 -5.801 -0.191 1 97.12 191 GLU B C 1
ATOM 5205 O O . GLU B 1 191 ? 29.656 -6.441 0.22 1 97.12 191 GLU B O 1
ATOM 5210 N N . ARG B 1 192 ? 27.547 -6.359 -0.435 1 96.38 192 ARG B N 1
ATOM 5211 C CA . ARG B 1 192 ? 27.359 -7.809 -0.363 1 96.38 192 ARG B CA 1
ATOM 5212 C C . ARG B 1 192 ? 28.312 -8.523 -1.315 1 96.38 192 ARG B C 1
ATOM 5214 O O . ARG B 1 192 ? 28.734 -9.648 -1.048 1 96.38 192 ARG B O 1
ATOM 5221 N N . TRP B 1 193 ? 28.656 -7.84 -2.402 1 96.5 193 TRP B N 1
ATOM 5222 C CA . TRP B 1 193 ? 29.547 -8.422 -3.4 1 96.5 193 TRP B CA 1
ATOM 5223 C C . TRP B 1 193 ? 30.969 -7.926 -3.209 1 96.5 193 TRP B C 1
ATOM 5225 O O . TRP B 1 193 ? 31.828 -8.102 -4.086 1 96.5 193 TRP B O 1
ATOM 5235 N N . GLY B 1 194 ? 31.219 -7.238 -2.137 1 95.5 194 GLY B N 1
ATOM 5236 C CA . GLY B 1 194 ? 32.562 -6.824 -1.763 1 95.5 194 GLY B CA 1
ATOM 5237 C C . GLY B 1 194 ? 33 -5.551 -2.455 1 95.5 194 GLY B C 1
ATOM 5238 O O . GLY B 1 194 ? 34.219 -5.32 -2.625 1 95.5 194 GLY B O 1
ATOM 5239 N N . VAL B 1 195 ? 32.125 -4.789 -2.918 1 96.75 195 VAL B N 1
ATOM 5240 C CA . VAL B 1 195 ? 32.469 -3.541 -3.594 1 96.75 195 VAL B CA 1
ATOM 5241 C C . VAL B 1 195 ? 32.031 -2.355 -2.74 1 96.75 195 VAL B C 1
ATOM 5243 O O . VAL B 1 195 ? 30.828 -2.098 -2.594 1 96.75 195 VAL B O 1
ATOM 5246 N N . ASP B 1 196 ? 32.969 -1.612 -2.246 1 95.56 196 ASP B N 1
ATOM 5247 C CA . ASP B 1 196 ? 32.656 -0.424 -1.46 1 95.56 196 ASP B CA 1
ATOM 5248 C C . ASP B 1 196 ? 32.156 0.709 -2.354 1 95.56 196 ASP B C 1
ATOM 5250 O O . ASP B 1 196 ? 32.469 0.76 -3.541 1 95.56 196 ASP B O 1
ATOM 5254 N N . SER B 1 197 ? 31.328 1.496 -1.736 1 97 197 SER B N 1
ATOM 5255 C CA . SER B 1 197 ? 30.75 2.549 -2.559 1 97 197 SER B CA 1
ATOM 5256 C C . SER B 1 197 ? 30.5 3.814 -1.743 1 97 197 SER B C 1
ATOM 5258 O O . SER B 1 197 ? 30.453 3.766 -0.513 1 97 197 SER B O 1
ATOM 5260 N N . ASP B 1 198 ? 30.469 4.934 -2.406 1 96.94 198 ASP B N 1
ATOM 5261 C CA . ASP B 1 198 ? 30.016 6.215 -1.875 1 96.94 198 ASP B CA 1
ATOM 5262 C C . ASP B 1 198 ? 28.75 6.695 -2.598 1 96.94 198 ASP B C 1
ATOM 5264 O O . ASP B 1 198 ? 28.594 6.469 -3.799 1 96.94 198 ASP B O 1
ATOM 5268 N N . ILE B 1 199 ? 27.875 7.254 -1.849 1 98.12 199 ILE B N 1
ATOM 5269 C CA . ILE B 1 199 ? 26.703 7.895 -2.432 1 98.12 199 ILE B CA 1
ATOM 5270 C C . ILE B 1 199 ? 26.922 9.398 -2.518 1 98.12 199 ILE B C 1
ATOM 5272 O O . ILE B 1 199 ? 27.328 10.031 -1.537 1 98.12 199 ILE B O 1
ATOM 5276 N N . ALA B 1 200 ? 26.672 9.953 -3.67 1 97.19 200 ALA B N 1
ATOM 5277 C CA . ALA B 1 200 ? 26.891 11.391 -3.828 1 97.19 200 ALA B CA 1
ATOM 5278 C C . ALA B 1 200 ? 25.688 12.055 -4.48 1 97.19 200 ALA B C 1
ATOM 5280 O O . ALA B 1 200 ? 24.922 11.406 -5.203 1 97.19 200 ALA B O 1
ATOM 5281 N N . TYR B 1 201 ? 25.453 13.242 -4.172 1 96.25 201 TYR B N 1
ATOM 5282 C CA . TYR B 1 201 ? 24.391 14.062 -4.742 1 96.25 201 TYR B CA 1
ATOM 5283 C C . TYR B 1 201 ? 24.891 15.461 -5.086 1 96.25 201 TYR B C 1
ATOM 5285 O O . TYR B 1 201 ? 26.062 15.773 -4.836 1 96.25 201 TYR B O 1
ATOM 5293 N N . GLY B 1 202 ? 24.109 16.125 -5.895 1 94.12 202 GLY B N 1
ATOM 5294 C CA . GLY B 1 202 ? 24.391 17.531 -6.137 1 94.12 202 GLY B CA 1
ATOM 5295 C C . GLY B 1 202 ? 23.297 18.453 -5.605 1 94.12 202 GLY B C 1
ATOM 5296 O O . GLY B 1 202 ? 22.328 17.984 -4.992 1 94.12 202 GLY B O 1
ATOM 5297 N N . GLY B 1 203 ? 23.531 19.641 -5.699 1 91.81 203 GLY B N 1
ATOM 5298 C CA . GLY B 1 203 ? 22.516 20.594 -5.289 1 91.81 203 GLY B CA 1
ATOM 5299 C C . GLY B 1 203 ? 22.312 20.641 -3.787 1 91.81 203 GLY B C 1
ATOM 5300 O O . GLY B 1 203 ? 23.266 20.672 -3.023 1 91.81 203 GLY B O 1
ATOM 5301 N N . ASN B 1 204 ? 21.016 20.844 -3.4 1 88.44 204 ASN B N 1
ATOM 5302 C CA . ASN B 1 204 ? 20.703 20.969 -1.981 1 88.44 204 ASN B CA 1
ATOM 5303 C C . ASN B 1 204 ? 19.578 20.016 -1.576 1 88.44 204 ASN B C 1
ATOM 5305 O O . ASN B 1 204 ? 18.703 19.703 -2.387 1 88.44 204 ASN B O 1
ATOM 5309 N N . ILE B 1 205 ? 19.688 19.547 -0.384 1 89 205 ILE B N 1
ATOM 5310 C CA . ILE B 1 205 ? 18.609 18.797 0.24 1 89 205 ILE B CA 1
ATOM 5311 C C . ILE B 1 205 ? 17.781 19.719 1.123 1 89 205 ILE B C 1
ATOM 5313 O O . ILE B 1 205 ? 18.094 19.922 2.295 1 89 205 ILE B O 1
ATOM 5317 N N . GLY B 1 206 ? 16.766 20.312 0.568 1 82.19 206 GLY B N 1
ATOM 5318 C CA . GLY B 1 206 ? 16.078 21.406 1.218 1 82.19 206 GLY B CA 1
ATOM 5319 C C . GLY B 1 206 ? 14.859 20.969 2.006 1 82.19 206 GLY B C 1
ATOM 5320 O O . GLY B 1 206 ? 14.57 21.531 3.068 1 82.19 206 GLY B O 1
ATOM 5321 N N . TYR B 1 207 ? 14.125 19.891 1.627 1 87.62 207 TYR B N 1
ATOM 5322 C CA . TYR B 1 207 ? 12.875 19.516 2.281 1 87.62 207 TYR B CA 1
ATOM 5323 C C . TYR B 1 207 ? 13.148 18.906 3.654 1 87.62 207 TYR B C 1
ATOM 5325 O O . TYR B 1 207 ? 14.055 18.094 3.814 1 87.62 207 TYR B O 1
ATOM 5333 N N . ASP B 1 208 ? 12.398 19.359 4.602 1 90.5 208 ASP B N 1
ATOM 5334 C CA . ASP B 1 208 ? 12.586 18.906 5.977 1 90.5 208 ASP B CA 1
ATOM 5335 C C . ASP B 1 208 ? 12.453 17.391 6.086 1 90.5 208 ASP B C 1
ATOM 5337 O O . ASP B 1 208 ? 13.156 16.75 6.879 1 90.5 208 ASP B O 1
ATOM 5341 N N . GLU B 1 209 ? 11.57 16.797 5.34 1 94.06 209 GLU B N 1
ATOM 5342 C CA . GLU B 1 209 ? 11.391 15.344 5.359 1 94.06 209 GLU B CA 1
ATOM 5343 C C . GLU B 1 209 ? 12.648 14.625 4.875 1 94.06 209 GLU B C 1
ATOM 5345 O O . GLU B 1 209 ? 13.023 13.586 5.422 1 94.06 209 GLU B O 1
ATOM 5350 N N . ASN B 1 210 ? 13.281 15.188 3.838 1 96.12 210 ASN B N 1
ATOM 5351 C CA . ASN B 1 210 ? 14.508 14.602 3.312 1 96.12 210 ASN B CA 1
ATOM 5352 C C . ASN B 1 210 ? 15.641 14.664 4.332 1 96.12 210 ASN B C 1
ATOM 5354 O O . ASN B 1 210 ? 16.375 13.688 4.52 1 96.12 210 ASN B O 1
ATOM 5358 N N . LYS B 1 211 ? 15.727 15.844 4.973 1 94.69 211 LYS B N 1
ATOM 5359 C CA . LYS B 1 211 ? 16.734 16.016 6.008 1 94.69 211 LYS B CA 1
ATOM 5360 C C . LYS B 1 211 ? 16.5 15.062 7.172 1 94.69 211 LYS B C 1
ATOM 5362 O O . LYS B 1 211 ? 17.453 14.453 7.676 1 94.69 211 LYS B O 1
ATOM 5367 N N . ALA B 1 212 ? 15.242 15.008 7.566 1 95.56 212 ALA B N 1
ATOM 5368 C CA . ALA B 1 212 ? 14.891 14.086 8.648 1 95.56 212 ALA B CA 1
ATOM 5369 C C . ALA B 1 212 ? 15.258 12.648 8.281 1 95.56 212 ALA B C 1
ATOM 5371 O O . ALA B 1 212 ? 15.82 11.914 9.102 1 95.56 212 ALA B O 1
ATOM 5372 N N . MET B 1 213 ? 14.969 12.258 7.051 1 97.81 213 MET B N 1
ATOM 5373 C CA . MET B 1 213 ? 15.273 10.906 6.582 1 97.81 213 MET B CA 1
ATOM 5374 C C . MET B 1 213 ? 16.766 10.617 6.68 1 97.81 213 MET B C 1
ATOM 5376 O O . MET B 1 213 ? 17.172 9.594 7.23 1 97.81 213 MET B O 1
ATOM 5380 N N . ILE B 1 214 ? 17.578 11.539 6.215 1 97.56 214 ILE B N 1
ATOM 5381 C CA . ILE B 1 214 ? 19.031 11.391 6.184 1 97.56 214 ILE B CA 1
ATOM 5382 C C . ILE B 1 214 ? 19.562 11.297 7.609 1 97.56 214 ILE B C 1
ATOM 5384 O O . ILE B 1 214 ? 20.359 10.406 7.918 1 97.56 214 ILE B O 1
ATOM 5388 N N . ASN B 1 215 ? 19.078 12.172 8.453 1 96.5 215 ASN B N 1
ATOM 5389 C CA . ASN B 1 215 ? 19.578 12.242 9.82 1 96.5 215 ASN B CA 1
ATOM 5390 C C . ASN B 1 215 ? 19.141 11.039 10.648 1 96.5 215 ASN B C 1
ATOM 5392 O O . ASN B 1 215 ? 19.953 10.414 11.32 1 96.5 215 ASN B O 1
ATOM 5396 N N . LEU B 1 216 ? 17.875 10.719 10.617 1 97.06 216 LEU B N 1
ATOM 5397 C CA . LEU B 1 216 ? 17.312 9.68 11.477 1 97.06 216 LEU B CA 1
ATOM 5398 C C . LEU B 1 216 ? 17.797 8.297 11.047 1 97.06 216 LEU B C 1
ATOM 5400 O O . LEU B 1 216 ? 17.953 7.402 11.883 1 97.06 216 LEU B O 1
ATOM 5404 N N . LEU B 1 217 ? 18.062 8.109 9.742 1 97.88 217 LEU B N 1
ATOM 5405 C CA . LEU B 1 217 ? 18.484 6.801 9.25 1 97.88 217 LEU B CA 1
ATOM 5406 C C . LEU B 1 217 ? 20 6.73 9.117 1 97.88 217 LEU B C 1
ATOM 5408 O O . LEU B 1 217 ? 20.547 5.715 8.68 1 97.88 217 LEU B O 1
ATOM 5412 N N . GLY B 1 218 ? 20.688 7.805 9.438 1 96.5 218 GLY B N 1
ATOM 5413 C CA . GLY B 1 218 ? 22.156 7.82 9.43 1 96.5 218 GLY B CA 1
ATOM 5414 C C . GLY B 1 218 ? 22.734 7.613 8.047 1 96.5 218 GLY B C 1
ATOM 5415 O O . GLY B 1 218 ? 23.688 6.84 7.883 1 96.5 218 GLY B O 1
ATOM 5416 N N . ILE B 1 219 ? 22.156 8.227 7.055 1 97 219 ILE B N 1
ATOM 5417 C CA . ILE B 1 219 ? 22.609 8.023 5.68 1 97 219 ILE B CA 1
ATOM 5418 C C . ILE B 1 219 ? 23.781 8.953 5.379 1 97 219 ILE B C 1
ATOM 5420 O O . ILE B 1 219 ? 23.688 10.164 5.559 1 97 219 ILE B O 1
ATOM 5424 N N . LYS B 1 220 ? 24.812 8.445 4.949 1 95.81 220 LYS B N 1
ATOM 5425 C CA . LYS B 1 220 ? 26 9.227 4.586 1 95.81 220 LYS B CA 1
ATOM 5426 C C . LYS B 1 220 ? 25.969 9.609 3.111 1 95.81 220 LYS B C 1
ATOM 5428 O O . LYS B 1 220 ? 26.062 8.75 2.236 1 95.81 220 LYS B O 1
ATOM 5433 N N . LEU B 1 221 ? 25.828 10.82 2.85 1 96.69 221 LEU B N 1
ATOM 5434 C CA . LEU B 1 221 ? 25.812 11.383 1.505 1 96.69 221 LEU B CA 1
ATOM 5435 C C . LEU B 1 221 ? 26.953 12.375 1.317 1 96.69 221 LEU B C 1
ATOM 5437 O O . LEU B 1 221 ? 27.25 13.172 2.213 1 96.69 221 LEU B O 1
ATOM 5441 N N . LEU B 1 222 ? 27.609 12.273 0.237 1 96.06 222 LEU B N 1
ATOM 5442 C CA . LEU B 1 222 ? 28.656 13.227 -0.116 1 96.06 222 LEU B CA 1
ATOM 5443 C C . LEU B 1 222 ? 28.172 14.188 -1.193 1 96.06 222 LEU B C 1
ATOM 5445 O O . LEU B 1 222 ? 27.375 13.812 -2.061 1 96.06 222 LEU B O 1
ATOM 5449 N N . ASN B 1 223 ? 28.578 15.406 -1.071 1 95.81 223 ASN B N 1
ATOM 5450 C CA . ASN B 1 223 ? 28.328 16.328 -2.172 1 95.81 223 ASN B CA 1
ATOM 5451 C C . ASN B 1 223 ? 29.344 16.156 -3.293 1 95.81 223 ASN B C 1
ATOM 5453 O O . ASN B 1 223 ? 30.531 15.969 -3.031 1 95.81 223 ASN B O 1
ATOM 5457 N N . VAL B 1 224 ? 28.891 16.219 -4.465 1 95 224 VAL B N 1
ATOM 5458 C CA . VAL B 1 224 ? 29.734 15.984 -5.625 1 95 224 VAL B CA 1
ATOM 5459 C C . VAL B 1 224 ? 30.891 16.984 -5.629 1 95 224 VAL B C 1
ATOM 5461 O O . VAL B 1 224 ? 31.969 16.703 -6.164 1 95 224 VAL B O 1
ATOM 5464 N N . GLU B 1 225 ? 30.688 18.125 -5.047 1 92.94 225 GLU B N 1
ATOM 5465 C CA . GLU B 1 225 ? 31.719 19.156 -4.977 1 92.94 225 GLU B CA 1
ATOM 5466 C C . GLU B 1 225 ? 32.875 18.703 -4.094 1 92.94 225 GLU B C 1
ATOM 5468 O O . GLU B 1 225 ? 34 19.219 -4.227 1 92.94 225 GLU B O 1
ATOM 5473 N N . ASP B 1 226 ? 32.625 17.75 -3.25 1 92.31 226 ASP B N 1
ATOM 5474 C CA . ASP B 1 226 ? 33.625 17.328 -2.268 1 92.31 226 ASP B CA 1
ATOM 5475 C C . ASP B 1 226 ? 34.312 16.047 -2.697 1 92.31 226 ASP B C 1
ATOM 5477 O O . ASP B 1 226 ? 35.062 15.438 -1.919 1 92.31 226 ASP B O 1
ATOM 5481 N N . ILE B 1 227 ? 34 15.594 -3.861 1 91.25 227 ILE B N 1
ATOM 5482 C CA . ILE B 1 227 ? 34.625 14.32 -4.23 1 91.25 227 ILE B CA 1
ATOM 5483 C C . ILE B 1 227 ? 35.469 14.5 -5.5 1 91.25 227 ILE B C 1
ATOM 5485 O O . ILE B 1 227 ? 35.25 15.453 -6.258 1 91.25 227 ILE B O 1
ATOM 5489 N N . ASP B 1 228 ? 36.406 13.602 -5.691 1 90.62 228 ASP B N 1
ATOM 5490 C CA . ASP B 1 228 ? 37.219 13.477 -6.906 1 90.62 228 ASP B CA 1
ATOM 5491 C C . ASP B 1 228 ? 36.75 12.289 -7.746 1 90.62 228 ASP B C 1
ATOM 5493 O O . ASP B 1 228 ? 37 11.133 -7.371 1 90.62 228 ASP B O 1
ATOM 5497 N N . LEU B 1 229 ? 36.281 12.586 -8.859 1 90.25 229 LEU B N 1
ATOM 5498 C CA . LEU B 1 229 ? 35.656 11.57 -9.727 1 90.25 229 LEU B CA 1
ATOM 5499 C C . LEU B 1 229 ? 36.719 10.555 -10.164 1 90.25 229 LEU B C 1
ATOM 5501 O O . LEU B 1 229 ? 36.375 9.391 -10.43 1 90.25 229 LEU B O 1
ATOM 5505 N N . ASP B 1 230 ? 37.938 10.961 -10.188 1 87.94 230 ASP B N 1
ATOM 5506 C CA . ASP B 1 230 ? 39.031 10.102 -10.672 1 87.94 230 ASP B CA 1
ATOM 5507 C C . ASP B 1 230 ? 39.312 8.969 -9.688 1 87.94 230 ASP B C 1
ATOM 5509 O O . ASP B 1 230 ? 40 8 -10.039 1 87.94 230 ASP B O 1
ATOM 5513 N N . ASN B 1 231 ? 38.719 9.141 -8.531 1 89.06 231 ASN B N 1
ATOM 5514 C CA . ASN B 1 231 ? 38.969 8.125 -7.512 1 89.06 231 ASN B CA 1
ATOM 5515 C C . ASN B 1 231 ? 38.062 6.906 -7.711 1 89.06 231 ASN B C 1
ATOM 5517 O O . ASN B 1 231 ? 38.281 5.863 -7.094 1 89.06 231 ASN B O 1
ATOM 5521 N N . TYR B 1 232 ? 37.125 7.023 -8.562 1 92.94 232 TYR B N 1
ATOM 5522 C CA . TYR B 1 232 ? 36.125 5.957 -8.727 1 92.94 232 TYR B CA 1
ATOM 5523 C C . TYR B 1 232 ? 36.312 5.242 -10.055 1 92.94 232 TYR B C 1
ATOM 5525 O O . TYR B 1 232 ? 36.719 5.863 -11.055 1 92.94 232 TYR B O 1
ATOM 5533 N N . CYS B 1 233 ? 36.031 4.012 -10.094 1 93.25 233 CYS B N 1
ATOM 5534 C CA . CYS B 1 233 ? 36.219 3.191 -11.281 1 93.25 233 CYS B CA 1
ATOM 5535 C C . CYS B 1 233 ? 34.906 2.758 -11.883 1 93.25 233 CYS B C 1
ATOM 5537 O O . CYS B 1 233 ? 34.844 2.324 -13.031 1 93.25 233 CYS B O 1
ATOM 5539 N N . VAL B 1 234 ? 33.844 2.775 -11.117 1 95.81 234 VAL B N 1
ATOM 5540 C CA . VAL B 1 234 ? 32.5 2.459 -11.555 1 95.81 234 VAL B CA 1
ATOM 5541 C C . VAL B 1 234 ? 31.547 3.584 -11.148 1 95.81 234 VAL B C 1
ATOM 5543 O O . VAL B 1 234 ? 31.625 4.09 -10.023 1 95.81 234 VAL B O 1
ATOM 5546 N N . ILE B 1 235 ? 30.75 4.004 -12.094 1 96.75 235 ILE B N 1
ATOM 5547 C CA . ILE B 1 235 ? 29.797 5.062 -11.812 1 96.75 235 ILE B CA 1
ATOM 5548 C C . ILE B 1 235 ? 28.375 4.551 -12.039 1 96.75 235 ILE B C 1
ATOM 5550 O O . ILE B 1 235 ? 28.062 4.051 -13.125 1 96.75 235 ILE B O 1
ATOM 5554 N N . ALA B 1 236 ? 27.578 4.586 -11.062 1 98 236 ALA B N 1
ATOM 5555 C CA . ALA B 1 236 ? 26.156 4.238 -11.156 1 98 236 ALA B CA 1
ATOM 5556 C C . ALA B 1 236 ? 25.281 5.477 -11.008 1 98 236 ALA B C 1
ATOM 5558 O O . ALA B 1 236 ? 25.562 6.355 -10.188 1 98 236 ALA B O 1
ATOM 5559 N N . VAL B 1 237 ? 24.297 5.598 -11.828 1 97.25 237 VAL B N 1
ATOM 5560 C CA . VAL B 1 237 ? 23.297 6.664 -11.766 1 97.25 237 VAL B CA 1
ATOM 5561 C C . VAL B 1 237 ? 21.938 6.078 -11.406 1 97.25 237 VAL B C 1
ATOM 5563 O O . VAL B 1 237 ? 21.453 5.16 -12.062 1 97.25 237 VAL B O 1
ATOM 5566 N N . ILE B 1 238 ? 21.359 6.637 -10.375 1 97.12 238 ILE B N 1
ATOM 5567 C CA . ILE B 1 238 ? 20.125 6.066 -9.82 1 97.12 238 ILE B CA 1
ATOM 5568 C C . ILE B 1 238 ? 19 7.094 -9.883 1 97.12 238 ILE B C 1
ATOM 5570 O O . ILE B 1 238 ? 19.219 8.266 -9.578 1 97.12 238 ILE B O 1
ATOM 5574 N N . ASP B 1 239 ? 17.797 6.672 -10.234 1 96.69 239 ASP B N 1
ATOM 5575 C CA . ASP B 1 239 ? 16.562 7.453 -10.219 1 96.69 239 ASP B CA 1
ATOM 5576 C C . ASP B 1 239 ? 16.734 8.758 -10.992 1 96.69 239 ASP B C 1
ATOM 5578 O O . ASP B 1 239 ? 16.297 9.82 -10.531 1 96.69 239 ASP B O 1
ATOM 5582 N N . THR B 1 240 ? 17.453 8.688 -12.047 1 92.06 240 THR B N 1
ATOM 5583 C CA . THR B 1 240 ? 17.734 9.836 -12.906 1 92.06 240 THR B CA 1
ATOM 5584 C C . THR B 1 240 ? 17.656 9.438 -14.375 1 92.06 240 THR B C 1
ATOM 5586 O O . THR B 1 240 ? 18.328 8.508 -14.812 1 92.06 240 THR B O 1
ATOM 5589 N N . SER B 1 241 ? 16.859 10.172 -15.148 1 86.06 241 SER B N 1
ATOM 5590 C CA . SER B 1 241 ? 16.625 9.75 -16.531 1 86.06 241 SER B CA 1
ATOM 5591 C C . SER B 1 241 ? 17.281 10.703 -17.516 1 86.06 241 SER B C 1
ATOM 5593 O O . SER B 1 241 ? 17.422 10.383 -18.703 1 86.06 241 SER B O 1
ATOM 5595 N N . THR B 1 242 ? 17.703 11.883 -17.078 1 90.12 242 THR B N 1
ATOM 5596 C CA . THR B 1 242 ? 18.234 12.859 -18.031 1 90.12 242 THR B CA 1
ATOM 5597 C C . THR B 1 242 ? 19.562 13.414 -17.547 1 90.12 242 THR B C 1
ATOM 5599 O O . THR B 1 242 ? 19.781 13.578 -16.344 1 90.12 242 THR B O 1
ATOM 5602 N N . SER B 1 243 ? 20.359 13.75 -18.484 1 91.81 243 SER B N 1
ATOM 5603 C CA . SER B 1 243 ? 21.656 14.32 -18.203 1 91.81 243 SER B CA 1
ATOM 5604 C C . SER B 1 243 ? 21.531 15.688 -17.531 1 91.81 243 SER B C 1
ATOM 5606 O O . SER B 1 243 ? 22.391 16.078 -16.734 1 91.81 243 SER B O 1
ATOM 5608 N N . LYS B 1 244 ? 20.453 16.359 -17.734 1 90.31 244 LYS B N 1
ATOM 5609 C CA . LYS B 1 244 ? 20.219 17.688 -17.188 1 90.31 244 LYS B CA 1
ATOM 5610 C C . LYS B 1 244 ? 20.047 17.641 -15.664 1 90.31 244 LYS B C 1
ATOM 5612 O O . LYS B 1 244 ? 20.25 18.641 -14.977 1 90.31 244 LYS B O 1
ATOM 5617 N N . GLN B 1 245 ? 19.719 16.5 -15.164 1 91.56 245 GLN B N 1
ATOM 5618 C CA . GLN B 1 245 ? 19.469 16.359 -13.734 1 91.56 245 GLN B CA 1
ATOM 5619 C C . GLN B 1 245 ? 20.719 15.836 -13.016 1 91.56 245 GLN B C 1
ATOM 5621 O O . GLN B 1 245 ? 20.734 15.758 -11.781 1 91.56 245 GLN B O 1
ATOM 5626 N N . LEU B 1 246 ? 21.734 15.5 -13.781 1 94.12 246 LEU B N 1
ATOM 5627 C CA . LEU B 1 246 ? 22.969 15.039 -13.164 1 94.12 246 LEU B CA 1
ATOM 5628 C C . LEU B 1 246 ? 23.75 16.219 -12.586 1 94.12 246 LEU B C 1
ATOM 5630 O O . LEU B 1 246 ? 23.812 17.281 -13.188 1 94.12 246 LEU B O 1
ATOM 5634 N N . PRO B 1 247 ? 24.297 16.031 -11.445 1 92.25 247 PRO B N 1
ATOM 5635 C CA . PRO B 1 247 ? 25.016 17.125 -10.812 1 92.25 247 PRO B CA 1
ATOM 5636 C C . PRO B 1 247 ? 26.359 17.422 -11.477 1 92.25 247 PRO B C 1
ATOM 5638 O O . PRO B 1 247 ? 26.938 18.484 -11.266 1 92.25 247 PRO B O 1
ATOM 5641 N N . ILE B 1 248 ? 26.906 16.5 -12.227 1 91.69 248 ILE B N 1
ATOM 5642 C CA . ILE B 1 248 ? 28.188 16.656 -12.898 1 91.69 248 ILE B CA 1
ATOM 5643 C C . ILE B 1 248 ? 28.156 15.93 -14.242 1 91.69 248 ILE B C 1
ATOM 5645 O O . ILE B 1 248 ? 27.359 15 -14.438 1 91.69 248 ILE B O 1
ATOM 5649 N N . GLU B 1 249 ? 28.906 16.406 -15.125 1 89.69 249 GLU B N 1
ATOM 5650 C CA . GLU B 1 249 ? 29.047 15.703 -16.391 1 89.69 249 GLU B CA 1
ATOM 5651 C C . GLU B 1 249 ? 29.828 14.406 -16.234 1 89.69 249 GLU B C 1
ATOM 5653 O O . GLU B 1 249 ? 30.875 14.398 -15.594 1 89.69 249 GLU B O 1
ATOM 5658 N N . LEU B 1 250 ? 29.266 13.422 -16.719 1 89.31 250 LEU B N 1
ATOM 5659 C CA . LEU B 1 250 ? 29.906 12.117 -16.594 1 89.31 250 LEU B CA 1
ATOM 5660 C C . LEU B 1 250 ? 30.359 11.602 -17.953 1 89.31 250 LEU B C 1
ATOM 5662 O O . LEU B 1 250 ? 29.578 11.555 -18.906 1 89.31 250 LEU B O 1
ATOM 5666 N N . PRO B 1 251 ? 31.688 11.344 -18.031 1 81.94 251 PRO B N 1
ATOM 5667 C CA . PRO B 1 251 ? 32.188 10.82 -19.297 1 81.94 251 PRO B CA 1
ATOM 5668 C C . PRO B 1 251 ? 31.594 9.461 -19.656 1 81.94 251 PRO B C 1
ATOM 5670 O O . PRO B 1 251 ? 31.344 9.188 -20.844 1 81.94 251 PRO B O 1
ATOM 5673 N N . ASN B 1 252 ? 31.469 8.555 -18.766 1 91.19 252 ASN B N 1
ATOM 5674 C CA . ASN B 1 252 ? 30.922 7.219 -18.953 1 91.19 252 ASN B CA 1
ATOM 5675 C C . ASN B 1 252 ? 30.109 6.773 -17.75 1 91.19 252 ASN B C 1
ATOM 5677 O O . ASN B 1 252 ? 30.484 7.047 -16.609 1 91.19 252 ASN B O 1
ATOM 5681 N N . ILE B 1 253 ? 29 6.195 -18 1 95.5 253 ILE B N 1
ATOM 5682 C CA . ILE B 1 253 ? 28.156 5.633 -16.953 1 95.5 253 ILE B CA 1
ATOM 5683 C C . ILE B 1 253 ? 28.125 4.113 -17.078 1 95.5 253 ILE B C 1
ATOM 5685 O O . ILE B 1 253 ? 27.906 3.576 -18.156 1 95.5 253 ILE B O 1
ATOM 5689 N N . ASP B 1 254 ? 28.344 3.457 -15.969 1 97.06 254 ASP B N 1
ATOM 5690 C CA . ASP B 1 254 ? 28.422 1.999 -16 1 97.06 254 ASP B CA 1
ATOM 5691 C C . ASP B 1 254 ? 27.062 1.379 -15.695 1 97.06 254 ASP B C 1
ATOM 5693 O O . ASP B 1 254 ? 26.719 0.317 -16.219 1 97.06 254 ASP B O 1
ATOM 5697 N N . ILE B 1 255 ? 26.297 1.987 -14.789 1 97.69 255 ILE B N 1
ATOM 5698 C CA . ILE B 1 255 ? 25.047 1.417 -14.297 1 97.69 255 ILE B CA 1
ATOM 5699 C C . ILE B 1 255 ? 23.969 2.496 -14.258 1 97.69 255 ILE B C 1
ATOM 5701 O O . ILE B 1 255 ? 24.219 3.609 -13.781 1 97.69 255 ILE B O 1
ATOM 5705 N N . ILE B 1 256 ? 22.812 2.23 -14.781 1 97.31 256 ILE B N 1
ATOM 5706 C CA . ILE B 1 256 ? 21.656 3.104 -14.656 1 97.31 256 ILE B CA 1
ATOM 5707 C C . ILE B 1 256 ? 20.453 2.297 -14.164 1 97.31 256 ILE B C 1
ATOM 5709 O O . ILE B 1 256 ? 20.094 1.273 -14.758 1 97.31 256 ILE B O 1
ATOM 5713 N N . ILE B 1 257 ? 19.828 2.607 -13.078 1 97.88 257 ILE B N 1
ATOM 5714 C CA . ILE B 1 257 ? 18.578 2.045 -12.578 1 97.88 257 ILE B CA 1
ATOM 5715 C C . ILE B 1 257 ? 17.562 3.164 -12.352 1 97.88 257 ILE B C 1
ATOM 5717 O O . ILE B 1 257 ? 17.844 4.113 -11.609 1 97.88 257 ILE B O 1
ATOM 5721 N N . ASP B 1 258 ? 16.438 3.109 -12.977 1 96.69 258 ASP B N 1
ATOM 5722 C CA . ASP B 1 258 ? 15.492 4.219 -12.969 1 96.69 258 ASP B CA 1
ATOM 5723 C C . ASP B 1 258 ? 14.078 3.734 -13.305 1 96.69 258 ASP B C 1
ATOM 5725 O O . ASP B 1 258 ? 13.906 2.633 -13.828 1 96.69 258 ASP B O 1
ATOM 5729 N N . HIS B 1 259 ? 13.086 4.48 -12.938 1 96.19 259 HIS B N 1
ATOM 5730 C CA . HIS B 1 259 ? 11.719 4.133 -13.305 1 96.19 259 HIS B CA 1
ATOM 5731 C C . HIS B 1 259 ? 11.109 5.176 -14.234 1 96.19 259 HIS B C 1
ATOM 5733 O O . HIS B 1 259 ? 10 5 -14.734 1 96.19 259 HIS B O 1
ATOM 5739 N N . HIS B 1 260 ? 11.828 6.211 -14.523 1 91.12 260 HIS B N 1
ATOM 5740 C CA . HIS B 1 260 ? 11.289 7.266 -15.375 1 91.12 260 HIS B CA 1
ATOM 5741 C C . HIS B 1 260 ? 11.383 6.887 -16.844 1 91.12 260 HIS B C 1
ATOM 5743 O O . HIS B 1 260 ? 12.234 6.074 -17.234 1 91.12 260 HIS B O 1
ATOM 5749 N N . ASN B 1 261 ? 10.508 7.676 -17.484 1 84.5 261 ASN B N 1
ATOM 5750 C CA . ASN B 1 261 ? 10.508 7.457 -18.922 1 84.5 261 ASN B CA 1
ATOM 5751 C C . ASN B 1 261 ? 11.578 8.289 -19.609 1 84.5 261 ASN B C 1
ATOM 5753 O O . ASN B 1 261 ? 12.172 9.18 -19.016 1 84.5 261 ASN B O 1
ATOM 5757 N N . ASN B 1 262 ? 11.977 7.906 -20.844 1 74.25 262 ASN B N 1
ATOM 5758 C CA . ASN B 1 262 ? 12.805 8.648 -21.781 1 74.25 262 ASN B CA 1
ATOM 5759 C C . ASN B 1 262 ? 14.188 8.945 -21.203 1 74.25 262 ASN B C 1
ATOM 5761 O O . ASN B 1 262 ? 14.328 9.781 -20.328 1 74.25 262 ASN B O 1
ATOM 5765 N N . THR B 1 263 ? 15.023 8.203 -21.422 1 79.38 263 THR B N 1
ATOM 5766 C CA . THR B 1 263 ? 16.391 8.43 -20.938 1 79.38 263 THR B CA 1
ATOM 5767 C C . THR B 1 263 ? 17.297 8.812 -22.094 1 79.38 263 THR B C 1
ATOM 5769 O O . THR B 1 263 ? 17.156 8.312 -23.219 1 79.38 263 THR B O 1
ATOM 5772 N N . ASP B 1 264 ? 18.047 9.922 -21.906 1 89.94 264 ASP B N 1
ATOM 5773 C CA . ASP B 1 264 ? 19.109 10.258 -22.844 1 89.94 264 ASP B CA 1
ATOM 5774 C C . ASP B 1 264 ? 20.453 9.703 -22.375 1 89.94 264 ASP B C 1
ATOM 5776 O O . ASP B 1 264 ? 21.5 10.094 -22.891 1 89.94 264 ASP B O 1
ATOM 5780 N N . LEU B 1 265 ? 20.406 8.891 -21.391 1 91.88 265 LEU B N 1
ATOM 5781 C CA . LEU B 1 265 ? 21.609 8.297 -20.797 1 91.88 265 LEU B CA 1
ATOM 5782 C C . LEU B 1 265 ? 21.766 6.844 -21.234 1 91.88 265 LEU B C 1
ATOM 5784 O O . LEU B 1 265 ? 20.766 6.164 -21.5 1 91.88 265 LEU B O 1
ATOM 5788 N N . THR B 1 266 ? 22.984 6.375 -21.406 1 93 266 THR B N 1
ATOM 5789 C CA . THR B 1 266 ? 23.297 4.988 -21.719 1 93 266 THR B CA 1
ATOM 5790 C C . THR B 1 266 ? 24.375 4.449 -20.766 1 93 266 THR B C 1
ATOM 5792 O O . THR B 1 266 ? 25.203 5.207 -20.266 1 93 266 THR B O 1
ATOM 5795 N N . ALA B 1 267 ? 24.281 3.221 -20.438 1 95.31 267 ALA B N 1
ATOM 5796 C CA . ALA B 1 267 ? 25.25 2.572 -19.547 1 95.31 267 ALA B CA 1
ATOM 5797 C C . ALA B 1 267 ? 25.453 1.108 -19.938 1 95.31 267 ALA B C 1
ATOM 5799 O O . ALA B 1 267 ? 24.703 0.571 -20.766 1 95.31 267 ALA B O 1
ATOM 5800 N N . LYS B 1 268 ? 26.516 0.536 -19.359 1 94.12 268 LYS B N 1
ATOM 5801 C CA . LYS B 1 268 ? 26.781 -0.884 -19.578 1 94.12 268 LYS B CA 1
ATOM 5802 C C . LYS B 1 268 ? 25.656 -1.746 -19.016 1 94.12 268 LYS B C 1
ATOM 5804 O O . LYS B 1 268 ? 25.25 -2.723 -19.641 1 94.12 268 LYS B O 1
ATOM 5809 N N . TYR B 1 269 ? 25.219 -1.371 -17.906 1 96.5 269 TYR B N 1
ATOM 5810 C CA . TYR B 1 269 ? 24.062 -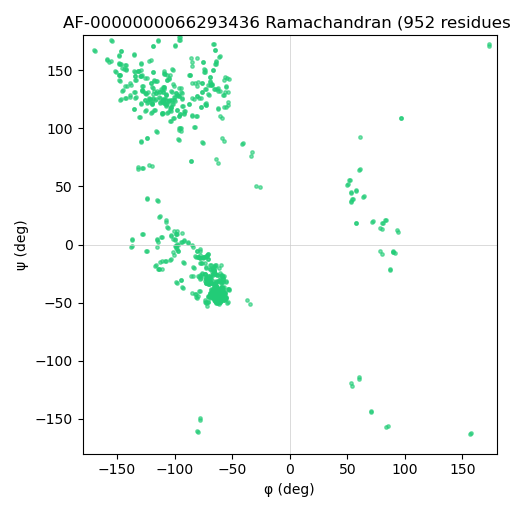2.002 -17.297 1 96.5 269 TYR B CA 1
ATOM 5811 C C . TYR B 1 269 ? 22.906 -1.013 -17.156 1 96.5 269 TYR B C 1
ATOM 5813 O O . TYR B 1 269 ? 23.062 0.057 -16.562 1 96.5 269 TYR B O 1
ATOM 5821 N N . MET B 1 270 ? 21.75 -1.376 -17.688 1 95.62 270 MET B N 1
ATOM 5822 C CA . MET B 1 270 ? 20.578 -0.504 -17.609 1 95.62 270 MET B CA 1
ATOM 5823 C C . MET B 1 270 ? 19.344 -1.295 -17.203 1 95.62 270 MET B C 1
ATOM 5825 O O . MET B 1 270 ? 19.062 -2.354 -17.766 1 95.62 270 MET B O 1
ATOM 5829 N N . ASP B 1 271 ? 18.672 -0.892 -16.203 1 95.94 271 ASP B N 1
ATOM 5830 C CA . ASP B 1 271 ? 17.359 -1.39 -15.82 1 95.94 271 ASP B CA 1
ATOM 5831 C C . ASP B 1 271 ? 16.375 -0.24 -15.609 1 95.94 271 ASP B C 1
ATOM 5833 O O . ASP B 1 271 ? 16.219 0.252 -14.492 1 95.94 271 ASP B O 1
ATOM 5837 N N . VAL B 1 272 ? 15.711 0.166 -16.688 1 96.06 272 VAL B N 1
ATOM 5838 C CA . VAL B 1 272 ? 14.766 1.278 -16.703 1 96.06 272 VAL B CA 1
ATOM 5839 C C . VAL B 1 272 ? 13.344 0.751 -16.891 1 96.06 272 VAL B C 1
ATOM 5841 O O . VAL B 1 272 ? 13.023 0.177 -17.938 1 96.06 272 VAL B O 1
ATOM 5844 N N . ARG B 1 273 ? 12.516 0.896 -15.891 1 95.62 273 ARG B N 1
ATOM 5845 C CA . ARG B 1 273 ? 11.148 0.369 -15.906 1 95.62 273 ARG B CA 1
ATOM 5846 C C . ARG B 1 273 ? 10.133 1.475 -15.656 1 95.62 273 ARG B C 1
ATOM 5848 O O . ARG B 1 273 ? 9.656 1.643 -14.531 1 95.62 273 ARG B O 1
ATOM 5855 N N . PRO B 1 274 ? 9.641 2.08 -16.703 1 95.19 274 PRO B N 1
ATOM 5856 C CA . PRO B 1 274 ? 8.75 3.23 -16.547 1 95.19 274 PRO B CA 1
ATOM 5857 C C . PRO B 1 274 ? 7.391 2.846 -15.961 1 95.19 274 PRO B C 1
ATOM 5859 O O . PRO B 1 274 ? 6.645 3.713 -15.5 1 95.19 274 PRO B O 1
ATOM 5862 N N . GLU B 1 275 ? 7.055 1.578 -16.016 1 94.88 275 GLU B N 1
ATOM 5863 C CA . GLU B 1 275 ? 5.762 1.127 -15.516 1 94.88 275 GLU B CA 1
ATOM 5864 C C . GLU B 1 275 ? 5.75 1.046 -13.992 1 94.88 275 GLU B C 1
ATOM 5866 O O . GLU B 1 275 ? 4.688 0.948 -13.383 1 94.88 275 GLU B O 1
ATOM 5871 N N . VAL B 1 276 ? 6.938 1.062 -13.414 1 97.12 276 VAL B N 1
ATOM 5872 C CA . VAL B 1 276 ? 7.059 0.959 -11.969 1 97.12 276 VAL B CA 1
ATOM 5873 C C . VAL B 1 276 ? 6.957 2.35 -11.344 1 97.12 276 VAL B C 1
ATOM 5875 O O . VAL B 1 276 ? 7.422 3.334 -11.922 1 97.12 276 VAL B O 1
ATOM 5878 N N . GLY B 1 277 ? 6.371 2.43 -10.18 1 97.5 277 GLY B N 1
ATOM 5879 C CA . GLY B 1 277 ? 6.082 3.715 -9.562 1 97.5 277 GLY B CA 1
ATOM 5880 C C . GLY B 1 277 ? 7.305 4.363 -8.938 1 97.5 277 GLY B C 1
ATOM 5881 O O . GLY B 1 277 ? 7.379 5.59 -8.844 1 97.5 277 GLY B O 1
ATOM 5882 N N . ALA B 1 278 ? 8.242 3.539 -8.539 1 98.25 278 ALA B N 1
ATOM 5883 C CA . ALA B 1 278 ? 9.414 4.066 -7.844 1 98.25 278 ALA B CA 1
ATOM 5884 C C . ALA B 1 278 ? 10.656 3.232 -8.148 1 98.25 278 ALA B C 1
ATOM 5886 O O . ALA B 1 278 ? 10.562 2.016 -8.328 1 98.25 278 ALA B O 1
ATOM 5887 N N . THR B 1 279 ? 11.797 3.848 -8.219 1 98.5 279 THR B N 1
ATOM 5888 C CA . THR B 1 279 ? 13.062 3.131 -8.359 1 98.5 279 THR B CA 1
ATOM 5889 C C . THR B 1 279 ? 13.32 2.24 -7.145 1 98.5 279 THR B C 1
ATOM 5891 O O . THR B 1 279 ? 13.875 1.148 -7.273 1 98.5 279 THR B O 1
ATOM 5894 N N . ALA B 1 280 ? 12.828 2.721 -6.02 1 98.81 280 ALA B N 1
ATOM 5895 C CA . ALA B 1 280 ? 12.945 1.955 -4.781 1 98.81 280 ALA B CA 1
ATOM 5896 C C . ALA B 1 280 ? 12.266 0.598 -4.91 1 98.81 280 ALA B C 1
ATOM 5898 O O . ALA B 1 280 ? 12.711 -0.388 -4.32 1 98.81 280 ALA B O 1
ATOM 5899 N N . SER B 1 281 ? 11.18 0.486 -5.668 1 98.81 281 SER B N 1
ATOM 5900 C CA . SER B 1 281 ? 10.5 -0.784 -5.898 1 98.81 281 SER B CA 1
ATOM 5901 C C . SER B 1 281 ? 11.383 -1.751 -6.676 1 98.81 281 SER B C 1
ATOM 5903 O O . SER B 1 281 ? 11.43 -2.943 -6.367 1 98.81 281 SER B O 1
ATOM 5905 N N . ILE B 1 282 ? 12.102 -1.248 -7.668 1 98.56 282 ILE B N 1
ATOM 5906 C CA . ILE B 1 282 ? 13.008 -2.053 -8.484 1 98.56 282 ILE B CA 1
ATOM 5907 C C . ILE B 1 282 ? 14.117 -2.631 -7.609 1 98.56 282 ILE B C 1
ATOM 5909 O O . ILE B 1 282 ? 14.367 -3.838 -7.633 1 98.56 282 ILE B O 1
ATOM 5913 N N . LEU B 1 283 ? 14.727 -1.783 -6.785 1 98.81 283 LEU B N 1
ATOM 5914 C CA . LEU B 1 283 ? 15.836 -2.227 -5.953 1 98.81 283 LEU B CA 1
ATOM 5915 C C . LEU B 1 283 ? 15.359 -3.172 -4.859 1 98.81 283 LEU B C 1
ATOM 5917 O O . LEU B 1 283 ? 16.078 -4.082 -4.453 1 98.81 283 LEU B O 1
ATOM 5921 N N . THR B 1 284 ? 14.109 -2.912 -4.363 1 98.88 284 THR B N 1
ATOM 5922 C CA . THR B 1 284 ? 13.539 -3.859 -3.412 1 98.88 284 THR B CA 1
ATOM 5923 C C . THR B 1 284 ? 13.375 -5.238 -4.051 1 98.88 284 THR B C 1
ATOM 5925 O O . THR B 1 284 ? 13.656 -6.258 -3.418 1 98.88 284 THR B O 1
ATOM 5928 N N . GLN B 1 285 ? 12.945 -5.238 -5.262 1 98.44 285 GLN B N 1
ATOM 5929 C CA . GLN B 1 285 ? 12.828 -6.504 -5.98 1 98.44 285 GLN B CA 1
ATOM 5930 C C . GLN B 1 285 ? 14.188 -7.199 -6.09 1 98.44 285 GLN B C 1
ATOM 5932 O O . GLN B 1 285 ? 14.266 -8.43 -6.012 1 98.44 285 GLN B O 1
ATOM 5937 N N . TYR B 1 286 ? 15.32 -6.387 -6.344 1 98.56 286 TYR B N 1
ATOM 5938 C CA . TYR B 1 286 ? 16.672 -6.953 -6.371 1 98.56 286 TYR B CA 1
ATOM 5939 C C . TYR B 1 286 ? 16.984 -7.664 -5.062 1 98.56 286 TYR B C 1
ATOM 5941 O O . TYR B 1 286 ? 17.469 -8.797 -5.066 1 98.56 286 TYR B O 1
ATOM 5949 N N . LEU B 1 287 ? 16.672 -6.992 -3.951 1 98.38 287 LEU B N 1
ATOM 5950 C CA . LEU B 1 287 ? 16.938 -7.562 -2.633 1 98.38 287 LEU B CA 1
ATOM 5951 C C . LEU B 1 287 ? 16.156 -8.859 -2.434 1 98.38 287 LEU B C 1
ATOM 5953 O O . LEU B 1 287 ? 16.719 -9.852 -1.949 1 98.38 287 LEU B O 1
ATOM 5957 N N . MET B 1 288 ? 14.891 -8.836 -2.811 1 97.62 288 MET B N 1
ATOM 5958 C CA . MET B 1 288 ? 14.039 -10.008 -2.674 1 97.62 288 MET B CA 1
ATOM 5959 C C . MET B 1 288 ? 14.609 -11.188 -3.457 1 97.62 288 MET B C 1
ATOM 5961 O O . MET B 1 288 ? 14.695 -12.305 -2.934 1 97.62 288 MET B O 1
ATOM 5965 N N . GLU B 1 289 ? 15 -10.914 -4.676 1 95.56 289 GLU B N 1
ATOM 5966 C CA . GLU B 1 289 ? 15.5 -11.961 -5.559 1 95.56 289 GLU B CA 1
ATOM 5967 C C . GLU B 1 289 ? 16.797 -12.562 -5.027 1 95.56 289 GLU B C 1
ATOM 5969 O O . GLU B 1 289 ? 17.016 -13.773 -5.145 1 95.56 289 GLU B O 1
ATOM 5974 N N . LEU B 1 290 ? 17.625 -11.773 -4.41 1 96.19 290 LEU B N 1
ATOM 5975 C CA . LEU B 1 290 ? 18.922 -12.219 -3.918 1 96.19 290 LEU B CA 1
ATOM 5976 C C . LEU B 1 290 ? 18.828 -12.688 -2.471 1 96.19 290 LEU B C 1
ATOM 5978 O O . LEU B 1 290 ? 19.828 -13.031 -1.854 1 96.19 290 LEU B O 1
ATOM 5982 N N . ASP B 1 291 ? 17.609 -12.688 -1.929 1 95.88 291 ASP B N 1
ATOM 5983 C CA . ASP B 1 291 ? 17.359 -13.094 -0.552 1 95.88 291 ASP B CA 1
ATOM 5984 C C . ASP B 1 291 ? 18.234 -12.312 0.427 1 95.88 291 ASP B C 1
ATOM 5986 O O . ASP B 1 291 ? 18.875 -12.898 1.302 1 95.88 291 ASP B O 1
ATOM 5990 N N . ILE B 1 292 ? 18.359 -11.055 0.104 1 97.06 292 ILE B N 1
ATOM 5991 C CA . ILE B 1 292 ? 19.062 -10.156 1.01 1 97.06 292 ILE B CA 1
ATOM 5992 C C . ILE B 1 292 ? 18.062 -9.445 1.917 1 97.06 292 ILE B C 1
ATOM 5994 O O . ILE B 1 292 ? 17.266 -8.633 1.449 1 97.06 292 ILE B O 1
ATOM 5998 N N . GLU B 1 293 ? 18.125 -9.766 3.143 1 97.5 293 GLU B N 1
ATOM 5999 C CA . GLU B 1 293 ? 17.25 -9.094 4.105 1 97.5 293 GLU B CA 1
ATOM 6000 C C . GLU B 1 293 ? 17.703 -7.664 4.363 1 97.5 293 GLU B C 1
ATOM 6002 O O . GLU B 1 293 ? 18.844 -7.438 4.773 1 97.5 293 GLU B O 1
ATOM 6007 N N . PRO B 1 294 ? 16.891 -6.723 4.094 1 98.31 294 PRO B N 1
ATOM 6008 C CA . PRO B 1 294 ? 17.297 -5.344 4.355 1 98.31 294 PRO B CA 1
ATOM 6009 C C . PRO B 1 294 ? 17.406 -5.031 5.848 1 98.31 294 PRO B C 1
ATOM 6011 O O . PRO B 1 294 ? 16.656 -5.598 6.652 1 98.31 294 PRO B O 1
ATOM 6014 N N . SER B 1 295 ? 18.391 -4.188 6.199 1 98.25 295 SER B N 1
ATOM 6015 C CA . SER B 1 295 ? 18.391 -3.645 7.555 1 98.25 295 SER B CA 1
ATOM 6016 C C . SER B 1 295 ? 17.125 -2.832 7.828 1 98.25 295 SER B C 1
ATOM 6018 O O . SER B 1 295 ? 16.422 -2.439 6.895 1 98.25 295 SER B O 1
ATOM 6020 N N . ARG B 1 296 ? 16.828 -2.607 9.055 1 98.31 296 ARG B N 1
ATOM 6021 C CA . ARG B 1 296 ? 15.672 -1.816 9.445 1 98.31 296 ARG B CA 1
ATOM 6022 C C . ARG B 1 296 ? 15.727 -0.425 8.82 1 98.31 296 ARG B C 1
ATOM 6024 O O . ARG B 1 296 ? 14.711 0.081 8.336 1 98.31 296 ARG B O 1
ATOM 6031 N N . ASN B 1 297 ? 16.891 0.229 8.797 1 98.69 297 ASN B N 1
ATOM 6032 C CA . ASN B 1 297 ? 17.078 1.555 8.211 1 98.69 297 ASN B CA 1
ATOM 6033 C C . ASN B 1 297 ? 16.844 1.544 6.707 1 98.69 297 ASN B C 1
ATOM 6035 O O . ASN B 1 297 ? 16.141 2.41 6.176 1 98.69 297 ASN B O 1
ATOM 6039 N N . LEU B 1 298 ? 17.422 0.505 6.09 1 98.75 298 LEU B N 1
ATOM 6040 C CA . LEU B 1 298 ? 17.266 0.419 4.645 1 98.75 298 LEU B CA 1
ATOM 6041 C C . LEU B 1 298 ? 15.797 0.174 4.277 1 98.75 298 LEU B C 1
ATOM 6043 O O . LEU B 1 298 ? 15.273 0.804 3.359 1 98.75 298 LEU B O 1
ATOM 6047 N N . ALA B 1 299 ? 15.148 -0.776 4.988 1 98.88 299 ALA B N 1
ATOM 6048 C CA . ALA B 1 299 ? 13.742 -1.076 4.734 1 98.88 299 ALA B CA 1
ATOM 6049 C C . ALA B 1 299 ? 12.875 0.167 4.91 1 98.88 299 ALA B C 1
ATOM 6051 O O . ALA B 1 299 ? 11.977 0.425 4.102 1 98.88 299 ALA B O 1
ATOM 6052 N N . THR B 1 300 ? 13.141 0.977 5.988 1 98.88 300 THR B N 1
ATOM 6053 C CA . THR B 1 300 ? 12.398 2.201 6.266 1 98.88 300 THR B CA 1
ATOM 6054 C C . THR B 1 300 ? 12.594 3.219 5.145 1 98.88 300 THR B C 1
ATOM 6056 O O . THR B 1 300 ? 11.625 3.83 4.684 1 98.88 300 THR B O 1
ATOM 6059 N N . ALA B 1 301 ? 13.812 3.342 4.664 1 98.88 301 ALA B N 1
ATOM 6060 C CA . ALA B 1 301 ? 14.133 4.273 3.584 1 98.88 301 ALA B CA 1
ATOM 6061 C C . ALA B 1 301 ? 13.422 3.871 2.293 1 98.88 301 ALA B C 1
ATOM 6063 O O . ALA B 1 301 ? 12.797 4.707 1.637 1 98.88 301 ALA B O 1
ATOM 6064 N N . LEU B 1 302 ? 13.523 2.566 1.967 1 98.94 302 LEU B N 1
ATOM 6065 C CA . LEU B 1 302 ? 12.922 2.072 0.733 1 98.94 302 LEU B CA 1
ATOM 6066 C C . LEU B 1 302 ? 11.406 2.205 0.774 1 98.94 302 LEU B C 1
ATOM 6068 O O . LEU B 1 302 ? 10.789 2.623 -0.208 1 98.94 302 LEU B O 1
ATOM 6072 N N . PHE B 1 303 ? 10.852 1.828 1.905 1 98.81 303 PHE B N 1
ATOM 6073 C CA . PHE B 1 303 ? 9.406 1.933 2.068 1 98.81 303 PHE B CA 1
ATOM 6074 C C . PHE B 1 303 ? 8.945 3.371 1.875 1 98.81 303 PHE B C 1
ATOM 6076 O O . PHE B 1 303 ? 7.984 3.625 1.145 1 98.81 303 PHE B O 1
ATOM 6083 N N . TYR B 1 304 ? 9.617 4.332 2.498 1 98.75 304 TYR B N 1
ATOM 6084 C CA . TYR B 1 304 ? 9.273 5.742 2.367 1 98.75 304 TYR B CA 1
ATOM 6085 C C . TYR B 1 304 ? 9.508 6.234 0.945 1 98.75 304 TYR B C 1
ATOM 6087 O O . TYR B 1 304 ? 8.75 7.062 0.432 1 98.75 304 TYR B O 1
ATOM 6095 N N . GLY B 1 305 ? 10.617 5.742 0.306 1 98.56 305 GLY B N 1
ATOM 6096 C CA . GLY B 1 305 ? 10.859 6.09 -1.085 1 98.56 305 GLY B CA 1
ATOM 6097 C C . GLY B 1 305 ? 9.711 5.715 -2.002 1 98.56 305 GLY B C 1
ATOM 6098 O O . GLY B 1 305 ? 9.297 6.512 -2.842 1 98.56 305 GLY B O 1
ATOM 6099 N N . ILE B 1 306 ? 9.172 4.535 -1.81 1 98.75 306 ILE B N 1
ATOM 6100 C CA . ILE B 1 306 ? 8.039 4.07 -2.605 1 98.75 306 ILE B CA 1
ATOM 6101 C C . ILE B 1 306 ? 6.82 4.945 -2.334 1 98.75 306 ILE B C 1
ATOM 6103 O O . ILE B 1 306 ? 6.168 5.422 -3.268 1 98.75 306 ILE B O 1
ATOM 6107 N N . GLN B 1 307 ? 6.52 5.184 -1.062 1 97.94 307 GLN B N 1
ATOM 6108 C CA . GLN B 1 307 ? 5.359 5.98 -0.678 1 97.94 307 GLN B CA 1
ATOM 6109 C C . GLN B 1 307 ? 5.461 7.402 -1.22 1 97.94 307 GLN B C 1
ATOM 6111 O O . GLN B 1 307 ? 4.484 7.949 -1.734 1 97.94 307 GLN B O 1
ATOM 6116 N N . SER B 1 308 ? 6.664 7.965 -1.062 1 96.94 308 SER B N 1
ATOM 6117 C CA . SER B 1 308 ? 6.867 9.352 -1.473 1 96.94 308 SER B CA 1
ATOM 6118 C C . SER B 1 308 ? 6.664 9.516 -2.975 1 96.94 308 SER B C 1
ATOM 6120 O O . SER B 1 308 ? 5.949 10.422 -3.414 1 96.94 308 SER B O 1
ATOM 6122 N N . ASP B 1 309 ? 7.211 8.641 -3.777 1 96.38 309 ASP B N 1
ATOM 6123 C CA . ASP B 1 309 ? 7.16 8.781 -5.23 1 96.38 309 ASP B CA 1
ATOM 6124 C C . ASP B 1 309 ? 5.781 8.414 -5.77 1 96.38 309 ASP B C 1
ATOM 6126 O O . ASP B 1 309 ? 5.375 8.898 -6.832 1 96.38 309 ASP B O 1
ATOM 6130 N N . THR B 1 310 ? 5.039 7.598 -5.062 1 97.19 310 THR B N 1
ATOM 6131 C CA . THR B 1 310 ? 3.725 7.176 -5.527 1 97.19 310 THR B CA 1
ATOM 6132 C C . THR B 1 310 ? 2.623 7.98 -4.844 1 97.19 310 THR B C 1
ATOM 6134 O O . THR B 1 310 ? 1.438 7.699 -5.023 1 97.19 310 THR B O 1
ATOM 6137 N N . ASP B 1 311 ? 2.965 8.969 -4.027 1 96.12 311 ASP B N 1
ATOM 6138 C CA . ASP B 1 311 ? 2 9.727 -3.23 1 96.12 311 ASP B CA 1
ATOM 6139 C C . ASP B 1 311 ? 1.104 8.789 -2.424 1 96.12 311 ASP B C 1
ATOM 6141 O O . ASP B 1 311 ? -0.122 8.844 -2.533 1 96.12 311 ASP B O 1
ATOM 6145 N N . TYR B 1 312 ? 1.811 7.934 -1.629 1 96.88 312 TYR B N 1
ATOM 6146 C CA . TYR B 1 312 ? 1.139 6.945 -0.792 1 96.88 312 TYR B CA 1
ATOM 6147 C C . TYR B 1 312 ? 0.179 6.094 -1.617 1 96.88 312 TYR B C 1
ATOM 6149 O O . TYR B 1 312 ? -0.979 5.91 -1.237 1 96.88 312 TYR B O 1
ATOM 6157 N N . PHE B 1 313 ? 0.629 5.609 -2.848 1 97.31 313 PHE B N 1
ATOM 6158 C CA . PHE B 1 313 ? 0.009 4.656 -3.762 1 97.31 313 PHE B CA 1
ATOM 6159 C C . PHE B 1 313 ? -1.198 5.277 -4.453 1 97.31 313 PHE B C 1
ATOM 6161 O O . PHE B 1 313 ? -2.043 4.562 -4.996 1 97.31 313 PHE B O 1
ATOM 6168 N N . LYS B 1 314 ? -1.328 6.609 -4.5 1 95.94 314 LYS B N 1
ATOM 6169 C CA . LYS B 1 314 ? -2.496 7.262 -5.086 1 95.94 314 LYS B CA 1
ATOM 6170 C C . LYS B 1 314 ? -2.268 7.574 -6.562 1 95.94 314 LYS B C 1
ATOM 6172 O O . LYS B 1 314 ? -3.221 7.832 -7.305 1 95.94 314 LYS B O 1
ATOM 6177 N N . ARG B 1 315 ? -0.928 7.5 -6.941 1 92.25 315 ARG B N 1
ATOM 6178 C CA . ARG B 1 315 ? -0.686 7.848 -8.336 1 92.25 315 ARG B CA 1
ATOM 6179 C C . ARG B 1 315 ? 0.481 7.047 -8.906 1 92.25 315 ARG B C 1
ATOM 6181 O O . ARG B 1 315 ? 1.448 6.762 -8.195 1 92.25 315 ARG B O 1
ATOM 6188 N N . GLU B 1 316 ? 0.402 6.695 -10.188 1 91.31 316 GLU B N 1
ATOM 6189 C CA . GLU B 1 316 ? 1.467 6.074 -10.969 1 91.31 316 GLU B CA 1
ATOM 6190 C C . GLU B 1 316 ? 2.045 4.859 -10.242 1 91.31 316 GLU B C 1
ATOM 6192 O O . GLU B 1 316 ? 3.258 4.773 -10.039 1 91.31 316 GLU B O 1
ATOM 6197 N N . THR B 1 317 ? 1.177 3.98 -9.852 1 95.19 317 THR B N 1
ATOM 6198 C CA . THR B 1 317 ? 1.579 2.805 -9.086 1 95.19 317 THR B CA 1
ATOM 6199 C C . THR B 1 317 ? 1.468 1.542 -9.93 1 95.19 317 THR B C 1
ATOM 6201 O O . THR B 1 317 ? 0.669 1.485 -10.867 1 95.19 317 THR B O 1
ATOM 6204 N N . SER B 1 318 ? 2.307 0.636 -9.703 1 96.44 318 SER B N 1
ATOM 6205 C CA . SER B 1 318 ? 2.264 -0.681 -10.328 1 96.44 318 SER B CA 1
ATOM 6206 C C . SER B 1 318 ? 2.1 -1.784 -9.289 1 96.44 318 SER B C 1
ATOM 6208 O O . SER B 1 318 ? 2.191 -1.528 -8.086 1 96.44 318 SER B O 1
ATOM 6210 N N . LYS B 1 319 ? 1.862 -2.957 -9.781 1 95.69 319 LYS B N 1
ATOM 6211 C CA . LYS B 1 319 ? 1.759 -4.117 -8.898 1 95.69 319 LYS B CA 1
ATOM 6212 C C . LYS B 1 319 ? 3.047 -4.32 -8.109 1 95.69 319 LYS B C 1
ATOM 6214 O O . LYS B 1 319 ? 3.006 -4.691 -6.934 1 95.69 319 LYS B O 1
ATOM 6219 N N . LEU B 1 320 ? 4.117 -4.066 -8.727 1 97.44 320 LEU B N 1
ATOM 6220 C CA . LEU B 1 320 ? 5.41 -4.262 -8.07 1 97.44 320 LEU B CA 1
ATOM 6221 C C . LEU B 1 320 ? 5.562 -3.326 -6.879 1 97.44 320 LEU B C 1
ATOM 6223 O O . LEU B 1 320 ? 6.164 -3.695 -5.867 1 97.44 320 LEU B O 1
ATOM 6227 N N . ASP B 1 321 ? 5.031 -2.07 -6.977 1 98.56 321 ASP B N 1
ATOM 6228 C CA . ASP B 1 321 ? 5.121 -1.121 -5.871 1 98.56 321 ASP B CA 1
ATOM 6229 C C . ASP B 1 321 ? 4.434 -1.664 -4.621 1 98.56 321 ASP B C 1
ATOM 6231 O O . ASP B 1 321 ? 4.98 -1.578 -3.52 1 98.56 321 ASP B O 1
ATOM 6235 N N . PHE B 1 322 ? 3.271 -2.256 -4.836 1 98.31 322 PHE B N 1
ATOM 6236 C CA . PHE B 1 322 ? 2.537 -2.832 -3.717 1 98.31 322 PHE B CA 1
ATOM 6237 C C . PHE B 1 322 ? 3.26 -4.059 -3.168 1 98.31 322 PHE B C 1
ATOM 6239 O O . PHE B 1 322 ? 3.342 -4.246 -1.953 1 98.31 322 PHE B O 1
ATOM 6246 N N . GLU B 1 323 ? 3.758 -4.898 -4.027 1 97.62 323 GLU B N 1
ATOM 6247 C CA . GLU B 1 323 ? 4.48 -6.094 -3.611 1 97.62 323 GLU B CA 1
ATOM 6248 C C . GLU B 1 323 ? 5.734 -5.738 -2.818 1 97.62 323 GLU B C 1
ATOM 6250 O O . GLU B 1 323 ? 6.016 -6.348 -1.785 1 97.62 323 GLU B O 1
ATOM 6255 N N . ALA B 1 324 ? 6.469 -4.758 -3.357 1 98.5 324 ALA B N 1
ATOM 6256 C CA . ALA B 1 324 ? 7.688 -4.301 -2.689 1 98.5 324 ALA B CA 1
ATOM 6257 C C . ALA B 1 324 ? 7.375 -3.736 -1.308 1 98.5 324 ALA B C 1
ATOM 6259 O O . ALA B 1 324 ? 8.039 -4.074 -0.326 1 98.5 324 ALA B O 1
ATOM 6260 N N . ALA B 1 325 ? 6.328 -2.914 -1.255 1 98.62 325 ALA B N 1
ATOM 6261 C CA . ALA B 1 325 ? 5.941 -2.32 0.022 1 98.62 325 ALA B CA 1
ATOM 6262 C C . ALA B 1 325 ? 5.516 -3.395 1.02 1 98.62 325 ALA B C 1
ATOM 6264 O O . ALA B 1 325 ? 5.875 -3.332 2.197 1 98.62 325 ALA B O 1
ATOM 6265 N N . ALA B 1 326 ? 4.754 -4.355 0.549 1 98.12 326 ALA B N 1
ATOM 6266 C CA . ALA B 1 326 ? 4.309 -5.441 1.413 1 98.12 326 ALA B CA 1
ATOM 6267 C C . ALA B 1 326 ? 5.492 -6.219 1.977 1 98.12 326 ALA B C 1
ATOM 6269 O O . ALA B 1 326 ? 5.5 -6.586 3.154 1 98.12 326 ALA B O 1
ATOM 6270 N N . TYR B 1 327 ? 6.477 -6.457 1.161 1 98 327 TYR B N 1
ATOM 6271 C CA . TYR B 1 327 ? 7.684 -7.156 1.589 1 98 327 TYR B CA 1
ATOM 6272 C C . TYR B 1 327 ? 8.43 -6.355 2.648 1 98 327 TYR B C 1
ATOM 6274 O O . TYR B 1 327 ? 8.852 -6.906 3.67 1 98 327 TYR B O 1
ATOM 6282 N N . LEU B 1 328 ? 8.547 -5.059 2.432 1 98.62 328 LEU B N 1
ATOM 6283 C CA . LEU B 1 328 ? 9.344 -4.188 3.291 1 98.62 328 LEU B CA 1
ATOM 6284 C C . LEU B 1 328 ? 8.641 -3.963 4.629 1 98.62 328 LEU B C 1
ATOM 6286 O O . LEU B 1 328 ? 9.305 -3.717 5.641 1 98.62 328 LEU B O 1
ATOM 6290 N N . GLN B 1 329 ? 7.34 -4.023 4.633 1 98.06 329 GLN B N 1
ATOM 6291 C CA . GLN B 1 329 ? 6.504 -3.605 5.754 1 98.06 329 GLN B CA 1
ATOM 6292 C C . GLN B 1 329 ? 6.938 -4.293 7.047 1 98.06 329 GLN B C 1
ATOM 6294 O O . GLN B 1 329 ? 6.957 -3.67 8.109 1 98.06 329 GLN B O 1
ATOM 6299 N N . SER B 1 330 ? 7.324 -5.562 7.012 1 95.88 330 SER B N 1
ATOM 6300 C CA . SER B 1 330 ? 7.668 -6.305 8.219 1 95.88 330 SER B CA 1
ATOM 6301 C C . SER B 1 330 ? 9.031 -5.887 8.758 1 95.88 330 SER B C 1
ATOM 6303 O O . SER B 1 330 ? 9.383 -6.199 9.898 1 95.88 330 SER B O 1
ATOM 6305 N N . TYR B 1 331 ? 9.82 -5.102 7.969 1 97.88 331 TYR B N 1
ATOM 6306 C CA . TYR B 1 331 ? 11.188 -4.766 8.352 1 97.88 331 TYR B CA 1
ATOM 6307 C C . TYR B 1 331 ? 11.289 -3.305 8.773 1 97.88 331 TYR B C 1
ATOM 6309 O O . TYR B 1 331 ? 12.281 -2.896 9.383 1 97.88 331 TYR B O 1
ATOM 6317 N N . ILE B 1 332 ? 10.305 -2.496 8.492 1 98.25 332 ILE B N 1
ATOM 6318 C CA . ILE B 1 332 ? 10.445 -1.054 8.664 1 98.25 332 ILE B CA 1
ATOM 6319 C C . ILE B 1 332 ? 10.375 -0.696 10.148 1 98.25 332 ILE B C 1
ATOM 6321 O O . ILE B 1 332 ? 9.898 -1.488 10.961 1 98.25 332 ILE B O 1
ATOM 6325 N N . ASP B 1 333 ? 10.922 0.426 10.5 1 97.88 333 ASP B N 1
ATOM 6326 C CA . ASP B 1 333 ? 10.688 1.112 11.773 1 97.88 333 ASP B CA 1
ATOM 6327 C C . ASP B 1 333 ? 9.609 2.182 11.625 1 97.88 333 ASP B C 1
ATOM 6329 O O . ASP B 1 333 ? 9.891 3.311 11.219 1 97.88 333 ASP B O 1
ATOM 6333 N N . ALA B 1 334 ? 8.438 1.803 12.062 1 96.62 334 ALA B N 1
ATOM 6334 C CA . ALA B 1 334 ? 7.281 2.666 11.852 1 96.62 334 ALA B CA 1
ATOM 6335 C C . ALA B 1 334 ? 7.43 3.977 12.625 1 96.62 334 ALA B C 1
ATOM 6337 O O . ALA B 1 334 ? 6.973 5.027 12.164 1 96.62 334 ALA B O 1
ATOM 6338 N N . SER B 1 335 ? 8.023 3.971 13.75 1 94.31 335 SER B N 1
ATOM 6339 C CA . SER B 1 335 ? 8.219 5.172 14.562 1 94.31 335 SER B CA 1
ATOM 6340 C C . SER B 1 335 ? 9.125 6.168 13.859 1 94.31 335 SER B C 1
ATOM 6342 O O . SER B 1 335 ? 8.812 7.359 13.773 1 94.31 335 SER B O 1
ATOM 6344 N N . ILE B 1 336 ? 10.25 5.672 13.328 1 96.94 336 ILE B N 1
ATOM 6345 C CA . ILE B 1 336 ? 11.18 6.527 12.602 1 96.94 336 ILE B CA 1
ATOM 6346 C C . ILE B 1 336 ? 10.5 7.082 11.352 1 96.94 336 ILE B C 1
ATOM 6348 O O . ILE B 1 336 ? 10.672 8.258 11.016 1 96.94 336 ILE B O 1
ATOM 6352 N N . LEU B 1 337 ? 9.781 6.184 10.68 1 97.81 337 LEU B N 1
ATOM 6353 C CA . LEU B 1 337 ? 9.07 6.609 9.477 1 97.81 337 LEU B CA 1
ATOM 6354 C C . LEU B 1 337 ? 8.102 7.742 9.789 1 97.81 337 LEU B C 1
ATOM 6356 O O . LEU B 1 337 ? 8 8.711 9.031 1 97.81 337 LEU B O 1
ATOM 6360 N N . ASN B 1 338 ? 7.402 7.645 10.883 1 94.81 338 ASN B N 1
ATOM 6361 C CA . ASN B 1 338 ? 6.488 8.695 11.305 1 94.81 338 ASN B CA 1
ATOM 6362 C C . ASN B 1 338 ? 7.219 10.008 11.562 1 94.81 338 ASN B C 1
ATOM 6364 O O . ASN B 1 338 ? 6.711 11.086 11.234 1 94.81 338 ASN B O 1
ATOM 6368 N N . MET B 1 339 ? 8.352 9.93 12.141 1 94.5 339 MET B N 1
ATOM 6369 C CA . MET B 1 339 ? 9.156 11.117 12.398 1 94.5 339 MET B CA 1
ATOM 6370 C C . MET B 1 339 ? 9.633 11.75 11.094 1 94.5 339 MET B C 1
ATOM 6372 O O . MET B 1 339 ? 9.688 12.969 10.977 1 94.5 339 MET B O 1
ATOM 6376 N N . ILE B 1 340 ? 9.953 10.906 10.109 1 97.19 340 ILE B N 1
ATOM 6377 C CA . ILE B 1 340 ? 10.383 11.391 8.805 1 97.19 340 ILE B CA 1
ATOM 6378 C C . ILE B 1 340 ? 9.242 12.148 8.133 1 97.19 340 ILE B C 1
ATOM 6380 O O . ILE B 1 340 ? 9.445 13.234 7.578 1 97.19 340 ILE B O 1
ATOM 6384 N N . GLU B 1 341 ? 8.078 11.594 8.234 1 95.75 341 GLU B N 1
ATOM 6385 C CA . GLU B 1 341 ? 6.902 12.148 7.566 1 95.75 341 GLU B CA 1
ATOM 6386 C C . GLU B 1 341 ? 6.418 13.422 8.258 1 95.75 341 GLU B C 1
ATOM 6388 O O . GLU B 1 341 ? 5.734 14.242 7.652 1 95.75 341 GLU B O 1
ATOM 6393 N N . ASN B 1 342 ? 6.762 13.5 9.562 1 92.75 342 ASN B N 1
ATOM 6394 C CA . ASN B 1 342 ? 6.305 14.625 10.383 1 92.75 342 ASN B CA 1
ATOM 6395 C C . ASN B 1 342 ? 7.465 15.289 11.109 1 92.75 342 ASN B C 1
ATOM 6397 O O . ASN B 1 342 ? 7.508 15.297 12.344 1 92.75 342 ASN B O 1
ATOM 6401 N N . PRO B 1 343 ? 8.305 15.867 10.383 1 93.19 343 PRO B N 1
ATOM 6402 C CA . PRO B 1 343 ? 9.445 16.516 11.031 1 93.19 343 PRO B CA 1
ATOM 6403 C C . PRO B 1 343 ? 9.016 17.688 11.922 1 93.19 343 PRO B C 1
ATOM 6405 O O . PRO B 1 343 ? 7.961 18.281 11.703 1 93.19 343 PRO B O 1
ATOM 6408 N N . GLU B 1 344 ? 9.828 17.984 12.875 1 94.06 344 GLU B N 1
ATOM 6409 C CA . GLU B 1 344 ? 9.57 19.141 13.742 1 94.06 344 GLU B CA 1
ATOM 6410 C C . GLU B 1 344 ? 9.688 20.453 12.977 1 94.06 344 GLU B C 1
ATOM 6412 O O . GLU B 1 344 ? 10.414 20.531 11.984 1 94.06 344 GLU B O 1
ATOM 6417 N N . ILE B 1 345 ? 8.984 21.391 13.383 1 95.06 345 ILE B N 1
ATOM 6418 C CA . ILE B 1 345 ? 9 22.719 12.781 1 95.06 345 ILE B CA 1
ATOM 6419 C C . ILE B 1 345 ? 9.805 23.672 13.672 1 95.06 345 ILE B C 1
ATOM 6421 O O . ILE B 1 345 ? 9.594 23.734 14.883 1 95.06 345 ILE B O 1
ATOM 6425 N N . SER B 1 346 ? 10.719 24.422 13.07 1 94.38 346 SER B N 1
ATOM 6426 C CA . SER B 1 346 ? 11.516 25.375 13.844 1 94.38 346 SER B CA 1
ATOM 6427 C C . SER B 1 346 ? 10.633 26.469 14.438 1 94.38 346 SER B C 1
ATOM 6429 O O . SER B 1 346 ? 9.555 26.75 13.922 1 94.38 346 SER B O 1
ATOM 6431 N N . THR B 1 347 ? 11.094 27.062 15.453 1 95.06 347 THR B N 1
ATOM 6432 C CA . THR B 1 347 ? 10.367 28.141 16.125 1 95.06 347 THR B CA 1
ATOM 6433 C C . THR B 1 347 ? 10.094 29.297 15.164 1 95.06 347 THR B C 1
ATOM 6435 O O . THR B 1 347 ? 8.977 29.812 15.109 1 95.06 347 THR B O 1
ATOM 6438 N N . GLU B 1 348 ? 11.062 29.625 14.414 1 96 348 GLU B N 1
ATOM 6439 C CA . GLU B 1 348 ? 10.906 30.734 13.484 1 96 348 GLU B CA 1
ATOM 6440 C C . GLU B 1 348 ? 9.844 30.422 12.43 1 96 348 GLU B C 1
ATOM 6442 O O . GLU B 1 348 ? 8.992 31.266 12.148 1 96 348 GLU B O 1
ATOM 6447 N N . VAL B 1 349 ? 9.984 29.266 11.844 1 96.06 349 VAL B N 1
ATOM 6448 C CA . VAL B 1 349 ? 9.031 28.891 10.812 1 96.06 349 VAL B CA 1
ATOM 6449 C C . VAL B 1 349 ? 7.617 28.875 11.398 1 96.06 349 VAL B C 1
ATOM 6451 O O . VAL B 1 349 ? 6.68 29.391 10.781 1 96.06 349 VAL B O 1
ATOM 6454 N N . MET B 1 350 ? 7.426 28.344 12.531 1 96.94 350 MET B N 1
ATOM 6455 C CA . MET B 1 350 ? 6.109 28.266 13.164 1 96.94 350 MET B CA 1
ATOM 6456 C C . MET B 1 350 ? 5.555 29.672 13.43 1 96.94 350 MET B C 1
ATOM 6458 O O . MET B 1 350 ? 4.355 29.906 13.281 1 96.94 350 MET B O 1
ATOM 6462 N N . GLU B 1 351 ? 6.398 30.516 13.867 1 97.56 351 GLU B N 1
ATOM 6463 C CA . GLU B 1 351 ? 5.984 31.891 14.102 1 97.56 351 GLU B CA 1
ATOM 6464 C C . GLU B 1 351 ? 5.578 32.562 12.805 1 97.56 351 GLU B C 1
ATOM 6466 O O . GLU B 1 351 ? 4.641 33.375 12.781 1 97.56 351 GLU B O 1
ATOM 6471 N N . VAL B 1 352 ? 6.355 32.281 11.773 1 97.56 352 VAL B N 1
ATOM 6472 C CA . VAL B 1 352 ? 6.023 32.844 10.469 1 97.56 352 VAL B CA 1
ATOM 6473 C C . VAL B 1 352 ? 4.66 32.312 10.016 1 97.56 352 VAL B C 1
ATOM 6475 O O . VAL B 1 352 ? 3.859 33.094 9.461 1 97.56 352 VAL B O 1
ATOM 6478 N N . LEU B 1 353 ? 4.379 31.016 10.227 1 98.06 353 LEU B N 1
ATOM 6479 C CA . LEU B 1 353 ? 3.061 30.469 9.922 1 98.06 353 LEU B CA 1
ATOM 6480 C C . LEU B 1 353 ? 1.976 31.219 10.688 1 98.06 353 LEU B C 1
ATOM 6482 O O . LEU B 1 353 ? 0.964 31.625 10.102 1 98.06 353 LEU B O 1
ATOM 6486 N N . ALA B 1 354 ? 2.232 31.453 11.992 1 98.12 354 ALA B N 1
ATOM 6487 C CA . ALA B 1 354 ? 1.269 32.125 12.859 1 98.12 354 ALA B CA 1
ATOM 6488 C C . ALA B 1 354 ? 1.045 33.562 12.406 1 98.12 354 ALA B C 1
ATOM 6490 O O . ALA B 1 354 ? -0.095 34.031 12.336 1 98.12 354 ALA B O 1
ATOM 6491 N N . LYS B 1 355 ? 2.104 34.25 12.094 1 97.25 355 LYS B N 1
ATOM 6492 C CA . LYS B 1 355 ? 2.018 35.625 11.633 1 97.25 355 LYS B CA 1
ATOM 6493 C C . LYS B 1 355 ? 1.232 35.719 10.328 1 97.25 355 LYS B C 1
ATOM 6495 O O . LYS B 1 355 ? 0.464 36.656 10.125 1 97.25 355 LYS B O 1
ATOM 6500 N N . ALA B 1 356 ? 1.487 34.75 9.461 1 97.69 356 ALA B N 1
ATOM 6501 C CA . ALA B 1 356 ? 0.77 34.75 8.195 1 97.69 356 ALA B CA 1
ATOM 6502 C C . ALA B 1 356 ? -0.739 34.688 8.414 1 97.69 356 ALA B C 1
ATOM 6504 O O . ALA B 1 356 ? -1.508 35.344 7.719 1 97.69 356 ALA B O 1
ATOM 6505 N N . VAL B 1 357 ? -1.119 33.906 9.359 1 98.12 357 VAL B N 1
ATOM 6506 C CA . VAL B 1 357 ? -2.533 33.75 9.68 1 98.12 357 VAL B CA 1
ATOM 6507 C C . VAL B 1 357 ? -3.07 35.031 10.297 1 98.12 357 VAL B C 1
ATOM 6509 O O . VAL B 1 357 ? -4.109 35.531 9.867 1 98.12 357 VAL B O 1
ATOM 6512 N N . MET B 1 358 ? -2.348 35.562 11.211 1 96.62 358 MET B N 1
ATOM 6513 C CA . MET B 1 358 ? -2.828 36.719 12 1 96.62 358 MET B CA 1
ATOM 6514 C C . MET B 1 358 ? -2.842 38 11.164 1 96.62 358 MET B C 1
ATOM 6516 O O . MET B 1 358 ? -3.699 38.844 11.359 1 96.62 358 MET B O 1
ATOM 6520 N N . ASN B 1 359 ? -1.928 38.062 10.219 1 94.81 359 ASN B N 1
ATOM 6521 C CA . ASN B 1 359 ? -1.778 39.312 9.438 1 94.81 359 ASN B CA 1
ATOM 6522 C C . ASN B 1 359 ? -2.463 39.188 8.078 1 94.81 359 ASN B C 1
ATOM 6524 O O . ASN B 1 359 ? -2.32 40.062 7.23 1 94.81 359 ASN B O 1
ATOM 6528 N N . ARG B 1 360 ? -3.219 38.188 7.918 1 96.06 360 ARG B N 1
ATOM 6529 C CA . ARG B 1 360 ? -3.775 37.906 6.598 1 96.06 360 ARG B CA 1
ATOM 6530 C C . ARG B 1 360 ? -4.816 38.969 6.219 1 96.06 360 ARG B C 1
ATOM 6532 O O . ARG B 1 360 ? -5.598 39.406 7.062 1 96.06 360 ARG B O 1
ATOM 6539 N N . ARG B 1 361 ? -4.785 39.344 5.012 1 94.25 361 ARG B N 1
ATOM 6540 C CA . ARG B 1 361 ? -5.824 40.156 4.402 1 94.25 361 ARG B CA 1
ATOM 6541 C C . ARG B 1 361 ? -6.484 39.438 3.234 1 94.25 361 ARG B C 1
ATOM 6543 O O . ARG B 1 361 ? -5.805 39.031 2.283 1 94.25 361 ARG B O 1
ATOM 6550 N N . VAL B 1 362 ? -7.75 39.281 3.373 1 95.12 362 VAL B N 1
ATOM 6551 C CA . VAL B 1 362 ? -8.469 38.562 2.332 1 95.12 362 VAL B CA 1
ATOM 6552 C C . VAL B 1 362 ? -9.031 39.531 1.307 1 95.12 362 VAL B C 1
ATOM 6554 O O . VAL B 1 362 ? -9.711 40.5 1.668 1 95.12 362 VAL B O 1
ATOM 6557 N N . VAL B 1 363 ? -8.672 39.25 0.156 1 91.62 363 VAL B N 1
ATOM 6558 C CA . VAL B 1 363 ? -9.164 40.094 -0.938 1 91.62 363 VAL B CA 1
ATOM 6559 C C . VAL B 1 363 ? -10 39.25 -1.896 1 91.62 363 VAL B C 1
ATOM 6561 O O . VAL B 1 363 ? -9.727 38.062 -2.09 1 91.62 363 VAL B O 1
ATOM 6564 N N . LYS B 1 364 ? -11.062 39.812 -2.389 1 89.06 364 LYS B N 1
ATOM 6565 C CA . LYS B 1 364 ? -11.984 39.156 -3.326 1 89.06 364 LYS B CA 1
ATOM 6566 C C . LYS B 1 364 ? -12.539 37.875 -2.754 1 89.06 364 LYS B C 1
ATOM 6568 O O . LYS B 1 364 ? -12.82 36.938 -3.498 1 89.06 364 LYS B O 1
ATOM 6573 N N . GLY B 1 365 ? -12.43 37.781 -1.568 1 90.44 365 GLY B N 1
ATOM 6574 C CA . GLY B 1 365 ? -13.102 36.688 -0.864 1 90.44 365 GLY B CA 1
ATOM 6575 C C . GLY B 1 365 ? -12.273 35.406 -0.796 1 90.44 365 GLY B C 1
ATOM 6576 O O . GLY B 1 365 ? -12.484 34.562 0.078 1 90.44 365 GLY B O 1
ATOM 6577 N N . ASN B 1 366 ? -11.289 35.25 -1.733 1 94.88 366 ASN B N 1
ATOM 6578 C CA . ASN B 1 366 ? -10.625 33.969 -1.747 1 94.88 366 ASN B CA 1
ATOM 6579 C C . ASN B 1 366 ? -9.117 34.094 -1.905 1 94.88 366 ASN B C 1
ATOM 6581 O O . ASN B 1 366 ? -8.406 33.094 -2.025 1 94.88 366 ASN B O 1
ATOM 6585 N N . ILE B 1 367 ? -8.594 35.281 -1.918 1 96 367 ILE B N 1
ATOM 6586 C CA . ILE B 1 367 ? -7.16 35.531 -2.021 1 96 367 ILE B CA 1
ATOM 6587 C C . ILE B 1 367 ? -6.637 36.094 -0.701 1 96 367 ILE B C 1
ATOM 6589 O O . ILE B 1 367 ? -7.117 37.125 -0.223 1 96 367 ILE B O 1
ATOM 6593 N N . ALA B 1 368 ? -5.68 35.438 -0.146 1 97.12 368 ALA B N 1
ATOM 6594 C CA . ALA B 1 368 ? -5.113 35.906 1.119 1 97.12 368 ALA B CA 1
ATOM 6595 C C . ALA B 1 368 ? -3.695 36.438 0.924 1 97.12 368 ALA B C 1
ATOM 6597 O O . ALA B 1 368 ? -2.842 35.75 0.362 1 97.12 368 ALA B O 1
ATOM 6598 N N . LEU B 1 369 ? -3.486 37.656 1.325 1 95.62 369 LEU B N 1
ATOM 6599 C CA . LEU B 1 369 ? -2.164 38.25 1.362 1 95.62 369 LEU B CA 1
ATOM 6600 C C . LEU B 1 369 ? -1.688 38.438 2.801 1 95.62 369 LEU B C 1
ATOM 6602 O O . LEU B 1 369 ? -2.463 38.844 3.668 1 95.62 369 LEU B O 1
ATOM 6606 N N . ALA B 1 370 ? -0.412 38.062 3.035 1 95.94 370 ALA B N 1
ATOM 6607 C CA . ALA B 1 370 ? 0.068 38.188 4.41 1 95.94 370 ALA B CA 1
ATOM 6608 C C . ALA B 1 370 ? 1.526 38.625 4.445 1 95.94 370 ALA B C 1
ATOM 6610 O O . ALA B 1 370 ? 2.379 38.031 3.777 1 95.94 370 ALA B O 1
ATOM 6611 N N . TYR B 1 371 ? 1.769 39.688 5.168 1 94.06 371 TYR B N 1
ATOM 6612 C CA . TYR B 1 371 ? 3.125 40.156 5.461 1 94.06 371 TYR B CA 1
ATOM 6613 C C . TYR B 1 371 ? 3.605 39.594 6.797 1 94.06 371 TYR B C 1
ATOM 6615 O O . TYR B 1 371 ? 2.936 39.75 7.82 1 94.06 371 TYR B O 1
ATOM 6623 N N . VAL B 1 372 ? 4.828 39 6.809 1 94.94 372 VAL B N 1
ATOM 6624 C CA . VAL B 1 372 ? 5.23 38.312 8.016 1 94.94 372 VAL B CA 1
ATOM 6625 C C . VAL B 1 372 ? 6.43 39 8.656 1 94.94 372 VAL B C 1
ATOM 6627 O O . VAL B 1 372 ? 6.961 38.562 9.672 1 94.94 372 VAL B O 1
ATOM 6630 N N . GLY B 1 373 ? 6.891 40.125 8.133 1 91.19 373 GLY B N 1
ATOM 6631 C CA . GLY B 1 373 ? 7.996 40.875 8.703 1 91.19 373 GLY B CA 1
ATOM 6632 C C . GLY B 1 373 ? 9.352 40.344 8.273 1 91.19 373 GLY B C 1
ATOM 6633 O O . GLY B 1 373 ? 9.492 39.781 7.184 1 91.19 373 GLY B O 1
ATOM 6634 N N . GLU B 1 374 ? 10.352 40.656 9.117 1 90.69 374 GLU B N 1
ATOM 6635 C CA . GLU B 1 374 ? 11.711 40.219 8.844 1 90.69 374 GLU B CA 1
ATOM 6636 C C . GLU B 1 374 ? 11.914 38.75 9.273 1 90.69 374 GLU B C 1
ATOM 6638 O O . GLU B 1 374 ? 11.539 38.375 10.383 1 90.69 374 GLU B O 1
ATOM 6643 N N . ILE B 1 375 ? 12.398 38.062 8.328 1 92.88 375 ILE B N 1
ATOM 6644 C CA . ILE B 1 375 ? 12.641 36.656 8.633 1 92.88 375 ILE B CA 1
ATOM 6645 C C . ILE B 1 375 ? 14.07 36.281 8.242 1 92.88 375 ILE B C 1
ATOM 6647 O O . ILE B 1 375 ? 14.68 36.938 7.398 1 92.88 375 ILE B O 1
ATOM 6651 N N . SER B 1 376 ? 14.602 35.281 8.859 1 92 376 SER B N 1
ATOM 6652 C CA . SER B 1 376 ? 15.938 34.781 8.57 1 92 376 SER B CA 1
ATOM 6653 C C . SER B 1 376 ? 15.883 33.562 7.641 1 92 376 SER B C 1
ATOM 6655 O O . SER B 1 376 ? 16.766 33.375 6.805 1 92 376 SER B O 1
ATOM 6657 N N . ASN B 1 377 ? 14.875 32.812 7.789 1 90.12 377 ASN B N 1
ATOM 6658 C CA . ASN B 1 377 ? 14.695 31.609 7 1 90.12 377 ASN B CA 1
ATOM 6659 C C . ASN B 1 377 ? 13.719 31.828 5.848 1 90.12 377 ASN B C 1
ATOM 6661 O O . ASN B 1 377 ? 12.508 31.781 6.039 1 90.12 377 ASN B O 1
ATOM 6665 N N . ARG B 1 378 ? 14.25 31.859 4.664 1 88.06 378 ARG B N 1
ATOM 6666 C CA . ARG B 1 378 ? 13.43 32.125 3.488 1 88.06 378 ARG B CA 1
ATOM 6667 C C . ARG B 1 378 ? 12.445 31 3.229 1 88.06 378 ARG B C 1
ATOM 6669 O O . ARG B 1 378 ? 11.375 31.219 2.654 1 88.06 378 ARG B O 1
ATOM 6676 N N . ASP B 1 379 ? 12.742 29.812 3.664 1 89.62 379 ASP B N 1
ATOM 6677 C CA . ASP B 1 379 ? 11.906 28.641 3.406 1 89.62 379 ASP B CA 1
ATOM 6678 C C . ASP B 1 379 ? 10.617 28.688 4.223 1 89.62 379 ASP B C 1
ATOM 6680 O O . ASP B 1 379 ? 9.68 27.938 3.955 1 89.62 379 ASP B O 1
ATOM 6684 N N . ALA B 1 380 ? 10.555 29.609 5.121 1 95.44 380 ALA B N 1
ATOM 6685 C CA . ALA B 1 380 ? 9.359 29.781 5.938 1 95.44 380 ALA B CA 1
ATOM 6686 C C . ALA B 1 380 ? 8.195 30.328 5.117 1 95.44 380 ALA B C 1
ATOM 6688 O O . ALA B 1 380 ? 7.031 30.047 5.402 1 95.44 380 ALA B O 1
ATOM 6689 N N . LEU B 1 381 ? 8.539 31.047 4.066 1 96.19 381 LEU B N 1
ATOM 6690 C CA . LEU B 1 381 ? 7.508 31.766 3.316 1 96.19 381 LEU B CA 1
ATOM 6691 C C . LEU B 1 381 ? 6.66 30.781 2.504 1 96.19 381 LEU B C 1
ATOM 6693 O O . LEU B 1 381 ? 5.43 30.828 2.559 1 96.19 381 LEU B O 1
ATOM 6697 N N . PRO B 1 382 ? 7.34 29.891 1.724 1 95.56 382 PRO B N 1
ATOM 6698 C CA . PRO B 1 382 ? 6.512 28.922 1.019 1 95.56 382 PRO B CA 1
ATOM 6699 C C . PRO B 1 382 ? 5.664 28.062 1.966 1 95.56 382 PRO B C 1
ATOM 6701 O O . PRO B 1 382 ? 4.516 27.75 1.657 1 95.56 382 PRO B O 1
ATOM 6704 N N . LYS B 1 383 ? 6.176 27.703 3.092 1 96 383 LYS B N 1
ATOM 6705 C CA . LYS B 1 383 ? 5.441 26.906 4.078 1 96 383 LYS B CA 1
ATOM 6706 C C . LYS B 1 383 ? 4.238 27.688 4.613 1 96 383 LYS B C 1
ATOM 6708 O O . LYS B 1 383 ? 3.162 27.109 4.805 1 96 383 LYS B O 1
ATOM 6713 N N . ALA B 1 384 ? 4.5 28.938 4.832 1 97.81 384 ALA B N 1
ATOM 6714 C CA . ALA B 1 384 ? 3.414 29.797 5.309 1 97.81 384 ALA B CA 1
ATOM 6715 C C . ALA B 1 384 ? 2.32 29.922 4.254 1 97.81 384 ALA B C 1
ATOM 6717 O O . ALA B 1 384 ? 1.132 29.938 4.582 1 97.81 384 ALA B O 1
ATOM 6718 N N . ALA B 1 385 ? 2.746 30.094 3.025 1 97.75 385 ALA B N 1
ATOM 6719 C CA . ALA B 1 385 ? 1.782 30.188 1.933 1 97.75 385 ALA B CA 1
ATOM 6720 C C . ALA B 1 385 ? 0.944 28.906 1.83 1 97.75 385 ALA B C 1
ATOM 6722 O O . ALA B 1 385 ? -0.274 28.969 1.649 1 97.75 385 ALA B O 1
ATOM 6723 N N . ASP B 1 386 ? 1.576 27.828 1.969 1 96.25 386 ASP B N 1
ATOM 6724 C CA . ASP B 1 386 ? 0.891 26.531 1.941 1 96.25 386 ASP B CA 1
ATOM 6725 C C . ASP B 1 386 ? -0.078 26.406 3.115 1 96.25 386 ASP B C 1
ATOM 6727 O O . ASP B 1 386 ? -1.189 25.891 2.955 1 96.25 386 ASP B O 1
ATOM 6731 N N . PHE B 1 387 ? 0.39 26.766 4.281 1 96.81 387 PHE B N 1
ATOM 6732 C CA . PHE B 1 387 ? -0.427 26.672 5.484 1 96.81 387 PHE B CA 1
ATOM 6733 C C . PHE B 1 387 ? -1.675 27.547 5.352 1 96.81 387 PHE B C 1
ATOM 6735 O O . PHE B 1 387 ? -2.781 27.094 5.66 1 96.81 387 PHE B O 1
ATOM 6742 N N . LEU B 1 388 ? -1.451 28.719 4.891 1 97.38 388 LEU B N 1
ATOM 6743 C CA . LEU B 1 388 ? -2.553 29.656 4.715 1 97.38 388 LEU B CA 1
ATOM 6744 C C . LEU B 1 388 ? -3.543 29.141 3.674 1 97.38 388 LEU B C 1
ATOM 6746 O O . LEU B 1 388 ? -4.742 29.422 3.76 1 97.38 388 LEU B O 1
ATOM 6750 N N . LEU B 1 389 ? -3.045 28.438 2.734 1 96.81 389 LEU B N 1
ATOM 6751 C CA . LEU B 1 389 ? -3.869 27.906 1.654 1 96.81 389 LEU B CA 1
ATOM 6752 C C . LEU B 1 389 ? -4.867 26.891 2.184 1 96.81 389 LEU B C 1
ATOM 6754 O O . LEU B 1 389 ? -5.867 26.594 1.527 1 96.81 389 LEU B O 1
ATOM 6758 N N . LYS B 1 390 ? -4.594 26.375 3.336 1 96 390 LYS B N 1
ATOM 6759 C CA . LYS B 1 390 ? -5.469 25.375 3.936 1 96 390 LYS B CA 1
ATOM 6760 C C . LYS B 1 390 ? -6.703 26.016 4.555 1 96 390 LYS B C 1
ATOM 6762 O O . LYS B 1 390 ? -7.66 25.328 4.91 1 96 390 LYS B O 1
ATOM 6767 N N . MET B 1 391 ? -6.715 27.297 4.691 1 96.5 391 MET B N 1
ATOM 6768 C CA . MET B 1 391 ? -7.816 28.016 5.324 1 96.5 391 MET B CA 1
ATOM 6769 C C . MET B 1 391 ? -9.078 27.922 4.477 1 96.5 391 MET B C 1
ATOM 6771 O O . MET B 1 391 ? -9.023 28.062 3.254 1 96.5 391 MET B O 1
ATOM 6775 N N . GLU B 1 392 ? -10.117 27.719 5.168 1 95.06 392 GLU B N 1
ATOM 6776 C CA . GLU B 1 392 ? -11.414 27.609 4.5 1 95.06 392 GLU B CA 1
ATOM 6777 C C . GLU B 1 392 ? -11.719 28.875 3.688 1 95.06 392 GLU B C 1
ATOM 6779 O O . GLU B 1 392 ? -11.578 29.984 4.188 1 95.06 392 GLU B O 1
ATOM 6784 N N . GLY B 1 393 ? -12.062 28.688 2.436 1 94.38 393 GLY B N 1
ATOM 6785 C CA . GLY B 1 393 ? -12.469 29.781 1.575 1 94.38 393 GLY B CA 1
ATOM 6786 C C . GLY B 1 393 ? -11.312 30.422 0.829 1 94.38 393 GLY B C 1
ATOM 6787 O O . GLY B 1 393 ? -11.516 31.25 -0.053 1 94.38 393 GLY B O 1
ATOM 6788 N N . ILE B 1 394 ? -10.109 30.031 1.122 1 97.12 394 ILE B N 1
ATOM 6789 C CA . ILE B 1 394 ? -8.938 30.625 0.489 1 97.12 394 ILE B CA 1
ATOM 6790 C C . ILE B 1 394 ? -8.438 29.719 -0.63 1 97.12 394 ILE B C 1
ATOM 6792 O O . ILE B 1 394 ? -8.18 28.531 -0.408 1 97.12 394 ILE B O 1
ATOM 6796 N N . SER B 1 395 ? -8.273 30.266 -1.815 1 96.81 395 SER B N 1
ATOM 6797 C CA . SER B 1 395 ? -7.824 29.469 -2.949 1 96.81 395 SER B CA 1
ATOM 6798 C C . SER B 1 395 ? -6.441 29.906 -3.424 1 96.81 395 SER B C 1
ATOM 6800 O O . SER B 1 395 ? -5.777 29.188 -4.168 1 96.81 395 SER B O 1
ATOM 6802 N N . THR B 1 396 ? -6.098 31.109 -3.074 1 97.25 396 THR B N 1
ATOM 6803 C CA . THR B 1 396 ? -4.809 31.672 -3.484 1 97.25 396 THR B CA 1
ATOM 6804 C C . THR B 1 396 ? -4.156 32.438 -2.338 1 97.25 396 THR B C 1
ATOM 6806 O O . THR B 1 396 ? -4.836 33.156 -1.602 1 97.25 396 THR B O 1
ATOM 6809 N N . THR B 1 397 ? -2.859 32.25 -2.182 1 98 397 THR B N 1
ATOM 6810 C CA . THR B 1 397 ? -2.17 32.938 -1.088 1 98 397 THR B CA 1
ATOM 6811 C C . THR B 1 397 ? -0.88 33.562 -1.58 1 98 397 THR B C 1
ATOM 6813 O O . THR B 1 397 ? -0.218 33.062 -2.479 1 98 397 THR B O 1
ATOM 6816 N N . PHE B 1 398 ? -0.589 34.75 -1.057 1 96.94 398 PHE B N 1
ATOM 6817 C CA . PHE B 1 398 ? 0.681 35.438 -1.194 1 96.94 398 PHE B CA 1
ATOM 6818 C C . PHE B 1 398 ? 1.262 35.781 0.172 1 96.94 398 PHE B C 1
ATOM 6820 O O . PHE B 1 398 ? 0.676 36.562 0.925 1 96.94 398 PHE B O 1
ATOM 6827 N N . VAL B 1 399 ? 2.375 35.188 0.45 1 97.31 399 VAL B N 1
ATOM 6828 C CA . VAL B 1 399 ? 3.051 35.5 1.707 1 97.31 399 VAL B CA 1
ATOM 6829 C C . VAL B 1 399 ? 4.406 36.156 1.423 1 97.31 399 VAL B C 1
ATOM 6831 O O . VAL B 1 399 ? 5.156 35.656 0.568 1 97.31 399 VAL B O 1
ATOM 6834 N N . PHE B 1 400 ? 4.645 37.25 2.074 1 95 400 PHE B N 1
ATOM 6835 C CA . PHE B 1 400 ? 5.898 37.906 1.781 1 95 400 PHE B CA 1
ATOM 6836 C C . PHE B 1 400 ? 6.508 38.5 3.051 1 95 400 PHE B C 1
ATOM 6838 O O . PHE B 1 400 ? 5.793 38.781 4.02 1 95 400 PHE B O 1
ATOM 6845 N N . GLY B 1 401 ? 7.781 38.594 3.09 1 93.38 401 GLY B N 1
ATOM 6846 C CA . GLY B 1 401 ? 8.602 39.094 4.184 1 93.38 401 GLY B CA 1
ATOM 6847 C C . GLY B 1 401 ? 9.945 39.625 3.725 1 93.38 401 GLY B C 1
ATOM 6848 O O . GLY B 1 401 ? 10.242 39.625 2.529 1 93.38 401 GLY B O 1
ATOM 6849 N N . ILE B 1 402 ? 10.656 40.156 4.664 1 91.5 402 ILE B N 1
ATOM 6850 C CA . ILE B 1 402 ? 11.938 40.781 4.348 1 91.5 402 ILE B CA 1
ATOM 6851 C C . ILE B 1 402 ? 13.078 39.875 4.801 1 91.5 402 ILE B C 1
ATOM 6853 O O . ILE B 1 402 ? 13.109 39.438 5.949 1 91.5 402 ILE B O 1
ATOM 6857 N N . VAL B 1 403 ? 13.922 39.531 3.938 1 90.12 403 VAL B N 1
ATOM 6858 C CA . VAL B 1 403 ? 15.156 38.812 4.207 1 90.12 403 VAL B CA 1
ATOM 6859 C C . VAL B 1 403 ? 16.359 39.656 3.756 1 90.12 403 VAL B C 1
ATOM 6861 O O . VAL B 1 403 ? 16.562 39.844 2.557 1 90.12 403 VAL B O 1
ATOM 6864 N N . GLY B 1 404 ? 17.141 40.062 4.715 1 86.56 404 GLY B N 1
ATOM 6865 C CA . GLY B 1 404 ? 18.219 40.969 4.359 1 86.56 404 GLY B CA 1
ATOM 6866 C C . GLY B 1 404 ? 17.719 42.281 3.738 1 86.56 404 GLY B C 1
ATOM 6867 O O . GLY B 1 404 ? 16.953 43.031 4.359 1 86.56 404 GLY B O 1
ATOM 6868 N N . ASP B 1 405 ? 18.078 42.5 2.426 1 87.06 405 ASP B N 1
ATOM 6869 C CA . ASP B 1 405 ? 17.719 43.719 1.737 1 87.06 405 ASP B CA 1
ATOM 6870 C C . ASP B 1 405 ? 16.719 43.469 0.619 1 87.06 405 ASP B C 1
ATOM 6872 O O . ASP B 1 405 ? 16.625 44.25 -0.331 1 87.06 405 ASP B O 1
ATOM 6876 N N . GLU B 1 406 ? 16.047 42.406 0.82 1 91.88 406 GLU B N 1
ATOM 6877 C CA . GLU B 1 406 ? 15.086 42.031 -0.227 1 91.88 406 GLU B CA 1
ATOM 6878 C C . GLU B 1 406 ? 13.75 41.625 0.367 1 91.88 406 GLU B C 1
ATOM 6880 O O . GLU B 1 406 ? 13.703 41.031 1.457 1 91.88 406 GLU B O 1
ATOM 6885 N N . ILE B 1 407 ? 12.727 41.906 -0.4 1 92.62 407 ILE B N 1
ATOM 6886 C CA . ILE B 1 407 ? 11.398 41.344 -0.106 1 92.62 407 ILE B CA 1
ATOM 6887 C C . ILE B 1 407 ? 11.188 40.062 -0.873 1 92.62 407 ILE B C 1
ATOM 6889 O O . ILE B 1 407 ? 11.344 40 -2.096 1 92.62 407 ILE B O 1
ATOM 6893 N N . HIS B 1 408 ? 10.992 39.062 -0.157 1 95.19 408 HIS B N 1
ATOM 6894 C CA . HIS B 1 408 ? 10.695 37.781 -0.776 1 95.19 408 HIS B CA 1
ATOM 6895 C C . HIS B 1 408 ? 9.203 37.469 -0.731 1 95.19 408 HIS B C 1
ATOM 6897 O O . HIS B 1 408 ? 8.539 37.75 0.275 1 95.19 408 HIS B O 1
ATOM 6903 N N . ILE B 1 409 ? 8.633 36.969 -1.83 1 95.62 409 ILE B N 1
ATOM 6904 C CA . ILE B 1 409 ? 7.219 36.625 -1.933 1 95.62 409 ILE B CA 1
ATOM 6905 C C . ILE B 1 409 ? 7.055 35.156 -2.33 1 95.62 409 ILE B C 1
ATOM 6907 O O . ILE B 1 409 ? 7.773 34.656 -3.203 1 95.62 409 ILE B O 1
ATOM 6911 N N . SER B 1 410 ? 6.238 34.406 -1.654 1 97.19 410 SER B N 1
ATOM 6912 C CA . SER B 1 410 ? 5.824 33.062 -2.023 1 97.19 410 SER B CA 1
ATOM 6913 C C . SER B 1 410 ? 4.316 32.969 -2.246 1 97.19 410 SER B C 1
ATOM 6915 O O . SER B 1 410 ? 3.537 33.469 -1.42 1 97.19 410 SER B O 1
ATOM 6917 N N . ALA B 1 411 ? 3.957 32.406 -3.367 1 97.38 411 ALA B N 1
ATOM 6918 C CA . ALA B 1 411 ? 2.539 32.344 -3.715 1 97.38 411 ALA B CA 1
ATOM 6919 C C . ALA B 1 411 ? 2.113 30.891 -3.98 1 97.38 411 ALA B C 1
ATOM 6921 O O . ALA B 1 411 ? 2.908 30.078 -4.465 1 97.38 411 ALA B O 1
ATOM 6922 N N . ARG B 1 412 ? 0.911 30.547 -3.574 1 97.06 412 ARG B N 1
ATOM 6923 C CA . ARG B 1 412 ? 0.279 29.25 -3.82 1 97.06 412 ARG B CA 1
ATOM 6924 C C . ARG B 1 412 ? -1.16 29.422 -4.293 1 97.06 412 ARG B C 1
ATOM 6926 O O . ARG B 1 412 ? -1.844 30.359 -3.885 1 97.06 412 ARG B O 1
ATOM 6933 N N . THR B 1 413 ? -1.617 28.5 -5.211 1 96.38 413 THR B N 1
ATOM 6934 C CA . THR B 1 413 ? -3.016 28.594 -5.617 1 96.38 413 THR B CA 1
ATOM 6935 C C . THR B 1 413 ? -3.574 27.203 -5.934 1 96.38 413 THR B C 1
ATOM 6937 O O . THR B 1 413 ? -2.834 26.312 -6.355 1 96.38 413 THR B O 1
ATOM 6940 N N . LYS B 1 414 ? -4.793 26.969 -5.559 1 92.19 414 LYS B N 1
ATOM 6941 C CA . LYS B 1 414 ? -5.539 25.781 -5.992 1 92.19 414 LYS B CA 1
ATOM 6942 C C . LYS B 1 414 ? -6.488 26.125 -7.133 1 92.19 414 LYS B C 1
ATOM 6944 O O . LYS B 1 414 ? -7.164 25.25 -7.672 1 92.19 414 LYS B O 1
ATOM 6949 N N . ASP B 1 415 ? -6.48 27.422 -7.484 1 92 415 ASP B N 1
ATOM 6950 C CA . ASP B 1 415 ? -7.312 27.891 -8.586 1 92 415 ASP B CA 1
ATOM 6951 C C . ASP B 1 415 ? -6.609 27.688 -9.93 1 92 415 ASP B C 1
ATOM 6953 O O . ASP B 1 415 ? -5.727 28.469 -10.289 1 92 415 ASP B O 1
ATOM 6957 N N . LEU B 1 416 ? -7.148 26.766 -10.703 1 87.69 416 LEU B N 1
ATOM 6958 C CA . LEU B 1 416 ? -6.488 26.391 -11.945 1 87.69 416 LEU B CA 1
ATOM 6959 C C . LEU B 1 416 ? -6.633 27.484 -12.992 1 87.69 416 LEU B C 1
ATOM 6961 O O . LEU B 1 416 ? -5.941 27.469 -14.016 1 87.69 416 LEU B O 1
ATOM 6965 N N . ARG B 1 417 ? -7.457 28.578 -12.867 1 89.12 417 ARG B N 1
ATOM 6966 C CA . ARG B 1 417 ? -7.637 29.688 -13.805 1 89.12 417 ARG B CA 1
ATOM 6967 C C . ARG B 1 417 ? -6.512 30.703 -13.672 1 89.12 417 ARG B C 1
ATOM 6969 O O . ARG B 1 417 ? -6.328 31.547 -14.547 1 89.12 417 ARG B O 1
ATOM 6976 N N . LEU B 1 418 ? -5.73 30.469 -12.547 1 91.62 418 LEU B N 1
ATOM 6977 C CA . LEU B 1 418 ? -4.637 31.406 -12.281 1 91.62 418 LEU B CA 1
ATOM 6978 C C . LEU B 1 418 ? -3.289 30.766 -12.594 1 91.62 418 LEU B C 1
ATOM 6980 O O . LEU B 1 418 ? -3.104 29.562 -12.383 1 91.62 418 LEU B O 1
ATOM 6984 N N . ASN B 1 419 ? -2.42 31.562 -13.141 1 94.62 419 ASN B N 1
ATOM 6985 C CA . ASN B 1 419 ? -1.027 31.172 -13.336 1 94.62 419 ASN B CA 1
ATOM 6986 C C . ASN B 1 419 ? -0.082 32.062 -12.516 1 94.62 419 ASN B C 1
ATOM 6988 O O . ASN B 1 419 ? 0.321 33.125 -12.961 1 94.62 419 ASN B O 1
ATOM 6992 N N . LEU B 1 420 ? 0.295 31.562 -11.406 1 94.94 420 LEU B N 1
ATOM 6993 C CA . LEU B 1 420 ? 1.076 32.344 -10.453 1 94.94 420 LEU B CA 1
ATOM 6994 C C . LEU B 1 420 ? 2.449 32.688 -11.023 1 94.94 420 LEU B C 1
ATOM 6996 O O . LEU B 1 420 ? 3.006 33.75 -10.734 1 94.94 420 LEU B O 1
ATOM 7000 N N . GLY B 1 421 ? 2.969 31.703 -11.82 1 95 421 GLY B N 1
ATOM 7001 C CA . GLY B 1 421 ? 4.23 32 -12.477 1 95 421 GLY B CA 1
ATOM 7002 C C . GLY B 1 421 ? 4.168 33.25 -13.352 1 95 421 GLY B C 1
ATOM 7003 O O . GLY B 1 421 ? 5.059 34.094 -13.289 1 95 421 GLY B O 1
ATOM 7004 N N . GLU B 1 422 ? 3.217 33.375 -14.078 1 94.38 422 GLU B N 1
ATOM 7005 C CA . GLU B 1 422 ? 3.01 34.531 -14.945 1 94.38 422 GLU B CA 1
ATOM 7006 C C . GLU B 1 422 ? 2.723 35.812 -14.133 1 94.38 422 GLU B C 1
ATOM 7008 O O . GLU B 1 422 ? 3.23 36.875 -14.445 1 94.38 422 GLU B O 1
ATOM 7013 N N . ILE B 1 423 ? 1.943 35.656 -13.164 1 93.5 423 ILE B N 1
ATOM 7014 C CA . ILE B 1 423 ? 1.529 36.781 -12.336 1 93.5 423 ILE B CA 1
ATOM 7015 C C . ILE B 1 423 ? 2.75 37.406 -11.656 1 93.5 423 ILE B C 1
ATOM 7017 O O . ILE B 1 423 ? 2.945 38.625 -11.703 1 93.5 423 ILE B O 1
ATOM 7021 N N . LEU B 1 424 ? 3.521 36.625 -11.039 1 95.12 424 LEU B N 1
ATOM 7022 C CA . LEU B 1 424 ? 4.668 37.156 -10.305 1 95.12 424 LEU B CA 1
ATOM 7023 C C . LEU B 1 424 ? 5.754 37.625 -11.258 1 95.12 424 LEU B C 1
ATOM 7025 O O . LEU B 1 424 ? 6.512 38.562 -10.93 1 95.12 424 LEU B O 1
ATOM 7029 N N . ASN B 1 425 ? 5.828 37 -12.406 1 94.44 425 ASN B N 1
ATOM 7030 C CA . ASN B 1 425 ? 6.746 37.5 -13.422 1 94.44 425 ASN B CA 1
ATOM 7031 C C . ASN B 1 425 ? 6.367 38.938 -13.883 1 94.44 425 ASN B C 1
ATOM 7033 O O . ASN B 1 425 ? 7.215 39.812 -13.914 1 94.44 425 ASN B O 1
ATOM 7037 N N . LYS B 1 426 ? 5.148 39.094 -14.219 1 93.69 426 LYS B N 1
ATOM 7038 C CA . LYS B 1 426 ? 4.645 40.375 -14.68 1 93.69 426 LYS B CA 1
ATOM 7039 C C . LYS B 1 426 ? 4.727 41.438 -13.57 1 93.69 426 LYS B C 1
ATOM 7041 O O . LYS B 1 426 ? 5.027 42.594 -13.836 1 93.69 426 LYS B O 1
ATOM 7046 N N . ALA B 1 427 ? 4.48 41.031 -12.406 1 91.88 427 ALA B N 1
ATOM 7047 C CA . ALA B 1 427 ? 4.406 41.969 -11.297 1 91.88 427 ALA B CA 1
ATOM 7048 C C . ALA B 1 427 ? 5.801 42.344 -10.797 1 91.88 427 ALA B C 1
ATOM 7050 O O . ALA B 1 427 ? 6.059 43.5 -10.445 1 91.88 427 ALA B O 1
ATOM 7051 N N . PHE B 1 428 ? 6.652 41.281 -10.68 1 92.75 428 PHE B N 1
ATOM 7052 C CA . PHE B 1 428 ? 7.883 41.531 -9.93 1 92.75 428 PHE B CA 1
ATOM 7053 C C . PHE B 1 428 ? 9.078 40.906 -10.633 1 92.75 428 PHE B C 1
ATOM 7055 O O . PHE B 1 428 ? 10.188 40.906 -10.102 1 92.75 428 PHE B O 1
ATOM 7062 N N . GLY B 1 429 ? 8.922 40.25 -11.719 1 90.44 429 GLY B N 1
ATOM 7063 C CA . GLY B 1 429 ? 10.008 39.562 -12.398 1 90.44 429 GLY B CA 1
ATOM 7064 C C . GLY B 1 429 ? 10.352 38.219 -11.789 1 90.44 429 GLY B C 1
ATOM 7065 O O . GLY B 1 429 ? 11.477 37.719 -11.945 1 90.44 429 GLY B O 1
ATOM 7066 N N . GLY B 1 430 ? 9.492 37.719 -11.062 1 92.94 430 GLY B N 1
ATOM 7067 C CA . GLY B 1 430 ? 9.695 36.406 -10.453 1 92.94 430 GLY B CA 1
ATOM 7068 C C . GLY B 1 430 ? 9.422 35.25 -11.398 1 92.94 430 GLY B C 1
ATOM 7069 O O . GLY B 1 430 ? 9.625 35.375 -12.609 1 92.94 430 GLY B O 1
ATOM 7070 N N . GLY B 1 431 ? 9.211 34.062 -10.797 1 88.69 431 GLY B N 1
ATOM 7071 C CA . GLY B 1 431 ? 8.945 32.875 -11.602 1 88.69 431 GLY B CA 1
ATOM 7072 C C . GLY B 1 431 ? 8.469 31.703 -10.781 1 88.69 431 GLY B C 1
ATOM 7073 O O . GLY B 1 431 ? 8.453 31.75 -9.555 1 88.69 431 GLY B O 1
ATOM 7074 N N . GLY B 1 432 ? 7.977 30.75 -11.523 1 91.06 432 GLY B N 1
ATOM 7075 C CA . GLY B 1 432 ? 7.469 29.531 -10.914 1 91.06 432 GLY B CA 1
ATOM 7076 C C . GLY B 1 432 ? 6.465 28.797 -11.781 1 91.06 432 GLY B C 1
ATOM 7077 O O . GLY B 1 432 ? 6.477 28.938 -13.008 1 91.06 432 GLY B O 1
ATOM 7078 N N . HIS B 1 433 ? 5.762 27.953 -11.172 1 91.44 433 HIS B N 1
ATOM 7079 C CA . HIS B 1 433 ? 4.734 27.172 -11.844 1 91.44 433 HIS B CA 1
ATOM 7080 C C . HIS B 1 433 ? 3.361 27.812 -11.703 1 91.44 433 HIS B C 1
ATOM 7082 O O . HIS B 1 433 ? 3.23 28.875 -11.094 1 91.44 433 HIS B O 1
ATOM 7088 N N . GLN B 1 434 ? 2.445 27.172 -12.367 1 91.94 434 GLN B N 1
ATOM 7089 C CA . GLN B 1 434 ? 1.077 27.672 -12.328 1 91.94 434 GLN B CA 1
ATOM 7090 C C . GLN B 1 434 ? 0.553 27.75 -10.898 1 91.94 434 GLN B C 1
ATOM 7092 O O . GLN B 1 434 ? -0.065 28.734 -10.5 1 91.94 434 GLN B O 1
ATOM 7097 N N . THR B 1 435 ? 0.873 26.766 -10.039 1 94.12 435 THR B N 1
ATOM 7098 C CA . THR B 1 435 ? 0.224 26.672 -8.734 1 94.12 435 THR B CA 1
ATOM 7099 C C . THR B 1 435 ? 1.153 27.172 -7.629 1 94.12 435 THR B C 1
ATOM 7101 O O . THR B 1 435 ? 0.737 27.312 -6.477 1 94.12 435 THR B O 1
ATOM 7104 N N . ALA B 1 436 ? 2.414 27.359 -7.922 1 95.06 436 ALA B N 1
ATOM 7105 C CA . ALA B 1 436 ? 3.414 27.781 -6.945 1 95.06 436 ALA B CA 1
ATOM 7106 C C . ALA B 1 436 ? 4.477 28.656 -7.598 1 95.06 436 ALA B C 1
ATOM 7108 O O . ALA B 1 436 ? 5.074 28.281 -8.609 1 95.06 436 ALA B O 1
ATOM 7109 N N . ALA B 1 437 ? 4.668 29.859 -7.043 1 96.06 437 ALA B N 1
ATOM 7110 C CA . ALA B 1 437 ? 5.641 30.781 -7.621 1 96.06 437 ALA B CA 1
ATOM 7111 C C . ALA B 1 437 ? 6.273 31.656 -6.539 1 96.06 437 ALA B C 1
ATOM 7113 O O . ALA B 1 437 ? 5.801 31.688 -5.398 1 96.06 437 ALA B O 1
ATOM 7114 N N . ALA B 1 438 ? 7.395 32.25 -6.887 1 96.25 438 ALA B N 1
ATOM 7115 C CA . ALA B 1 438 ? 8.141 33.125 -5.973 1 96.25 438 ALA B CA 1
ATOM 7116 C C . ALA B 1 438 ? 8.734 34.312 -6.711 1 96.25 438 ALA B C 1
ATOM 7118 O O . ALA B 1 438 ? 8.867 34.281 -7.938 1 96.25 438 ALA B O 1
ATOM 7119 N N . ALA B 1 439 ? 8.945 35.375 -5.961 1 94.81 439 ALA B N 1
ATOM 7120 C CA . ALA B 1 439 ? 9.586 36.562 -6.492 1 94.81 439 ALA B CA 1
ATOM 7121 C C . ALA B 1 439 ? 10.406 37.281 -5.418 1 94.81 439 ALA B C 1
ATOM 7123 O O . ALA B 1 439 ? 10.203 37.031 -4.223 1 94.81 439 ALA B O 1
ATOM 7124 N N . LYS B 1 440 ? 11.367 38.031 -5.836 1 93.69 440 LYS B N 1
ATOM 7125 C CA . LYS B 1 440 ? 12.203 38.844 -4.973 1 93.69 440 LYS B CA 1
ATOM 7126 C C . LYS B 1 440 ? 12.242 40.281 -5.473 1 93.69 440 LYS B C 1
ATOM 7128 O O . LYS B 1 440 ? 12.297 40.531 -6.684 1 93.69 440 LYS B O 1
ATOM 7133 N N . ILE B 1 441 ? 12.125 41.156 -4.539 1 91.25 441 ILE B N 1
ATOM 7134 C CA . ILE B 1 441 ? 12.156 42.594 -4.848 1 91.25 441 ILE B CA 1
ATOM 7135 C C . ILE B 1 441 ? 13.219 43.281 -3.998 1 91.25 441 ILE B C 1
ATOM 7137 O O . ILE B 1 441 ? 13.195 43.188 -2.768 1 91.25 441 ILE B O 1
ATOM 7141 N N . PRO B 1 442 ? 14.109 43.938 -4.641 1 89.12 442 PRO B N 1
ATOM 7142 C CA . PRO B 1 442 ? 15.086 44.688 -3.842 1 89.12 442 PRO B CA 1
ATOM 7143 C C . PRO B 1 442 ? 14.445 45.844 -3.057 1 89.12 442 PRO B C 1
ATOM 7145 O O . PRO B 1 442 ? 13.562 46.531 -3.572 1 89.12 442 PRO B O 1
ATOM 7148 N N . LEU B 1 443 ? 14.781 45.969 -1.812 1 84.5 443 LEU B N 1
ATOM 7149 C CA . LEU B 1 443 ? 14.258 47.031 -0.971 1 84.5 443 LEU B CA 1
ATOM 7150 C C . LEU B 1 443 ? 14.758 48.406 -1.443 1 84.5 443 LEU B C 1
ATOM 7152 O O . LEU B 1 443 ? 14.078 49.406 -1.27 1 84.5 443 LEU B O 1
ATOM 7156 N N . GLY B 1 444 ? 15.898 48.406 -2.129 1 75.81 444 GLY B N 1
ATOM 7157 C CA . GLY B 1 444 ? 16.5 49.625 -2.611 1 75.81 444 GLY B CA 1
ATOM 7158 C C . GLY B 1 444 ? 16.703 50.656 -1.518 1 75.81 444 GLY B C 1
ATOM 7159 O O . GLY B 1 444 ? 17.297 50.375 -0.479 1 75.81 444 GLY B O 1
ATOM 7160 N N . ILE B 1 445 ? 16 51.812 -1.793 1 62.84 445 ILE B N 1
ATOM 7161 C CA . ILE B 1 445 ? 16.219 52.969 -0.926 1 62.84 445 ILE B CA 1
ATOM 7162 C C . ILE B 1 445 ? 15.5 52.781 0.405 1 62.84 445 ILE B C 1
ATOM 7164 O O . ILE B 1 445 ? 15.805 53.438 1.396 1 62.84 445 ILE B O 1
ATOM 7168 N N . PHE B 1 446 ? 14.633 51.906 0.444 1 69.5 446 PHE B N 1
ATOM 7169 C CA . PHE B 1 446 ? 13.844 51.688 1.648 1 69.5 446 PHE B CA 1
ATOM 7170 C C . PHE B 1 446 ? 14.633 50.906 2.684 1 69.5 446 PHE B C 1
ATOM 7172 O O . PHE B 1 446 ? 14.219 50.781 3.84 1 69.5 446 PHE B O 1
ATOM 7179 N N . LYS B 1 447 ? 15.711 50.438 2.289 1 69.31 447 LYS B N 1
ATOM 7180 C CA . LYS B 1 447 ? 16.578 49.719 3.219 1 69.31 447 LYS B CA 1
ATOM 7181 C C . LYS B 1 447 ? 16.953 50.594 4.41 1 69.31 447 LYS B C 1
ATOM 7183 O O . LYS B 1 447 ? 17.141 50.094 5.523 1 69.31 447 LYS B O 1
ATOM 7188 N N . ALA B 1 448 ? 16.953 51.875 4.137 1 66.5 448 ALA B N 1
ATOM 7189 C CA . ALA B 1 448 ? 17.5 52.781 5.125 1 66.5 448 ALA B CA 1
ATOM 7190 C C . ALA B 1 448 ? 16.406 53.344 6.027 1 66.5 448 ALA B C 1
ATOM 7192 O O . ALA B 1 448 ? 16.672 54.062 6.977 1 66.5 448 ALA B O 1
ATOM 7193 N N . VAL B 1 449 ? 15.266 52.875 5.762 1 69.25 449 VAL B N 1
ATOM 7194 C CA . VAL B 1 449 ? 14.156 53.406 6.555 1 69.25 449 VAL B CA 1
ATOM 7195 C C . VAL B 1 449 ? 14.234 52.844 7.98 1 69.25 449 VAL B C 1
ATOM 7197 O O . VAL B 1 449 ? 14.359 51.656 8.188 1 69.25 449 VAL B O 1
ATOM 7200 N N . SER B 1 450 ? 14.328 53.719 8.938 1 72.5 450 SER B N 1
ATOM 7201 C CA . SER B 1 450 ? 14.477 53.375 10.336 1 72.5 450 SER B CA 1
ATOM 7202 C C . SER B 1 450 ? 13.148 52.938 10.953 1 72.5 450 SER B C 1
ATOM 7204 O O . SER B 1 450 ? 13.102 52.125 11.875 1 72.5 450 SER B O 1
ATOM 7206 N N . ASP B 1 451 ? 12.102 53.531 10.367 1 78.75 451 ASP B N 1
ATOM 7207 C CA . ASP B 1 451 ? 10.781 53.219 10.891 1 78.75 451 ASP B CA 1
ATOM 7208 C C . ASP B 1 451 ? 10.266 51.906 10.297 1 78.75 451 ASP B C 1
ATOM 7210 O O . ASP B 1 451 ? 9.633 51.906 9.234 1 78.75 451 ASP B O 1
ATOM 7214 N N . LYS B 1 452 ? 10.367 50.875 11.055 1 77.12 452 LYS B N 1
ATOM 7215 C CA . LYS B 1 452 ? 10.039 49.531 10.586 1 77.12 452 LYS B CA 1
ATOM 7216 C C . LYS B 1 452 ? 8.539 49.375 10.367 1 77.12 452 LYS B C 1
ATOM 7218 O O . LYS B 1 452 ? 8.109 48.656 9.469 1 77.12 452 LYS B O 1
ATOM 7223 N N . GLU B 1 453 ? 7.84 50 11.086 1 81.75 453 GLU B N 1
ATOM 7224 C CA . GLU B 1 453 ? 6.391 49.938 10.945 1 81.75 453 GLU B CA 1
ATOM 7225 C C . GLU B 1 453 ? 5.922 50.625 9.672 1 81.75 453 GLU B C 1
ATOM 7227 O O . GLU B 1 453 ? 5.031 50.125 8.977 1 81.75 453 GLU B O 1
ATOM 7232 N N . ALA B 1 454 ? 6.48 51.719 9.477 1 81.06 454 ALA B N 1
ATOM 7233 C CA . ALA B 1 454 ? 6.141 52.469 8.258 1 81.06 454 ALA B CA 1
ATOM 7234 C C . ALA B 1 454 ? 6.574 51.688 7.02 1 81.06 454 ALA B C 1
ATOM 7236 O O . ALA B 1 454 ? 5.848 51.625 6.02 1 81.06 454 ALA B O 1
ATOM 7237 N N . LEU B 1 455 ? 7.703 51.188 7.156 1 80.62 455 LEU B N 1
ATOM 7238 C CA . LEU B 1 455 ? 8.203 50.344 6.055 1 80.62 455 LEU B CA 1
ATOM 7239 C C . LEU B 1 455 ? 7.254 49.188 5.77 1 80.62 455 LEU B C 1
ATOM 7241 O O . LEU B 1 455 ? 6.949 48.906 4.609 1 80.62 455 LEU B O 1
ATOM 7245 N N . ARG B 1 456 ? 6.863 48.531 6.824 1 81.38 456 ARG B N 1
ATOM 7246 C CA . ARG B 1 456 ? 5.934 47.406 6.711 1 81.38 456 ARG B CA 1
ATOM 7247 C C . ARG B 1 456 ? 4.672 47.844 5.957 1 81.38 456 ARG B C 1
ATOM 7249 O O . ARG B 1 456 ? 4.25 47.156 5.02 1 81.38 456 ARG B O 1
ATOM 7256 N N . LYS B 1 457 ? 4.121 48.844 6.336 1 83.44 457 LYS B N 1
ATOM 7257 C CA . LYS B 1 457 ? 2.873 49.312 5.738 1 83.44 457 LYS B CA 1
ATOM 7258 C C . LYS B 1 457 ? 3.055 49.625 4.258 1 83.44 457 LYS B C 1
ATOM 7260 O O . LYS B 1 457 ? 2.201 49.281 3.436 1 83.44 457 LYS B O 1
ATOM 7265 N N . LEU B 1 458 ? 4.117 50.25 4.012 1 80.75 458 LEU B N 1
ATOM 7266 C CA . LEU B 1 458 ? 4.387 50.656 2.635 1 80.75 458 LEU B CA 1
ATOM 7267 C C . LEU B 1 458 ? 4.602 49.438 1.748 1 80.75 458 LEU B C 1
ATOM 7269 O O . LEU B 1 458 ? 4.082 49.375 0.632 1 80.75 458 LEU B O 1
ATOM 7273 N N . VAL B 1 459 ? 5.328 48.562 2.26 1 81.81 459 VAL B N 1
ATOM 7274 C CA . VAL B 1 459 ? 5.645 47.375 1.509 1 81.81 459 VAL B CA 1
ATOM 7275 C C . VAL B 1 459 ? 4.371 46.562 1.252 1 81.81 459 VAL B C 1
ATOM 7277 O O . VAL B 1 459 ? 4.125 46.125 0.128 1 81.81 459 VAL B O 1
ATOM 7280 N N . GLU B 1 460 ? 3.639 46.375 2.268 1 85.31 460 GLU B N 1
ATOM 7281 C CA . GLU B 1 460 ? 2.396 45.625 2.162 1 85.31 460 GLU B CA 1
ATOM 7282 C C . GLU B 1 460 ? 1.463 46.25 1.121 1 85.31 460 GLU B C 1
ATOM 7284 O O . GLU B 1 460 ? 0.876 45.531 0.307 1 85.31 460 GLU B O 1
ATOM 7289 N N . GLU B 1 461 ? 1.35 47.531 1.193 1 85.06 461 GLU B N 1
ATOM 7290 C CA . GLU B 1 461 ? 0.445 48.219 0.282 1 85.06 461 GLU B CA 1
ATOM 7291 C C . GLU B 1 461 ? 0.934 48.125 -1.16 1 85.06 461 GLU B C 1
ATOM 7293 O O . GLU B 1 461 ? 0.139 47.906 -2.078 1 85.06 461 GLU B O 1
ATOM 7298 N N . ALA B 1 462 ? 2.172 48.344 -1.316 1 84.94 462 ALA B N 1
ATOM 7299 C CA . ALA B 1 462 ? 2.748 48.312 -2.658 1 84.94 462 ALA B CA 1
ATOM 7300 C C . ALA B 1 462 ? 2.604 46.938 -3.301 1 84.94 462 ALA B C 1
ATOM 7302 O O . ALA B 1 462 ? 2.219 46.844 -4.469 1 84.94 462 ALA B O 1
ATOM 7303 N N . ILE B 1 463 ? 2.92 45.969 -2.574 1 87.56 463 ILE B N 1
ATOM 7304 C CA . ILE B 1 463 ? 2.871 44.625 -3.084 1 87.56 463 ILE B CA 1
ATOM 7305 C C . ILE B 1 463 ? 1.425 44.219 -3.396 1 87.56 463 ILE B C 1
ATOM 7307 O O . ILE B 1 463 ? 1.141 43.656 -4.457 1 87.56 463 ILE B O 1
ATOM 7311 N N . ARG B 1 464 ? 0.596 44.5 -2.52 1 87.12 464 ARG B N 1
ATOM 7312 C CA . ARG B 1 464 ? -0.821 44.188 -2.707 1 87.12 464 ARG B CA 1
ATOM 7313 C C . ARG B 1 464 ? -1.357 44.875 -3.965 1 87.12 464 ARG B C 1
ATOM 7315 O O . ARG B 1 464 ? -2.021 44.219 -4.785 1 87.12 464 ARG B O 1
ATOM 7322 N N . ALA B 1 465 ? -1.049 46.094 -4.062 1 88.25 465 ALA B N 1
ATOM 7323 C CA . ALA B 1 465 ? -1.542 46.875 -5.195 1 88.25 465 ALA B CA 1
ATOM 7324 C C . ALA B 1 465 ? -1.047 46.281 -6.516 1 88.25 465 ALA B C 1
ATOM 7326 O O . ALA B 1 465 ? -1.808 46.188 -7.48 1 88.25 465 ALA B O 1
ATOM 7327 N N . LYS B 1 466 ? 0.151 45.938 -6.504 1 90.56 466 LYS B N 1
ATOM 7328 C CA . LYS B 1 466 ? 0.749 45.438 -7.734 1 90.56 466 LYS B CA 1
ATOM 7329 C C . LYS B 1 466 ? 0.157 44.094 -8.109 1 90.56 466 LYS B C 1
ATOM 7331 O O . LYS B 1 466 ? -0.125 43.812 -9.281 1 90.56 466 LYS B O 1
ATOM 7336 N N . ILE B 1 467 ? 0.001 43.25 -7.133 1 89.31 467 ILE B N 1
ATOM 7337 C CA . ILE B 1 467 ? -0.554 41.906 -7.375 1 89.31 467 ILE B CA 1
ATOM 7338 C C . ILE B 1 467 ? -1.982 42.031 -7.898 1 89.31 467 ILE B C 1
ATOM 7340 O O . ILE B 1 467 ? -2.355 41.375 -8.867 1 89.31 467 ILE B O 1
ATOM 7344 N N . LEU B 1 468 ? -2.715 42.875 -7.305 1 88.25 468 LEU B N 1
ATOM 7345 C CA . LEU B 1 468 ? -4.109 43.062 -7.695 1 88.25 468 LEU B CA 1
ATOM 7346 C C . LEU B 1 468 ? -4.207 43.688 -9.086 1 88.25 468 LEU B C 1
ATOM 7348 O O . LEU B 1 468 ? -5.102 43.344 -9.859 1 88.25 468 LEU B O 1
ATOM 7352 N N . GLU B 1 469 ? -3.328 44.562 -9.32 1 90.12 469 GLU B N 1
ATOM 7353 C CA . GLU B 1 469 ? -3.277 45.156 -10.641 1 90.12 469 GLU B CA 1
ATOM 7354 C C . GLU B 1 469 ? -3.064 44.125 -11.727 1 90.12 469 GLU B C 1
ATOM 7356 O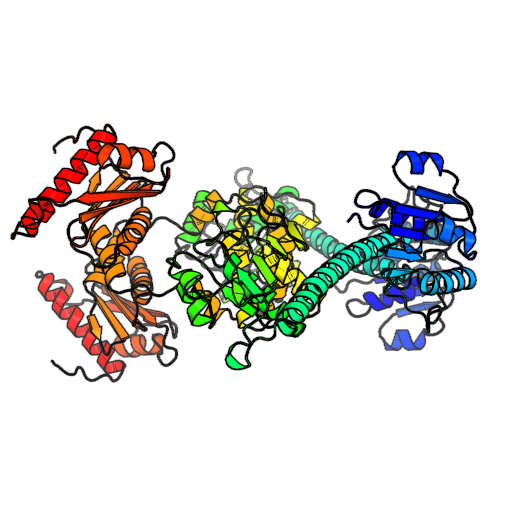 O . GLU B 1 469 ? -3.758 44.125 -12.75 1 90.12 469 GLU B O 1
ATOM 7361 N N . VAL B 1 470 ? -2.178 43.281 -11.461 1 90.75 470 VAL B N 1
ATOM 7362 C CA . VAL B 1 470 ? -1.814 42.281 -12.461 1 90.75 470 VAL B CA 1
ATOM 7363 C C . VAL B 1 470 ? -2.947 41.25 -12.617 1 90.75 470 VAL B C 1
ATOM 7365 O O . VAL B 1 470 ? -3.201 40.75 -13.719 1 90.75 470 VAL B O 1
ATOM 7368 N N . ILE B 1 471 ? -3.629 40.969 -11.492 1 88 471 ILE B N 1
ATOM 7369 C CA . ILE B 1 471 ? -4.719 40 -11.531 1 88 471 ILE B CA 1
ATOM 7370 C C . ILE B 1 471 ? -5.961 40.656 -12.133 1 88 471 ILE B C 1
ATOM 7372 O O . ILE B 1 471 ? -6.875 39.969 -12.586 1 88 471 ILE B O 1
ATOM 7376 N N . GLY B 1 472 ? -5.934 41.906 -12.406 1 78.12 472 GLY B N 1
ATOM 7377 C CA . GLY B 1 472 ? -7.039 42.625 -13.008 1 78.12 472 GLY B CA 1
ATOM 7378 C C . GLY B 1 472 ? -8.125 43 -12.016 1 78.12 472 GLY B C 1
ATOM 7379 O O . GLY B 1 472 ? -9.305 43.062 -12.367 1 78.12 472 GLY B O 1
ATOM 7380 N N . ILE B 1 473 ? -7.863 42.906 -10.75 1 67.12 473 ILE B N 1
ATOM 7381 C CA . ILE B 1 473 ? -8.867 43.188 -9.734 1 67.12 473 ILE B CA 1
ATOM 7382 C C . ILE B 1 473 ? -8.688 44.656 -9.258 1 67.12 473 ILE B C 1
ATOM 7384 O O . ILE B 1 473 ? -7.602 45.031 -8.82 1 67.12 473 ILE B O 1
ATOM 7388 N N . LYS B 1 474 ? -9.461 45.719 -9.742 1 55.78 474 LYS B N 1
ATOM 7389 C CA . LYS B 1 474 ? -9.461 47.062 -9.234 1 55.78 474 LYS B CA 1
ATOM 7390 C C . LYS B 1 474 ? -9.852 47.125 -7.762 1 55.78 474 LYS B C 1
ATOM 7392 O O . LYS B 1 474 ? -10.797 46.438 -7.348 1 55.78 474 LYS B O 1
ATOM 7397 N N . GLU B 1 475 ? -8.844 47.438 -6.785 1 52 475 GLU B N 1
ATOM 7398 C CA . GLU B 1 475 ? -9.094 47.625 -5.359 1 52 475 GLU B CA 1
ATOM 7399 C C . GLU B 1 475 ? -10.391 48.406 -5.121 1 52 475 GLU B C 1
ATOM 7401 O O . GLU B 1 475 ? -10.57 49.5 -5.656 1 52 475 GLU B O 1
ATOM 7406 N N . GLU B 1 476 ? -11.5 47.844 -5.043 1 42.28 476 GLU B N 1
ATOM 7407 C CA . GLU B 1 476 ? -12.508 48.75 -4.5 1 42.28 476 GLU B CA 1
ATOM 7408 C C . GLU B 1 476 ? -12.117 49.25 -3.115 1 42.28 476 GLU B C 1
ATOM 7410 O O . GLU B 1 476 ? -11.75 48.469 -2.24 1 42.28 476 GLU B O 1
ATOM 7415 N N . GLU B 1 477 ? -11.406 50.406 -2.986 1 39.5 477 GLU B N 1
ATOM 7416 C CA . GLU B 1 477 ? -11.195 51.188 -1.771 1 39.5 477 GLU B CA 1
ATOM 7417 C C . GLU B 1 477 ? -12.414 51.125 -0.851 1 39.5 477 GLU B C 1
ATOM 7419 O O . GLU B 1 477 ? -13.5 51.562 -1.217 1 39.5 477 GLU B O 1
ATOM 7424 N N . LYS B 1 478 ? -12.812 50.156 -0.065 1 36.75 478 LYS B N 1
ATOM 7425 C CA . LYS B 1 478 ? -13.57 50.562 1.113 1 36.75 478 LYS B CA 1
ATOM 7426 C C . LYS B 1 478 ? -12.641 51.062 2.213 1 36.75 478 LYS B C 1
ATOM 7428 O O . LYS B 1 478 ? -11.594 50.469 2.475 1 36.75 478 LYS B O 1
#

pLDDT: mean 92.38, std 9.41, range [36.75, 98.94]

Nearest PDB structures (foldseek):
  2aef-assembly1_A  TM=8.332E-01  e=7.736E-07  Methanothermobacter thermautotrophicus
  2fy8-assembly1_B  TM=8.139E-01  e=3.684E-06  Methanothermobacter thermautotrophicus
  3rbz-assembly1_B-2  TM=8.523E-01  e=1.187E-05  Methanothermobacter thermautotrophicus str. Delta H
  3rbz-assembly1_A-2  TM=7.955E-01  e=4.118E-06  Methanothermobacter thermautotrophicus str. Delta H
  3rbz-assembly1_D-2  TM=7.954E-01  e=1.005E-05  Methanothermobacter thermautotrophicus str. Delta H

Radius of gyration: 34.63 Å; Cα contacts (8 Å, |Δi|>4): 1878; chains: 2; bounding box: 97×102×82 Å

Foldseek 3Di:
DFAEEEEEDCPPVSVVVCVVPVVRGAYEYEEQDDPCQVVCVVSRHHYQHDQLLDLVSCVVSVLQPHQEYEQEHADLVSSQSNQVSSCVSHVNHAYEYEDHPPCNCSNPPGPHNYYDYVVVVVVVVVVVVVVLVVLVVLLVLVLVLQVVLVVVLVVPPDDPVLLDFQEEEEEFAQDDLLRQLLSVLVQVSSVVSVGHYAYEHEHDNPDQLSVLLCVLLVPDYHYPVPDDPVSYRAYEYEQDAEPVRTRDDDPAHAYYQHQPDHHPDDHVRYDYNVLAQGSLLVSLVVCVSVVNDDAQSSLQSSLVRLCVSCVNVVHSHDPSSVVSNVVSVVRYDVVSSVCSVPPDDDPQLVLQLVQQVVQWDDDPQAETEGEREEGADLVSQQVSQVSVCPDPRHFKYWYWYDHQQKIKIKMFGNDQVAAVQVLCCVQANWGDGRGITMHMDGNPPVNPPPPRVVSSVVVSVSSVVSSCVSVVNDPPPD/DFAEEEEEDCPPVNVVVCVVPVVRGAYEYEEQDDPCQVVCVVSRHHYQHDQLLDPVSCVVSVLQPHQEYEQEHADLVSSLSNQVSSCVSHVNHAYEYEDHPPCNCSNPPGPHNYYDYVVVVVVVVVVVVVVLVVLVVLLVLVLVLQVVQVVVLVVVPDDPVLLDFQEEEEEFAQDDLLRQLLSVLVQVSSVVSVGHYAYEHEHDNPDQLSVLLCVLLVPDYHYPVPDDPVSYRAYEYEQDAEPVRTRDDDPAHAYYQHQPPHHPDDHVRYDYHVLAQGSLLVSLVVCVSVVNDDAQSSLLSSLVRLCVSCVNVVHSHDPSSVVSNVVSVVRYDVVSSVCSVPPDDDPQLVLQLVQQVVQWDDDPQAETEGEREEGADPVSQQVSQVSVCPDPRHFKYWYWYDHQQKIKIKMFGNDQVAAVQVLCCVQANWGDGRGITMHMGGNPPVNPPPPRVVSSVVVSVSSVVSSCVSVVNPPPPD

Sequence (956 aa):
MMNMITVIGFGSFGRKVVNFIKNKEPITIIDKNIDDADDLVKEGVTVIVGDATQDEVLKKAKIENADIVLILTNEPEVNRRIAERVCELSPNSYKIARAIPRYPELYMGLNIDKIINILESGAKDIAKEVEDAKLKRKLMQLKSVLIEGKKRCMKLEKTEEEKKAPLLILTHINPDPDAIASAMALKTLAERWGVDSDIAYGGNIGYDENKAMINLLGIKLLNVEDIDLDNYCVIAVIDTSTSKQLPIELPNIDIIIDHHNNTDLTAKYMDVRPEVGATASILTQYLMELDIEPSRNLATALFYGIQSDTDYFKRETSKLDFEAAAYLQSYIDASILNMIENPEISTEVMEVLAKAVMNRRVVKGNIALAYVGEISNRDALPKAADFLLKMEGISTTFVFGIVGDEIHISARTKDLRLNLGEILNKAFGGGGHQTAAAAKIPLGIFKAVSDKEALRKLVEEAIRAKILEVIGIKEEEKMMNMITVIGFGSFGRKVVNFIKNKEPITIIDKNIDDADDLVKEGVTVIVGDATQDEVLKKAKIENADIVLILTNEPEVNRRIAERVCELSPNSYKIARAIPRYPELYMGLNIDKIINILESGAKDIAKEVEDAKLKRKLMQLKSVLIEGKKRCMKLEKTEEEKKAPLLILTHINPDPDAIASAMALKTLAERWGVDSDIAYGGNIGYDENKAMINLLGIKLLNVEDIDLDNYCVIAVIDTSTSKQLPIELPNIDIIIDHHNNTDLTAKYMDVRPEVGATASILTQYLMELDIEPSRNLATALFYGIQSDTDYFKRETSKLDFEAAAYLQSYIDASILNMIENPEISTEVMEVLAKAVMNRRVVKGNIALAYVGEISNRDALPKAADFLLKMEGISTTFVFGIVGDEIHISARTKDLRLNLGEILNKAFGGGGHQTAAAAKIPLGIFKAVSDKEALRKLVEEAIRAKILEVIGIKEEEK

InterPro domains:
  IPR001667 DDH domain [PF01368] (168-306)
  IPR003148 Regulator of K+ conductance, N-terminal lobe [PF02254] (5-117)
  IPR003148 Regulator of K+ conductance, N-terminal lobe [PS51201] (2-120)
  IPR003156 DHHA1 domain [PF02272] (365-464)
  IPR036291 NAD(P)-binding domain superfamily [SSF51735] (5-130)
  IPR038763 DHH phosphoesterase superfamily [SSF64182] (167-442)
  IPR051319 Bifunctional oligoribonuclease/pAp-phosphatase and c-di-AMP PDE [PTHR47618] (163-465)